Protein AF-A0A835Z2L7-F1 (afdb_monomer)

Solvent-accessible surface area (backbone atoms only — not comparable to full-atom values): 45001 Å² total; per-residue (Å²): 139,86,85,81,84,81,81,78,82,86,80,82,83,84,87,84,80,79,90,84,74,75,94,86,70,81,86,85,81,88,74,90,80,91,80,82,84,78,52,59,44,68,48,69,47,101,83,72,50,81,44,80,43,72,46,57,83,61,64,46,77,76,44,82,46,62,67,96,76,68,42,66,53,11,26,24,11,49,24,40,21,38,24,77,55,35,38,37,32,7,14,21,38,22,62,52,102,80,81,31,55,29,17,20,24,32,38,33,28,34,49,39,87,90,76,76,44,78,39,88,69,49,77,46,68,65,96,80,68,42,62,53,15,24,23,13,62,12,38,19,40,28,78,59,35,36,36,36,4,11,28,41,21,47,62,96,79,26,56,28,18,13,25,30,35,37,30,39,51,38,86,91,78,68,47,75,40,81,75,48,78,48,63,65,94,80,65,43,63,48,14,30,20,15,26,30,18,37,35,80,60,34,37,41,36,9,16,18,40,20,68,51,98,89,29,55,25,28,18,26,36,34,36,32,38,46,40,83,90,80,68,50,75,40,81,76,45,82,45,65,69,92,81,72,53,64,49,10,24,25,16,60,14,39,20,38,26,87,57,37,34,35,32,6,12,25,53,23,86,43,14,5,21,32,35,34,34,36,46,42,84,90,79,70,48,74,41,83,73,46,78,48,68,35,90,82,47,62,53,19,34,16,10,54,13,33,21,35,40,93,50,41,36,38,35,7,11,17,38,20,63,48,96,87,27,50,17,9,9,19,33,38,35,25,38,56,55,96,89,40,80,39,84,74,43,78,46,62,46,92,80,66,44,64,51,15,21,17,13,49,10,33,21,42,48,90,56,36,38,40,37,8,15,19,43,22,49,61,98,76,27,54,23,17,10,28,34,34,38,28,39,48,37,87,86,79,68,47,73,40,82,75,47,77,45,58,56,92,87,57,44,63,51,13,21,17,11,46,11,35,24,40,29,94,52,41,36,39,32,6,14,21,41,20,68,48,98,88,28,59,28,16,14,21,30,36,35,30,39,48,63,74,90,71,85,74,81,92,82,71,86,69,72,81,81,82,76,89,84,61,102,59,96,72,84,85,72,87,70,84,88,67,82,56,102,87,56,85,65,86,76,78,80,74,83,83,78,90,74,74,77,89,63,85,84,84,58,83,72,43,81,45,61,62,98,78,69,45,64,53,14,23,26,14,52,10,34,19,32,30,76,54,34,37,38,34,4,14,23,44,25,59,57,93,85,38,58,30,20,13,26,30,40,32,30,34,49,38,90,87,78,71,42,77,40,87,70,46,77,47,65,65,97,80,65,44,69,54,13,24,21,10,51,11,33,22,41,34,85,53,37,36,39,35,6,13,23,38,22,46,67,94,76,27,57,27,15,12,24,26,36,37,30,39,46,40,88,92,78,67,48,75,39,84,58,34,80,46,62,64,97,80,63,44,63,52,15,24,20,10,50,13,32,23,43,24,89,58,37,36,39,34,6,13,23,46,21,66,50,96,85,27,54,24,23,25,28,31,38,36,29,39,48,39,87,88,79,58,40,64,40,82,75,46,77,51,72,69,93,82,64,49,56,50,6,24,22,12,50,13,33,22,38,26,80,57,36,36,40,34,5,12,25,55,21,84,58,6,7,22,32,36,35,30,39,49,38,88,88,79,68,46,76,40,81,75,48,79,47,61,43,89,88,41,63,68,11,27,14,10,51,15,32,21,39,31,83,55,37,36,40,36,10,13,22,43,19,63,47,96,87,25,52,25,19,22,30,28,39,35,30,38,58,53,96,93,39,80,40,82,75,48,72,55,69,70,93,79,72,44,61,55,14,21,27,20,51,12,40,25,43,44,86,59,36,37,40,34,9,15,27,38,26,49,62,94,77,27,56,26,17,12,24,34,35,37,31,38,44,38,87,86,80,67,49,75,39,83,75,47,79,46,59,60,94,85,58,44,61,51,13,20,19,10,52,14,37,20,48,25,95,86,41,35,38,33,7,16,28,43,20,65,49,98,85,26,54,24,18,13,20,31,34,32,58

Nearest PDB structures (foldseek):
  5e6u-assembly1_A  TM=6.876E-01  e=1.631E-13  Homo sapiens
  5e6s-assembly2_C  TM=6.956E-01  e=3.015E-13  Homo sapiens
  5e6r-assembly1_A  TM=6.715E-01  e=1.140E-13  Homo sapiens
  4neh-assembly1_A  TM=7.034E-01  e=1.030E-11  Homo sapiens
  8ojg-assembly1_G  TM=5.212E-01  e=8.031E-01  Escherichia coli

Secondary structure (DSSP, 8-state):
-------PPPP-PPPPPPTTPPTTPPPP-----S----S-EEEE-TT--EEEE------EEEEEE--SS--TT--BTSSEEEETTEEEEEETT---TTT-TT-BEEEEEEEETTTTEEEEEEEE--TT--TT--BTSEEEEETTEEEEEETT--GGG-TT--EEEEEEE-TTT--EEEEEEE--TT--TT--EEEEEEETTEEEEEETT--BTTBTT-BEEEEEEE-TTT--EEEEEEE--TT--TT--BTSSEEEETTEEEEEETTSTTTBEEEEEEE-TTT--EEEEEEEE-TT-SS--BTSSEEE-SSEEEEEETT--BTTBTT-BEEEEEEEETTEEEEEEEEE-SS--TT--BTSEEEEETTEEEEEETT--GGG-TT--EEEEEEE-TTT--EEEEEEEE-TT--TT--EEEEEEEETTEEEEEETT--BTTBTT-BEEEEEEPPP-----S----PPPP----SS----------EETTEE-------------S-------EEE--SS--TT--BTSEEEEETTEEEEEETT--GGG-TT--EEEEEEE-TTT--EEEEEEE--TT--TT--EEEEEEEETTEEEEEETT--GGG-TT--EEEEEEE-TTT--EEEEEEE--TT--TT--EEEEEEEETTEEEEEETT--BTTBTT-BEEEEEEE-TTT--EEEEEEE--TT--TT--BTSSEEEETTEEEEEETTSTTTBEEEEEEE-TTT--EEEEEEEE-SS-SSS-EEEEEEEETTEEEEEETT--BTTBTT-B-EEEEEEETTEEEEEEEE--SS--TT--EEEEEEEETTEEEEEETT--GGG-TT-BEEEEEEE-TTT--EEEEEEE--TT--TT--EEEEEEEETTEEEEEETT--BTTBTT-BEEEE-

pLDDT: mean 83.99, std 21.77, range [20.72, 98.81]

Sequence (895 aa):
MANACIIRPWTLAQTVYPSGLPAGTSPWLFVRAKNVLTGAYTVLSSSGTQITLSAASLYYEAAALTAFDPGASDYFGQIVAISGGYAVIGAWAKDPPVGLADSGAAYVLELDSGTGEWVHSAVLYPTDAYPGDSFGYGVSVSGTYAVIGAPQSDPTGKTDAGAAYVFERNSGTGAWEQKTKLIASDSMPSDSFGTVGVSGTYAIVGAYSKKQLGIANFGAVYLFERNVGSGVWEQKASLYPSDYLAGSYYGSSVSISGTYAIVGAYQKAGGGGAYVLERNTGTGAWEEKAILTCPDATTATFGISVAIDNSYAIVGGPAKSVSSLSSAGGAYIYERVSGTWTLTATINNPDPAASDSFGNAVAVNGIYAVIGCNSKDPAGKSAAGSTYLYKRNSTTGVWENKIEWTASDGAASDQFGASVGVSGTHVLSGAYRKAVNGVSPAGGAYVYELPSTTTISPLATILAPSTVSTTDNATVTIATLGTDADYTYVVSYSTTISSLSAASIYYEAAALTAFDPVASDHFGQSVAVSGSYAIVGAYWRYPLSIATAGVAYVLELNGSTMEWEHKAVLYPTDAYTNDLFGVAVFISGTYAVVGASASDPGGKTDAGAAYAFERNSGTGAWEQKTKLVASDAMPSDSFGYSVGVSGTYAIAGAHVRTRLGASSSGGAYVFERNSGSGVWEQKSVLFPSDLPTASKFGWSVSVSGTYAIVGAYLKTGGGGAYIFERNSSTGAWEQKAILTCPDSTIAQFGYSVSIDGTYAVVSAQNKSVNSLATAGGVYMYERVASTWTQKAILENPDPAATDQFGYSVAVSGVYAVIGCVNKDPASKGNAGATYLYKRNSTTGVWESKMEWTASDGLASDQMGWSVGLSGTHVVSSAYNKTVTGLSTAGGAYVY

Mean predicted aligned error: 18.0 Å

InterPro domains:
  IPR011043 Galactose oxidase/kelch, beta-propeller [SSF50965] (103-377)
  IPR011043 Galactose oxidase/kelch, beta-propeller [SSF50965] (560-849)
  IPR013517 FG-GAP repeat [PF14312] (61-108)
  IPR013517 FG-GAP repeat [PF14312] (118-167)
  IPR013517 FG-GAP repeat [PF14312] (176-224)
  IPR013517 FG-GAP repeat [PF14312] (233-276)
  IPR013517 FG-GAP repeat [PF14312] (286-334)
  IPR013517 FG-GAP repeat [PF14312] (341-390)
  IPR013517 FG-GAP repeat [PF14312] (399-448)
  IPR013517 FG-GAP repeat [PF14312] (508-554)
  IPR013517 FG-GAP repeat [PF14312] (564-613)
  IPR013517 FG-GAP repeat [PF14312] (622-671)
  IPR013517 FG-GAP repeat [PF14312] (680-724)
  IPR013517 FG-GAP repeat [PF14312] (733-781)
  IPR013517 FG-GAP repeat [PF14312] (788-837)
  IPR013517 FG-GAP repeat [PF14312] (846-895)
  IPR028994 Integrin alpha, N-terminal [G3DSA:2.130.10.130] (28-201)
  IPR028994 Integrin alpha, N-terminal [G3DSA:2.130.10.130] (300-496)
  IPR028994 Integrin alpha, N-terminal [G3DSA:2.130.10.130] (588-704)
  IPR028994 Integrin alpha, N-terminal [G3DSA:2.130.10.130] (705-872)

Foldseek 3Di:
DDDDDDDDDDDDDDQDDDPDDDPPDDGDDDDDDQDDDFAWAFDQDPVRDTDTRHGQQDWDFNDWFFDPDFFFQQLWQLAWEDADQKIKTWRQQDDPPPRQGSLTKIWIWGQDPVPRDTHTQDIDDDPPGHRQQRWRNAWYDEVQKIKIWRQQDQPPNAGSLIKIWIWGQDPVPRDIDTDDIDGDPPGHHQLSWGHWEDYVQKIKIKSQQDDDPNAGSQIWIWMWGQDPVPRDIDTPDIDGDPVRDHQQSWRLHKYDEDQKIKTWRLPGQFRTKMWIWGQDPVPRDIDTQDIGHDPQGHFQSWRNEWEDYPFKIKIWRQQDQDPNAGSLTWMWIWTQDPNDTHTDDIGGNPDGHHNQRWRLEWYDDVQKIKIWRQQDQPPNQGSLTKMWIWGQDPVPRDTDTSDIDGDPPTHRQQRWRSYWYDYDQKIKIWRSQDDDPNRGPRIIMIIIGGRDPPPDDDDDNDDDDDDDDDPDPDDQDQDDWDDDDPDTDGDGDDDDPPDDDPDPDDDFLDWDFPPDFFFQQLWQLAWADEDQKIKTWRQQDQPPNAGRLTWIWMWGQDPVPRDTHTQDIDGDPPGHHQQRWRNEWYDYDFKIKIWRQQDQVVNQGSLTWIWIWGQDPVPRDIDTADIGGDPPGHHQQSWRNEKEDEDQKIKIWRQQDDDPNQGRLIKMWIWGQDPVRRYTHTDDIDHDPVSFGNQRWRLYKYDEDQKIKTWRLNGFQRTWMWMWGQDPVPRDTHTQDIGHDPPDGNQSWRNEKEDYDFKIKIWRQQDADPNQGRLIWMWIWGQDPSHTDTDDIDDDPDTHRNQRWQLYWYDDDQKIKIWRQQDQPPNAGRLTWMWMWGQDPVPRDIDTDDIDGPSPTHRQLRWRNYWYDYDSKIKIWSSQDDDPNRGRSIIMIID

Organism: NCBI:txid303371

Structure (mmCIF, N/CA/C/O backbone):
data_AF-A0A835Z2L7-F1
#
_entry.id   AF-A0A835Z2L7-F1
#
loop_
_atom_site.group_PDB
_atom_site.id
_atom_site.type_symbol
_atom_site.label_atom_id
_atom_site.label_alt_id
_atom_site.label_comp_id
_atom_site.label_asym_id
_atom_site.label_entity_id
_atom_site.label_seq_id
_atom_site.pdbx_PDB_ins_code
_atom_site.Cartn_x
_atom_site.Cartn_y
_atom_site.Cartn_z
_atom_site.occupancy
_atom_site.B_iso_or_equiv
_atom_site.auth_seq_id
_atom_site.auth_comp_id
_atom_site.auth_asym_id
_atom_site.auth_atom_id
_atom_site.pdbx_PDB_model_num
ATOM 1 N N . MET A 1 1 ? 7.327 -44.140 -9.740 1.00 31.52 1 MET A N 1
ATOM 2 C CA . MET A 1 1 ? 8.016 -43.442 -10.844 1.00 31.52 1 MET A CA 1
ATOM 3 C C . MET A 1 1 ? 8.058 -41.978 -10.468 1.00 31.52 1 MET A C 1
ATOM 5 O O . MET A 1 1 ? 7.009 -41.376 -10.296 1.00 31.52 1 MET A O 1
ATOM 9 N N . ALA A 1 2 ? 9.258 -41.500 -10.161 1.00 24.56 2 ALA A N 1
ATOM 10 C CA . ALA A 1 2 ? 9.531 -40.187 -9.602 1.00 24.56 2 ALA A CA 1
ATOM 11 C C . ALA A 1 2 ? 9.856 -39.204 -10.731 1.00 24.56 2 ALA A C 1
ATOM 13 O O . ALA A 1 2 ? 10.648 -39.553 -11.599 1.00 24.56 2 ALA A O 1
ATOM 14 N N . ASN A 1 3 ? 9.309 -37.990 -10.669 1.00 23.64 3 ASN A N 1
ATOM 15 C CA . ASN A 1 3 ? 9.866 -36.828 -11.356 1.00 23.64 3 ASN A CA 1
ATOM 16 C C . ASN A 1 3 ? 10.211 -35.796 -10.282 1.00 23.64 3 ASN A C 1
ATOM 18 O O . ASN A 1 3 ? 9.334 -35.188 -9.673 1.00 23.64 3 ASN A O 1
ATOM 22 N N . ALA A 1 4 ? 11.508 -35.694 -10.004 1.00 23.62 4 ALA A N 1
ATOM 23 C CA . ALA A 1 4 ? 12.102 -34.743 -9.083 1.00 23.62 4 ALA A CA 1
ATOM 24 C C . ALA A 1 4 ? 12.156 -33.353 -9.733 1.00 23.62 4 ALA A C 1
ATOM 26 O O . ALA A 1 4 ? 12.684 -33.205 -10.834 1.00 23.62 4 ALA A O 1
ATOM 27 N N . CYS A 1 5 ? 11.646 -32.336 -9.039 1.00 20.78 5 CYS A N 1
ATOM 28 C CA . CYS A 1 5 ? 11.949 -30.942 -9.339 1.00 20.78 5 CYS A CA 1
ATOM 29 C C . CYS A 1 5 ? 13.325 -30.629 -8.735 1.00 20.78 5 CYS A C 1
ATOM 31 O O . CYS A 1 5 ? 13.498 -30.644 -7.516 1.00 20.78 5 CYS A O 1
ATOM 33 N N . ILE A 1 6 ? 14.324 -30.435 -9.594 1.00 20.95 6 ILE A N 1
ATOM 34 C CA . ILE A 1 6 ? 15.683 -30.055 -9.206 1.00 20.95 6 ILE A CA 1
ATOM 35 C C . ILE A 1 6 ? 15.671 -28.558 -8.889 1.00 20.95 6 ILE A C 1
ATOM 37 O O . ILE A 1 6 ? 15.670 -27.728 -9.795 1.00 20.95 6 ILE A O 1
ATOM 41 N N . ILE A 1 7 ? 15.696 -28.213 -7.602 1.00 21.39 7 ILE A N 1
ATOM 42 C CA . ILE A 1 7 ? 16.092 -26.879 -7.141 1.00 21.39 7 ILE A CA 1
ATOM 43 C C . ILE A 1 7 ? 17.613 -26.792 -7.319 1.00 21.39 7 ILE A C 1
ATOM 45 O O . ILE A 1 7 ? 18.356 -27.539 -6.680 1.00 21.39 7 ILE A O 1
ATOM 49 N N . ARG A 1 8 ? 18.095 -25.922 -8.215 1.00 20.72 8 ARG A N 1
ATOM 50 C CA . ARG A 1 8 ? 19.527 -25.598 -8.306 1.00 20.72 8 ARG A CA 1
ATOM 51 C C . ARG A 1 8 ? 19.879 -24.524 -7.260 1.00 20.72 8 ARG A C 1
ATOM 53 O O . ARG A 1 8 ? 19.137 -23.550 -7.151 1.00 20.72 8 ARG A O 1
ATOM 60 N N . PRO A 1 9 ? 20.980 -24.673 -6.502 1.00 22.52 9 PRO A N 1
ATOM 61 C CA . PRO A 1 9 ? 21.456 -23.658 -5.566 1.00 22.52 9 PRO A CA 1
ATOM 62 C C . PRO A 1 9 ? 22.097 -22.472 -6.305 1.00 22.52 9 PRO A C 1
ATOM 64 O O . PRO A 1 9 ? 22.734 -22.647 -7.345 1.00 22.52 9 PRO A O 1
ATOM 67 N N . TRP A 1 10 ? 21.926 -21.273 -5.746 1.00 24.86 10 TRP A N 1
ATOM 68 C CA . TRP A 1 10 ? 22.482 -20.013 -6.239 1.00 24.86 10 TRP A CA 1
ATOM 69 C C . TRP A 1 10 ? 24.013 -19.977 -6.119 1.00 24.86 10 TRP A C 1
ATOM 71 O O . TRP A 1 10 ? 24.590 -20.437 -5.133 1.00 24.86 10 TRP A O 1
ATOM 81 N N . THR A 1 11 ? 24.666 -19.423 -7.139 1.00 25.83 11 THR A N 1
ATOM 82 C CA . THR A 1 11 ? 26.113 -19.200 -7.224 1.00 25.83 11 THR A CA 1
ATOM 83 C C . THR A 1 11 ? 26.600 -18.085 -6.293 1.00 25.83 11 THR A C 1
ATOM 85 O O . THR A 1 11 ? 25.952 -17.059 -6.117 1.00 25.83 11 THR A O 1
ATOM 88 N N . LEU A 1 12 ? 27.783 -18.340 -5.734 1.00 23.64 12 LEU A N 1
ATOM 89 C CA . LEU A 1 12 ? 28.618 -17.553 -4.825 1.00 23.64 12 LEU A CA 1
ATOM 90 C C . LEU A 1 12 ? 28.701 -16.045 -5.168 1.00 23.64 12 LEU A C 1
ATOM 92 O O . LEU A 1 12 ? 29.056 -15.687 -6.290 1.00 23.64 12 LEU A O 1
ATOM 96 N N . ALA A 1 13 ? 28.468 -15.168 -4.185 1.00 25.98 13 ALA A N 1
ATOM 97 C CA . ALA A 1 13 ? 28.817 -13.749 -4.280 1.00 25.98 13 ALA A CA 1
ATOM 98 C C . ALA A 1 13 ? 30.348 -13.578 -4.370 1.00 25.98 13 ALA A C 1
ATOM 100 O O . ALA A 1 13 ? 31.100 -14.193 -3.612 1.00 25.98 13 ALA A O 1
ATOM 101 N N . GLN A 1 14 ? 30.810 -12.751 -5.310 1.00 22.17 14 GLN A N 1
ATOM 102 C CA . GLN A 1 14 ? 32.225 -12.476 -5.565 1.00 22.17 14 GLN A CA 1
ATOM 103 C C . GLN A 1 14 ? 32.787 -11.516 -4.500 1.00 22.17 14 GLN A C 1
ATOM 105 O O . GLN A 1 14 ? 32.276 -10.415 -4.311 1.00 22.17 14 GLN A O 1
ATOM 110 N N . THR A 1 15 ? 33.850 -11.921 -3.801 1.00 25.25 15 THR A N 1
ATOM 111 C CA . THR A 1 15 ? 34.606 -11.063 -2.873 1.00 25.25 15 THR A CA 1
ATOM 112 C C . THR A 1 15 ? 35.525 -10.131 -3.671 1.00 25.25 15 THR A C 1
ATOM 114 O O . THR A 1 15 ? 36.408 -10.611 -4.379 1.00 25.25 15 THR A O 1
ATOM 117 N N . VAL A 1 16 ? 35.348 -8.809 -3.568 1.00 24.62 16 VAL A N 1
ATOM 118 C CA . VAL A 1 16 ? 36.272 -7.816 -4.150 1.00 24.62 16 VAL A CA 1
ATOM 119 C C . VAL A 1 16 ? 37.194 -7.291 -3.048 1.00 24.62 16 VAL A C 1
ATOM 121 O O . VAL A 1 16 ? 36.720 -6.796 -2.029 1.00 24.62 16 VAL A O 1
ATOM 124 N N . TYR A 1 17 ? 38.510 -7.397 -3.248 1.00 27.84 17 TYR A N 1
ATOM 125 C CA . TYR A 1 17 ? 39.528 -6.829 -2.359 1.00 27.84 17 TYR A CA 1
ATOM 126 C C . TYR A 1 17 ? 39.944 -5.437 -2.862 1.00 27.84 17 TYR A C 1
ATOM 128 O O . TYR A 1 17 ? 40.474 -5.343 -3.970 1.00 27.84 17 TYR A O 1
ATOM 136 N N . PRO A 1 18 ? 39.799 -4.359 -2.075 1.00 26.92 18 PRO A N 1
ATOM 137 C CA . PRO A 1 18 ? 40.567 -3.142 -2.303 1.00 26.92 18 PRO A CA 1
ATOM 138 C C . PRO A 1 18 ? 42.042 -3.420 -1.980 1.00 26.92 18 PRO A C 1
ATOM 140 O O . PRO A 1 18 ? 42.370 -3.944 -0.913 1.00 26.92 18 PRO A O 1
ATOM 143 N N . SER A 1 19 ? 42.953 -3.085 -2.891 1.00 27.12 19 SER A N 1
ATOM 144 C CA . SER A 1 19 ? 44.394 -3.188 -2.650 1.00 27.12 19 SER A CA 1
ATOM 145 C C . SER A 1 19 ? 44.833 -2.161 -1.598 1.00 27.12 19 SER A C 1
ATOM 147 O O . SER A 1 19 ? 44.757 -0.965 -1.868 1.00 27.12 19 SER A O 1
ATOM 149 N N . GLY A 1 20 ? 45.320 -2.609 -0.431 1.00 35.38 20 GLY A N 1
ATOM 150 C CA . GLY A 1 20 ? 46.032 -1.728 0.511 1.00 35.38 20 GLY A CA 1
ATOM 151 C C . GLY A 1 20 ? 45.871 -1.954 2.022 1.00 35.38 20 GLY A C 1
ATOM 152 O O . GLY A 1 20 ? 46.453 -1.178 2.773 1.00 35.38 20 GLY A O 1
ATOM 153 N N . LEU A 1 21 ? 45.135 -2.963 2.511 1.00 32.16 21 LEU A N 1
ATOM 154 C CA . LEU A 1 21 ? 44.918 -3.142 3.962 1.00 32.16 21 LEU A CA 1
ATOM 155 C C . LEU A 1 21 ? 45.844 -4.196 4.617 1.00 32.16 21 LEU A C 1
ATOM 157 O O . LEU A 1 21 ? 46.183 -5.191 3.971 1.00 32.16 21 LEU A O 1
ATOM 161 N N . PRO A 1 22 ? 46.246 -4.021 5.898 1.00 31.30 22 PRO A N 1
ATOM 162 C CA . PRO A 1 22 ? 47.101 -4.972 6.615 1.00 31.30 22 PRO A CA 1
ATOM 163 C C . PRO A 1 22 ? 46.450 -6.352 6.790 1.00 31.30 22 PRO A C 1
ATOM 165 O O . PRO A 1 22 ? 45.246 -6.465 7.040 1.00 31.30 22 PRO A O 1
ATOM 168 N N . ALA A 1 23 ? 47.269 -7.406 6.720 1.00 29.84 23 ALA A N 1
ATOM 169 C CA . ALA A 1 23 ? 46.843 -8.788 6.929 1.00 29.84 23 ALA A CA 1
ATOM 170 C C . ALA A 1 23 ? 46.283 -8.987 8.352 1.00 29.84 23 ALA A C 1
ATOM 172 O O . ALA A 1 23 ? 47.005 -8.813 9.332 1.00 29.84 23 ALA A O 1
ATOM 173 N N . GLY A 1 24 ? 45.001 -9.357 8.450 1.00 32.69 24 GLY A N 1
ATOM 174 C CA . GLY A 1 24 ? 44.308 -9.625 9.719 1.00 32.69 24 GLY A CA 1
ATOM 175 C C . GLY A 1 24 ? 42.944 -8.944 9.894 1.00 32.69 24 GLY A C 1
ATOM 176 O O . GLY A 1 24 ? 42.321 -9.121 10.936 1.00 32.69 24 GLY A O 1
ATOM 177 N N . THR A 1 25 ? 42.455 -8.188 8.909 1.00 30.95 25 THR A N 1
ATOM 178 C CA . THR A 1 25 ? 41.108 -7.594 8.943 1.00 30.95 25 THR A CA 1
ATOM 179 C C . THR A 1 25 ? 40.065 -8.546 8.345 1.00 30.95 25 THR A C 1
ATOM 181 O O . THR A 1 25 ? 40.258 -9.104 7.264 1.00 30.95 25 THR A O 1
ATOM 184 N N . SER A 1 26 ? 38.971 -8.776 9.079 1.00 27.58 26 SER A N 1
ATOM 185 C CA . SER A 1 26 ? 37.824 -9.584 8.640 1.00 27.58 26 SER A CA 1
ATOM 186 C C . SER A 1 26 ? 37.165 -8.991 7.383 1.00 27.58 26 SER A C 1
ATOM 188 O O . SER A 1 26 ? 37.153 -7.769 7.230 1.00 27.58 26 SER A O 1
ATOM 190 N N . PRO A 1 27 ? 36.601 -9.820 6.484 1.00 23.98 27 PRO A N 1
ATOM 191 C CA . PRO A 1 27 ? 36.000 -9.347 5.241 1.00 23.98 27 PRO A CA 1
ATOM 192 C C . PRO A 1 27 ? 34.748 -8.499 5.505 1.00 23.98 27 PRO A C 1
ATOM 194 O O . PRO A 1 27 ? 33.883 -8.875 6.294 1.00 23.98 27 PRO A O 1
ATOM 197 N N . TRP A 1 28 ? 34.639 -7.371 4.804 1.00 26.30 28 TRP A N 1
ATOM 198 C CA . TRP A 1 28 ? 33.431 -6.549 4.765 1.00 26.30 28 TRP A CA 1
ATOM 199 C C . TRP A 1 28 ? 32.404 -7.199 3.828 1.00 26.30 28 TRP A C 1
ATOM 201 O O . TRP A 1 28 ? 32.699 -7.442 2.658 1.00 26.30 28 TRP A O 1
ATOM 211 N N . LEU A 1 29 ? 31.203 -7.483 4.335 1.00 24.38 29 LEU A N 1
ATOM 212 C CA . LEU A 1 29 ? 30.054 -7.907 3.534 1.00 24.38 29 LEU A CA 1
ATOM 213 C C . LEU A 1 29 ? 29.185 -6.674 3.254 1.00 24.38 29 LEU A C 1
ATOM 215 O O . LEU A 1 29 ? 28.564 -6.137 4.168 1.00 24.38 29 LEU A O 1
ATOM 219 N N . PHE A 1 30 ? 29.129 -6.220 2.003 1.00 23.61 30 PHE A N 1
ATOM 220 C CA . PHE A 1 30 ? 28.151 -5.215 1.584 1.00 23.61 30 PHE A CA 1
ATOM 221 C C . PHE A 1 30 ? 26.800 -5.907 1.364 1.00 23.61 30 PHE A C 1
ATOM 223 O O . PHE A 1 30 ? 26.652 -6.688 0.426 1.00 23.61 30 PHE A O 1
ATOM 230 N N . VAL A 1 31 ? 25.815 -5.635 2.225 1.00 23.50 31 VAL A N 1
ATOM 231 C CA . VAL A 1 31 ? 24.417 -6.048 2.020 1.00 23.50 31 VAL A CA 1
ATOM 232 C C . VAL A 1 31 ? 23.614 -4.818 1.613 1.00 23.50 31 VAL A C 1
ATOM 234 O O . VAL A 1 31 ? 23.634 -3.799 2.300 1.00 23.50 31 VAL A O 1
ATOM 237 N N . ARG A 1 32 ? 22.912 -4.903 0.480 1.00 23.95 32 ARG A N 1
ATOM 238 C CA . ARG A 1 32 ? 22.001 -3.855 0.011 1.00 23.95 32 ARG A CA 1
ATOM 239 C C . ARG A 1 32 ? 20.718 -3.906 0.859 1.00 23.95 32 ARG A C 1
ATOM 241 O O . ARG A 1 32 ? 20.030 -4.923 0.858 1.00 23.95 32 ARG A O 1
ATOM 248 N N . ALA A 1 33 ? 20.430 -2.853 1.625 1.00 26.20 33 ALA A N 1
ATOM 249 C CA . ALA A 1 33 ? 19.242 -2.758 2.481 1.00 26.20 33 ALA A CA 1
ATOM 250 C C . ALA A 1 33 ? 17.996 -2.336 1.673 1.00 26.20 33 ALA A C 1
ATOM 252 O O . ALA A 1 33 ? 18.094 -1.432 0.848 1.00 26.20 33 ALA A O 1
ATOM 253 N N . LYS A 1 34 ? 16.835 -2.967 1.922 1.00 28.59 34 LYS A N 1
ATOM 254 C CA . LYS A 1 34 ? 15.549 -2.700 1.229 1.00 28.59 34 LYS A CA 1
ATOM 255 C C . LYS A 1 34 ? 14.528 -1.907 2.075 1.00 28.59 34 LYS A C 1
ATOM 257 O O . LYS A 1 34 ? 13.485 -1.544 1.560 1.00 28.59 34 LYS A O 1
ATOM 262 N N . ASN A 1 35 ? 14.832 -1.594 3.340 1.00 27.80 35 ASN A N 1
ATOM 263 C CA . ASN A 1 35 ? 13.970 -0.778 4.209 1.00 27.80 35 ASN A CA 1
ATOM 264 C C . ASN A 1 35 ? 14.746 0.443 4.682 1.00 27.80 35 ASN A C 1
ATOM 266 O O . ASN A 1 35 ? 15.777 0.282 5.340 1.00 27.80 35 ASN A O 1
ATOM 270 N N . VAL A 1 36 ? 14.263 1.648 4.366 1.00 30.02 36 VAL A N 1
ATOM 271 C CA . VAL A 1 36 ? 14.937 2.873 4.791 1.00 30.02 36 VAL A CA 1
ATOM 272 C C . VAL A 1 36 ? 14.040 3.767 5.641 1.00 30.02 36 VAL A C 1
ATOM 274 O O . VAL A 1 36 ? 12.903 4.065 5.300 1.00 30.02 36 VAL A O 1
ATOM 277 N N . LEU A 1 37 ? 14.596 4.145 6.792 1.00 30.56 37 LEU A N 1
ATOM 278 C CA . LEU A 1 37 ? 14.024 4.972 7.849 1.00 30.56 37 LEU A CA 1
ATOM 279 C C . LEU A 1 37 ? 13.860 6.428 7.381 1.00 30.56 37 LEU A C 1
ATOM 281 O O . LEU A 1 37 ? 14.848 7.147 7.247 1.00 30.56 37 LEU A O 1
ATOM 285 N N . THR A 1 38 ? 12.628 6.890 7.167 1.00 29.94 38 THR A N 1
ATOM 286 C CA . THR A 1 38 ? 12.329 8.296 6.848 1.00 29.94 38 THR A CA 1
ATOM 287 C C . THR A 1 38 ? 11.975 9.076 8.120 1.00 29.94 38 THR A C 1
ATOM 289 O O . THR A 1 38 ? 10.844 9.019 8.594 1.00 29.94 38 THR A O 1
ATOM 292 N N . GLY A 1 39 ? 12.937 9.817 8.681 1.00 31.17 39 GLY A N 1
ATOM 293 C CA . GLY A 1 39 ? 12.737 10.683 9.851 1.00 31.17 39 GLY A CA 1
ATOM 294 C C . GLY A 1 39 ? 14.017 11.417 10.267 1.00 31.17 39 GLY A C 1
ATOM 295 O O . GLY A 1 39 ? 15.116 10.987 9.925 1.00 31.17 39 GLY A O 1
ATOM 296 N N . ALA A 1 40 ? 13.898 12.560 10.954 1.00 30.12 40 ALA A N 1
ATOM 297 C CA . ALA A 1 40 ? 15.044 13.209 11.591 1.00 30.12 40 ALA A CA 1
ATOM 298 C C . ALA A 1 40 ? 15.228 12.578 12.976 1.00 30.12 40 ALA A C 1
ATOM 300 O O . ALA A 1 40 ? 14.325 12.645 13.807 1.00 30.12 40 ALA A O 1
ATOM 301 N N . TYR A 1 41 ? 16.375 11.947 13.219 1.00 34.56 41 TYR A N 1
ATOM 302 C CA . TYR A 1 41 ? 16.657 11.220 14.454 1.00 34.56 41 TYR A CA 1
ATOM 303 C C . TYR A 1 41 ? 17.659 12.010 15.287 1.00 34.56 41 TYR A C 1
ATOM 305 O O . TYR A 1 41 ? 18.719 12.395 14.803 1.00 34.56 41 TYR A O 1
ATOM 313 N N . THR A 1 42 ? 17.357 12.236 16.560 1.00 29.42 42 THR A N 1
ATOM 314 C CA . THR A 1 42 ? 18.368 12.716 17.505 1.00 29.42 42 THR A CA 1
ATOM 315 C C . THR A 1 42 ? 18.944 11.497 18.203 1.00 29.42 42 THR A C 1
ATOM 317 O O . THR A 1 42 ? 18.219 10.804 18.911 1.00 29.42 42 THR A O 1
ATOM 320 N N . VAL A 1 43 ? 20.228 11.210 17.996 1.00 31.84 43 VAL A N 1
ATOM 321 C CA . VAL A 1 43 ? 20.909 10.109 18.685 1.00 31.84 43 VAL A CA 1
ATOM 322 C C . VAL A 1 43 ? 21.790 10.711 19.771 1.00 31.84 43 VAL A C 1
ATOM 324 O O . VAL A 1 43 ? 22.639 11.563 19.504 1.00 31.84 43 VAL A O 1
ATOM 327 N N . LEU A 1 44 ? 21.567 10.286 21.013 1.00 28.80 44 LEU A N 1
ATOM 328 C CA . LEU A 1 44 ? 22.455 10.579 22.133 1.00 28.80 44 LEU A CA 1
ATOM 329 C C . LEU A 1 44 ? 23.556 9.521 22.147 1.00 28.80 44 LEU A C 1
ATOM 331 O O . LEU A 1 44 ? 23.275 8.333 22.307 1.00 28.80 44 LEU A O 1
ATOM 335 N N . SER A 1 45 ? 24.809 9.939 21.968 1.00 32.16 45 SER A N 1
ATOM 336 C CA . SER A 1 45 ? 25.938 9.043 22.218 1.00 32.16 45 SER A CA 1
ATOM 337 C C . SER A 1 45 ? 26.036 8.725 23.716 1.00 32.16 45 SER A C 1
ATOM 339 O O . SER A 1 45 ? 25.574 9.488 24.568 1.00 32.16 45 SER A O 1
ATOM 341 N N . SER A 1 46 ? 26.728 7.640 24.067 1.00 31.25 46 SER A N 1
ATOM 342 C CA . SER A 1 46 ? 27.046 7.282 25.460 1.00 31.25 46 SER A CA 1
ATOM 343 C C . SER A 1 46 ? 27.883 8.338 26.207 1.00 31.25 46 SER A C 1
ATOM 345 O O . SER A 1 46 ? 28.064 8.225 27.416 1.00 31.25 46 SER A O 1
ATOM 347 N N . SER A 1 47 ? 28.385 9.363 25.507 1.00 30.30 47 SER A N 1
ATOM 348 C CA . SER A 1 47 ? 29.088 10.523 26.068 1.00 30.30 47 SER A CA 1
ATOM 349 C C . SER A 1 47 ? 28.195 11.756 26.268 1.00 30.30 47 SER A C 1
ATOM 351 O O . SER A 1 47 ? 28.703 12.808 26.649 1.00 30.30 47 SER A O 1
ATOM 353 N N . GLY A 1 48 ? 26.885 11.666 26.002 1.00 29.64 48 GLY A N 1
ATOM 354 C CA . GLY A 1 48 ? 25.943 12.782 26.151 1.00 29.64 48 GLY A CA 1
ATOM 355 C C . GLY A 1 48 ? 26.035 13.841 25.048 1.00 29.64 48 GLY A C 1
ATOM 356 O O . GLY A 1 48 ? 25.482 14.929 25.192 1.00 29.64 48 GLY A O 1
ATOM 357 N N . THR A 1 49 ? 26.727 13.549 23.944 1.00 30.36 49 THR A N 1
ATOM 358 C CA . THR A 1 49 ? 26.799 14.452 22.791 1.00 30.36 49 THR A CA 1
ATOM 359 C C . THR A 1 49 ? 25.570 14.238 21.913 1.00 30.36 49 THR A C 1
ATOM 361 O O . THR A 1 49 ? 25.292 13.122 21.474 1.00 30.36 49 THR A O 1
ATOM 364 N N . GLN A 1 50 ? 24.816 15.312 21.684 1.00 31.66 50 GLN A N 1
ATOM 365 C CA . GLN A 1 50 ? 23.621 15.305 20.849 1.00 31.66 50 GLN A CA 1
ATOM 366 C C . GLN A 1 50 ? 24.037 15.321 19.372 1.00 31.66 50 GLN A C 1
ATOM 368 O O . GLN A 1 50 ? 24.677 16.273 18.925 1.00 31.66 50 GLN A O 1
ATOM 373 N N . ILE A 1 51 ? 23.697 14.272 18.620 1.00 32.19 51 ILE A N 1
ATOM 374 C CA . ILE A 1 51 ? 23.913 14.214 17.170 1.00 32.19 51 ILE A CA 1
ATOM 375 C C . ILE A 1 51 ? 22.546 14.246 16.486 1.00 32.19 51 ILE A C 1
ATOM 377 O O . ILE A 1 51 ? 21.725 13.345 16.665 1.00 32.19 51 ILE A O 1
ATOM 381 N N . THR A 1 52 ? 22.303 15.296 15.706 1.00 32.44 52 THR A N 1
ATOM 382 C CA . THR A 1 52 ? 21.092 15.456 14.895 1.00 32.44 52 THR A CA 1
ATOM 383 C C . THR A 1 52 ? 21.311 14.802 13.533 1.00 32.44 52 THR A C 1
ATOM 385 O O . THR A 1 52 ? 22.081 15.306 12.718 1.00 32.44 52 THR A O 1
ATOM 388 N N . LEU A 1 53 ? 20.630 13.690 13.268 1.00 34.12 53 LEU A N 1
ATOM 389 C CA . LEU A 1 53 ? 20.518 13.094 11.940 1.00 34.12 53 LEU A CA 1
ATOM 390 C C . LEU A 1 53 ? 19.306 13.725 11.251 1.00 34.12 53 LEU A C 1
ATOM 392 O O . LEU A 1 53 ? 18.180 13.600 11.728 1.00 34.12 53 LEU A O 1
ATOM 396 N N . SER A 1 54 ? 19.520 14.437 10.148 1.00 32.44 54 SER A N 1
ATOM 397 C CA . SER A 1 54 ? 18.411 14.945 9.333 1.00 32.44 54 SER A CA 1
ATOM 398 C C . SER A 1 54 ? 17.807 13.814 8.496 1.00 32.44 54 SER A C 1
ATOM 400 O O . SER A 1 54 ? 18.530 12.928 8.041 1.00 32.44 54 SER A O 1
ATOM 402 N N . ALA A 1 55 ? 16.481 13.835 8.319 1.00 35.81 55 ALA A N 1
ATOM 403 C CA . ALA A 1 55 ? 15.776 12.899 7.451 1.00 35.81 55 ALA A CA 1
ATOM 404 C C . ALA A 1 55 ? 16.339 13.006 6.033 1.00 35.81 55 ALA A C 1
ATOM 406 O O . ALA A 1 55 ? 16.107 14.001 5.342 1.00 35.81 55 ALA A O 1
ATOM 407 N N . ALA A 1 56 ? 17.051 11.981 5.575 1.00 36.69 56 ALA A N 1
ATOM 408 C CA . ALA A 1 56 ? 17.243 11.822 4.149 1.00 36.69 56 ALA A CA 1
ATOM 409 C C . ALA A 1 56 ? 15.858 11.551 3.543 1.00 36.69 56 ALA A C 1
ATOM 411 O O . ALA A 1 56 ? 15.147 10.637 3.959 1.00 36.69 56 ALA A O 1
ATOM 412 N N . SER A 1 57 ? 15.448 12.380 2.583 1.00 43.00 57 SER A N 1
ATOM 413 C CA . SER A 1 57 ? 14.368 12.026 1.664 1.00 43.00 57 SER A CA 1
ATOM 414 C C . SER A 1 57 ? 14.812 10.751 0.952 1.00 43.00 57 SER A C 1
ATOM 416 O O . SER A 1 57 ? 15.753 10.802 0.164 1.00 43.00 57 SER A O 1
ATOM 418 N N . LEU A 1 58 ? 14.234 9.603 1.297 1.00 53.53 58 LEU A N 1
ATOM 419 C CA . LEU A 1 58 ? 14.762 8.328 0.825 1.00 53.53 58 LEU A CA 1
ATOM 420 C C . LEU A 1 58 ? 14.147 7.949 -0.507 1.00 53.53 58 LEU A C 1
ATOM 422 O O . LEU A 1 58 ? 13.079 7.362 -0.599 1.00 53.53 58 LEU A O 1
ATOM 426 N N . TYR A 1 59 ? 14.878 8.343 -1.535 1.00 66.62 59 TYR A N 1
ATOM 427 C CA . TYR A 1 59 ? 14.794 7.824 -2.883 1.00 66.62 59 TYR A CA 1
ATOM 428 C C . TYR A 1 59 ? 15.580 6.506 -2.926 1.00 66.62 59 TYR A C 1
ATOM 430 O O . TYR A 1 59 ? 16.778 6.515 -2.634 1.00 66.62 59 TYR A O 1
ATOM 438 N N . TYR A 1 60 ? 14.955 5.379 -3.266 1.00 71.69 60 TYR A N 1
ATOM 439 C CA . TYR A 1 60 ? 15.636 4.075 -3.252 1.00 71.69 60 TYR A CA 1
ATOM 440 C C . TYR A 1 60 ? 15.268 3.200 -4.452 1.00 71.69 60 TYR A C 1
ATOM 442 O O . TYR A 1 60 ? 14.223 3.388 -5.066 1.00 71.69 60 TYR A O 1
ATOM 450 N N . GLU A 1 61 ? 16.144 2.254 -4.800 1.00 82.69 61 GLU A N 1
ATOM 451 C CA . GLU A 1 61 ? 15.884 1.242 -5.831 1.00 82.69 61 GLU A CA 1
ATOM 452 C C . GLU A 1 61 ? 14.977 0.144 -5.258 1.00 82.69 61 GLU A C 1
ATOM 454 O O . GLU A 1 61 ? 15.387 -0.597 -4.363 1.00 82.69 61 GLU A O 1
ATOM 459 N N . ALA A 1 62 ? 13.750 0.034 -5.764 1.00 76.06 62 ALA A N 1
ATOM 460 C CA . ALA A 1 62 ? 12.785 -0.976 -5.336 1.00 76.06 62 ALA A CA 1
ATOM 461 C C . ALA A 1 62 ? 12.954 -2.311 -6.068 1.00 76.06 62 ALA A C 1
ATOM 463 O O . ALA A 1 62 ? 12.727 -3.372 -5.475 1.00 76.06 62 ALA A O 1
ATOM 464 N N . ALA A 1 63 ? 13.366 -2.277 -7.339 1.00 81.25 63 ALA A N 1
ATOM 465 C CA . ALA A 1 63 ? 13.547 -3.483 -8.138 1.00 81.25 63 ALA A CA 1
ATOM 466 C C . ALA A 1 63 ? 14.596 -3.313 -9.244 1.00 81.25 63 ALA A C 1
ATOM 468 O O . ALA A 1 63 ? 14.664 -2.270 -9.892 1.00 81.25 63 ALA A O 1
ATOM 469 N N . ALA A 1 64 ? 15.341 -4.387 -9.511 1.00 86.88 64 ALA A N 1
ATOM 470 C CA . ALA A 1 64 ? 16.123 -4.579 -10.728 1.00 86.88 64 ALA A CA 1
ATOM 471 C C . ALA A 1 64 ? 15.430 -5.653 -11.579 1.00 86.88 64 ALA A C 1
ATOM 473 O O . ALA A 1 64 ? 15.303 -6.810 -11.176 1.00 86.88 64 ALA A O 1
ATOM 474 N N . LEU A 1 65 ? 14.933 -5.248 -12.739 1.00 91.44 65 LEU A N 1
ATOM 475 C CA . LEU A 1 65 ? 14.104 -6.026 -13.648 1.00 91.44 65 LEU A CA 1
ATOM 476 C C . LEU A 1 65 ? 14.955 -6.573 -14.793 1.00 91.44 65 LEU A C 1
ATOM 478 O O . LEU A 1 65 ? 15.676 -5.834 -15.465 1.00 91.44 65 LEU A O 1
ATOM 482 N N . THR A 1 66 ? 14.831 -7.871 -15.044 1.00 91.94 66 THR A N 1
ATOM 483 C CA . THR A 1 66 ? 15.451 -8.559 -16.184 1.00 91.94 66 THR A CA 1
ATOM 484 C C . THR A 1 66 ? 14.421 -9.469 -16.847 1.00 91.94 66 THR A C 1
ATOM 486 O O . THR A 1 66 ? 13.462 -9.902 -16.196 1.00 91.94 66 THR A O 1
ATOM 489 N N . ALA A 1 67 ? 14.596 -9.748 -18.140 1.00 87.75 67 ALA A N 1
ATOM 490 C CA . ALA A 1 67 ? 13.819 -10.782 -18.818 1.00 87.75 67 ALA A CA 1
ATOM 491 C C . ALA A 1 67 ? 14.042 -12.139 -18.125 1.00 87.75 67 ALA A C 1
ATOM 493 O O . ALA A 1 67 ? 15.167 -12.463 -17.741 1.00 87.75 67 ALA A O 1
ATOM 494 N N . PHE A 1 68 ? 12.985 -12.942 -17.965 1.00 87.44 68 PHE A N 1
ATOM 495 C CA . PHE A 1 68 ? 13.122 -14.296 -17.406 1.00 87.44 68 PHE A CA 1
ATOM 496 C C . PHE A 1 68 ? 13.788 -15.272 -18.394 1.00 87.44 68 PHE A C 1
ATOM 498 O O . PHE A 1 68 ? 14.265 -16.332 -17.989 1.00 87.44 68 PHE A O 1
ATOM 505 N N . ASP A 1 69 ? 13.837 -14.909 -19.677 1.00 86.88 69 ASP A N 1
ATOM 506 C CA . ASP A 1 69 ? 14.432 -15.648 -20.789 1.00 86.88 69 ASP A CA 1
ATOM 507 C C . ASP A 1 69 ? 15.479 -14.799 -21.550 1.00 86.88 69 ASP A C 1
ATOM 509 O O . ASP A 1 69 ? 15.301 -14.525 -22.737 1.00 86.88 69 ASP A O 1
ATOM 513 N N . PRO A 1 70 ? 16.576 -14.359 -20.898 1.00 89.25 70 PRO A N 1
ATOM 514 C CA . PRO A 1 70 ? 17.524 -13.427 -21.502 1.00 89.25 70 PRO A CA 1
ATOM 515 C C . PRO A 1 70 ? 18.266 -14.055 -22.692 1.00 89.25 70 PRO A C 1
ATOM 517 O O . PRO A 1 70 ? 18.961 -15.064 -22.543 1.00 89.25 70 PRO A O 1
ATOM 520 N N . GLY A 1 71 ? 18.155 -13.427 -23.858 1.00 89.25 71 GLY A N 1
ATOM 521 C CA . GLY A 1 71 ? 18.917 -13.698 -25.073 1.00 89.25 71 GLY A CA 1
ATOM 522 C C . GLY A 1 71 ? 20.001 -12.647 -25.322 1.00 89.25 71 GLY A C 1
ATOM 523 O O . GLY A 1 71 ? 19.990 -11.541 -24.774 1.00 89.25 71 GLY A O 1
ATOM 524 N N . ALA A 1 72 ? 21.016 -13.031 -26.096 1.00 90.94 72 ALA A N 1
ATOM 525 C CA . ALA A 1 72 ? 22.103 -12.126 -26.444 1.00 90.94 72 ALA A CA 1
ATOM 526 C C . ALA A 1 72 ? 21.607 -11.131 -27.489 1.00 90.94 72 ALA A C 1
ATOM 528 O O . ALA A 1 72 ? 21.084 -11.543 -28.515 1.00 90.94 72 ALA A O 1
ATOM 529 N N . SER A 1 73 ? 21.840 -9.844 -27.247 1.00 91.94 73 SER A N 1
ATOM 530 C CA . SER A 1 73 ? 21.372 -8.750 -28.101 1.00 91.94 73 SER A CA 1
ATOM 531 C C . SER A 1 73 ? 19.858 -8.550 -28.122 1.00 91.94 73 SER A C 1
ATOM 533 O O . SER A 1 73 ? 19.384 -7.844 -28.995 1.00 91.94 73 SER A O 1
ATOM 535 N N . ASP A 1 74 ? 19.107 -9.044 -27.132 1.00 92.81 74 ASP A N 1
ATOM 536 C CA . ASP A 1 74 ? 17.660 -8.779 -27.031 1.00 92.81 74 ASP A CA 1
ATOM 537 C C . ASP A 1 74 ? 17.341 -7.306 -26.698 1.00 92.81 74 ASP A C 1
ATOM 539 O O . ASP A 1 74 ? 16.247 -6.808 -26.981 1.00 92.81 74 ASP A O 1
ATOM 543 N N . TYR A 1 75 ? 18.299 -6.603 -26.079 1.00 95.50 75 TYR A N 1
ATOM 544 C CA . TYR A 1 75 ? 18.217 -5.189 -25.694 1.00 95.50 75 TYR A CA 1
ATOM 545 C C . TYR A 1 75 ? 17.008 -4.826 -24.809 1.00 95.50 75 TYR A C 1
ATOM 547 O O . TYR A 1 75 ? 16.417 -3.751 -24.954 1.00 95.50 75 TYR A O 1
ATOM 555 N N . PHE A 1 76 ? 16.658 -5.691 -23.854 1.00 96.94 76 PHE A N 1
ATOM 556 C CA . PHE A 1 76 ? 15.613 -5.418 -22.865 1.00 96.94 76 PHE A CA 1
ATOM 557 C C . PHE A 1 76 ? 15.882 -4.104 -22.111 1.00 96.94 76 PHE A C 1
ATOM 559 O O . PHE A 1 76 ? 16.961 -3.901 -21.561 1.00 96.94 76 PHE A O 1
ATOM 566 N N . GLY A 1 77 ? 14.904 -3.200 -22.045 1.00 96.50 77 GLY A N 1
ATOM 567 C CA . GLY A 1 77 ? 15.074 -1.909 -21.362 1.00 96.50 77 GLY A CA 1
ATOM 568 C C . GLY A 1 77 ? 15.630 -0.800 -22.252 1.00 96.50 77 GLY A C 1
ATOM 569 O O . GLY A 1 77 ? 15.947 0.277 -21.750 1.00 96.50 77 GLY A O 1
ATOM 570 N N . GLN A 1 78 ? 15.732 -1.011 -23.570 1.00 96.31 78 GLN A N 1
ATOM 571 C CA . GLN A 1 78 ? 16.049 0.074 -24.511 1.00 96.31 78 GLN A CA 1
ATOM 572 C C . GLN A 1 78 ? 14.996 1.180 -24.433 1.00 96.31 78 GLN A C 1
ATOM 574 O O . GLN A 1 78 ? 15.342 2.358 -24.368 1.00 96.31 78 GLN A O 1
ATOM 579 N N . ILE A 1 79 ? 13.727 0.787 -24.353 1.00 98.00 79 ILE A N 1
ATOM 580 C CA . ILE A 1 79 ? 12.596 1.675 -24.124 1.00 98.00 79 ILE A CA 1
ATOM 581 C C . ILE A 1 79 ? 11.747 1.129 -22.972 1.00 98.00 79 ILE A C 1
ATOM 583 O O . ILE A 1 79 ? 11.545 -0.084 -22.847 1.00 98.00 79 ILE A O 1
ATOM 587 N N . VAL A 1 80 ? 11.262 2.024 -22.114 1.00 98.56 80 VAL A N 1
ATOM 588 C CA . VAL A 1 80 ? 10.438 1.688 -20.951 1.00 98.56 80 VAL A CA 1
ATOM 589 C C . VAL A 1 80 ? 9.248 2.634 -20.854 1.00 98.56 80 VAL A C 1
ATOM 591 O O . VAL A 1 80 ? 9.352 3.811 -21.194 1.00 98.56 80 VAL A O 1
ATOM 594 N N . ALA A 1 81 ? 8.123 2.135 -20.353 1.00 98.19 81 ALA A N 1
ATOM 595 C CA . ALA A 1 81 ? 6.958 2.940 -20.012 1.00 98.19 81 ALA A CA 1
ATOM 596 C C . ALA A 1 81 ? 6.334 2.438 -18.706 1.00 98.19 81 ALA A C 1
ATOM 598 O O . ALA A 1 81 ? 6.322 1.238 -18.446 1.00 98.19 81 ALA A O 1
ATOM 599 N N . ILE A 1 82 ? 5.807 3.351 -17.889 1.00 96.69 82 ILE A N 1
ATOM 600 C CA . ILE A 1 82 ? 5.187 3.030 -16.599 1.00 96.69 82 ILE A CA 1
ATOM 601 C C . ILE A 1 82 ? 3.884 3.816 -16.423 1.00 96.69 82 ILE A C 1
ATOM 603 O O . ILE A 1 82 ? 3.826 5.005 -16.731 1.00 96.69 82 ILE A O 1
ATOM 607 N N . SER A 1 83 ? 2.829 3.157 -15.945 1.00 93.06 83 SER A N 1
ATOM 608 C CA . SER A 1 83 ? 1.540 3.782 -15.631 1.00 93.06 83 SER A CA 1
ATOM 609 C C . SER A 1 83 ? 0.852 3.024 -14.503 1.00 93.06 83 SER A C 1
ATOM 611 O O . SER A 1 83 ? 0.508 1.851 -14.645 1.00 93.06 83 SER A O 1
ATOM 613 N N . GLY A 1 84 ? 0.646 3.700 -13.372 1.00 86.75 84 GLY A N 1
ATOM 614 C CA . GLY A 1 84 ? 0.132 3.069 -12.158 1.00 86.75 84 GLY A CA 1
ATOM 615 C C . GLY A 1 84 ? 0.983 1.859 -11.765 1.00 86.75 84 GLY A C 1
ATOM 616 O O . GLY A 1 84 ? 2.199 1.976 -11.648 1.00 86.75 84 GLY A O 1
ATOM 617 N N . GLY A 1 85 ? 0.337 0.704 -11.604 1.00 89.69 85 GLY A N 1
ATOM 618 C CA . GLY A 1 85 ? 0.993 -0.567 -11.295 1.00 89.69 85 GLY A CA 1
ATOM 619 C C . GLY A 1 85 ? 1.504 -1.348 -12.509 1.00 89.69 85 GLY A C 1
ATOM 620 O O . GLY A 1 85 ? 1.749 -2.537 -12.367 1.00 89.69 85 GLY A O 1
ATOM 621 N N . TYR A 1 86 ? 1.630 -0.749 -13.698 1.00 94.25 86 TYR A N 1
ATOM 622 C CA . TYR A 1 86 ? 2.122 -1.439 -14.898 1.00 94.25 86 TYR A CA 1
ATOM 623 C C . TYR A 1 86 ? 3.427 -0.837 -15.405 1.00 94.25 86 TYR A C 1
ATOM 625 O O . TYR A 1 86 ? 3.518 0.376 -15.592 1.00 94.25 86 TYR A O 1
ATOM 633 N N . ALA A 1 87 ? 4.396 -1.699 -15.703 1.00 96.44 87 ALA A N 1
ATOM 634 C CA . ALA A 1 87 ? 5.637 -1.366 -16.386 1.00 96.44 87 ALA A CA 1
ATOM 635 C C . ALA A 1 87 ? 5.724 -2.193 -17.671 1.00 96.44 87 ALA A C 1
ATOM 637 O O . ALA A 1 87 ? 5.567 -3.411 -17.642 1.00 96.44 87 ALA A O 1
ATOM 638 N N . VAL A 1 88 ? 5.967 -1.534 -18.801 1.00 98.38 88 VAL A N 1
ATOM 639 C CA . VAL A 1 88 ? 6.143 -2.175 -20.106 1.00 98.38 88 VAL A CA 1
ATOM 640 C C . VAL A 1 88 ? 7.549 -1.889 -20.602 1.00 98.38 88 VAL A C 1
ATOM 642 O O . VAL A 1 88 ? 7.968 -0.732 -20.656 1.00 98.38 88 VAL A O 1
ATOM 645 N N . ILE A 1 89 ? 8.281 -2.944 -20.944 1.00 98.62 89 ILE A N 1
ATOM 646 C CA . ILE A 1 89 ? 9.700 -2.881 -21.286 1.00 98.62 89 ILE A CA 1
ATOM 647 C C . ILE A 1 89 ? 9.917 -3.501 -22.663 1.00 98.62 89 ILE A C 1
ATOM 649 O O . ILE A 1 89 ? 9.571 -4.659 -22.892 1.00 98.62 89 ILE A O 1
ATOM 653 N N . GLY A 1 90 ? 10.481 -2.721 -23.582 1.00 98.06 90 GLY A N 1
ATOM 654 C CA . GLY A 1 90 ? 10.784 -3.166 -24.939 1.00 98.06 90 GLY A CA 1
ATOM 655 C C . GLY A 1 90 ? 12.070 -3.988 -25.017 1.00 98.06 90 GLY A C 1
ATOM 656 O O . GLY A 1 90 ? 13.051 -3.676 -24.338 1.00 98.06 90 GLY A O 1
ATOM 657 N N . ALA A 1 91 ? 12.052 -5.016 -25.866 1.00 96.81 91 ALA A N 1
ATOM 658 C CA . ALA A 1 91 ? 13.189 -5.845 -26.259 1.00 96.81 91 ALA A CA 1
ATOM 659 C C . ALA A 1 91 ? 13.106 -6.073 -27.780 1.00 96.81 91 ALA A C 1
ATOM 661 O O . ALA A 1 91 ? 12.638 -7.107 -28.257 1.00 96.81 91 ALA A O 1
ATOM 662 N N . TRP A 1 92 ? 13.456 -5.039 -28.547 1.00 95.31 92 TRP A N 1
ATOM 663 C CA . TRP A 1 92 ? 13.156 -4.950 -29.982 1.00 95.31 92 TRP A CA 1
ATOM 664 C C . TRP A 1 92 ? 13.841 -6.016 -30.842 1.00 95.31 92 TRP A C 1
ATOM 666 O O . TRP A 1 92 ? 13.322 -6.355 -31.896 1.00 95.31 92 TRP A O 1
ATOM 676 N N . ALA A 1 93 ? 14.961 -6.562 -30.377 1.00 93.19 93 ALA A N 1
ATOM 677 C CA . ALA A 1 93 ? 15.720 -7.607 -31.060 1.00 93.19 93 ALA A CA 1
ATOM 678 C C . ALA A 1 93 ? 15.515 -8.990 -30.417 1.00 93.19 93 ALA A C 1
ATOM 680 O O . ALA A 1 93 ? 16.261 -9.923 -30.677 1.00 93.19 93 ALA A O 1
ATOM 681 N N . LYS A 1 94 ? 14.501 -9.146 -29.555 1.00 92.44 94 LYS A N 1
ATOM 682 C CA . LYS A 1 94 ? 14.191 -10.445 -28.957 1.00 92.44 94 LYS A CA 1
ATOM 683 C C . LYS A 1 94 ? 13.842 -11.467 -30.034 1.00 92.44 94 LYS A C 1
ATOM 685 O O . LYS A 1 94 ? 12.891 -11.262 -30.791 1.00 92.44 94 LYS A O 1
ATOM 690 N N . ASP A 1 95 ? 14.506 -12.616 -29.978 1.00 87.75 95 ASP A N 1
ATOM 691 C CA . ASP A 1 95 ? 14.131 -13.816 -30.724 1.00 87.75 95 ASP A CA 1
ATOM 692 C C . ASP A 1 95 ? 12.972 -14.546 -30.009 1.00 87.75 95 ASP A C 1
ATOM 694 O O . ASP A 1 95 ? 13.156 -15.070 -28.896 1.00 87.75 95 ASP A O 1
ATOM 698 N N . PRO A 1 96 ? 11.755 -14.621 -30.583 1.00 76.25 96 PRO A N 1
ATOM 699 C CA . PRO A 1 96 ? 10.679 -15.425 -30.022 1.00 76.25 96 PRO A CA 1
ATOM 700 C C . PRO A 1 96 ? 10.964 -16.926 -30.181 1.00 76.25 96 PRO A C 1
ATOM 702 O O . PRO A 1 96 ? 11.764 -17.331 -31.028 1.00 76.25 96 PRO A O 1
ATOM 705 N N . PRO A 1 97 ? 10.229 -17.795 -29.462 1.00 66.31 97 PRO A N 1
ATOM 706 C CA . PRO A 1 97 ? 10.448 -19.248 -29.463 1.00 66.31 97 PRO A CA 1
ATOM 707 C C . PRO A 1 97 ? 10.367 -19.971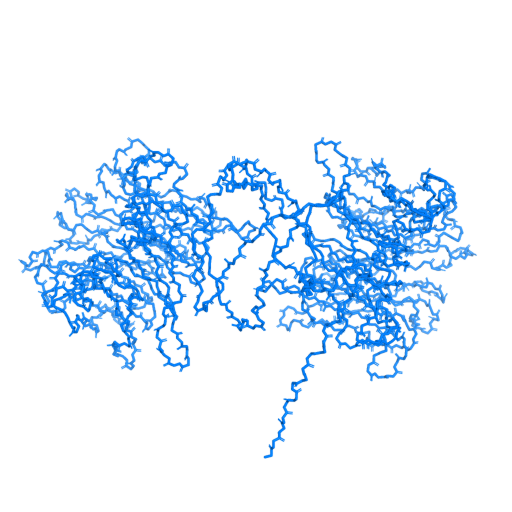 -30.826 1.00 66.31 97 PRO A C 1
ATOM 709 O O . PRO A 1 97 ? 10.667 -21.161 -30.892 1.00 66.31 97 PRO A O 1
ATOM 712 N N . VAL A 1 98 ? 9.947 -19.302 -31.907 1.00 64.31 98 VAL A N 1
ATOM 713 C CA . VAL A 1 98 ? 9.649 -19.897 -33.226 1.00 64.31 98 VAL A CA 1
ATOM 714 C C . VAL A 1 98 ? 10.617 -19.490 -34.353 1.00 64.31 98 VAL A C 1
ATOM 716 O O . VAL A 1 98 ? 10.235 -19.484 -35.518 1.00 64.31 98 VAL A O 1
ATOM 719 N N . GLY A 1 99 ? 11.885 -19.197 -34.044 1.00 64.88 99 GLY A N 1
ATOM 720 C CA . GLY A 1 99 ? 12.931 -18.997 -35.066 1.00 64.88 99 GLY A CA 1
ATOM 721 C C . GLY A 1 99 ? 12.778 -17.717 -35.898 1.00 64.88 99 GLY A C 1
ATOM 722 O O . GLY A 1 99 ? 13.258 -17.654 -37.029 1.00 64.88 99 GLY A O 1
ATOM 723 N N . LEU A 1 100 ? 12.093 -16.715 -35.345 1.00 81.00 100 LEU A N 1
ATOM 724 C CA . LEU A 1 100 ? 11.894 -15.405 -35.958 1.00 81.00 100 LEU A CA 1
ATOM 725 C C . LEU A 1 100 ? 12.968 -14.445 -35.442 1.00 81.00 100 LEU A C 1
ATOM 727 O O . LEU A 1 100 ? 12.740 -13.731 -34.471 1.00 81.00 100 LEU A O 1
ATOM 731 N N . ALA A 1 101 ? 14.150 -14.493 -36.059 1.00 84.19 101 ALA A N 1
ATOM 732 C CA . ALA A 1 101 ? 15.292 -13.697 -35.615 1.00 84.19 101 ALA A CA 1
ATOM 733 C C . ALA A 1 101 ? 14.951 -12.197 -35.569 1.00 84.19 101 ALA A C 1
ATOM 735 O O . ALA A 1 101 ? 14.387 -11.672 -36.533 1.00 84.19 101 ALA A O 1
ATOM 736 N N . ASP A 1 102 ? 15.274 -11.530 -34.463 1.00 85.06 102 ASP A N 1
ATOM 737 C CA . ASP A 1 102 ? 15.103 -10.087 -34.257 1.00 85.06 102 ASP A CA 1
ATOM 738 C C . ASP A 1 102 ? 13.673 -9.563 -34.534 1.00 85.06 102 ASP A C 1
ATOM 740 O O . ASP A 1 102 ? 13.480 -8.406 -34.915 1.00 85.06 102 ASP A O 1
ATOM 744 N N . SER A 1 103 ? 12.631 -10.395 -34.394 1.00 89.62 103 SER A N 1
ATOM 745 C CA . SER A 1 103 ? 11.251 -9.920 -34.602 1.00 89.62 103 SER A CA 1
ATOM 746 C C . SER A 1 103 ? 10.741 -9.053 -33.445 1.00 89.62 103 SER A C 1
ATOM 748 O O . SER A 1 103 ? 9.814 -8.265 -33.635 1.00 89.62 103 SER A O 1
ATOM 750 N N . GLY A 1 104 ? 11.341 -9.199 -32.258 1.00 94.81 104 GLY A N 1
ATOM 751 C CA . GLY A 1 104 ? 11.120 -8.348 -31.094 1.00 94.81 104 GLY A CA 1
ATOM 752 C C . GLY A 1 104 ? 10.004 -8.790 -30.140 1.00 94.81 104 GLY A C 1
ATOM 753 O O . GLY A 1 104 ? 9.144 -9.610 -30.472 1.00 94.81 104 GLY A O 1
ATOM 754 N N . ALA A 1 105 ? 10.035 -8.247 -28.919 1.00 96.06 105 ALA A N 1
ATOM 755 C CA . ALA A 1 105 ? 9.070 -8.492 -27.847 1.00 96.06 105 ALA A CA 1
ATOM 756 C C . ALA A 1 105 ? 8.865 -7.257 -26.949 1.00 96.06 105 ALA A C 1
ATOM 758 O O . ALA A 1 105 ? 9.695 -6.346 -26.892 1.00 96.06 105 ALA A O 1
ATOM 759 N N . ALA A 1 106 ? 7.777 -7.263 -26.177 1.00 97.94 106 ALA A N 1
ATOM 760 C CA . ALA A 1 106 ? 7.587 -6.345 -25.055 1.00 97.94 106 ALA A CA 1
ATOM 761 C C . ALA A 1 106 ? 7.147 -7.107 -23.803 1.00 97.94 106 ALA A C 1
ATOM 763 O O . ALA A 1 106 ? 6.230 -7.921 -23.847 1.00 97.94 106 ALA A O 1
ATOM 764 N N . TYR A 1 107 ? 7.786 -6.829 -22.676 1.00 97.62 107 TYR A N 1
ATOM 765 C CA . TYR A 1 107 ? 7.512 -7.474 -21.398 1.00 97.62 107 TYR A CA 1
ATOM 766 C C . TYR A 1 107 ? 6.629 -6.572 -20.551 1.00 97.62 107 TYR A C 1
ATOM 768 O O . TYR A 1 107 ? 6.904 -5.380 -20.426 1.00 97.62 107 TYR A O 1
ATOM 776 N N . VAL A 1 108 ? 5.589 -7.142 -19.953 1.00 97.38 108 VAL A N 1
ATOM 777 C CA . VAL A 1 108 ? 4.713 -6.446 -19.013 1.00 97.38 108 VAL A CA 1
ATOM 778 C C . VAL A 1 108 ? 4.983 -6.965 -17.616 1.00 97.38 108 VAL A C 1
ATOM 780 O O . VAL A 1 108 ? 4.879 -8.167 -17.364 1.00 97.38 108 VAL A O 1
ATOM 783 N N . LEU A 1 109 ? 5.276 -6.048 -16.705 1.00 94.81 109 LEU A N 1
ATOM 784 C CA . LEU A 1 109 ? 5.333 -6.302 -15.279 1.00 94.81 109 LEU A CA 1
ATOM 785 C C . LEU A 1 109 ? 4.183 -5.581 -14.582 1.00 94.81 109 LEU A C 1
ATOM 787 O O . LEU A 1 109 ? 3.805 -4.470 -14.960 1.00 94.81 109 LEU A O 1
ATOM 791 N N . GLU A 1 110 ? 3.629 -6.237 -13.573 1.00 92.81 110 GLU A N 1
ATOM 792 C CA . GLU A 1 110 ? 2.543 -5.731 -12.740 1.00 92.81 110 GLU A CA 1
ATOM 793 C C . GLU A 1 110 ? 3.048 -5.606 -11.300 1.00 92.81 110 GLU A C 1
ATOM 795 O O . GLU A 1 110 ? 3.735 -6.496 -10.798 1.00 92.81 110 GLU A O 1
ATOM 800 N N . LEU A 1 111 ? 2.754 -4.482 -10.655 1.00 88.06 111 LEU A N 1
ATOM 801 C CA . LEU A 1 111 ? 3.013 -4.270 -9.240 1.00 88.06 111 LEU A CA 1
ATOM 802 C C . LEU A 1 111 ? 1.967 -5.049 -8.445 1.00 88.06 111 LEU A C 1
ATOM 804 O O . LEU A 1 111 ? 0.777 -4.725 -8.477 1.00 88.06 111 LEU A O 1
ATOM 808 N N . ASP A 1 112 ? 2.408 -6.069 -7.721 1.00 78.94 112 ASP A N 1
ATOM 809 C CA . ASP A 1 112 ? 1.554 -6.790 -6.793 1.00 78.94 112 ASP A CA 1
ATOM 810 C C . ASP A 1 112 ? 1.296 -5.909 -5.566 1.00 78.94 112 ASP A C 1
ATOM 812 O O . ASP A 1 112 ? 2.163 -5.710 -4.717 1.00 78.94 112 ASP A O 1
ATOM 816 N N . SER A 1 113 ? 0.076 -5.383 -5.456 1.00 68.38 113 SER A N 1
ATOM 817 C CA . SER A 1 113 ? -0.335 -4.507 -4.355 1.00 68.38 113 SER A CA 1
ATOM 818 C C . SER A 1 113 ? -0.278 -5.168 -2.972 1.00 68.38 113 SER A C 1
ATOM 820 O O . SER A 1 113 ? -0.304 -4.463 -1.969 1.00 68.38 113 SER A O 1
ATOM 822 N N . GLY A 1 114 ? -0.247 -6.504 -2.897 1.00 54.72 114 GLY A N 1
ATOM 823 C CA . GLY A 1 114 ? -0.128 -7.235 -1.636 1.00 54.72 114 GLY A CA 1
ATOM 824 C C . GLY A 1 114 ? 1.314 -7.370 -1.146 1.00 54.72 114 GLY A C 1
ATOM 825 O O . GLY A 1 114 ? 1.535 -7.453 0.061 1.00 54.72 114 GLY A O 1
ATOM 826 N N . THR A 1 115 ? 2.287 -7.392 -2.061 1.00 54.97 115 THR A N 1
ATOM 827 C CA . THR A 1 115 ? 3.713 -7.604 -1.746 1.00 54.97 115 THR A CA 1
ATOM 828 C C . THR A 1 115 ? 4.591 -6.378 -2.005 1.00 54.97 115 THR A C 1
ATOM 830 O O . THR A 1 115 ? 5.697 -6.300 -1.475 1.00 54.97 115 THR A O 1
ATOM 833 N N . GLY A 1 116 ? 4.113 -5.410 -2.792 1.00 68.75 116 GLY A N 1
ATOM 834 C CA . GLY A 1 116 ? 4.901 -4.276 -3.278 1.00 68.75 116 GLY A CA 1
ATOM 835 C C . GLY A 1 116 ? 5.962 -4.672 -4.311 1.00 68.75 116 GLY A C 1
ATOM 836 O O . GLY A 1 116 ? 6.871 -3.889 -4.580 1.00 68.75 116 GLY A O 1
ATOM 837 N N . GLU A 1 117 ? 5.892 -5.884 -4.870 1.00 78.25 117 GLU A N 1
ATOM 838 C CA . GLU A 1 117 ? 6.882 -6.389 -5.821 1.00 78.25 117 GLU A CA 1
ATOM 839 C C . GLU A 1 117 ? 6.404 -6.280 -7.271 1.00 78.25 117 GLU A C 1
ATOM 841 O O . GLU A 1 117 ? 5.239 -6.507 -7.592 1.00 78.25 117 GLU A O 1
ATOM 846 N N . TRP A 1 118 ? 7.336 -5.962 -8.170 1.00 85.81 118 TRP A N 1
ATOM 847 C CA . TRP A 1 118 ? 7.105 -5.989 -9.611 1.00 85.81 118 TRP A CA 1
ATOM 848 C C . TRP A 1 118 ? 7.266 -7.416 -10.129 1.00 85.81 118 TRP A C 1
ATOM 850 O O . TRP A 1 118 ? 8.371 -7.961 -10.133 1.00 85.81 118 TRP A O 1
ATOM 860 N N . VAL A 1 119 ? 6.170 -8.015 -10.588 1.00 88.38 119 VAL A N 1
ATOM 861 C CA . VAL A 1 119 ? 6.136 -9.398 -11.075 1.00 88.38 119 VAL A CA 1
ATOM 862 C C . VAL A 1 119 ? 5.902 -9.448 -12.581 1.00 88.38 119 VAL A C 1
ATOM 864 O O . VAL A 1 119 ? 5.162 -8.638 -13.137 1.00 88.38 119 VAL A O 1
ATOM 867 N N . HIS A 1 120 ? 6.526 -10.412 -13.264 1.00 89.06 120 HIS A N 1
ATOM 868 C CA . HIS A 1 120 ? 6.278 -10.655 -14.689 1.00 89.06 120 HIS A CA 1
ATOM 869 C C . HIS A 1 120 ? 4.818 -11.068 -14.904 1.00 89.06 120 HIS A C 1
ATOM 871 O O . HIS A 1 120 ? 4.369 -12.083 -14.376 1.00 89.06 120 HIS A O 1
ATOM 877 N N . SER A 1 121 ? 4.093 -10.273 -15.689 1.00 91.12 121 SER A N 1
ATOM 878 C CA . SER A 1 121 ? 2.672 -10.460 -15.999 1.00 91.12 121 SER A CA 1
ATOM 879 C C . SER A 1 121 ? 2.486 -11.100 -17.379 1.00 91.12 121 SER A C 1
ATOM 881 O O . SER A 1 121 ? 1.725 -12.056 -17.521 1.00 91.12 121 SER A O 1
ATOM 883 N N . ALA A 1 122 ? 3.206 -10.621 -18.402 1.00 94.19 122 ALA A N 1
ATOM 884 C CA . ALA A 1 122 ? 3.113 -11.155 -19.762 1.00 94.19 122 ALA A CA 1
ATOM 885 C C . ALA A 1 122 ? 4.353 -10.852 -20.617 1.00 94.19 122 ALA A C 1
ATOM 887 O O . ALA A 1 122 ? 5.082 -9.896 -20.358 1.00 94.19 122 ALA A O 1
ATOM 888 N N . VAL A 1 123 ? 4.527 -11.625 -21.694 1.00 95.12 123 VAL A N 1
ATOM 889 C CA . VAL A 1 123 ? 5.371 -11.262 -22.844 1.00 95.12 123 VAL A CA 1
ATOM 890 C C . VAL A 1 123 ? 4.463 -11.095 -24.053 1.00 95.12 123 VAL A C 1
ATOM 892 O O . VAL A 1 123 ? 3.665 -11.980 -24.365 1.00 95.12 123 VAL A O 1
ATOM 895 N N . LEU A 1 124 ? 4.556 -9.943 -24.703 1.00 96.38 124 LEU A N 1
ATOM 896 C CA . LEU A 1 124 ? 3.744 -9.564 -25.846 1.00 96.38 124 LEU A CA 1
ATOM 897 C C . LEU A 1 124 ? 4.530 -9.814 -27.129 1.00 96.38 124 LEU A C 1
ATOM 899 O O . LEU A 1 124 ? 5.667 -9.360 -27.264 1.00 96.38 124 LEU A O 1
ATOM 903 N N . TYR A 1 125 ? 3.876 -10.488 -28.070 1.00 94.56 125 TYR A N 1
ATOM 904 C CA . TYR A 1 125 ? 4.339 -10.689 -29.438 1.00 94.56 125 TYR A CA 1
ATOM 905 C C . TYR A 1 125 ? 3.223 -10.276 -30.402 1.00 94.56 125 TYR A C 1
ATOM 907 O O . TYR A 1 125 ? 2.047 -10.504 -30.088 1.00 94.56 125 TYR A O 1
ATOM 915 N N . PRO A 1 126 ? 3.549 -9.695 -31.567 1.00 93.19 126 PRO A N 1
ATOM 916 C CA . PRO A 1 126 ? 2.550 -9.413 -32.582 1.00 93.19 126 PRO A CA 1
ATOM 917 C C . PRO A 1 126 ? 2.059 -10.722 -33.217 1.00 93.19 126 PRO A C 1
ATOM 919 O O . PRO A 1 126 ? 2.831 -11.653 -33.447 1.00 93.19 126 PRO A O 1
ATOM 922 N N . THR A 1 127 ? 0.764 -10.806 -33.524 1.00 92.06 127 THR A N 1
ATOM 923 C CA . THR A 1 127 ? 0.146 -11.999 -34.140 1.00 92.06 127 THR A CA 1
ATOM 924 C C . THR A 1 127 ? 0.720 -12.350 -35.513 1.00 92.06 127 THR A C 1
ATOM 926 O O . THR A 1 127 ? 0.582 -13.481 -35.967 1.00 92.06 127 THR A O 1
ATOM 929 N N . ASP A 1 128 ? 1.320 -11.373 -36.184 1.00 91.62 128 ASP A N 1
ATOM 930 C CA . ASP A 1 128 ? 1.952 -11.460 -37.497 1.00 91.62 128 ASP A CA 1
ATOM 931 C C . ASP A 1 128 ? 3.460 -11.169 -37.421 1.00 91.62 128 ASP A C 1
ATOM 933 O O . ASP A 1 128 ? 4.018 -10.577 -38.339 1.00 91.62 128 ASP A O 1
ATOM 937 N N . ALA A 1 129 ? 4.110 -11.583 -36.325 1.00 90.00 129 ALA A N 1
ATOM 938 C CA . ALA A 1 129 ? 5.553 -11.450 -36.133 1.00 90.00 129 ALA A CA 1
ATOM 939 C C . ALA A 1 129 ? 6.357 -11.965 -37.337 1.00 90.00 129 ALA A C 1
ATOM 941 O O . ALA A 1 129 ? 6.130 -13.076 -37.828 1.00 90.00 129 ALA A O 1
ATOM 942 N N . TYR A 1 130 ? 7.337 -11.171 -37.762 1.00 90.81 130 TYR A N 1
ATOM 943 C CA . TYR A 1 130 ? 8.230 -11.484 -38.870 1.00 90.81 130 TYR A CA 1
ATOM 944 C C . TYR A 1 130 ? 9.676 -11.079 -38.525 1.00 90.81 130 TYR A C 1
ATOM 946 O O . TYR A 1 130 ? 9.862 -10.153 -37.730 1.00 90.81 130 TYR A O 1
ATOM 954 N N . PRO A 1 131 ? 10.708 -11.785 -39.037 1.00 91.38 131 PRO A N 1
ATOM 955 C CA . PRO A 1 131 ? 12.095 -11.471 -38.707 1.00 91.38 131 PRO A CA 1
ATOM 956 C C . PRO A 1 131 ? 12.468 -10.032 -39.072 1.00 91.38 131 PRO A C 1
ATOM 958 O O . PRO A 1 131 ? 12.224 -9.605 -40.199 1.00 91.38 131 PRO A O 1
ATOM 961 N N . GLY A 1 132 ? 13.089 -9.313 -38.137 1.00 89.06 132 GLY A N 1
ATOM 962 C CA . GLY A 1 132 ? 13.530 -7.930 -38.329 1.00 89.06 132 GLY A CA 1
ATOM 963 C C . GLY A 1 132 ? 12.453 -6.852 -38.158 1.00 89.06 132 GLY A C 1
ATOM 964 O O . GLY A 1 132 ? 12.771 -5.683 -38.326 1.00 89.06 132 GLY A O 1
ATOM 965 N N . ASP A 1 133 ? 11.212 -7.186 -37.780 1.00 93.06 133 ASP A N 1
ATOM 966 C CA . ASP A 1 133 ? 10.131 -6.197 -37.587 1.00 93.06 133 ASP A CA 1
ATOM 967 C C . ASP A 1 133 ? 10.403 -5.185 -36.449 1.00 93.06 133 ASP A C 1
ATOM 969 O O . ASP A 1 133 ? 9.761 -4.127 -36.378 1.00 93.06 133 ASP A O 1
ATOM 973 N N . SER A 1 134 ? 11.354 -5.486 -35.556 1.00 94.88 134 SER A N 1
ATOM 974 C CA . SER A 1 134 ? 11.734 -4.652 -34.409 1.00 94.88 134 SER A CA 1
ATOM 975 C C . SER A 1 134 ? 10.572 -4.325 -33.456 1.00 94.88 134 SER A C 1
ATOM 977 O O . SER A 1 134 ? 10.446 -3.200 -32.957 1.00 94.88 134 SER A O 1
ATOM 979 N N . PHE A 1 135 ? 9.679 -5.285 -33.194 1.00 97.56 135 PHE A N 1
ATOM 980 C CA . PHE A 1 135 ? 8.574 -5.095 -32.252 1.00 97.56 135 PHE A CA 1
ATOM 981 C C . PHE A 1 135 ? 9.094 -4.832 -30.834 1.00 97.56 135 PHE A C 1
ATOM 983 O O . PHE A 1 135 ? 9.872 -5.604 -30.293 1.00 97.56 135 PHE A O 1
ATOM 990 N N . GLY A 1 136 ? 8.636 -3.758 -30.193 1.00 97.19 136 GLY A N 1
ATOM 991 C CA . GLY A 1 136 ? 9.158 -3.338 -28.889 1.00 97.19 136 GLY A CA 1
ATOM 992 C C . GLY A 1 136 ? 10.173 -2.204 -28.979 1.00 97.19 136 GLY A C 1
ATOM 993 O O . GLY A 1 136 ? 10.671 -1.777 -27.945 1.00 97.19 136 GLY A O 1
ATOM 994 N N . TYR A 1 137 ? 10.435 -1.665 -30.176 1.00 97.00 137 TYR A N 1
ATOM 995 C CA . TYR A 1 137 ? 11.238 -0.448 -30.356 1.00 97.00 137 TYR A CA 1
ATOM 996 C C . TYR A 1 137 ? 10.581 0.794 -29.732 1.00 97.00 137 TYR A C 1
ATOM 998 O O . TYR A 1 137 ? 11.252 1.689 -29.225 1.00 97.00 137 TYR A O 1
ATOM 1006 N N . GLY A 1 138 ? 9.247 0.854 -29.759 1.00 97.44 138 GLY A N 1
ATOM 1007 C CA . GLY A 1 138 ? 8.455 1.850 -29.043 1.00 97.44 138 GLY A CA 1
ATOM 1008 C C . GLY A 1 138 ? 7.504 1.156 -28.079 1.00 97.44 138 GLY A C 1
ATOM 1009 O O . GLY A 1 138 ? 6.849 0.191 -28.464 1.00 97.44 138 GLY A O 1
ATOM 1010 N N . VAL A 1 139 ? 7.393 1.646 -26.844 1.00 98.44 139 VAL A N 1
ATOM 1011 C CA . VAL A 1 139 ? 6.404 1.151 -25.877 1.00 98.44 139 VAL A CA 1
ATOM 1012 C C . VAL A 1 139 ? 5.736 2.315 -25.160 1.00 98.44 139 VAL A C 1
ATOM 1014 O O . VAL A 1 139 ? 6.378 3.305 -24.818 1.00 98.44 139 VAL A O 1
ATOM 1017 N N . SER A 1 140 ? 4.435 2.200 -24.918 1.00 98.44 140 SER A N 1
ATOM 1018 C CA . SER A 1 140 ? 3.689 3.141 -24.089 1.00 98.44 140 SER A CA 1
ATOM 1019 C C . SER A 1 140 ? 2.551 2.415 -23.377 1.00 98.44 140 SER A C 1
ATOM 1021 O O . SER A 1 140 ? 1.974 1.482 -23.938 1.00 98.44 140 SER A O 1
ATOM 1023 N N . VAL A 1 141 ? 2.225 2.824 -22.148 1.00 97.56 141 VAL A N 1
ATOM 1024 C CA . VAL A 1 141 ? 1.177 2.201 -21.325 1.00 97.56 141 VAL A CA 1
ATOM 1025 C C . VAL A 1 141 ? 0.297 3.263 -20.667 1.00 97.56 141 VAL A C 1
ATOM 1027 O O . VAL A 1 141 ? 0.791 4.285 -20.195 1.00 97.56 141 VAL A O 1
ATOM 1030 N N . SER A 1 142 ? -1.015 3.030 -20.639 1.00 93.31 142 SER A N 1
ATOM 1031 C CA . SER A 1 142 ? -1.988 3.879 -19.946 1.00 93.31 142 SER A CA 1
ATOM 1032 C C . SER A 1 142 ? -3.124 3.017 -19.406 1.00 93.31 142 SER A C 1
ATOM 1034 O O . SER A 1 142 ? -3.943 2.495 -20.167 1.00 93.31 142 SER A O 1
ATOM 1036 N N . GLY A 1 143 ? -3.163 2.841 -18.082 1.00 87.00 143 GLY A N 1
ATOM 1037 C CA . GLY A 1 143 ? -4.114 1.931 -17.443 1.00 87.00 143 GLY A CA 1
ATOM 1038 C C . GLY A 1 143 ? -3.995 0.512 -18.007 1.00 87.00 143 GLY A C 1
ATOM 1039 O O . GLY A 1 143 ? -2.931 -0.092 -17.951 1.00 87.00 143 GLY A O 1
ATOM 1040 N N . THR A 1 144 ? -5.082 -0.011 -18.576 1.00 89.56 144 THR A N 1
ATOM 1041 C CA . THR A 1 144 ? -5.157 -1.377 -19.126 1.00 89.56 144 THR A CA 1
ATOM 1042 C C . THR A 1 144 ? -4.727 -1.493 -20.591 1.00 89.56 144 THR A C 1
ATOM 1044 O O . THR A 1 144 ? -4.906 -2.559 -21.178 1.00 89.56 144 THR A O 1
ATOM 1047 N N . TYR A 1 145 ? -4.208 -0.424 -21.205 1.00 93.06 145 TYR A N 1
ATOM 1048 C CA . TYR A 1 145 ? -3.756 -0.424 -22.597 1.00 93.06 145 TYR A CA 1
ATOM 1049 C C . TYR A 1 145 ? -2.239 -0.324 -22.690 1.00 93.06 145 TYR A C 1
ATOM 1051 O O . TYR A 1 145 ? -1.632 0.532 -22.047 1.00 93.06 145 TYR A O 1
ATOM 1059 N N . ALA A 1 146 ? -1.652 -1.137 -23.564 1.00 97.44 146 ALA A N 1
ATOM 1060 C CA . ALA A 1 146 ? -0.261 -1.034 -23.980 1.00 97.44 146 ALA A CA 1
ATOM 1061 C C . ALA A 1 146 ? -0.204 -0.893 -25.504 1.00 97.44 146 ALA A C 1
ATOM 1063 O O . ALA A 1 146 ? -0.866 -1.639 -26.225 1.00 97.44 146 ALA A O 1
ATOM 1064 N N . VAL A 1 147 ? 0.572 0.067 -26.001 1.00 98.56 147 VAL A N 1
ATOM 1065 C CA . VAL A 1 147 ? 0.812 0.256 -27.435 1.00 98.56 147 VAL A CA 1
ATOM 1066 C C . VAL A 1 147 ? 2.283 0.000 -27.705 1.00 98.56 147 VAL A C 1
ATOM 1068 O O . VAL A 1 147 ? 3.136 0.626 -27.075 1.00 98.56 147 VAL A O 1
ATOM 1071 N N . ILE A 1 148 ? 2.568 -0.925 -28.620 1.00 98.75 148 ILE A N 1
ATOM 1072 C CA . ILE A 1 148 ? 3.921 -1.377 -28.943 1.00 98.75 148 ILE A CA 1
ATOM 1073 C C . ILE A 1 148 ? 4.219 -1.109 -30.416 1.00 98.75 148 ILE A C 1
ATOM 1075 O O . ILE A 1 148 ? 3.436 -1.481 -31.284 1.00 98.75 148 ILE A O 1
ATOM 1079 N N . GLY A 1 149 ? 5.334 -0.454 -30.706 1.00 98.44 149 GLY A N 1
ATOM 1080 C CA . GLY A 1 149 ? 5.768 -0.121 -32.056 1.00 98.44 149 GLY A CA 1
ATOM 1081 C C . GLY A 1 149 ? 6.729 -1.139 -32.662 1.00 98.44 149 GLY A C 1
ATOM 1082 O O . GLY A 1 149 ? 7.543 -1.729 -31.953 1.00 98.44 149 GLY A O 1
ATOM 1083 N N . ALA A 1 150 ? 6.637 -1.295 -33.981 1.00 97.94 150 ALA A N 1
ATOM 1084 C CA . ALA A 1 150 ? 7.471 -2.136 -34.837 1.00 97.94 150 ALA A CA 1
ATOM 1085 C C . ALA A 1 150 ? 7.806 -1.347 -36.121 1.00 97.94 150 ALA A C 1
ATOM 1087 O O . ALA A 1 150 ? 7.142 -1.523 -37.149 1.00 97.94 150 ALA A O 1
ATOM 1088 N N . PRO A 1 151 ? 8.761 -0.399 -36.069 1.00 97.38 151 PRO A N 1
ATOM 1089 C CA . PRO A 1 151 ? 9.018 0.530 -37.171 1.00 97.38 151 PRO A CA 1
ATOM 1090 C C . PRO A 1 151 ? 9.568 -0.136 -38.436 1.00 97.38 151 PRO A C 1
ATOM 1092 O O . PRO A 1 151 ? 9.509 0.480 -39.495 1.00 97.38 151 PRO A O 1
ATOM 1095 N N . GLN A 1 152 ? 10.071 -1.368 -38.339 1.00 96.38 152 GLN A N 1
ATOM 1096 C CA . GLN A 1 152 ? 10.576 -2.152 -39.471 1.00 96.38 152 GLN A CA 1
ATOM 1097 C C . GLN A 1 152 ? 9.569 -3.197 -39.963 1.00 96.38 152 GLN A C 1
ATOM 1099 O O . GLN A 1 152 ? 9.867 -3.966 -40.863 1.00 96.38 152 GLN A O 1
ATOM 1104 N N . SER A 1 153 ? 8.355 -3.222 -39.401 1.00 95.88 153 SER A N 1
ATOM 1105 C CA . SER A 1 153 ? 7.300 -4.089 -39.923 1.00 95.88 153 SER A CA 1
ATOM 1106 C C . SER A 1 153 ? 6.964 -3.725 -41.369 1.00 95.88 153 SER A C 1
ATOM 1108 O O . SER A 1 153 ? 6.951 -2.542 -41.730 1.00 95.88 153 SER A O 1
ATOM 1110 N N . ASP A 1 154 ? 6.596 -4.741 -42.151 1.00 94.75 154 ASP A N 1
ATOM 1111 C CA . ASP A 1 154 ? 6.252 -4.637 -43.573 1.00 94.75 154 ASP A CA 1
ATOM 1112 C C . ASP A 1 154 ? 4.730 -4.723 -43.818 1.00 94.75 154 ASP A C 1
ATOM 1114 O O . ASP A 1 154 ? 4.243 -5.610 -44.541 1.00 94.75 154 ASP A O 1
ATOM 1118 N N . PRO A 1 155 ? 3.897 -3.843 -43.220 1.00 91.31 155 PRO A N 1
ATOM 1119 C CA . PRO A 1 155 ? 2.459 -3.943 -43.370 1.00 91.31 155 PRO A CA 1
ATOM 1120 C C . PRO A 1 155 ? 2.075 -3.818 -44.839 1.00 91.31 155 PRO A C 1
ATOM 1122 O O . PRO A 1 155 ? 2.546 -2.945 -45.572 1.00 91.31 155 PRO A O 1
ATOM 1125 N N . THR A 1 156 ? 1.157 -4.677 -45.279 1.00 90.69 156 THR A N 1
ATOM 1126 C CA . THR A 1 156 ? 0.664 -4.692 -46.666 1.00 90.69 156 THR A CA 1
ATOM 1127 C C . THR A 1 156 ? 1.769 -4.886 -47.719 1.00 90.69 156 THR A C 1
ATOM 1129 O O . THR A 1 156 ? 1.586 -4.502 -48.872 1.00 90.69 156 THR A O 1
ATOM 1132 N N . GLY A 1 157 ? 2.909 -5.481 -47.338 1.00 90.81 157 GLY A N 1
ATOM 1133 C CA . GLY A 1 157 ? 4.049 -5.735 -48.226 1.00 90.81 157 GLY A CA 1
ATOM 1134 C C . GLY A 1 157 ? 4.896 -4.498 -48.542 1.00 90.81 157 GLY A C 1
ATOM 1135 O O . GLY A 1 157 ? 5.634 -4.504 -49.526 1.00 90.81 157 GLY A O 1
ATOM 1136 N N . LYS A 1 158 ? 4.769 -3.419 -47.759 1.00 93.88 158 LYS A N 1
ATOM 1137 C CA . LYS A 1 158 ? 5.574 -2.201 -47.912 1.00 93.88 158 LYS A CA 1
ATOM 1138 C C . LYS A 1 158 ? 6.766 -2.259 -46.963 1.00 93.88 158 LYS A C 1
ATOM 1140 O O . LYS A 1 158 ? 6.575 -2.094 -45.764 1.00 93.88 158 LYS A O 1
ATOM 1145 N N . THR A 1 159 ? 7.958 -2.452 -47.525 1.00 94.56 159 THR A N 1
ATOM 1146 C CA . THR A 1 159 ? 9.209 -2.600 -46.769 1.00 94.56 159 THR A CA 1
ATOM 1147 C C . THR A 1 159 ? 9.444 -1.442 -45.801 1.00 94.56 159 THR A C 1
ATOM 1149 O O . THR A 1 159 ? 9.411 -0.286 -46.232 1.00 94.56 159 THR A O 1
ATOM 1152 N N . ASP A 1 160 ? 9.668 -1.740 -44.523 1.00 94.44 160 ASP A N 1
ATOM 1153 C CA . ASP A 1 160 ? 9.944 -0.798 -43.432 1.00 94.44 160 ASP A CA 1
ATOM 1154 C C . ASP A 1 160 ? 8.920 0.349 -43.318 1.00 94.44 160 ASP A C 1
ATOM 1156 O O . ASP A 1 160 ? 9.239 1.470 -42.901 1.00 94.44 160 ASP A O 1
ATOM 1160 N N . ALA A 1 161 ? 7.673 0.122 -43.747 1.00 96.69 161 ALA A N 1
ATOM 1161 C CA . ALA A 1 161 ? 6.619 1.123 -43.585 1.00 96.69 161 ALA A CA 1
ATOM 1162 C C . ALA A 1 161 ? 6.245 1.304 -42.104 1.00 96.69 161 ALA A C 1
ATOM 1164 O O . ALA A 1 161 ? 5.870 2.405 -41.696 1.00 96.69 161 ALA A O 1
ATOM 1165 N N . GLY A 1 162 ? 6.407 0.244 -41.307 1.00 97.69 162 GLY A N 1
ATOM 1166 C CA . GLY A 1 162 ? 6.229 0.222 -39.864 1.00 97.69 162 GLY A CA 1
ATOM 1167 C C . GLY A 1 162 ? 4.778 0.048 -39.407 1.00 97.69 162 GLY A C 1
ATOM 1168 O O . GLY A 1 162 ? 3.821 0.399 -40.102 1.00 97.69 162 GLY A O 1
ATOM 1169 N N . ALA A 1 163 ? 4.605 -0.508 -38.210 1.00 98.31 163 ALA A N 1
ATOM 1170 C CA . ALA A 1 163 ? 3.310 -0.712 -37.570 1.00 98.31 163 ALA A CA 1
ATOM 1171 C C . ALA A 1 163 ? 3.360 -0.436 -36.059 1.00 98.31 163 ALA A C 1
ATOM 1173 O O . ALA A 1 163 ? 4.422 -0.395 -35.440 1.00 98.31 163 ALA A O 1
ATOM 1174 N N . ALA A 1 164 ? 2.187 -0.288 -35.445 1.00 98.56 164 ALA A N 1
ATOM 1175 C CA . ALA A 1 164 ? 2.028 -0.323 -33.994 1.00 98.56 164 ALA A CA 1
ATOM 1176 C C . ALA A 1 164 ? 0.887 -1.266 -33.607 1.00 98.56 164 ALA A C 1
ATOM 1178 O O . ALA A 1 164 ? -0.054 -1.459 -34.368 1.00 98.56 164 ALA A O 1
ATOM 1179 N N . TYR A 1 165 ? 0.945 -1.847 -32.421 1.00 98.50 165 TYR A N 1
ATOM 1180 C CA . TYR A 1 165 ? 0.019 -2.876 -31.968 1.00 98.50 165 TYR A CA 1
ATOM 1181 C C . TYR A 1 165 ? -0.568 -2.469 -30.630 1.00 98.50 165 TYR A C 1
ATOM 1183 O O . TYR A 1 165 ? 0.169 -2.107 -29.714 1.00 98.50 165 TYR A O 1
ATOM 1191 N N . VAL A 1 166 ? -1.892 -2.530 -30.515 1.00 98.12 166 VAL A N 1
ATOM 1192 C CA . VAL A 1 166 ? -2.589 -2.212 -29.267 1.00 98.12 166 VAL A CA 1
ATOM 1193 C C . VAL A 1 166 ? -2.951 -3.503 -28.558 1.00 98.12 166 VAL A C 1
ATOM 1195 O O . VAL A 1 166 ? -3.678 -4.333 -29.108 1.00 98.12 166 VAL A O 1
ATOM 1198 N N . PHE A 1 167 ? -2.490 -3.631 -27.322 1.00 97.38 167 PHE A N 1
ATOM 1199 C CA . PHE A 1 167 ? -2.853 -4.686 -26.393 1.00 97.38 167 PHE A CA 1
ATOM 1200 C C . PHE A 1 167 ? -3.759 -4.121 -25.302 1.00 97.38 167 PHE A C 1
ATOM 1202 O O . PHE A 1 167 ? -3.558 -3.003 -24.824 1.00 97.38 167 PHE A O 1
ATOM 1209 N N . GLU A 1 168 ? -4.758 -4.899 -24.903 1.00 94.56 168 GLU A N 1
ATOM 1210 C CA . GLU A 1 168 ? -5.673 -4.560 -23.813 1.00 94.56 168 GLU A CA 1
ATOM 1211 C C . GLU A 1 168 ? -5.695 -5.711 -22.807 1.00 94.56 168 GLU A C 1
ATOM 1213 O O . GLU A 1 168 ? -5.846 -6.878 -23.186 1.00 94.56 168 GLU A O 1
ATOM 1218 N N . ARG A 1 169 ? -5.535 -5.382 -21.522 1.00 93.19 169 ARG A N 1
ATOM 1219 C CA . ARG A 1 169 ? -5.620 -6.352 -20.430 1.00 93.19 169 ARG A CA 1
ATOM 1220 C C . ARG A 1 169 ? -7.078 -6.724 -20.175 1.00 93.19 169 ARG A C 1
ATOM 1222 O O . ARG A 1 169 ? -7.901 -5.876 -19.836 1.00 93.19 169 ARG A O 1
ATOM 1229 N N . ASN A 1 170 ? -7.394 -8.006 -20.294 1.00 88.31 170 ASN A N 1
ATOM 1230 C CA . ASN A 1 170 ? -8.700 -8.559 -19.976 1.00 88.31 170 ASN A CA 1
ATOM 1231 C C . ASN A 1 170 ? -8.896 -8.582 -18.452 1.00 88.31 170 ASN A C 1
ATOM 1233 O O . ASN A 1 170 ? -8.152 -9.241 -17.729 1.00 88.31 170 ASN A O 1
ATOM 1237 N N . SER A 1 171 ? -9.899 -7.865 -17.945 1.00 80.69 171 SER A N 1
ATOM 1238 C CA . SER A 1 171 ? -10.147 -7.754 -16.501 1.00 80.69 171 SER A CA 1
ATOM 1239 C C . SER A 1 171 ? -10.650 -9.048 -15.854 1.00 80.69 171 SER A C 1
ATOM 1241 O O . SER A 1 171 ? -10.467 -9.227 -14.654 1.00 80.69 171 SER A O 1
ATOM 1243 N N . GLY A 1 172 ? -11.261 -9.954 -16.625 1.00 80.94 172 GLY A N 1
ATOM 1244 C CA . GLY A 1 172 ? -11.771 -11.229 -16.120 1.00 80.94 172 GLY A CA 1
ATOM 1245 C C . GLY A 1 172 ? -10.709 -12.325 -16.041 1.00 80.94 172 GLY A C 1
ATOM 1246 O O . GLY A 1 172 ? -10.766 -13.160 -15.142 1.00 80.94 172 GLY A O 1
ATOM 1247 N N . THR A 1 173 ? -9.744 -12.331 -16.966 1.00 87.00 173 THR A N 1
ATOM 1248 C CA . THR A 1 173 ? -8.701 -13.373 -17.047 1.00 87.00 173 THR A CA 1
ATOM 1249 C C . THR A 1 173 ? -7.313 -12.893 -16.632 1.00 87.00 173 THR A C 1
ATO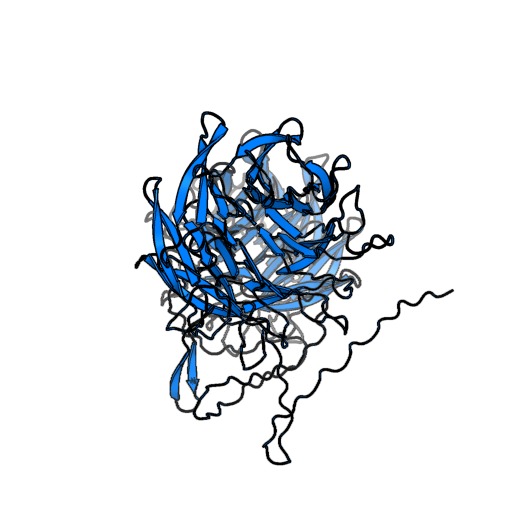M 1251 O O . THR A 1 173 ? -6.443 -13.718 -16.374 1.00 87.00 173 THR A O 1
ATOM 1254 N N . GLY A 1 174 ? -7.080 -11.579 -16.592 1.00 85.50 174 GLY A N 1
ATOM 1255 C CA . GLY A 1 174 ? -5.761 -10.979 -16.385 1.00 85.50 174 GLY A CA 1
ATOM 1256 C C . GLY A 1 174 ? -4.845 -11.015 -17.614 1.00 85.50 174 GLY A C 1
ATOM 1257 O O . GLY A 1 174 ? -3.753 -10.458 -17.563 1.00 85.50 174 GLY A O 1
ATOM 1258 N N . ALA A 1 175 ? -5.272 -11.633 -18.721 1.00 91.81 175 ALA A N 1
ATOM 1259 C CA . ALA A 1 175 ? -4.447 -11.801 -19.914 1.00 91.81 175 ALA A CA 1
ATOM 1260 C C . ALA A 1 175 ? -4.358 -10.515 -20.750 1.00 91.81 175 ALA A C 1
ATOM 1262 O O . ALA A 1 175 ? -5.344 -9.797 -20.908 1.00 91.81 175 ALA A O 1
ATOM 1263 N N . TRP A 1 176 ? -3.192 -10.258 -21.339 1.00 95.62 176 TRP A N 1
ATOM 1264 C CA . TRP A 1 176 ? -3.008 -9.207 -22.340 1.00 95.62 176 TRP A CA 1
ATOM 1265 C C . TRP A 1 176 ? -3.308 -9.747 -23.737 1.00 95.62 176 TRP A C 1
ATOM 1267 O O . TRP A 1 176 ? -2.711 -10.728 -24.172 1.00 95.62 176 TRP A O 1
ATOM 1277 N N . GLU A 1 177 ? -4.226 -9.098 -24.450 1.00 95.69 177 GLU A N 1
ATOM 1278 C CA . GLU A 1 177 ? -4.679 -9.538 -25.771 1.00 95.69 177 GLU A CA 1
ATOM 1279 C C . GLU A 1 177 ? -4.419 -8.455 -26.820 1.00 95.69 177 GLU A C 1
ATOM 1281 O O . GLU A 1 177 ? -4.796 -7.298 -26.617 1.00 95.69 177 GLU A O 1
ATOM 1286 N N . GLN A 1 178 ? -3.840 -8.824 -27.968 1.00 96.75 178 GLN A N 1
ATOM 1287 C CA . GLN A 1 178 ? -3.726 -7.911 -29.107 1.00 96.75 178 GLN A CA 1
ATOM 1288 C C . GLN A 1 178 ? -5.124 -7.611 -29.661 1.00 96.75 178 GLN A C 1
ATOM 1290 O O . GLN A 1 178 ? -5.823 -8.506 -30.135 1.00 96.75 178 GLN A O 1
ATOM 1295 N N . LYS A 1 179 ? -5.530 -6.342 -29.630 1.00 94.25 179 LYS A N 1
ATOM 1296 C CA . LYS A 1 179 ? -6.829 -5.889 -30.143 1.00 94.25 179 LYS A CA 1
ATOM 1297 C C . LYS A 1 179 ? -6.760 -5.417 -31.584 1.00 94.25 179 LYS A C 1
ATOM 1299 O O . LYS A 1 179 ? -7.704 -5.634 -32.336 1.00 94.25 179 LYS A O 1
ATOM 1304 N N . THR A 1 180 ? -5.674 -4.753 -31.972 1.00 95.81 180 THR A N 1
ATOM 1305 C CA . THR A 1 180 ? -5.540 -4.231 -33.335 1.00 95.81 180 THR A CA 1
ATOM 1306 C C . THR A 1 180 ? -4.089 -3.962 -33.726 1.00 95.81 180 THR A C 1
ATOM 1308 O O . THR A 1 180 ? -3.237 -3.741 -32.862 1.00 95.81 180 THR A O 1
ATOM 1311 N N . LYS A 1 181 ? -3.845 -3.945 -35.041 1.00 97.25 181 LYS A N 1
ATOM 1312 C CA . LYS A 1 181 ? -2.629 -3.451 -35.693 1.00 97.25 181 LYS A CA 1
ATOM 1313 C C . LYS A 1 181 ? -2.947 -2.098 -36.335 1.00 97.25 181 LYS A C 1
ATOM 1315 O O . LYS A 1 181 ? -3.834 -1.997 -37.180 1.00 97.25 181 LYS A O 1
ATOM 1320 N N . LEU A 1 182 ? -2.237 -1.062 -35.915 1.00 98.19 182 LEU A N 1
ATOM 1321 C CA . LEU A 1 182 ? -2.302 0.298 -36.435 1.00 98.19 182 LEU A CA 1
ATOM 1322 C C . LEU A 1 182 ? -1.271 0.461 -37.553 1.00 98.19 182 LEU A C 1
ATOM 1324 O O . LEU A 1 182 ? -0.095 0.138 -37.380 1.00 98.19 182 LEU A O 1
ATOM 1328 N N . ILE A 1 183 ? -1.724 0.979 -38.691 1.00 97.50 183 ILE A N 1
ATOM 1329 C CA . ILE A 1 183 ? -0.909 1.281 -39.870 1.00 97.50 183 ILE A CA 1
ATOM 1330 C C . ILE A 1 183 ? -1.345 2.660 -40.365 1.00 97.50 183 ILE A C 1
ATOM 1332 O O . ILE A 1 183 ? -2.540 2.966 -40.357 1.00 97.50 183 ILE A O 1
ATOM 1336 N N . ALA A 1 184 ? -0.399 3.483 -40.814 1.00 96.62 184 ALA A N 1
ATOM 1337 C CA . ALA A 1 184 ? -0.715 4.759 -41.445 1.00 96.62 184 ALA A CA 1
ATOM 1338 C C . ALA A 1 184 ? -1.593 4.568 -42.698 1.00 96.62 184 ALA A C 1
ATOM 1340 O O . ALA A 1 184 ? -1.267 3.775 -43.592 1.00 96.62 184 ALA A O 1
ATOM 1341 N N . SER A 1 185 ? -2.683 5.337 -42.794 1.00 95.25 185 SER A N 1
ATOM 1342 C CA . SER A 1 185 ? -3.617 5.302 -43.931 1.00 95.25 185 SER A CA 1
ATOM 1343 C C . SER A 1 185 ? -2.953 5.582 -45.283 1.00 95.25 185 SER A C 1
ATOM 1345 O O . SER A 1 185 ? -3.417 5.116 -46.318 1.00 95.25 185 SER A O 1
ATOM 1347 N N . ASP A 1 186 ? -1.868 6.350 -45.273 1.00 94.44 186 ASP A N 1
ATOM 1348 C CA . ASP A 1 186 ? -1.053 6.741 -46.424 1.00 94.44 186 ASP A CA 1
ATOM 1349 C C . ASP A 1 186 ? 0.373 6.166 -46.327 1.00 94.44 186 ASP A C 1
ATOM 1351 O O . ASP A 1 186 ? 1.335 6.781 -46.793 1.00 94.44 186 ASP A O 1
ATOM 1355 N N . SER A 1 187 ? 0.505 4.995 -45.691 1.00 93.94 187 SER A N 1
ATOM 1356 C CA . SER A 1 187 ? 1.775 4.285 -45.508 1.00 93.94 187 SER A CA 1
ATOM 1357 C C . SER A 1 187 ? 2.543 4.124 -46.819 1.00 93.94 187 SER A C 1
ATOM 1359 O O . SER A 1 187 ? 1.986 3.706 -47.840 1.00 93.94 187 SER A O 1
ATOM 1361 N N . MET A 1 188 ? 3.842 4.392 -46.772 1.00 94.94 188 MET A N 1
ATOM 1362 C CA . MET A 1 188 ? 4.789 4.182 -47.865 1.00 94.94 188 MET A CA 1
ATOM 1363 C C . MET A 1 188 ? 6.002 3.380 -47.369 1.00 94.94 188 MET A C 1
ATOM 1365 O O . MET A 1 188 ? 6.242 3.335 -46.161 1.00 94.94 188 MET A O 1
ATOM 1369 N N . PRO A 1 189 ? 6.759 2.723 -48.271 1.00 95.69 189 PRO A N 1
ATOM 1370 C CA . PRO A 1 189 ? 8.004 2.066 -47.888 1.00 95.69 189 PRO A CA 1
ATOM 1371 C C . PRO A 1 189 ? 8.955 3.033 -47.174 1.00 95.69 189 PRO A C 1
ATOM 1373 O O . PRO A 1 189 ? 9.094 4.183 -47.600 1.00 95.69 189 PRO A O 1
ATOM 1376 N N . SER A 1 190 ? 9.611 2.547 -46.122 1.00 94.50 190 SER A N 1
ATOM 1377 C CA . SER A 1 190 ? 10.556 3.298 -45.287 1.00 94.50 190 SER A CA 1
ATOM 1378 C C . SER A 1 190 ? 9.959 4.484 -44.517 1.00 94.50 190 SER A C 1
ATOM 1380 O O . SER A 1 190 ? 10.700 5.379 -44.122 1.00 94.50 190 SER A O 1
ATOM 1382 N N . ASP A 1 191 ? 8.644 4.516 -44.274 1.00 95.81 191 ASP A N 1
ATOM 1383 C CA . ASP A 1 191 ? 8.022 5.535 -43.414 1.00 95.81 191 ASP A CA 1
ATOM 1384 C C . ASP A 1 191 ? 8.429 5.384 -41.930 1.00 95.81 191 ASP A C 1
ATOM 1386 O O . ASP A 1 191 ? 8.418 6.368 -41.182 1.00 95.81 191 ASP A O 1
ATOM 1390 N N . SER A 1 192 ? 8.832 4.177 -41.511 1.00 96.44 192 SER A N 1
ATOM 1391 C CA . SER A 1 192 ? 9.253 3.842 -40.143 1.00 96.44 192 SER A CA 1
ATOM 1392 C C . SER A 1 192 ? 8.211 4.184 -39.066 1.00 96.44 192 SER A C 1
ATOM 1394 O O . SER A 1 192 ? 8.538 4.730 -38.010 1.00 96.44 192 SER A O 1
ATOM 1396 N N . PHE A 1 193 ? 6.936 3.894 -39.331 1.00 98.38 193 PHE A N 1
ATOM 1397 C CA . PHE A 1 193 ? 5.835 4.093 -38.386 1.00 98.38 193 PHE A CA 1
ATOM 1398 C C . PHE A 1 193 ? 5.992 3.182 -37.156 1.00 98.38 193 PHE A C 1
ATOM 1400 O O . PHE A 1 193 ? 5.932 1.964 -37.280 1.00 98.38 193 PHE A O 1
ATOM 1407 N N . GLY A 1 194 ? 6.178 3.736 -35.954 1.00 97.50 194 GLY A N 1
ATOM 1408 C CA . GLY A 1 194 ? 6.384 2.888 -34.770 1.00 97.50 194 GLY A CA 1
ATOM 1409 C C . GLY A 1 194 ? 6.864 3.563 -33.485 1.00 97.50 194 GLY A C 1
ATOM 1410 O O . GLY A 1 194 ? 7.104 2.871 -32.502 1.00 97.50 194 GLY A O 1
ATOM 1411 N N . THR A 1 195 ? 7.002 4.885 -33.427 1.00 98.25 195 THR A N 1
ATOM 1412 C CA . THR A 1 195 ? 7.220 5.589 -32.148 1.00 98.25 195 THR A CA 1
ATOM 1413 C C . THR A 1 195 ? 5.858 5.871 -31.522 1.00 98.25 195 THR A C 1
ATOM 1415 O O . THR A 1 195 ? 4.993 6.416 -32.192 1.00 98.25 195 THR A O 1
ATOM 1418 N N . VAL A 1 196 ? 5.606 5.460 -30.279 1.00 98.62 196 VAL A N 1
ATOM 1419 C CA . VAL A 1 196 ? 4.228 5.347 -29.758 1.00 98.62 196 VAL A CA 1
ATOM 1420 C C . VAL A 1 196 ? 4.020 6.107 -28.453 1.00 98.62 196 VAL A C 1
ATOM 1422 O O . VAL A 1 196 ? 4.897 6.144 -27.596 1.00 98.62 196 VAL A O 1
ATOM 1425 N N . GLY A 1 197 ? 2.825 6.671 -28.284 1.00 98.00 197 GLY A N 1
ATOM 1426 C CA . GLY A 1 197 ? 2.325 7.221 -27.026 1.00 98.00 197 GLY A CA 1
ATOM 1427 C C . GLY A 1 197 ? 0.845 6.884 -26.844 1.00 98.00 197 GLY A C 1
ATOM 1428 O O . GLY A 1 197 ? 0.098 6.903 -27.821 1.00 98.00 197 GLY A O 1
ATOM 1429 N N . VAL A 1 198 ? 0.402 6.591 -25.618 1.00 97.25 198 VAL A N 1
ATOM 1430 C CA . VAL A 1 198 ? -1.012 6.307 -25.309 1.00 97.25 198 VAL A CA 1
ATOM 1431 C C . VAL A 1 198 ? -1.488 7.070 -24.071 1.00 97.25 198 VAL A C 1
ATOM 1433 O O . VAL A 1 198 ? -0.780 7.170 -23.074 1.00 97.25 198 VAL A O 1
ATOM 1436 N N . SER A 1 199 ? -2.706 7.612 -24.131 1.00 93.88 199 SER A N 1
ATOM 1437 C CA . SER A 1 199 ? -3.381 8.258 -23.001 1.00 93.88 199 SER A CA 1
ATOM 1438 C C . SER A 1 199 ? -4.877 7.960 -23.068 1.00 93.88 199 SER A C 1
ATOM 1440 O O . SER A 1 199 ? -5.590 8.462 -23.942 1.00 93.88 199 SER A O 1
ATOM 1442 N N . GLY A 1 200 ? -5.359 7.099 -22.168 1.00 88.75 200 GLY A N 1
ATOM 1443 C CA . GLY A 1 200 ? -6.745 6.633 -22.185 1.00 88.75 200 GLY A CA 1
ATOM 1444 C C . GLY A 1 200 ? -7.114 5.984 -23.524 1.00 88.75 200 GLY A C 1
ATOM 1445 O O . GLY A 1 200 ? -6.526 4.984 -23.921 1.00 88.75 200 GLY A O 1
ATOM 1446 N N . THR A 1 201 ? -8.093 6.555 -24.230 1.00 90.44 201 THR A N 1
ATOM 1447 C CA . THR A 1 201 ? -8.595 6.050 -25.522 1.00 90.44 201 THR A CA 1
ATOM 1448 C C . THR A 1 201 ? -7.881 6.634 -26.744 1.00 90.44 201 THR A C 1
ATOM 1450 O O . THR A 1 201 ? -8.361 6.442 -27.860 1.00 90.44 201 THR A O 1
ATOM 1453 N N . TYR A 1 202 ? -6.780 7.367 -26.560 1.00 93.56 202 TYR A N 1
ATOM 1454 C CA . TYR A 1 202 ? -6.023 7.987 -27.649 1.00 93.56 202 TYR A CA 1
ATOM 1455 C C . TYR A 1 202 ? -4.625 7.399 -27.748 1.00 93.56 202 TYR A C 1
ATOM 1457 O O . TYR A 1 202 ? -3.960 7.189 -26.735 1.00 93.56 202 TYR A O 1
ATOM 1465 N N . ALA A 1 203 ? -4.171 7.201 -28.980 1.00 96.94 203 ALA A N 1
ATOM 1466 C CA . ALA A 1 203 ? -2.804 6.825 -29.288 1.00 96.94 203 ALA A CA 1
ATOM 1467 C C . ALA A 1 203 ? -2.228 7.780 -30.335 1.00 96.94 203 ALA A C 1
ATOM 1469 O O . ALA A 1 203 ? -2.920 8.186 -31.270 1.00 96.94 203 ALA A O 1
ATOM 1470 N N . ILE A 1 204 ? -0.956 8.124 -30.179 1.00 98.50 204 ILE A N 1
ATOM 1471 C CA . ILE A 1 204 ? -0.159 8.839 -31.171 1.00 98.50 204 ILE A CA 1
ATOM 1472 C C . ILE A 1 204 ? 0.934 7.902 -31.670 1.00 98.50 204 ILE A C 1
ATOM 1474 O O . ILE A 1 204 ? 1.575 7.224 -30.865 1.00 98.50 204 ILE A O 1
ATOM 1478 N N . VAL A 1 205 ? 1.135 7.853 -32.987 1.00 98.81 205 VAL A N 1
ATOM 1479 C CA . VAL A 1 205 ? 2.212 7.066 -33.590 1.00 98.81 205 VAL A CA 1
ATOM 1480 C C . VAL A 1 205 ? 2.996 7.903 -34.591 1.00 98.81 205 VAL A C 1
ATOM 1482 O O . VAL A 1 205 ? 2.399 8.496 -35.489 1.00 98.81 205 VAL A O 1
ATOM 1485 N N . GLY A 1 206 ? 4.316 7.973 -34.444 1.00 98.44 206 GLY A N 1
ATOM 1486 C CA . GLY A 1 206 ? 5.200 8.679 -35.363 1.00 98.44 206 GLY A CA 1
ATOM 1487 C C . GLY A 1 206 ? 5.775 7.776 -36.452 1.00 98.44 206 GLY A C 1
ATOM 1488 O O . GLY A 1 206 ? 6.114 6.618 -36.209 1.00 98.44 206 GLY A O 1
ATOM 1489 N N . ALA A 1 207 ? 5.889 8.344 -37.652 1.00 98.06 207 ALA A N 1
ATOM 1490 C CA . ALA A 1 207 ? 6.556 7.801 -38.831 1.00 98.06 207 ALA A CA 1
ATOM 1491 C C . ALA A 1 207 ? 7.682 8.759 -39.228 1.00 98.06 207 ALA A C 1
ATOM 1493 O O . ALA A 1 207 ? 7.518 9.638 -40.078 1.00 98.06 207 ALA A O 1
ATOM 1494 N N . TYR A 1 208 ? 8.803 8.657 -38.521 1.00 96.31 208 TYR A N 1
ATOM 1495 C CA . TYR A 1 208 ? 9.847 9.683 -38.519 1.00 96.31 208 TYR A CA 1
ATOM 1496 C C . TYR A 1 208 ? 10.648 9.765 -39.824 1.00 96.31 208 TYR A C 1
ATOM 1498 O O . TYR A 1 208 ? 11.247 10.800 -40.110 1.00 96.31 208 TYR A O 1
ATOM 1506 N N . SER A 1 209 ? 10.628 8.711 -40.638 1.00 95.31 209 SER A N 1
ATOM 1507 C CA . SER A 1 209 ? 11.316 8.656 -41.934 1.00 95.31 209 SER A CA 1
ATOM 1508 C C . SER A 1 209 ? 10.405 9.032 -43.106 1.00 95.31 209 SER A C 1
ATOM 1510 O O . SER A 1 209 ? 10.868 9.093 -44.248 1.00 95.31 209 SER A O 1
ATOM 1512 N N . LYS A 1 210 ? 9.120 9.334 -42.846 1.00 94.62 210 LYS A N 1
ATOM 1513 C CA . LYS A 1 210 ? 8.134 9.593 -43.901 1.00 94.62 210 LYS A CA 1
ATOM 1514 C C . LYS A 1 210 ? 8.619 10.644 -44.891 1.00 94.62 210 LYS A C 1
ATOM 1516 O O . LYS A 1 210 ? 9.050 11.738 -44.513 1.00 94.62 210 LYS A O 1
ATOM 1521 N N . LYS A 1 211 ? 8.485 10.323 -46.178 1.00 92.88 211 LYS A N 1
ATOM 1522 C CA . LYS A 1 211 ? 8.685 11.262 -47.282 1.00 92.88 211 LYS A CA 1
ATOM 1523 C C . LYS A 1 211 ? 7.362 11.932 -47.628 1.00 92.88 211 LYS A C 1
ATOM 1525 O O . LYS A 1 211 ? 6.389 11.255 -47.939 1.00 92.88 211 LYS A O 1
ATOM 1530 N N . GLN A 1 212 ? 7.351 13.260 -47.667 1.00 89.62 212 GLN A N 1
ATOM 1531 C CA . GLN A 1 212 ? 6.149 14.030 -47.980 1.00 89.62 212 GLN A CA 1
ATOM 1532 C C . GLN A 1 212 ? 6.499 15.207 -48.888 1.00 89.62 212 GLN A C 1
ATOM 1534 O O . GLN A 1 212 ? 7.547 15.825 -48.734 1.00 89.62 212 GLN A O 1
ATOM 1539 N N . LEU A 1 213 ? 5.657 15.489 -49.889 1.00 84.81 213 LEU A N 1
ATOM 1540 C CA . LEU A 1 213 ? 5.869 16.581 -50.860 1.00 84.81 213 LEU A CA 1
ATOM 1541 C C . LEU A 1 213 ? 7.245 16.548 -51.565 1.00 84.81 213 LEU A C 1
ATOM 1543 O O . LEU A 1 213 ? 7.815 17.579 -51.906 1.00 84.81 213 LEU A O 1
ATOM 1547 N N . GLY A 1 214 ? 7.802 15.351 -51.783 1.00 85.25 214 GLY A N 1
ATOM 1548 C CA . GLY A 1 214 ? 9.130 15.177 -52.384 1.00 85.25 214 GLY A CA 1
ATOM 1549 C C . GLY A 1 214 ? 10.304 15.364 -51.414 1.00 85.25 214 GLY A C 1
ATOM 1550 O O . GLY A 1 214 ? 11.439 15.083 -51.795 1.00 85.25 214 GLY A O 1
ATOM 1551 N N . ILE A 1 215 ? 10.038 15.747 -50.166 1.00 86.31 215 ILE A N 1
ATOM 1552 C CA . ILE A 1 215 ? 11.028 15.993 -49.121 1.00 86.31 215 ILE A CA 1
ATOM 1553 C C . ILE A 1 215 ? 11.285 14.696 -48.345 1.00 86.31 215 ILE A C 1
ATOM 1555 O O . ILE A 1 215 ? 10.363 14.119 -47.771 1.00 86.31 215 ILE A O 1
ATOM 1559 N N . ALA A 1 216 ? 12.530 14.215 -48.354 1.00 89.06 216 ALA A N 1
ATOM 1560 C CA . ALA A 1 216 ? 12.937 13.027 -47.601 1.00 89.06 216 ALA A CA 1
ATOM 1561 C C . ALA A 1 216 ? 13.044 13.321 -46.095 1.00 89.06 216 ALA A C 1
ATOM 1563 O O . ALA A 1 216 ? 13.406 14.439 -45.713 1.00 89.06 216 ALA A O 1
ATOM 1564 N N . ASN A 1 217 ? 12.768 12.309 -45.260 1.00 90.44 217 ASN A N 1
ATOM 1565 C CA . ASN A 1 217 ? 12.848 12.389 -43.794 1.00 90.44 217 ASN A CA 1
ATOM 1566 C C . ASN A 1 217 ? 12.084 13.605 -43.239 1.00 90.44 217 ASN A C 1
ATOM 1568 O O . ASN A 1 217 ? 12.563 14.335 -42.366 1.00 90.44 217 ASN A O 1
ATOM 1572 N N . PHE A 1 218 ? 10.921 13.859 -43.840 1.00 92.00 218 PHE A N 1
ATOM 1573 C CA . PHE A 1 218 ? 10.012 14.938 -43.479 1.00 92.00 218 PHE A CA 1
ATOM 1574 C C . PHE A 1 218 ? 9.321 14.620 -42.152 1.00 92.00 218 PHE A C 1
ATOM 1576 O O . PHE A 1 218 ? 9.235 15.479 -41.280 1.00 92.00 218 PHE A O 1
ATOM 1583 N N . GLY A 1 219 ? 8.918 13.358 -41.988 1.00 95.44 219 GLY A N 1
ATOM 1584 C CA . GLY A 1 219 ? 8.289 12.849 -40.779 1.00 95.44 219 GLY A CA 1
ATOM 1585 C C . GLY A 1 219 ? 6.789 13.153 -40.690 1.00 95.44 219 GLY A C 1
ATOM 1586 O O . GLY A 1 219 ? 6.282 14.098 -41.296 1.00 95.44 219 GLY A O 1
ATOM 1587 N N . ALA A 1 220 ? 6.051 12.331 -39.949 1.00 97.06 220 ALA A N 1
ATOM 1588 C CA . ALA A 1 220 ? 4.629 12.537 -39.665 1.00 97.06 220 ALA A CA 1
ATOM 1589 C C . ALA A 1 220 ? 4.229 11.892 -38.336 1.00 97.06 220 ALA A C 1
ATOM 1591 O O . ALA A 1 220 ? 4.906 10.985 -37.851 1.00 97.06 220 ALA A O 1
ATOM 1592 N N . VAL A 1 221 ? 3.090 12.313 -37.784 1.00 98.06 221 VAL A N 1
ATOM 1593 C CA . VAL A 1 221 ? 2.416 11.599 -36.692 1.00 98.06 221 VAL A CA 1
ATOM 1594 C C . VAL A 1 221 ? 0.957 11.346 -37.027 1.00 98.06 221 VAL A C 1
ATOM 1596 O O . VAL A 1 221 ? 0.308 12.128 -37.721 1.00 98.06 221 VAL A O 1
ATOM 1599 N N . TYR A 1 222 ? 0.429 10.253 -36.503 1.00 98.12 222 TYR A N 1
ATOM 1600 C CA . TYR A 1 222 ? -0.937 9.814 -36.734 1.00 98.12 222 TYR A CA 1
ATOM 1601 C C . TYR A 1 222 ? -1.627 9.640 -35.396 1.00 98.12 222 TYR A C 1
ATOM 1603 O O . TYR A 1 222 ? -1.080 9.020 -34.482 1.00 98.12 222 TYR A O 1
ATOM 1611 N N . LEU A 1 223 ? -2.827 10.202 -35.285 1.00 97.38 223 LEU A N 1
ATOM 1612 C CA . LEU A 1 223 ? -3.631 10.124 -34.073 1.00 97.38 223 LEU A CA 1
ATOM 1613 C C . LEU A 1 223 ? -4.726 9.096 -34.281 1.00 97.38 223 LEU A C 1
ATOM 1615 O O . LEU A 1 223 ? -5.486 9.183 -35.246 1.00 97.38 223 LEU A O 1
ATOM 1619 N N . PHE A 1 224 ? -4.824 8.161 -33.348 1.00 96.56 224 PHE A N 1
ATOM 1620 C CA . PHE A 1 224 ? -5.850 7.137 -33.307 1.00 96.56 224 PHE A CA 1
ATOM 1621 C C . PHE A 1 224 ? -6.731 7.337 -32.081 1.00 96.56 224 PHE A C 1
ATOM 1623 O O . PHE A 1 224 ? -6.249 7.675 -31.000 1.00 96.56 224 PHE A O 1
ATOM 1630 N N . GLU A 1 225 ? -8.026 7.099 -32.249 1.00 94.50 225 GLU A N 1
ATOM 1631 C CA . GLU A 1 225 ? -9.007 7.125 -31.169 1.00 94.50 225 GLU A CA 1
ATOM 1632 C C . GLU A 1 225 ? -9.772 5.806 -31.154 1.00 94.50 225 GLU A C 1
ATOM 1634 O O . GLU A 1 225 ? -10.262 5.343 -32.189 1.00 94.50 225 GLU A O 1
ATOM 1639 N N . ARG A 1 226 ? -9.882 5.202 -29.971 1.00 92.75 226 ARG A N 1
ATOM 1640 C CA . ARG A 1 226 ? -10.716 4.025 -29.752 1.00 92.75 226 ARG A CA 1
ATOM 1641 C C . ARG A 1 226 ? -12.174 4.445 -29.662 1.00 92.75 226 ARG A C 1
ATOM 1643 O O . ARG A 1 226 ? -12.573 5.150 -28.735 1.00 92.75 226 ARG A O 1
ATOM 1650 N N . ASN A 1 227 ? -13.000 3.935 -30.563 1.00 88.31 227 ASN A N 1
ATOM 1651 C CA . ASN A 1 227 ? -14.441 4.002 -30.411 1.00 88.31 227 ASN A CA 1
ATOM 1652 C C . ASN A 1 227 ? -14.854 3.125 -29.218 1.00 88.31 227 ASN A C 1
ATOM 1654 O O . ASN A 1 227 ? -14.675 1.909 -29.232 1.00 88.31 227 ASN A O 1
ATOM 1658 N N . VAL A 1 228 ? -15.395 3.737 -28.165 1.00 80.62 228 VAL A N 1
ATOM 1659 C CA . VAL A 1 228 ? -15.735 3.030 -26.919 1.00 80.62 228 VAL A CA 1
ATOM 1660 C C . VAL A 1 228 ? -16.831 1.978 -27.130 1.00 80.62 228 VAL A C 1
ATOM 1662 O O . VAL A 1 228 ? -16.801 0.943 -26.470 1.00 80.62 228 VAL A O 1
ATOM 1665 N N . GLY A 1 229 ? -17.763 2.210 -28.061 1.00 82.00 229 GLY A N 1
ATOM 1666 C CA . GLY A 1 229 ? -18.886 1.307 -28.320 1.00 82.00 229 GLY A CA 1
ATOM 1667 C C . GLY A 1 229 ? -18.499 0.058 -29.112 1.00 82.00 229 GLY A C 1
ATOM 1668 O O . GLY A 1 229 ? -18.991 -1.026 -28.813 1.00 82.00 229 GLY A O 1
ATOM 1669 N N . SER A 1 230 ? -17.616 0.194 -30.106 1.00 86.00 230 SER A N 1
ATOM 1670 C CA . SER A 1 230 ? -17.183 -0.924 -30.961 1.00 86.00 230 SER A CA 1
ATOM 1671 C C . SER A 1 230 ? -15.829 -1.522 -30.572 1.00 86.00 230 SER A C 1
ATOM 1673 O O . SER A 1 230 ? -15.499 -2.617 -31.015 1.00 86.00 230 SER A O 1
ATOM 1675 N N . GLY A 1 231 ? -15.027 -0.813 -29.773 1.00 84.31 231 GLY A N 1
ATOM 1676 C CA . GLY A 1 231 ? -13.650 -1.185 -29.432 1.00 84.31 231 GLY A CA 1
ATOM 1677 C C . GLY A 1 231 ? -12.636 -0.972 -30.562 1.00 84.31 231 GLY A C 1
ATOM 1678 O O . GLY A 1 231 ? -11.453 -1.252 -30.378 1.00 84.31 231 GLY A O 1
ATOM 1679 N N . VAL A 1 232 ? -13.078 -0.468 -31.718 1.00 91.12 232 VAL A N 1
ATOM 1680 C CA . VAL A 1 232 ? -12.240 -0.257 -32.904 1.00 91.12 232 VAL A CA 1
ATOM 1681 C C . VAL A 1 232 ? -11.408 1.011 -32.742 1.00 91.12 232 VAL A C 1
ATOM 1683 O O . VAL A 1 232 ? -11.927 2.054 -32.349 1.00 91.12 232 VAL A O 1
ATOM 1686 N N . TRP A 1 233 ? -10.122 0.931 -33.074 1.00 94.38 233 TRP A N 1
ATOM 1687 C CA . TRP A 1 233 ? -9.247 2.096 -33.175 1.00 94.38 233 TRP A CA 1
ATOM 1688 C C . TRP A 1 233 ? -9.292 2.666 -34.586 1.00 94.38 233 TRP A C 1
ATOM 1690 O O . TRP A 1 233 ? -9.052 1.954 -35.559 1.00 94.38 233 TRP A O 1
ATOM 1700 N N . GLU A 1 234 ? -9.572 3.959 -34.687 1.00 95.12 234 GLU A N 1
ATOM 1701 C CA . GLU A 1 234 ? -9.698 4.667 -35.956 1.00 95.12 234 GLU A CA 1
ATOM 1702 C C . GLU A 1 234 ? -8.666 5.785 -36.032 1.00 95.12 234 GLU A C 1
ATOM 1704 O O . GLU A 1 234 ? -8.509 6.551 -35.080 1.00 95.12 234 GLU A O 1
ATOM 1709 N N . GLN A 1 235 ? -7.999 5.922 -37.177 1.00 96.62 235 GLN A N 1
ATOM 1710 C CA . GLN A 1 235 ? -7.140 7.072 -37.433 1.00 96.62 235 GLN A CA 1
ATOM 1711 C C . GLN A 1 235 ? -8.008 8.329 -37.586 1.00 96.62 235 GLN A C 1
ATOM 1713 O O . GLN A 1 235 ? -8.849 8.411 -38.480 1.00 96.62 235 GLN A O 1
ATOM 1718 N N . LYS A 1 236 ? -7.806 9.310 -36.708 1.00 94.12 236 LYS A N 1
ATOM 1719 C CA . LYS A 1 236 ? -8.526 10.591 -36.694 1.00 94.12 236 LYS A CA 1
ATOM 1720 C C . LYS A 1 236 ? -7.766 11.711 -37.382 1.00 94.12 236 LYS A C 1
ATOM 1722 O O . LYS A 1 236 ? -8.397 12.630 -37.896 1.00 94.12 236 LYS A O 1
ATOM 1727 N N . ALA A 1 237 ? -6.438 11.647 -37.399 1.00 94.31 237 ALA A N 1
ATOM 1728 C CA . ALA A 1 237 ? -5.620 12.662 -38.048 1.00 94.31 237 ALA A CA 1
ATOM 1729 C C . ALA A 1 237 ? -4.302 12.093 -38.578 1.00 94.31 237 ALA A C 1
ATOM 1731 O O . ALA A 1 237 ? -3.731 11.176 -37.985 1.00 94.31 237 ALA A O 1
ATOM 1732 N N . SER A 1 238 ? -3.826 12.702 -39.663 1.00 95.31 238 SER A N 1
ATOM 1733 C CA . SER A 1 238 ? -2.445 12.639 -40.147 1.00 95.31 238 SER A CA 1
ATOM 1734 C C . SER A 1 238 ? -1.876 14.045 -40.031 1.00 95.31 238 SER A C 1
ATOM 1736 O O . SER A 1 238 ? -2.398 14.967 -40.658 1.00 95.31 238 SER A O 1
ATOM 1738 N N . LEU A 1 239 ? -0.857 14.222 -39.198 1.00 95.25 239 LEU A N 1
ATOM 1739 C CA . LEU A 1 239 ? -0.293 15.526 -38.880 1.00 95.25 239 LEU A CA 1
ATOM 1740 C C . LEU A 1 239 ? 1.156 15.611 -39.350 1.00 95.25 239 LEU A C 1
ATOM 1742 O O . LEU A 1 239 ? 1.937 14.662 -39.244 1.00 95.25 239 LEU A O 1
ATOM 1746 N N . TYR A 1 240 ? 1.482 16.789 -39.861 1.00 93.81 240 TYR A N 1
ATOM 1747 C CA . TYR A 1 240 ? 2.721 17.131 -40.539 1.00 93.81 240 TYR A CA 1
ATOM 1748 C C . TYR A 1 240 ? 3.271 18.424 -39.922 1.00 93.81 240 TYR A C 1
ATOM 1750 O O . TYR A 1 240 ? 2.461 19.286 -39.571 1.00 93.81 240 TYR A O 1
ATOM 1758 N N . PRO A 1 241 ? 4.600 18.593 -39.799 1.00 91.88 241 PRO A N 1
ATOM 1759 C CA . PRO A 1 241 ? 5.179 19.826 -39.269 1.00 91.88 241 PRO A CA 1
ATOM 1760 C C . PRO A 1 241 ? 4.809 21.026 -40.151 1.00 91.88 241 PRO A C 1
ATOM 1762 O O . PRO A 1 241 ? 4.954 20.973 -41.376 1.00 91.88 241 PRO A O 1
ATOM 1765 N N . SER A 1 242 ? 4.348 22.120 -39.535 1.00 91.62 242 SER A N 1
ATOM 1766 C CA . SER A 1 242 ? 3.845 23.299 -40.261 1.00 91.62 242 SER A CA 1
ATOM 1767 C C . SER A 1 242 ? 4.925 24.119 -40.981 1.00 91.62 242 SER A C 1
ATOM 1769 O O . SER A 1 242 ? 4.609 24.940 -41.843 1.00 91.62 242 SER A O 1
ATOM 1771 N N . ASP A 1 243 ? 6.200 23.892 -40.660 1.00 89.06 243 ASP A N 1
ATOM 1772 C CA . ASP A 1 243 ? 7.346 24.614 -41.219 1.00 89.06 243 ASP A CA 1
ATOM 1773 C C . ASP A 1 243 ? 8.032 23.893 -42.392 1.00 89.06 243 ASP A C 1
ATOM 1775 O O . ASP A 1 243 ? 8.945 24.442 -43.012 1.00 89.06 243 ASP A O 1
ATOM 1779 N N . TYR A 1 244 ? 7.556 22.692 -42.733 1.00 87.12 244 TYR A N 1
ATOM 1780 C CA . TYR A 1 244 ? 7.944 21.910 -43.905 1.00 87.12 244 TYR A CA 1
ATOM 1781 C C . TYR A 1 244 ? 9.458 21.664 -44.068 1.00 87.12 244 TYR A C 1
ATOM 1783 O O . TYR A 1 244 ? 9.970 21.595 -45.190 1.00 87.12 244 TYR A O 1
ATOM 1791 N N . LEU A 1 245 ? 10.200 21.520 -42.966 1.00 85.25 245 LEU A N 1
ATOM 1792 C CA . LEU A 1 245 ? 11.654 21.354 -43.025 1.00 85.25 245 LEU A CA 1
ATOM 1793 C C . LEU A 1 245 ? 12.097 19.924 -43.371 1.00 85.25 245 LEU A C 1
ATOM 1795 O O . LEU A 1 245 ? 11.710 18.944 -42.729 1.00 85.25 245 LEU A O 1
ATOM 1799 N N . ALA A 1 246 ? 12.993 19.829 -44.358 1.00 86.12 246 ALA A N 1
ATOM 1800 C CA . ALA A 1 246 ? 13.633 18.587 -44.780 1.00 86.12 246 ALA A CA 1
ATOM 1801 C C . ALA A 1 246 ? 14.576 18.018 -43.717 1.00 86.12 246 ALA A C 1
ATOM 1803 O O . ALA A 1 246 ? 15.292 18.772 -43.058 1.00 86.12 246 ALA A O 1
ATOM 1804 N N . GLY A 1 247 ? 14.617 16.687 -43.600 1.00 87.12 247 GLY A N 1
ATOM 1805 C CA . GLY A 1 247 ? 15.552 16.010 -42.701 1.00 87.12 247 GLY A CA 1
ATOM 1806 C C . GLY A 1 247 ? 15.303 16.272 -41.220 1.00 87.12 247 GLY A C 1
ATOM 1807 O O . GLY A 1 247 ? 16.218 16.084 -40.433 1.00 87.12 247 GLY A O 1
ATOM 1808 N N . SER A 1 248 ? 14.109 16.731 -40.835 1.00 91.50 248 SER A N 1
ATOM 1809 C CA . SER A 1 248 ? 13.796 17.078 -39.446 1.00 91.50 248 SER A CA 1
ATOM 1810 C C . SER A 1 248 ? 13.484 15.855 -38.577 1.00 91.50 248 SER A C 1
ATOM 1812 O O . SER A 1 248 ? 13.653 15.926 -37.358 1.00 91.50 248 SER A O 1
ATOM 1814 N N . TYR A 1 249 ? 13.088 14.736 -39.203 1.00 95.69 249 TYR A N 1
ATOM 1815 C CA . TYR A 1 249 ? 12.630 13.507 -38.545 1.00 95.69 249 TYR A CA 1
ATOM 1816 C C . TYR A 1 249 ? 11.484 13.750 -37.554 1.00 95.69 249 TYR A C 1
ATOM 1818 O O . TYR A 1 249 ? 11.474 13.218 -36.444 1.00 95.69 249 TYR A O 1
ATOM 1826 N N . TYR A 1 250 ? 10.515 14.582 -37.944 1.00 97.56 250 TYR A N 1
ATOM 1827 C CA . TYR A 1 250 ? 9.309 14.821 -37.156 1.00 97.56 250 TYR A CA 1
ATOM 1828 C C . TYR A 1 250 ? 8.591 13.502 -36.822 1.00 97.56 250 TYR A C 1
ATOM 1830 O O . TYR A 1 250 ? 8.269 12.713 -37.708 1.00 97.56 250 TYR A O 1
ATOM 1838 N N . GLY A 1 251 ? 8.335 13.254 -35.538 1.00 97.62 251 GLY A N 1
ATOM 1839 C CA . GLY A 1 251 ? 7.782 11.980 -35.067 1.00 97.62 251 GLY A CA 1
ATOM 1840 C C . GLY A 1 251 ? 8.833 11.000 -34.550 1.00 97.62 251 GLY A C 1
ATOM 1841 O O . GLY A 1 251 ? 8.480 9.872 -34.221 1.00 97.62 251 GLY A O 1
ATOM 1842 N N . SER A 1 252 ? 10.108 11.390 -34.440 1.00 97.00 252 SER A N 1
ATOM 1843 C CA . SER A 1 252 ? 11.173 10.534 -33.883 1.00 97.00 252 SER A CA 1
ATOM 1844 C C . SER A 1 252 ? 10.964 10.184 -32.409 1.00 97.00 252 SER A C 1
ATOM 1846 O O . SER A 1 252 ? 11.459 9.171 -31.928 1.00 97.00 252 SER A O 1
ATOM 1848 N N . SER A 1 253 ? 10.234 11.030 -31.689 1.00 98.56 253 SER A N 1
ATOM 1849 C CA . SER A 1 253 ? 9.791 10.809 -30.318 1.00 98.56 253 SER A CA 1
ATOM 1850 C C . SER A 1 253 ? 8.412 11.439 -30.148 1.00 98.56 253 SER A C 1
ATOM 1852 O O . SER A 1 253 ? 8.110 12.469 -30.758 1.00 98.56 253 SER A O 1
ATOM 1854 N N . VAL A 1 254 ? 7.543 10.797 -29.372 1.00 98.62 254 VAL A N 1
ATOM 1855 C CA . VAL A 1 254 ? 6.164 11.249 -29.159 1.00 98.62 254 VAL A CA 1
ATOM 1856 C C . VAL A 1 254 ? 5.750 11.017 -27.712 1.00 98.62 254 VAL A C 1
ATOM 1858 O O . VAL A 1 254 ? 6.172 10.052 -27.082 1.00 98.62 254 VAL A O 1
ATOM 1861 N N . SER A 1 255 ? 4.899 11.891 -27.184 1.00 98.38 255 SER A N 1
ATOM 1862 C CA . SER A 1 255 ? 4.247 11.711 -25.885 1.00 98.38 255 SER A CA 1
ATOM 1863 C C . SER A 1 255 ? 2.863 12.357 -25.921 1.00 98.38 255 SER A C 1
ATOM 1865 O O . SER A 1 255 ? 2.669 13.356 -26.611 1.00 98.38 255 SER A O 1
ATOM 1867 N N . ILE A 1 256 ? 1.885 11.776 -25.224 1.00 97.06 256 ILE A N 1
ATOM 1868 C CA . ILE A 1 256 ? 0.494 12.245 -25.187 1.00 97.06 256 ILE A CA 1
ATOM 1869 C C . ILE A 1 256 ? -0.040 12.169 -23.758 1.00 97.06 256 ILE A C 1
ATOM 1871 O O . ILE A 1 256 ? 0.167 11.179 -23.059 1.00 97.06 256 ILE A O 1
ATOM 1875 N N . SER A 1 257 ? -0.743 13.213 -23.327 1.00 93.06 257 SER A N 1
ATOM 1876 C CA . SER A 1 257 ? -1.385 13.289 -22.020 1.00 93.06 257 SER A CA 1
ATOM 1877 C C . SER A 1 257 ? -2.651 14.134 -22.112 1.00 93.06 257 SER A C 1
ATOM 1879 O O . SER A 1 257 ? -2.607 15.322 -22.440 1.00 93.06 257 SER A O 1
ATOM 1881 N N . GLY A 1 258 ? -3.803 13.506 -21.866 1.00 87.88 258 GLY A N 1
ATOM 1882 C CA . GLY A 1 258 ? -5.095 14.179 -21.959 1.00 87.88 258 GLY A CA 1
ATOM 1883 C C . GLY A 1 258 ? -5.342 14.753 -23.358 1.00 87.88 258 GLY A C 1
ATOM 1884 O O . GLY A 1 258 ? -5.431 14.014 -24.335 1.00 87.88 258 GLY A O 1
ATOM 1885 N N . THR A 1 259 ? -5.481 16.076 -23.452 1.00 91.38 259 THR A N 1
ATOM 1886 C CA . THR A 1 259 ? -5.743 16.794 -24.714 1.00 91.38 259 THR A CA 1
ATOM 1887 C C . THR A 1 259 ? -4.484 17.324 -25.394 1.00 91.38 259 THR A C 1
ATOM 1889 O O . THR A 1 259 ? -4.604 18.028 -26.394 1.00 91.38 259 THR A O 1
ATOM 1892 N N . TYR A 1 260 ? -3.296 17.034 -24.861 1.00 94.44 260 TYR A N 1
ATOM 1893 C CA . TYR A 1 260 ? -2.033 17.511 -25.414 1.00 94.44 260 TYR A CA 1
ATOM 1894 C C . TYR A 1 260 ? -1.147 16.357 -25.857 1.00 94.44 260 TYR A C 1
ATOM 1896 O O . TYR A 1 260 ? -1.102 15.304 -25.223 1.00 94.44 260 TYR A O 1
ATOM 1904 N N . ALA A 1 261 ? -0.402 16.584 -26.930 1.00 97.38 261 ALA A N 1
ATOM 1905 C CA . ALA A 1 261 ? 0.687 15.719 -27.349 1.00 97.38 261 ALA A CA 1
ATOM 1906 C C . ALA A 1 261 ? 1.917 16.560 -27.686 1.00 97.38 261 ALA A C 1
ATOM 1908 O O . ALA A 1 261 ? 1.801 17.738 -28.017 1.00 97.38 261 ALA A O 1
ATOM 1909 N N . ILE A 1 262 ? 3.097 15.960 -27.608 1.00 98.62 262 ILE A N 1
ATOM 1910 C CA . ILE A 1 262 ? 4.350 16.565 -28.044 1.00 98.62 262 ILE A CA 1
ATOM 1911 C C . ILE A 1 262 ? 5.069 15.624 -29.004 1.00 98.62 262 ILE A C 1
ATOM 1913 O O . ILE A 1 262 ? 5.050 14.405 -28.826 1.00 98.62 262 ILE A O 1
ATOM 1917 N N . VAL A 1 263 ? 5.689 16.206 -30.026 1.00 98.75 263 VAL A N 1
ATOM 1918 C CA . VAL A 1 263 ? 6.366 15.493 -31.108 1.00 98.75 263 VAL A CA 1
ATOM 1919 C C . VAL A 1 263 ? 7.772 16.044 -31.284 1.00 98.75 263 VAL A C 1
ATOM 1921 O O . VAL A 1 263 ? 7.943 17.241 -31.494 1.00 98.75 263 VAL A O 1
ATOM 1924 N N . GLY A 1 264 ? 8.780 15.182 -31.214 1.00 98.25 264 GLY A N 1
ATOM 1925 C CA . GLY A 1 264 ? 10.175 15.537 -31.441 1.00 98.25 264 GLY A CA 1
ATOM 1926 C C . GLY A 1 264 ? 10.570 15.560 -32.919 1.00 98.25 264 GLY A C 1
ATOM 1927 O O . GLY A 1 264 ? 10.040 14.801 -33.732 1.00 98.25 264 GLY A O 1
ATOM 1928 N N . ALA A 1 265 ? 11.517 16.438 -33.249 1.00 96.94 265 ALA A N 1
ATOM 1929 C CA . ALA A 1 265 ? 12.168 16.568 -34.551 1.00 96.94 265 ALA A CA 1
ATOM 1930 C C . ALA A 1 265 ? 13.651 16.928 -34.344 1.00 96.94 265 ALA A C 1
ATOM 1932 O O . ALA A 1 265 ? 14.086 18.074 -34.505 1.00 96.94 265 ALA A O 1
ATOM 1933 N N . TYR A 1 266 ? 14.431 15.943 -33.907 1.00 95.06 266 TYR A N 1
ATOM 1934 C CA . TYR A 1 266 ? 15.769 16.153 -33.347 1.00 95.06 266 TYR A CA 1
ATOM 1935 C C . TYR A 1 266 ? 16.825 16.688 -34.322 1.00 95.06 266 TYR A C 1
ATOM 1937 O O . TYR A 1 266 ? 17.825 17.252 -33.877 1.00 95.06 266 TYR A O 1
ATOM 1945 N N . GLN A 1 267 ? 16.611 16.546 -35.634 1.00 93.19 267 GLN A N 1
ATOM 1946 C CA . GLN A 1 267 ? 17.509 17.092 -36.663 1.00 93.19 267 GLN A CA 1
ATOM 1947 C C . GLN A 1 267 ? 16.940 18.322 -37.376 1.00 93.19 267 GLN A C 1
ATOM 1949 O O . GLN A 1 267 ? 17.479 18.766 -38.390 1.00 93.19 267 GLN A O 1
ATOM 1954 N N . LYS A 1 268 ? 15.861 18.914 -36.853 1.00 91.81 268 LYS A N 1
ATOM 1955 C CA . LYS A 1 268 ? 15.376 20.205 -37.343 1.00 91.81 268 LYS A CA 1
ATOM 1956 C C . LYS A 1 268 ? 16.517 21.234 -37.334 1.00 91.81 268 LYS A C 1
ATOM 1958 O O . LYS A 1 268 ? 17.249 21.358 -36.349 1.00 91.81 268 LYS A O 1
ATOM 1963 N N . ALA A 1 269 ? 16.652 21.997 -38.421 1.00 88.94 269 ALA A N 1
ATOM 1964 C CA . ALA A 1 269 ? 17.648 23.063 -38.517 1.00 88.94 269 ALA A CA 1
ATOM 1965 C C . ALA A 1 269 ? 17.551 24.031 -37.319 1.00 88.94 269 ALA A C 1
ATOM 1967 O O . ALA A 1 269 ? 16.450 24.381 -36.890 1.00 88.94 269 ALA A O 1
ATOM 1968 N N . GLY A 1 270 ? 18.705 24.457 -36.792 1.00 87.81 270 GLY A N 1
ATOM 1969 C CA . GLY A 1 270 ? 18.787 25.255 -35.560 1.00 87.81 270 GLY A CA 1
ATOM 1970 C C . GLY A 1 270 ? 19.005 24.438 -34.279 1.00 87.81 270 GLY A C 1
ATOM 1971 O O . GLY A 1 270 ? 18.746 24.940 -33.191 1.00 87.81 270 GLY A O 1
ATOM 1972 N N . GLY A 1 271 ? 19.477 23.190 -34.390 1.00 88.75 271 GLY A N 1
ATOM 1973 C CA . GLY A 1 271 ? 19.838 22.348 -33.241 1.00 88.75 271 GLY A CA 1
ATOM 1974 C C . GLY A 1 271 ? 18.735 21.406 -32.745 1.00 88.75 271 GLY A C 1
ATOM 1975 O O . GLY A 1 271 ? 18.920 20.800 -31.689 1.00 88.75 271 GLY A O 1
ATOM 1976 N N . GLY A 1 272 ? 17.638 21.262 -33.498 1.00 94.25 272 GLY A N 1
ATOM 1977 C CA . GLY A 1 272 ? 16.479 20.418 -33.192 1.00 94.25 272 GLY A CA 1
ATOM 1978 C C . GLY A 1 272 ? 15.207 21.210 -32.842 1.00 94.25 272 GLY A C 1
ATOM 1979 O O . GLY A 1 272 ? 15.241 22.431 -32.655 1.00 94.25 272 GLY A O 1
ATOM 1980 N N . GLY A 1 273 ? 14.061 20.527 -32.780 1.00 95.00 273 GLY A N 1
ATOM 1981 C CA . GLY A 1 273 ? 12.772 21.117 -32.407 1.00 95.00 273 GLY A CA 1
ATOM 1982 C C . GLY A 1 273 ? 11.784 20.114 -31.813 1.00 95.00 273 GLY A C 1
ATOM 1983 O O . GLY A 1 273 ? 11.951 18.902 -31.939 1.00 95.00 273 GLY A O 1
ATOM 1984 N N . ALA A 1 274 ? 10.739 20.636 -31.176 1.00 97.75 274 ALA A N 1
ATOM 1985 C CA . ALA A 1 274 ? 9.589 19.865 -30.723 1.00 97.75 274 ALA A CA 1
ATOM 1986 C C . ALA A 1 274 ? 8.288 20.627 -31.003 1.00 97.75 274 ALA A C 1
ATOM 1988 O O . ALA A 1 274 ? 8.276 21.853 -31.017 1.00 97.75 274 ALA A O 1
ATOM 1989 N N . TYR A 1 275 ? 7.193 19.913 -31.219 1.00 98.06 275 TYR A N 1
ATOM 1990 C CA . TYR A 1 275 ? 5.909 20.479 -31.620 1.00 98.06 275 TYR A CA 1
ATOM 1991 C C . TYR A 1 275 ? 4.849 20.052 -30.627 1.00 98.06 275 TYR A C 1
ATOM 1993 O O . TYR A 1 275 ? 4.694 18.858 -30.376 1.00 98.06 275 TYR A O 1
ATOM 2001 N N . VAL A 1 276 ? 4.122 21.014 -30.067 1.00 97.81 276 VAL A N 1
ATOM 2002 C CA . VAL A 1 276 ? 3.008 20.726 -29.167 1.00 97.81 276 VAL A CA 1
ATOM 2003 C C . VAL A 1 276 ? 1.718 20.742 -29.961 1.00 97.81 276 VAL A C 1
ATOM 2005 O O . VAL A 1 276 ? 1.426 21.710 -30.660 1.00 97.81 276 VAL A O 1
ATOM 2008 N N . LEU A 1 277 ? 0.945 19.675 -29.826 1.00 96.31 277 LEU A N 1
ATOM 2009 C CA . LEU A 1 277 ? -0.355 19.489 -30.441 1.00 96.31 277 LEU A CA 1
ATOM 2010 C C . LEU A 1 277 ? -1.442 19.596 -29.370 1.00 96.31 277 LEU A C 1
ATOM 2012 O O . LEU A 1 277 ? -1.265 19.114 -28.250 1.00 96.31 277 LEU A O 1
ATOM 2016 N N . GLU A 1 278 ? -2.572 20.198 -29.718 1.00 94.62 278 GLU A N 1
ATOM 2017 C CA . GLU A 1 278 ? -3.738 20.334 -28.848 1.00 94.62 278 GLU A CA 1
ATOM 2018 C C . GLU A 1 278 ? -4.981 19.786 -29.546 1.00 94.62 278 GLU A C 1
ATOM 2020 O O . GLU A 1 278 ? -5.258 20.104 -30.704 1.00 94.62 278 GLU A O 1
ATOM 2025 N N . ARG A 1 279 ? -5.752 18.969 -28.826 1.00 92.94 279 ARG A N 1
ATOM 2026 C CA . ARG A 1 279 ? -7.061 18.512 -29.278 1.00 92.94 279 ARG A CA 1
ATOM 2027 C C . ARG A 1 279 ? -8.129 19.529 -28.910 1.00 92.94 279 ARG A C 1
ATOM 2029 O O . ARG A 1 279 ? -8.391 19.771 -27.731 1.00 92.94 279 ARG A O 1
ATOM 2036 N N . ASN A 1 280 ? -8.835 20.034 -29.911 1.00 89.62 280 ASN A N 1
ATOM 2037 C CA . ASN A 1 280 ? -10.069 20.770 -29.703 1.00 89.62 280 ASN A CA 1
ATOM 2038 C C . ASN A 1 280 ? -11.160 19.800 -29.226 1.00 89.62 280 ASN A C 1
ATOM 2040 O O . ASN A 1 280 ? -11.595 18.916 -29.961 1.00 89.62 280 ASN A O 1
ATOM 2044 N N . THR A 1 281 ? -11.618 19.948 -27.985 1.00 85.56 281 THR A N 1
ATOM 2045 C CA . THR A 1 281 ? -12.608 19.041 -27.382 1.00 85.56 281 THR A CA 1
ATOM 2046 C C . THR A 1 281 ? -14.010 19.174 -27.978 1.00 85.56 281 THR A C 1
ATOM 2048 O O . THR A 1 281 ? -14.797 18.240 -27.857 1.00 85.56 281 THR A O 1
ATOM 2051 N N . GLY A 1 282 ? -14.324 20.297 -28.632 1.00 85.38 282 GLY A N 1
ATOM 2052 C CA . GLY A 1 282 ? -15.616 20.529 -29.280 1.00 85.38 282 GLY A CA 1
ATOM 2053 C C . GLY A 1 282 ? -15.714 19.922 -30.679 1.00 85.38 282 GLY A C 1
ATOM 2054 O O . GLY A 1 282 ? -16.774 19.430 -31.055 1.00 85.38 282 GLY A O 1
ATOM 2055 N N . THR A 1 283 ? -14.620 19.936 -31.447 1.00 88.06 283 THR A N 1
ATOM 2056 C CA . THR A 1 283 ? -14.589 19.402 -32.825 1.00 88.06 283 THR A CA 1
ATOM 2057 C C . THR A 1 283 ? -13.900 18.043 -32.936 1.00 88.06 283 THR A C 1
ATOM 2059 O O . THR A 1 283 ? -14.071 17.350 -33.935 1.00 88.06 283 THR A O 1
ATOM 2062 N N . GLY A 1 284 ? -13.104 17.659 -31.936 1.00 85.38 284 GLY A N 1
ATOM 2063 C CA . GLY A 1 284 ? -12.252 16.471 -31.955 1.00 85.38 284 GLY A CA 1
ATOM 2064 C C . GLY A 1 284 ? -10.977 16.619 -32.794 1.00 85.38 284 GLY A C 1
ATOM 2065 O O . GLY A 1 284 ? -10.175 15.685 -32.817 1.00 85.38 284 GLY A O 1
ATOM 2066 N N . ALA A 1 285 ? -10.776 17.763 -33.460 1.00 90.44 285 ALA A N 1
ATOM 2067 C CA . ALA A 1 285 ? -9.617 18.021 -34.310 1.00 90.44 285 ALA A CA 1
ATOM 2068 C C . ALA A 1 285 ? -8.343 18.238 -33.481 1.00 90.44 285 ALA A C 1
ATOM 2070 O O . ALA A 1 285 ? -8.388 18.837 -32.407 1.00 90.44 285 ALA A O 1
ATOM 2071 N N . TRP A 1 286 ? -7.211 17.767 -34.000 1.00 92.88 286 TRP A N 1
ATOM 2072 C CA . TRP A 1 286 ? -5.886 18.022 -33.441 1.00 92.88 286 TRP A CA 1
ATOM 2073 C C . TRP A 1 286 ? -5.184 19.106 -34.251 1.00 92.88 286 TRP A C 1
ATOM 2075 O O . TRP A 1 286 ? -5.149 19.030 -35.478 1.00 92.88 286 TRP A O 1
ATOM 2085 N N . GLU A 1 287 ? -4.611 20.087 -33.563 1.00 92.38 287 GLU A N 1
ATOM 2086 C CA . GLU A 1 287 ? -3.951 21.240 -34.176 1.00 92.38 287 GLU A CA 1
ATOM 2087 C C . GLU A 1 287 ? -2.563 21.455 -33.570 1.00 92.38 287 GLU A C 1
ATOM 2089 O O . GLU A 1 287 ? -2.336 21.190 -32.388 1.00 92.38 287 GLU A O 1
ATOM 2094 N N . GLU A 1 288 ? -1.627 21.956 -34.376 1.00 95.12 288 GLU A N 1
ATOM 2095 C CA . GLU A 1 288 ? -0.326 22.396 -33.878 1.00 95.12 288 GLU A CA 1
ATOM 2096 C C . GLU A 1 288 ? -0.495 23.697 -33.087 1.00 95.12 288 GLU A C 1
ATOM 2098 O O . GLU A 1 288 ? -0.935 24.718 -33.614 1.00 95.12 288 GLU A O 1
ATOM 2103 N N . LYS A 1 289 ? -0.150 23.649 -31.800 1.00 93.56 289 LYS A N 1
ATOM 2104 C CA . LYS A 1 289 ? -0.301 24.762 -30.866 1.00 93.56 289 LYS A CA 1
ATOM 2105 C C . LYS A 1 289 ? 0.968 25.588 -30.711 1.00 93.56 289 LYS A C 1
ATOM 2107 O O . LYS A 1 289 ? 0.888 26.792 -30.476 1.00 93.56 289 LYS A O 1
ATOM 2112 N N . ALA A 1 290 ? 2.127 24.940 -30.777 1.00 95.06 290 ALA A N 1
ATOM 2113 C CA . ALA A 1 290 ? 3.414 25.595 -30.603 1.00 95.06 290 ALA A CA 1
ATOM 2114 C C . ALA A 1 290 ? 4.543 24.817 -31.284 1.00 95.06 290 ALA A C 1
ATOM 2116 O O . ALA A 1 290 ? 4.553 23.586 -31.261 1.00 95.06 290 ALA A O 1
ATOM 2117 N N . ILE A 1 291 ? 5.537 25.555 -31.784 1.00 95.56 291 ILE A N 1
ATOM 2118 C CA . ILE A 1 291 ? 6.846 25.027 -32.177 1.00 95.56 291 ILE A CA 1
ATOM 2119 C C . ILE A 1 291 ? 7.859 25.473 -31.122 1.00 95.56 291 ILE A C 1
ATOM 2121 O O . ILE A 1 291 ? 8.099 26.665 -30.934 1.00 95.56 291 ILE A O 1
ATOM 2125 N N . LEU A 1 292 ? 8.454 24.511 -30.430 1.00 95.62 292 LEU A N 1
ATOM 2126 C CA . LEU A 1 292 ? 9.511 24.707 -29.448 1.00 95.62 292 LEU A CA 1
ATOM 2127 C C . LEU A 1 292 ? 10.858 24.557 -30.162 1.00 95.62 292 LEU A C 1
ATOM 2129 O O . LEU A 1 292 ? 11.225 23.468 -30.605 1.00 95.62 292 LEU A O 1
ATOM 2133 N N . THR A 1 293 ? 11.585 25.660 -30.314 1.00 92.56 293 THR A N 1
ATOM 2134 C CA . THR A 1 293 ? 12.903 25.679 -30.961 1.00 92.56 293 THR A CA 1
ATOM 2135 C C . THR A 1 293 ? 14.022 25.596 -29.935 1.00 92.56 293 THR A C 1
ATOM 2137 O O . THR A 1 293 ? 13.930 26.221 -28.877 1.00 92.56 293 THR A O 1
ATOM 2140 N N . CYS A 1 294 ? 15.102 24.892 -30.281 1.00 91.56 294 CYS A N 1
ATOM 2141 C CA . CYS A 1 294 ? 16.298 24.787 -29.452 1.00 91.56 294 CYS A CA 1
ATOM 2142 C C . CYS A 1 294 ? 16.849 26.173 -29.046 1.00 91.56 294 CYS A C 1
ATOM 2144 O O . CYS A 1 294 ? 17.288 26.929 -29.917 1.00 91.56 294 CYS A O 1
ATOM 2146 N N . PRO A 1 295 ? 16.912 26.500 -27.740 1.00 90.44 295 PRO A N 1
ATOM 2147 C CA . PRO A 1 295 ? 17.460 27.778 -27.273 1.00 90.44 295 PRO A CA 1
ATOM 2148 C C . PRO A 1 295 ? 18.962 27.956 -27.553 1.00 90.44 295 PRO A C 1
ATOM 2150 O O . PRO A 1 295 ? 19.433 29.080 -27.684 1.00 90.44 295 PRO A O 1
ATOM 2153 N N . ASP A 1 296 ? 19.708 26.851 -27.670 1.00 83.81 296 ASP A N 1
ATOM 2154 C CA . ASP A 1 296 ? 21.174 26.837 -27.822 1.00 83.81 296 ASP A CA 1
ATOM 2155 C C . ASP A 1 296 ? 21.642 26.765 -29.304 1.00 83.81 296 ASP A C 1
ATOM 2157 O O . ASP A 1 296 ? 22.827 26.633 -29.600 1.00 83.81 296 ASP A O 1
ATOM 2161 N N . ALA A 1 297 ? 20.690 26.868 -30.240 1.00 66.06 297 ALA A N 1
ATOM 2162 C CA . ALA A 1 297 ? 20.814 27.163 -31.674 1.00 66.06 297 ALA A CA 1
ATOM 2163 C C . ALA A 1 297 ? 21.624 26.261 -32.639 1.00 66.06 297 ALA A C 1
ATOM 2165 O O . ALA A 1 297 ? 21.404 26.421 -33.841 1.00 66.06 297 ALA A O 1
ATOM 2166 N N . THR A 1 298 ? 22.511 25.327 -32.246 1.00 70.50 298 THR A N 1
ATOM 2167 C CA . THR A 1 298 ? 23.254 24.556 -33.289 1.00 70.50 298 THR A CA 1
ATOM 2168 C C . THR A 1 298 ? 23.595 23.088 -33.045 1.00 70.50 298 THR A C 1
ATOM 2170 O O . THR A 1 298 ? 23.726 22.374 -34.038 1.00 70.50 298 THR A O 1
ATOM 2173 N N . THR A 1 299 ? 23.719 22.579 -31.815 1.00 71.12 299 THR A N 1
ATOM 2174 C CA . THR A 1 299 ? 24.216 21.195 -31.627 1.00 71.12 299 THR A CA 1
ATOM 2175 C C . THR A 1 299 ? 23.484 20.381 -30.570 1.00 71.12 299 THR A C 1
ATOM 2177 O O . THR A 1 299 ? 24.000 19.354 -30.171 1.00 71.12 299 THR A O 1
ATOM 2180 N N . ALA A 1 300 ? 22.301 20.784 -30.099 1.00 83.81 300 ALA A N 1
ATOM 2181 C CA . ALA A 1 300 ? 21.685 20.115 -28.951 1.00 83.81 300 ALA A CA 1
ATOM 2182 C C . ALA A 1 300 ? 21.019 18.761 -29.260 1.00 83.81 300 ALA A C 1
ATOM 2184 O O . ALA A 1 300 ? 20.781 17.999 -28.329 1.00 83.81 300 ALA A O 1
ATOM 2185 N N . THR A 1 301 ? 20.703 18.435 -30.524 1.00 93.12 301 THR A N 1
ATOM 2186 C CA . THR A 1 301 ? 19.767 17.336 -30.884 1.00 93.12 301 THR A CA 1
ATOM 2187 C C . THR A 1 301 ? 18.432 17.455 -30.134 1.00 93.12 301 THR A C 1
ATOM 2189 O O . THR A 1 301 ? 17.854 16.477 -29.666 1.00 93.12 301 THR A O 1
ATOM 2192 N N . PHE A 1 302 ? 17.972 18.697 -29.970 1.00 96.69 302 PHE A N 1
ATOM 2193 C CA . PHE A 1 302 ? 16.774 19.061 -29.223 1.00 96.69 302 PHE A CA 1
ATOM 2194 C C . PHE A 1 302 ? 15.542 18.365 -29.809 1.00 96.69 302 PHE A C 1
ATOM 2196 O O . PHE A 1 302 ? 15.251 18.519 -30.992 1.00 96.69 302 PHE A O 1
ATOM 2203 N N . GLY A 1 303 ? 14.801 17.619 -28.995 1.00 97.06 303 GLY A N 1
ATOM 2204 C CA . GLY A 1 303 ? 13.642 16.849 -29.458 1.00 97.06 303 GLY A CA 1
ATOM 2205 C C . GLY A 1 303 ? 13.943 15.381 -29.741 1.00 97.06 303 GLY A C 1
ATOM 2206 O O . GLY A 1 303 ? 13.062 14.670 -30.215 1.00 97.06 303 GLY A O 1
ATOM 2207 N N . ILE A 1 304 ? 15.149 14.887 -29.438 1.00 97.12 304 ILE A N 1
ATOM 2208 C CA . ILE A 1 304 ? 15.429 13.442 -29.499 1.00 97.12 304 ILE A CA 1
ATOM 2209 C C . ILE A 1 304 ? 14.553 12.656 -28.520 1.00 97.12 304 ILE A C 1
ATOM 2211 O O . ILE A 1 304 ? 14.074 11.578 -28.853 1.00 97.12 304 ILE A O 1
ATOM 2215 N N . SER A 1 305 ? 14.255 13.243 -27.361 1.00 98.62 305 SER A N 1
ATOM 2216 C CA . SER A 1 305 ? 13.293 12.739 -26.390 1.00 98.62 305 SER A CA 1
ATOM 2217 C C . SER A 1 305 ? 12.342 13.857 -25.976 1.00 98.62 305 SER A C 1
ATOM 2219 O O . SER A 1 305 ? 12.736 15.022 -25.855 1.00 98.62 305 SER A O 1
ATOM 2221 N N . VAL A 1 306 ? 11.069 13.508 -25.804 1.00 98.81 306 VAL A N 1
ATOM 2222 C CA . VAL A 1 306 ? 10.007 14.437 -25.414 1.00 98.81 306 VAL A CA 1
ATOM 2223 C C . VAL A 1 306 ? 9.070 13.764 -24.419 1.00 98.81 306 VAL A C 1
ATOM 2225 O O . VAL A 1 306 ? 8.772 12.578 -24.546 1.00 98.81 306 VAL A O 1
ATOM 2228 N N . ALA A 1 307 ? 8.577 14.528 -23.452 1.00 98.56 307 ALA A N 1
ATOM 2229 C CA . ALA A 1 307 ? 7.541 14.093 -22.524 1.00 98.56 307 ALA A CA 1
ATOM 2230 C C . ALA A 1 307 ? 6.584 15.249 -22.241 1.00 98.56 307 ALA A C 1
ATOM 2232 O O . ALA A 1 307 ? 7.022 16.395 -22.143 1.00 98.56 307 ALA A O 1
ATOM 2233 N N . ILE A 1 308 ? 5.291 14.962 -22.111 1.00 97.75 308 ILE A N 1
ATOM 2234 C CA . ILE A 1 308 ? 4.279 15.972 -21.797 1.00 97.75 308 ILE A CA 1
ATOM 2235 C C . ILE A 1 308 ? 3.296 15.455 -20.755 1.00 97.75 308 ILE A C 1
ATOM 2237 O O . ILE A 1 308 ? 2.852 14.309 -20.805 1.00 97.75 308 ILE A O 1
ATOM 2241 N N . ASP A 1 309 ? 2.918 16.332 -19.837 1.00 91.00 309 ASP A N 1
ATOM 2242 C CA . ASP A 1 309 ? 1.701 16.218 -19.051 1.00 91.00 309 ASP A CA 1
ATOM 2243 C C . ASP A 1 309 ? 0.818 17.462 -19.258 1.00 91.00 309 ASP A C 1
ATOM 2245 O O . ASP A 1 309 ? 1.113 18.338 -20.072 1.00 91.00 309 ASP A O 1
ATOM 2249 N N . ASN A 1 310 ? -0.304 17.553 -18.545 1.00 82.06 310 ASN A N 1
ATOM 2250 C CA . ASN A 1 310 ? -1.252 18.658 -18.717 1.00 82.06 310 ASN A CA 1
ATOM 2251 C C . ASN A 1 310 ? -0.674 20.060 -18.418 1.00 82.06 310 ASN A C 1
ATOM 2253 O O . ASN A 1 310 ? -1.289 21.061 -18.808 1.00 82.06 310 ASN A O 1
ATOM 2257 N N . SER A 1 311 ? 0.447 20.157 -17.704 1.00 90.06 311 SER A N 1
ATOM 2258 C CA . SER A 1 311 ? 1.023 21.413 -17.210 1.00 90.06 311 SER A CA 1
ATOM 2259 C C . SER A 1 311 ? 2.451 21.655 -17.695 1.00 90.06 311 SER A C 1
ATOM 2261 O O . SER A 1 311 ? 2.836 22.811 -17.865 1.00 90.06 311 SER A O 1
ATOM 2263 N N . TYR A 1 312 ? 3.223 20.598 -17.939 1.00 95.94 312 TYR A N 1
ATOM 2264 C CA . TYR A 1 312 ? 4.640 20.658 -18.268 1.00 95.94 312 TYR A CA 1
ATOM 2265 C C . TYR A 1 312 ? 4.974 19.820 -19.497 1.00 95.94 312 TYR A C 1
ATOM 2267 O O . TYR A 1 312 ? 4.431 18.741 -19.717 1.00 95.94 312 TYR A O 1
ATOM 2275 N N . ALA A 1 313 ? 5.926 20.313 -20.280 1.00 97.75 313 ALA A N 1
ATOM 2276 C CA . ALA A 1 313 ? 6.552 19.576 -21.361 1.00 97.75 313 ALA A CA 1
ATOM 2277 C C . ALA A 1 313 ? 8.067 19.623 -21.177 1.00 97.75 313 ALA A C 1
ATOM 2279 O O . ALA A 1 313 ? 8.625 20.678 -20.874 1.00 97.75 313 ALA A O 1
ATOM 2280 N N . ILE A 1 314 ? 8.733 18.489 -21.361 1.00 98.50 314 ILE A N 1
ATOM 2281 C CA . ILE A 1 314 ? 10.187 18.381 -21.288 1.00 98.50 314 ILE A CA 1
ATOM 2282 C C . ILE A 1 314 ? 10.708 17.950 -22.647 1.00 98.50 314 ILE A C 1
ATOM 2284 O O . ILE A 1 314 ? 10.184 17.015 -23.253 1.00 98.50 314 ILE A O 1
ATOM 2288 N N . VAL A 1 315 ? 11.756 18.627 -23.106 1.00 98.69 315 VAL A N 1
ATOM 2289 C CA . VAL A 1 315 ? 12.473 18.280 -24.329 1.00 98.69 315 VAL A CA 1
ATOM 2290 C C . VAL A 1 315 ? 13.930 17.991 -23.995 1.00 98.69 315 VAL A C 1
ATOM 2292 O O . VAL A 1 315 ? 14.580 18.790 -23.324 1.00 98.69 315 VAL A O 1
ATOM 2295 N N . GLY A 1 316 ? 14.442 16.846 -24.435 1.00 98.19 316 GLY A N 1
ATOM 2296 C CA . GLY A 1 316 ? 15.838 16.455 -24.267 1.00 98.19 316 GLY A CA 1
ATOM 2297 C C . GLY A 1 316 ? 16.742 17.002 -25.372 1.00 98.19 316 GLY A C 1
ATOM 2298 O O . GLY A 1 316 ? 16.328 17.106 -26.529 1.00 98.19 316 GLY A O 1
ATOM 2299 N N . GLY A 1 317 ? 17.980 17.345 -25.016 1.00 96.94 317 GLY A N 1
ATOM 2300 C CA . GLY A 1 317 ? 19.032 17.811 -25.917 1.00 96.94 317 GLY A CA 1
ATOM 2301 C C . GLY A 1 317 ? 20.416 17.281 -25.509 1.00 96.94 317 GLY A C 1
ATOM 2302 O O . GLY A 1 317 ? 21.244 18.054 -25.019 1.00 96.94 317 GLY A O 1
ATOM 2303 N N . PRO A 1 318 ? 20.701 15.980 -25.696 1.00 96.88 318 PRO A N 1
ATOM 2304 C CA . PRO A 1 318 ? 21.919 15.327 -25.207 1.00 96.88 318 PRO A CA 1
ATOM 2305 C C . PRO A 1 318 ? 23.210 15.798 -25.874 1.00 96.88 318 PRO A C 1
ATOM 2307 O O . PRO A 1 318 ? 24.271 15.730 -25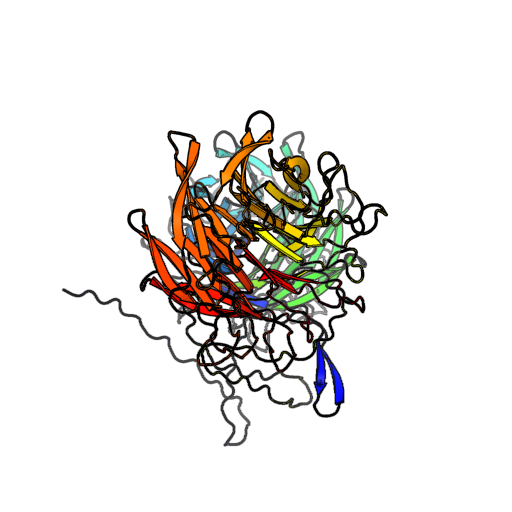.262 1.00 96.88 318 PRO A O 1
ATOM 2310 N N . ALA A 1 319 ? 23.148 16.333 -27.093 1.00 95.19 319 ALA A N 1
ATOM 2311 C CA . ALA A 1 319 ? 24.326 16.854 -27.783 1.00 95.19 319 ALA A CA 1
ATOM 2312 C C . ALA A 1 319 ? 24.667 18.313 -27.389 1.00 95.19 319 ALA A C 1
ATOM 2314 O O . ALA A 1 319 ? 25.636 18.900 -27.883 1.00 95.19 319 ALA A O 1
ATOM 2315 N N . LYS A 1 320 ? 23.908 18.911 -26.456 1.00 94.25 320 LYS A N 1
ATOM 2316 C CA . LYS A 1 320 ? 24.177 20.257 -25.943 1.00 94.25 320 LYS A CA 1
ATOM 2317 C C . LYS A 1 320 ? 25.582 20.334 -25.340 1.00 94.25 320 LYS A C 1
ATOM 2319 O O . LYS A 1 320 ? 25.959 19.517 -24.499 1.00 94.25 320 LYS A O 1
ATOM 2324 N N . SER A 1 321 ? 26.327 21.370 -25.717 1.00 92.81 321 SER A N 1
ATOM 2325 C CA . SER A 1 321 ? 27.600 21.696 -25.076 1.00 92.81 321 SER A CA 1
ATOM 2326 C C . SER A 1 321 ? 27.370 22.439 -23.759 1.00 92.81 321 SER A C 1
ATOM 2328 O O . SER A 1 321 ? 26.681 23.460 -23.735 1.00 92.81 321 SER A O 1
ATOM 2330 N N . VAL A 1 322 ? 27.980 21.968 -22.671 1.00 91.62 322 VAL A N 1
ATOM 2331 C CA . VAL A 1 322 ? 27.925 22.615 -21.349 1.00 91.62 322 VAL A CA 1
ATOM 2332 C C . VAL A 1 322 ? 29.345 22.982 -20.947 1.00 91.62 322 VAL A C 1
ATOM 2334 O O . VAL A 1 322 ? 30.228 22.134 -20.963 1.00 91.62 322 VAL A O 1
ATOM 2337 N N . SER A 1 323 ? 29.594 24.254 -20.626 1.00 89.25 323 SER A N 1
ATOM 2338 C CA . SER A 1 323 ? 30.925 24.732 -20.210 1.00 89.25 323 SER A CA 1
ATOM 2339 C C . SER A 1 323 ? 32.059 24.315 -21.165 1.00 89.25 323 SER A C 1
ATOM 2341 O O . SER A 1 323 ? 33.123 23.899 -20.721 1.00 89.25 323 SER A O 1
ATOM 2343 N N . SER A 1 324 ? 31.830 24.416 -22.484 1.00 89.69 324 SER A N 1
ATOM 2344 C CA . SER A 1 324 ? 32.718 23.974 -23.586 1.00 89.69 324 SER A CA 1
ATOM 2345 C C . SER A 1 324 ? 32.934 22.460 -23.751 1.00 89.69 324 SER A C 1
ATOM 2347 O O . SER A 1 324 ? 33.607 22.044 -24.692 1.00 89.69 324 SER A O 1
ATOM 2349 N N . LEU A 1 325 ? 32.306 21.630 -22.916 1.00 92.50 325 LEU A N 1
ATOM 2350 C CA . LEU A 1 325 ? 32.306 20.176 -23.058 1.00 92.50 325 LEU A CA 1
ATOM 2351 C C . LEU A 1 325 ? 31.205 19.765 -24.038 1.00 92.50 325 LEU A C 1
ATOM 2353 O O . LEU A 1 325 ? 30.021 19.993 -23.785 1.00 92.50 325 LEU A O 1
ATOM 2357 N N . SER A 1 326 ? 31.599 19.194 -25.176 1.00 92.81 326 SER A N 1
ATOM 2358 C CA . SER A 1 326 ? 30.675 18.739 -26.218 1.00 92.81 326 SER A CA 1
ATOM 2359 C C . SER A 1 326 ? 29.801 17.588 -25.731 1.00 92.81 326 SER A C 1
ATOM 2361 O O . SER A 1 326 ? 30.306 16.666 -25.090 1.00 92.81 326 SER A O 1
ATOM 2363 N N . SER A 1 327 ? 28.514 17.610 -26.083 1.00 93.31 327 SER A N 1
ATOM 2364 C CA . SER A 1 327 ? 27.561 16.533 -25.777 1.00 93.31 327 SER A CA 1
ATOM 2365 C C . SER A 1 327 ? 27.477 16.155 -24.293 1.00 93.31 327 SER A C 1
ATOM 2367 O O . SER A 1 327 ? 27.208 15.007 -23.946 1.00 93.31 327 SER A O 1
ATOM 2369 N N . ALA A 1 328 ? 27.726 17.122 -23.408 1.00 94.88 328 ALA A N 1
ATOM 2370 C CA . ALA A 1 328 ? 27.468 16.967 -21.980 1.00 94.88 328 ALA A CA 1
ATOM 2371 C C . ALA A 1 328 ? 25.959 16.878 -21.693 1.00 94.88 328 ALA A C 1
ATOM 2373 O O . ALA A 1 328 ? 25.547 16.166 -20.779 1.00 94.88 328 ALA A O 1
ATOM 2374 N N . GLY A 1 329 ? 25.149 17.552 -22.519 1.00 95.75 329 GLY A N 1
ATOM 2375 C CA . GLY A 1 329 ? 23.702 17.400 -22.586 1.00 95.75 329 GLY A CA 1
ATOM 2376 C C . GLY A 1 329 ? 22.894 18.380 -21.731 1.00 95.75 329 GLY A C 1
ATOM 2377 O O . GLY A 1 329 ? 23.406 19.052 -20.832 1.00 95.75 329 GLY A O 1
ATOM 2378 N N . GLY A 1 330 ? 21.604 18.485 -22.046 1.00 95.50 330 GLY A N 1
ATOM 2379 C CA . GLY A 1 330 ? 20.636 19.309 -21.331 1.00 95.50 330 GLY A CA 1
ATOM 2380 C C . GLY A 1 330 ? 19.190 18.863 -21.553 1.00 95.50 330 GLY A C 1
ATOM 2381 O O . GLY A 1 330 ? 18.884 18.134 -22.494 1.00 95.50 330 GLY A O 1
ATOM 2382 N N . ALA A 1 331 ? 18.292 19.331 -20.691 1.00 97.88 331 ALA A N 1
ATOM 2383 C CA . ALA A 1 331 ? 16.846 19.182 -20.827 1.00 97.88 331 ALA A CA 1
ATOM 2384 C C . ALA A 1 331 ? 16.149 20.534 -20.622 1.00 97.88 331 ALA A C 1
ATOM 2386 O O . ALA A 1 331 ? 16.598 21.368 -19.835 1.00 97.88 331 ALA A O 1
ATOM 2387 N N . TYR A 1 332 ? 15.042 20.754 -21.321 1.00 97.88 332 TYR A N 1
ATOM 2388 C CA . TYR A 1 332 ? 14.343 22.036 -21.365 1.00 97.88 332 TYR A CA 1
ATOM 2389 C C . TYR A 1 332 ? 12.899 21.837 -20.925 1.00 97.88 332 TYR A C 1
ATOM 2391 O O . TYR A 1 332 ? 12.180 21.046 -21.533 1.00 97.88 332 TYR A O 1
ATOM 2399 N N . ILE A 1 333 ? 12.486 22.539 -19.871 1.00 98.06 333 ILE A N 1
ATOM 2400 C CA . ILE A 1 333 ? 11.162 22.400 -19.264 1.00 98.06 333 ILE A CA 1
ATOM 2401 C C . ILE A 1 333 ? 10.306 23.611 -19.619 1.00 98.06 333 ILE A C 1
ATOM 2403 O O . ILE A 1 333 ? 10.614 24.752 -19.258 1.00 98.06 333 ILE A O 1
ATOM 2407 N N . TYR A 1 334 ? 9.200 23.343 -20.297 1.00 97.50 334 TYR A N 1
ATOM 2408 C CA . TYR A 1 334 ? 8.184 24.311 -20.669 1.00 97.50 334 TYR A CA 1
ATOM 2409 C C . TYR A 1 334 ? 6.968 24.164 -19.754 1.00 97.50 334 TYR A C 1
ATOM 2411 O O . TYR A 1 334 ? 6.505 23.052 -19.519 1.00 97.50 334 TYR A O 1
ATOM 2419 N N . GLU A 1 335 ? 6.437 25.279 -19.261 1.00 95.31 335 GLU A N 1
ATOM 2420 C CA . GLU A 1 335 ? 5.200 25.336 -18.478 1.00 95.31 335 GLU A CA 1
ATOM 2421 C C . GLU A 1 335 ? 4.077 25.920 -19.339 1.00 95.31 335 GLU A C 1
ATOM 2423 O O . GLU A 1 335 ? 4.272 26.908 -20.060 1.00 95.31 335 GLU A O 1
ATOM 2428 N N . ARG A 1 336 ? 2.890 25.311 -19.273 1.00 93.06 336 ARG A N 1
ATOM 2429 C CA . ARG A 1 336 ? 1.691 25.820 -19.938 1.00 93.06 336 ARG A CA 1
ATOM 2430 C C . ARG A 1 336 ? 1.055 26.913 -19.086 1.00 93.06 336 ARG A C 1
ATOM 2432 O O . ARG A 1 336 ? 0.340 26.635 -18.128 1.00 93.06 336 ARG A O 1
ATOM 2439 N N . VAL A 1 337 ? 1.246 28.163 -19.491 1.00 89.81 337 VAL A N 1
ATOM 2440 C CA . VAL A 1 337 ? 0.676 29.343 -18.829 1.00 89.81 337 VAL A CA 1
ATOM 2441 C C . VAL A 1 337 ? -0.354 29.979 -19.757 1.00 89.81 337 VAL A C 1
ATOM 2443 O O . VAL A 1 337 ? -0.030 30.398 -20.867 1.00 89.81 337 VAL A O 1
ATOM 2446 N N . SER A 1 338 ? -1.618 30.022 -19.326 1.00 85.88 338 SER A N 1
ATOM 2447 C CA . SER A 1 338 ? -2.732 30.610 -20.096 1.00 85.88 338 SER A CA 1
ATOM 2448 C C . SER A 1 338 ? -2.833 30.091 -21.542 1.00 85.88 338 SER A C 1
ATOM 2450 O O . SER A 1 338 ? -3.092 30.848 -22.474 1.00 85.88 338 SER A O 1
ATOM 2452 N N . GLY A 1 339 ? -2.590 28.790 -21.742 1.00 83.31 339 GLY A N 1
ATOM 2453 C CA . GLY A 1 339 ? -2.640 28.136 -23.057 1.00 83.31 339 GLY A CA 1
ATOM 2454 C C . GLY A 1 339 ? -1.392 28.315 -23.932 1.00 83.31 339 GLY A C 1
ATOM 2455 O O . GLY A 1 339 ? -1.378 27.813 -25.053 1.00 83.31 339 GLY A O 1
ATOM 2456 N N . THR A 1 340 ? -0.349 28.986 -23.431 1.00 91.19 340 THR A N 1
ATOM 2457 C CA . THR A 1 340 ? 0.943 29.159 -24.115 1.00 91.19 340 THR A CA 1
ATOM 2458 C C . THR A 1 340 ? 2.032 28.357 -23.411 1.00 91.19 340 THR A C 1
ATOM 2460 O O . THR A 1 340 ? 2.141 28.393 -22.187 1.00 91.19 340 THR A O 1
ATOM 2463 N N . TRP A 1 341 ? 2.862 27.652 -24.177 1.00 94.44 341 TRP A N 1
ATOM 2464 C CA . TRP A 1 341 ? 3.997 26.889 -23.657 1.00 94.44 341 TRP A CA 1
ATOM 2465 C C . TRP A 1 341 ? 5.234 27.778 -23.558 1.00 94.44 341 TRP A C 1
ATOM 2467 O O . TRP A 1 341 ? 5.767 28.224 -24.571 1.00 94.44 341 TRP A O 1
ATOM 2477 N N . THR A 1 342 ? 5.682 28.047 -22.333 1.00 95.12 342 THR A N 1
ATOM 2478 C CA . THR A 1 342 ? 6.785 28.977 -22.053 1.00 95.12 342 THR A CA 1
ATOM 2479 C C . THR A 1 342 ? 7.963 28.222 -21.461 1.00 95.12 342 THR A C 1
ATOM 2481 O O . THR A 1 342 ? 7.777 27.455 -20.522 1.00 95.12 342 THR A O 1
ATOM 2484 N N . LEU A 1 343 ? 9.177 28.435 -21.980 1.00 96.00 343 LEU A N 1
ATOM 2485 C CA . LEU A 1 343 ? 10.390 27.852 -21.402 1.00 96.00 343 LEU A CA 1
ATOM 2486 C C . LEU A 1 343 ? 10.610 28.424 -19.994 1.00 96.00 343 LEU A C 1
ATOM 2488 O O . LEU A 1 343 ? 10.835 29.621 -19.841 1.00 96.00 343 LEU A O 1
ATOM 2492 N N . THR A 1 344 ? 10.558 27.563 -18.981 1.00 94.19 344 THR A N 1
ATOM 2493 C CA . THR A 1 344 ? 10.706 27.945 -17.564 1.00 94.19 344 THR A CA 1
ATOM 2494 C C . THR A 1 344 ? 12.016 27.487 -16.947 1.00 94.19 344 THR A C 1
ATOM 2496 O O . THR A 1 344 ? 12.489 28.112 -16.001 1.00 94.19 344 THR A O 1
ATOM 2499 N N . ALA A 1 345 ? 12.632 26.429 -17.479 1.00 95.38 345 ALA A N 1
ATOM 2500 C CA . ALA A 1 345 ? 13.930 25.973 -17.006 1.00 95.38 345 ALA A CA 1
ATOM 2501 C C . ALA A 1 345 ? 14.755 25.322 -18.116 1.00 95.38 345 ALA A C 1
ATOM 2503 O O . ALA A 1 345 ? 14.236 24.578 -18.947 1.00 95.38 345 ALA A O 1
ATOM 2504 N N . THR A 1 346 ? 16.063 25.559 -18.058 1.00 95.88 346 THR A N 1
ATOM 2505 C CA . THR A 1 346 ? 17.076 24.819 -18.811 1.00 95.88 346 THR A CA 1
ATOM 2506 C C . THR A 1 346 ? 17.945 24.088 -17.800 1.00 95.88 346 THR A C 1
ATOM 2508 O O . THR A 1 346 ? 18.664 24.716 -17.024 1.00 95.88 346 THR A O 1
ATOM 2511 N N . ILE A 1 347 ? 17.860 22.764 -17.795 1.00 96.62 347 ILE A N 1
ATOM 2512 C CA . ILE A 1 347 ? 18.585 21.883 -16.888 1.00 96.62 347 ILE A CA 1
ATOM 2513 C C . ILE A 1 347 ? 19.819 21.363 -17.619 1.00 96.62 347 ILE A C 1
ATOM 2515 O O . ILE A 1 347 ? 19.699 20.623 -18.591 1.00 96.62 347 ILE A O 1
ATOM 2519 N N . ASN A 1 348 ? 21.003 21.767 -17.170 1.00 94.94 348 ASN A N 1
ATOM 2520 C CA . ASN A 1 348 ? 22.263 21.210 -17.660 1.00 94.94 348 ASN A CA 1
ATOM 2521 C C . ASN A 1 348 ? 22.667 20.010 -16.796 1.00 94.94 348 ASN A C 1
ATOM 2523 O O . ASN A 1 348 ? 22.270 19.937 -15.630 1.00 94.94 348 ASN A O 1
ATOM 2527 N N . ASN A 1 349 ? 23.494 19.123 -17.353 1.00 92.38 349 ASN A N 1
ATOM 2528 C CA . ASN A 1 349 ? 24.170 18.078 -16.585 1.00 92.38 349 ASN A CA 1
ATOM 2529 C C . ASN A 1 349 ? 24.858 18.693 -15.336 1.00 92.38 349 ASN A C 1
ATOM 2531 O O . ASN A 1 349 ? 25.650 19.628 -15.513 1.00 92.38 349 ASN A O 1
ATOM 2535 N N . PRO A 1 350 ? 24.526 18.250 -14.103 1.00 90.62 350 PRO A N 1
ATOM 2536 C CA . PRO A 1 350 ? 25.069 18.816 -12.861 1.00 90.62 350 PRO A CA 1
ATOM 2537 C C . PRO A 1 350 ? 26.589 18.708 -12.739 1.00 90.62 350 PRO A C 1
ATOM 2539 O O . PRO A 1 350 ? 27.234 19.592 -12.176 1.00 90.62 350 PRO A O 1
ATOM 2542 N N . ASP A 1 351 ? 27.147 17.634 -13.279 1.00 90.94 351 ASP A N 1
ATOM 2543 C CA . ASP A 1 351 ? 28.557 17.282 -13.237 1.00 90.94 351 ASP A CA 1
ATOM 2544 C C . ASP A 1 351 ? 29.008 16.891 -14.656 1.00 90.94 351 ASP A C 1
ATOM 2546 O O . ASP A 1 351 ? 29.214 15.716 -14.965 1.00 90.94 351 ASP A O 1
ATOM 2550 N N . PRO A 1 352 ? 29.100 17.885 -15.563 1.00 92.81 352 PRO A N 1
ATOM 2551 C CA . PRO A 1 352 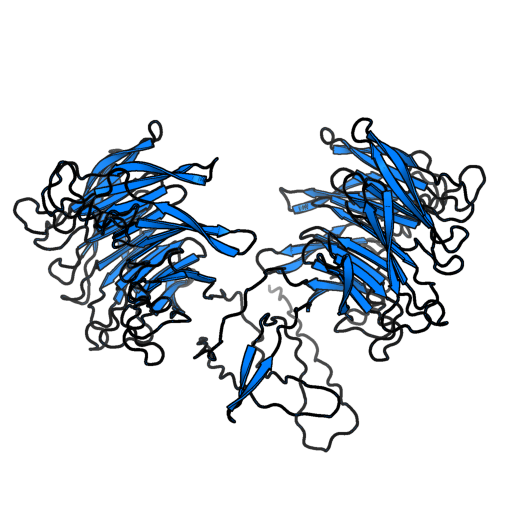? 29.233 17.637 -16.988 1.00 92.81 352 PRO A CA 1
ATOM 2552 C C . PRO A 1 352 ? 30.595 17.036 -17.335 1.00 92.81 352 PRO A C 1
ATOM 2554 O O . PRO A 1 352 ? 31.633 17.625 -17.029 1.00 92.81 352 PRO A O 1
ATOM 2557 N N . ALA A 1 353 ? 30.582 15.933 -18.081 1.00 94.50 353 ALA A N 1
ATOM 2558 C CA . ALA A 1 353 ? 31.711 15.464 -18.874 1.00 94.50 353 ALA A CA 1
ATOM 2559 C C . ALA A 1 353 ? 31.352 15.414 -20.368 1.00 94.50 353 ALA A C 1
ATOM 2561 O O . ALA A 1 353 ? 30.184 15.456 -20.767 1.00 94.50 353 ALA A O 1
ATOM 2562 N N . ALA A 1 354 ? 32.374 15.388 -21.225 1.00 94.44 354 ALA A N 1
ATOM 2563 C CA . ALA A 1 354 ? 32.157 15.302 -22.663 1.00 94.44 354 ALA A CA 1
ATOM 2564 C C . ALA A 1 354 ? 31.490 13.964 -23.018 1.00 94.44 354 ALA A C 1
ATOM 2566 O O . ALA A 1 354 ? 31.974 12.910 -22.625 1.00 94.44 354 ALA A O 1
ATOM 2567 N N . SER A 1 355 ? 30.440 14.011 -23.838 1.00 93.56 355 SER A N 1
ATOM 2568 C CA . SER A 1 355 ? 29.659 12.845 -24.293 1.00 93.56 355 SER A CA 1
ATOM 2569 C C . SER A 1 355 ? 28.755 12.162 -23.258 1.00 93.56 355 SER A C 1
ATOM 2571 O O . SER A 1 355 ? 28.139 11.156 -23.605 1.00 93.56 355 SER A O 1
ATOM 2573 N N . ASP A 1 356 ? 28.569 12.725 -22.060 1.00 94.81 356 ASP A N 1
ATOM 2574 C CA . ASP A 1 356 ? 27.654 12.194 -21.029 1.00 94.81 356 ASP A CA 1
ATOM 2575 C C . ASP A 1 356 ? 26.208 11.992 -21.525 1.00 94.81 356 ASP A C 1
ATOM 2577 O O . ASP A 1 356 ? 25.498 11.099 -21.052 1.00 94.81 356 ASP A O 1
ATOM 2581 N N . SER A 1 357 ? 25.784 12.776 -22.525 1.00 95.75 357 SER A N 1
ATOM 2582 C CA . SER A 1 357 ? 24.475 12.657 -23.180 1.00 95.75 357 SER A CA 1
ATOM 2583 C C . SER A 1 357 ? 23.283 12.892 -22.234 1.00 95.75 357 SER A C 1
ATOM 2585 O O . SER A 1 357 ? 22.238 12.253 -22.358 1.00 95.75 357 SER A O 1
ATOM 2587 N N . PHE A 1 358 ? 23.404 13.823 -21.283 1.00 97.88 358 PHE A N 1
ATOM 2588 C CA . PHE A 1 358 ? 22.306 14.191 -20.381 1.00 97.88 358 PHE A CA 1
ATOM 2589 C C . PHE A 1 358 ? 21.089 14.721 -21.156 1.00 97.88 358 PHE A C 1
ATOM 2591 O O . PHE A 1 358 ? 21.214 15.607 -21.998 1.00 97.88 358 PHE A O 1
ATOM 2598 N N . GLY A 1 359 ? 19.890 14.210 -20.875 1.00 97.81 359 GLY A N 1
ATOM 2599 C CA . GLY A 1 359 ? 18.701 14.521 -21.678 1.00 97.81 359 GLY A CA 1
ATOM 2600 C C . GLY A 1 359 ? 18.489 13.565 -22.851 1.00 97.81 359 GLY A C 1
ATOM 2601 O O . GLY A 1 359 ? 17.634 13.829 -23.694 1.00 97.81 359 GLY A O 1
ATOM 2602 N N . ASN A 1 360 ? 19.218 12.444 -22.912 1.00 97.94 360 ASN A N 1
ATOM 2603 C CA . ASN A 1 360 ? 18.958 11.385 -23.891 1.00 97.94 360 ASN A CA 1
ATOM 2604 C C . ASN A 1 360 ? 17.529 10.834 -23.762 1.00 97.94 360 ASN A C 1
ATOM 2606 O O . ASN A 1 360 ? 16.870 10.587 -24.766 1.00 97.94 360 ASN A O 1
ATOM 2610 N N . ALA A 1 361 ? 17.025 10.731 -22.533 1.00 98.62 361 ALA A N 1
ATOM 2611 C CA . ALA A 1 361 ? 15.643 10.382 -22.234 1.00 98.62 361 ALA A CA 1
ATOM 2612 C C . ALA A 1 361 ? 15.058 11.353 -21.205 1.00 98.62 361 ALA A C 1
ATOM 2614 O O . ALA A 1 361 ? 15.769 11.808 -20.307 1.00 98.62 361 ALA A O 1
ATOM 2615 N N . VAL A 1 362 ? 13.766 11.661 -21.330 1.00 98.75 362 VAL A N 1
ATOM 2616 C CA . VAL A 1 362 ? 13.048 12.558 -20.417 1.00 98.75 362 VAL A CA 1
ATOM 2617 C C . VAL A 1 362 ? 11.662 12.005 -20.102 1.00 98.75 362 VAL A C 1
ATOM 2619 O O . VAL A 1 362 ? 11.018 11.423 -20.972 1.00 98.75 362 VAL A O 1
ATOM 2622 N N . ALA A 1 363 ? 11.192 12.210 -18.873 1.00 98.50 363 ALA A N 1
ATOM 2623 C CA . ALA A 1 363 ? 9.824 11.907 -18.457 1.00 98.50 363 ALA A CA 1
ATOM 2624 C C . ALA A 1 363 ? 9.315 12.953 -17.454 1.00 98.50 363 ALA A C 1
ATOM 2626 O O . ALA A 1 363 ? 10.105 13.541 -16.711 1.00 98.50 363 ALA A O 1
ATOM 2627 N N . VAL A 1 364 ? 8.000 13.189 -17.429 1.00 96.69 364 VAL A N 1
ATOM 2628 C CA . VAL A 1 364 ? 7.365 14.186 -16.553 1.00 96.69 364 VAL A CA 1
ATOM 2629 C C . VAL A 1 364 ? 6.054 13.665 -15.972 1.00 96.69 364 VAL A C 1
ATOM 2631 O O . VAL A 1 364 ? 5.263 13.036 -16.673 1.00 96.69 364 VAL A O 1
ATOM 2634 N N . ASN A 1 365 ? 5.834 13.916 -14.681 1.00 91.75 365 ASN A N 1
ATOM 2635 C CA . ASN A 1 365 ? 4.560 13.667 -14.010 1.00 91.75 365 ASN A CA 1
ATOM 2636 C C . ASN A 1 365 ? 4.348 14.692 -12.890 1.00 91.75 365 ASN A C 1
ATOM 2638 O O . ASN A 1 365 ? 4.965 14.626 -11.823 1.00 91.75 365 ASN A O 1
ATOM 2642 N N . GLY A 1 366 ? 3.478 15.665 -13.142 1.00 87.94 366 GLY A N 1
ATOM 2643 C CA . GLY A 1 366 ? 3.186 16.755 -12.225 1.00 87.94 366 GLY A CA 1
ATOM 2644 C C . GLY A 1 366 ? 4.444 17.551 -11.888 1.00 87.94 366 GLY A C 1
ATOM 2645 O O . GLY A 1 366 ? 5.022 18.228 -12.730 1.00 87.94 366 GLY A O 1
ATOM 2646 N N . ILE A 1 367 ? 4.866 17.490 -10.626 1.00 89.19 367 ILE A N 1
ATOM 2647 C CA . ILE A 1 367 ? 6.026 18.240 -10.120 1.00 89.19 367 ILE A CA 1
ATOM 2648 C C . ILE A 1 367 ? 7.357 17.496 -10.265 1.00 89.19 367 ILE A C 1
ATOM 2650 O O . ILE A 1 367 ? 8.371 17.998 -9.778 1.00 89.19 367 ILE A O 1
ATOM 2654 N N . TYR A 1 368 ? 7.367 16.310 -10.875 1.00 93.31 368 TYR A N 1
ATOM 2655 C CA . TYR A 1 368 ? 8.565 15.495 -11.052 1.00 93.31 368 TYR A CA 1
ATOM 2656 C C . TYR A 1 368 ? 9.008 15.445 -12.510 1.00 93.31 368 TYR A C 1
ATOM 2658 O O . TYR A 1 368 ? 8.201 15.239 -13.415 1.00 93.31 368 TYR A O 1
ATOM 2666 N N . ALA A 1 369 ? 10.315 15.588 -12.706 1.00 96.50 369 ALA A N 1
ATOM 2667 C CA . ALA A 1 369 ? 10.997 15.459 -13.981 1.00 96.50 369 ALA A CA 1
ATOM 2668 C C . ALA A 1 369 ? 12.133 14.445 -13.832 1.00 96.50 369 ALA A C 1
ATOM 2670 O O . ALA A 1 369 ? 12.938 14.548 -12.908 1.00 96.50 369 ALA A O 1
ATOM 2671 N N . VAL A 1 370 ? 12.201 13.473 -14.737 1.00 98.50 370 VAL A N 1
ATOM 2672 C CA . VAL A 1 370 ? 13.251 12.449 -14.759 1.00 98.50 370 VAL A CA 1
ATOM 2673 C C . VAL A 1 370 ? 14.065 12.612 -16.030 1.00 98.50 370 VAL A C 1
ATOM 2675 O O . VAL A 1 370 ? 13.493 12.758 -17.110 1.00 98.50 370 VAL A O 1
ATOM 2678 N N . ILE A 1 371 ? 15.391 12.610 -15.902 1.00 98.75 371 ILE A N 1
ATOM 2679 C CA . ILE A 1 371 ? 16.317 12.845 -17.010 1.00 98.75 371 ILE A CA 1
ATOM 2680 C C . ILE A 1 371 ? 17.386 11.751 -17.037 1.00 98.75 371 ILE A C 1
ATOM 2682 O O . ILE A 1 371 ? 18.109 11.551 -16.064 1.00 98.75 371 ILE A O 1
ATOM 2686 N N . GLY A 1 372 ? 17.487 11.049 -18.162 1.00 98.38 372 GLY A N 1
ATOM 2687 C CA . GLY A 1 372 ? 18.492 10.018 -18.407 1.00 98.38 372 GLY A CA 1
ATOM 2688 C C . GLY A 1 372 ? 19.815 10.581 -18.936 1.00 98.38 372 GLY A C 1
ATOM 2689 O O . GLY A 1 372 ? 19.831 11.549 -19.703 1.00 98.38 372 GLY A O 1
ATOM 2690 N N . CYS A 1 373 ? 20.919 9.950 -18.538 1.00 97.56 373 CYS A N 1
ATOM 2691 C CA . CYS A 1 373 ? 22.295 10.284 -18.904 1.00 97.56 373 CYS A CA 1
ATOM 2692 C C . CYS A 1 373 ? 23.074 8.984 -19.166 1.00 97.56 373 CYS A C 1
ATOM 2694 O O . CYS A 1 373 ? 23.906 8.548 -18.371 1.00 97.56 373 CYS A O 1
ATOM 2696 N N . ASN A 1 374 ? 22.738 8.305 -20.259 1.00 96.56 374 ASN A N 1
ATOM 2697 C CA . ASN A 1 374 ? 23.121 6.912 -20.503 1.00 96.56 374 ASN A CA 1
ATOM 2698 C C . ASN A 1 374 ? 24.601 6.686 -20.827 1.00 96.56 374 ASN A C 1
ATOM 2700 O O . ASN A 1 374 ? 25.084 5.565 -20.701 1.00 96.56 374 ASN A O 1
ATOM 2704 N N . SER A 1 375 ? 25.314 7.728 -21.242 1.00 96.06 375 SER A N 1
ATOM 2705 C CA . SER A 1 375 ? 26.735 7.648 -21.596 1.00 96.06 375 SER A CA 1
ATOM 2706 C C . SER A 1 375 ? 27.649 8.154 -20.483 1.00 96.06 375 SER A C 1
ATOM 2708 O O . SER A 1 375 ? 28.853 8.238 -20.694 1.00 96.06 375 SER A O 1
ATOM 2710 N N . LYS A 1 376 ? 27.092 8.484 -19.312 1.00 95.06 376 LYS A N 1
ATOM 2711 C CA . LYS A 1 376 ? 27.867 8.942 -18.162 1.00 95.06 376 LYS A CA 1
ATOM 2712 C C . LYS A 1 376 ? 28.807 7.852 -17.648 1.00 95.06 376 LYS A C 1
ATOM 2714 O O . LYS A 1 376 ? 28.463 6.664 -17.687 1.00 95.06 376 LYS A O 1
ATOM 2719 N N . ASP A 1 377 ? 29.928 8.289 -17.075 1.00 94.50 377 ASP A N 1
ATOM 2720 C CA . ASP A 1 377 ? 30.963 7.444 -16.470 1.00 94.50 377 ASP A CA 1
ATOM 2721 C C . ASP A 1 377 ? 30.938 7.463 -14.919 1.00 94.50 377 ASP A C 1
ATOM 2723 O O . ASP A 1 377 ? 31.923 7.864 -14.281 1.00 94.50 377 ASP A O 1
ATOM 2727 N N . PRO A 1 378 ? 29.836 7.060 -14.250 1.00 87.00 378 PRO A N 1
ATOM 2728 C CA . PRO A 1 378 ? 29.744 7.132 -12.798 1.00 87.00 378 PRO A CA 1
ATOM 2729 C C . PRO A 1 378 ? 30.780 6.222 -12.131 1.00 87.00 378 PRO A C 1
ATOM 2731 O O . PRO A 1 378 ? 31.000 5.076 -12.537 1.00 87.00 378 PRO A O 1
ATOM 2734 N N . ALA A 1 379 ? 31.427 6.742 -11.085 1.00 84.31 379 ALA A N 1
ATOM 2735 C CA . ALA A 1 379 ? 32.496 6.055 -10.354 1.00 84.31 379 ALA A CA 1
ATOM 2736 C C . ALA A 1 379 ? 33.610 5.478 -11.265 1.00 84.31 379 ALA A C 1
ATOM 2738 O O . ALA A 1 379 ? 34.209 4.451 -10.945 1.00 84.31 379 ALA A O 1
ATOM 2739 N N . GLY A 1 380 ? 33.873 6.119 -12.414 1.00 86.12 380 GLY A N 1
ATOM 2740 C CA . GLY A 1 380 ? 34.904 5.712 -13.375 1.00 86.12 380 GLY A CA 1
ATOM 2741 C C . GLY A 1 380 ? 34.537 4.516 -14.263 1.00 86.12 380 GLY A C 1
ATOM 2742 O O . GLY A 1 380 ? 35.403 4.003 -14.972 1.00 86.12 380 GLY A O 1
ATOM 2743 N N . LYS A 1 381 ? 33.282 4.046 -14.239 1.00 90.44 381 LYS A N 1
ATOM 2744 C CA . LYS A 1 381 ? 32.803 2.964 -15.112 1.00 90.44 381 LYS A CA 1
ATOM 2745 C C . LYS A 1 381 ? 32.310 3.549 -16.431 1.00 90.44 381 LYS A C 1
ATOM 2747 O O . LYS A 1 381 ? 31.249 4.165 -16.459 1.00 90.44 381 LYS A O 1
ATOM 2752 N N . SER A 1 382 ? 33.052 3.321 -17.513 1.00 94.50 382 SER A N 1
ATOM 2753 C CA . SER A 1 382 ? 32.738 3.906 -18.819 1.00 94.50 382 SER A CA 1
ATOM 2754 C C . SER A 1 382 ? 31.330 3.545 -19.305 1.00 94.50 382 SER A C 1
ATOM 2756 O O . SER A 1 382 ? 30.985 2.364 -19.366 1.00 94.50 382 SER A O 1
ATOM 2758 N N . ALA A 1 383 ? 30.521 4.544 -19.658 1.00 93.81 383 ALA A N 1
ATOM 2759 C CA . ALA A 1 383 ? 29.149 4.425 -20.147 1.00 93.81 383 ALA A CA 1
ATOM 2760 C C . ALA A 1 383 ? 28.252 3.496 -19.303 1.00 93.81 383 ALA A C 1
ATOM 2762 O O . ALA A 1 383 ? 27.402 2.779 -19.840 1.00 93.81 383 ALA A O 1
ATOM 2763 N N . ALA A 1 384 ? 28.463 3.454 -17.983 1.00 95.12 384 ALA A N 1
ATOM 2764 C CA . ALA A 1 384 ? 27.563 2.739 -17.079 1.00 95.12 384 ALA A CA 1
ATOM 2765 C C . ALA A 1 384 ? 26.213 3.464 -16.953 1.00 95.12 384 ALA A C 1
ATOM 2767 O O . ALA A 1 384 ? 25.187 2.798 -16.831 1.00 95.12 384 ALA A O 1
ATOM 2768 N N . GLY A 1 385 ? 26.216 4.796 -17.083 1.00 97.06 385 GLY A N 1
ATOM 2769 C CA . GLY A 1 385 ? 25.028 5.642 -17.164 1.00 97.06 385 GLY A CA 1
ATOM 2770 C C . GLY A 1 385 ? 24.397 6.019 -15.816 1.00 97.06 385 GLY A C 1
ATOM 2771 O O . GLY A 1 385 ? 24.574 5.331 -14.808 1.00 97.06 385 GLY A O 1
ATOM 2772 N N . SER A 1 386 ? 23.638 7.119 -15.821 1.00 96.88 386 SER A N 1
ATOM 2773 C CA . SER A 1 386 ? 22.929 7.680 -14.659 1.00 96.88 386 SER A CA 1
ATOM 2774 C C . SER A 1 386 ? 21.513 8.150 -15.010 1.00 96.88 386 SER A C 1
ATOM 2776 O O . SER A 1 386 ? 21.191 8.442 -16.163 1.00 96.88 386 SER A O 1
ATOM 2778 N N . THR A 1 387 ? 20.651 8.260 -13.997 1.00 98.06 387 THR A N 1
ATOM 2779 C CA . THR A 1 387 ? 19.302 8.845 -14.092 1.00 98.06 387 THR A CA 1
ATOM 2780 C C . THR A 1 387 ? 19.113 9.877 -12.995 1.00 98.06 387 THR A C 1
ATOM 2782 O O . THR A 1 387 ? 19.377 9.597 -11.832 1.00 98.06 387 THR A O 1
ATOM 2785 N N . TYR A 1 388 ? 18.612 11.054 -13.343 1.00 96.81 388 TYR A N 1
ATOM 2786 C CA . TYR A 1 388 ? 18.436 12.159 -12.412 1.00 96.81 388 TYR A CA 1
ATOM 2787 C C . TYR A 1 388 ? 16.962 12.458 -12.187 1.00 96.81 388 TYR A C 1
ATOM 2789 O O . TYR A 1 388 ? 16.183 12.534 -13.139 1.00 96.81 388 TYR A O 1
ATOM 2797 N N . LEU A 1 389 ? 16.599 12.699 -10.930 1.00 95.62 389 LEU A N 1
ATOM 2798 C CA . LEU A 1 389 ? 15.282 13.187 -10.547 1.00 95.62 389 LEU A CA 1
ATOM 2799 C C . LEU A 1 389 ? 15.353 14.662 -10.158 1.00 95.62 389 LEU A C 1
ATOM 2801 O O . LEU A 1 389 ? 16.111 15.060 -9.270 1.00 95.62 389 LEU A O 1
ATOM 2805 N N . TYR A 1 390 ? 14.472 15.448 -10.760 1.00 94.38 390 TYR A N 1
ATOM 2806 C CA . TYR A 1 390 ? 14.208 16.829 -10.404 1.00 94.38 390 TYR A CA 1
ATOM 2807 C C . TYR A 1 390 ? 12.796 16.960 -9.844 1.00 94.38 390 TYR A C 1
ATOM 2809 O O . TYR A 1 390 ? 11.848 16.345 -10.336 1.00 94.38 390 TYR A O 1
ATOM 2817 N N . LYS A 1 391 ? 12.648 17.809 -8.826 1.00 91.44 391 LYS A N 1
ATOM 2818 C CA . LYS A 1 391 ? 11.351 18.174 -8.252 1.00 91.44 391 LYS A CA 1
ATOM 2819 C C . LYS A 1 391 ? 11.173 19.682 -8.326 1.00 91.44 391 LYS A C 1
ATOM 2821 O O . LYS A 1 391 ? 12.039 20.425 -7.861 1.00 91.44 391 LYS A O 1
ATOM 2826 N N . ARG A 1 392 ? 10.047 20.139 -8.872 1.00 89.94 392 ARG A N 1
ATOM 2827 C CA . ARG A 1 392 ? 9.696 21.560 -8.866 1.00 89.94 392 ARG A CA 1
ATOM 2828 C C . ARG A 1 392 ? 9.335 21.990 -7.450 1.00 89.94 392 ARG A C 1
ATOM 2830 O O . ARG A 1 392 ? 8.421 21.445 -6.832 1.00 89.94 392 ARG A O 1
ATOM 2837 N N . ASN A 1 393 ? 10.035 22.991 -6.943 1.00 84.31 393 ASN A N 1
ATOM 2838 C CA . ASN A 1 393 ? 9.685 23.664 -5.708 1.00 84.31 393 ASN A CA 1
ATOM 2839 C C . ASN A 1 393 ? 8.429 24.513 -5.957 1.00 84.31 393 ASN A C 1
ATOM 2841 O O . ASN A 1 393 ? 8.438 25.433 -6.774 1.00 84.31 393 ASN A O 1
ATOM 2845 N N . SER A 1 394 ? 7.327 24.191 -5.280 1.00 79.31 394 SER A N 1
ATOM 2846 C CA . SER A 1 394 ? 6.041 24.875 -5.467 1.00 79.31 394 SER A CA 1
ATOM 2847 C C . SER A 1 394 ? 6.074 26.347 -5.056 1.00 79.31 394 SER A C 1
ATOM 2849 O O . SER A 1 394 ? 5.267 27.127 -5.551 1.00 79.31 394 SER A O 1
ATOM 2851 N N . THR A 1 395 ? 6.997 26.724 -4.170 1.00 80.81 395 THR A N 1
ATOM 2852 C CA . THR A 1 395 ? 7.122 28.085 -3.641 1.00 80.81 395 THR A CA 1
ATOM 2853 C C . THR A 1 395 ? 7.995 28.956 -4.536 1.00 80.81 395 THR A C 1
ATOM 2855 O O . THR A 1 395 ? 7.639 30.095 -4.817 1.00 80.81 395 THR A O 1
ATOM 2858 N N . THR A 1 396 ? 9.141 28.438 -4.985 1.00 84.69 396 THR A N 1
ATOM 2859 C CA . THR A 1 396 ? 10.101 29.216 -5.789 1.00 84.69 396 THR A CA 1
ATOM 2860 C C . THR A 1 396 ? 9.910 29.039 -7.294 1.00 84.69 396 THR A C 1
ATOM 2862 O O . THR A 1 396 ? 10.432 29.833 -8.069 1.00 84.69 396 THR A O 1
ATOM 2865 N N . GLY A 1 397 ? 9.198 27.993 -7.723 1.00 83.38 397 GLY A N 1
ATOM 2866 C CA . GLY A 1 397 ? 9.080 27.598 -9.128 1.00 83.38 397 GLY A CA 1
ATOM 2867 C C . GLY A 1 397 ? 10.340 26.943 -9.706 1.00 83.38 397 GLY A C 1
ATOM 2868 O O . GLY A 1 397 ? 10.343 26.567 -10.875 1.00 83.38 397 GLY A O 1
ATOM 2869 N N . VAL A 1 398 ? 11.400 26.782 -8.907 1.00 90.19 398 VAL A N 1
ATOM 2870 C CA . VAL A 1 398 ? 12.690 26.236 -9.351 1.00 90.19 398 VAL A CA 1
ATOM 2871 C C . VAL A 1 398 ? 12.648 24.710 -9.380 1.00 90.19 398 VAL A C 1
ATOM 2873 O O . VAL A 1 398 ? 12.142 24.072 -8.458 1.00 90.19 398 VAL A O 1
ATOM 2876 N N . TRP A 1 399 ? 13.214 24.115 -10.427 1.00 91.81 399 TRP A N 1
ATOM 2877 C CA . TRP A 1 399 ? 13.441 22.674 -10.515 1.00 91.81 399 TRP A CA 1
ATOM 2878 C C . TRP A 1 399 ? 14.744 22.307 -9.810 1.00 91.81 399 TRP A C 1
ATOM 2880 O O . TRP A 1 399 ? 15.831 22.659 -10.263 1.00 91.81 399 TRP A O 1
ATOM 2890 N N . GLU A 1 400 ? 14.631 21.603 -8.690 1.00 90.81 400 GLU A N 1
ATOM 2891 C CA . GLU A 1 400 ? 15.768 21.221 -7.855 1.00 90.81 400 GLU A CA 1
ATOM 2892 C C . GLU A 1 400 ? 16.158 19.769 -8.138 1.00 90.81 400 GLU A C 1
ATOM 2894 O O . GLU A 1 400 ? 15.297 18.886 -8.090 1.00 90.81 400 GLU A O 1
ATOM 2899 N N . ASN A 1 401 ? 17.445 19.516 -8.393 1.00 89.38 401 ASN A N 1
ATOM 2900 C CA . ASN A 1 401 ? 17.983 18.158 -8.446 1.00 89.38 401 ASN A CA 1
ATOM 2901 C C . ASN A 1 401 ? 17.846 17.523 -7.054 1.00 89.38 401 ASN A C 1
ATOM 2903 O O . ASN A 1 401 ? 18.275 18.111 -6.059 1.00 89.38 401 ASN A O 1
ATOM 2907 N N . LYS A 1 402 ? 17.190 16.365 -6.976 1.00 85.38 402 LYS A N 1
ATOM 2908 C CA . LYS A 1 402 ? 16.957 15.657 -5.713 1.00 85.38 402 LYS A CA 1
ATOM 2909 C C . LYS A 1 402 ? 17.875 14.469 -5.535 1.00 85.38 402 LYS A C 1
ATOM 2911 O O . LYS A 1 402 ? 18.323 14.235 -4.416 1.00 85.38 402 LYS A O 1
ATOM 2916 N N . ILE A 1 403 ? 18.115 13.729 -6.609 1.00 86.88 403 ILE A N 1
ATOM 2917 C CA . ILE A 1 403 ? 18.993 12.571 -6.582 1.00 86.88 403 ILE A CA 1
ATOM 2918 C C . ILE A 1 403 ? 19.510 12.244 -7.983 1.00 86.88 403 ILE A C 1
ATOM 2920 O O . ILE A 1 403 ? 18.812 12.435 -8.983 1.00 86.88 403 ILE A O 1
ATOM 2924 N N . GLU A 1 404 ? 20.732 11.722 -8.019 1.00 92.12 404 GLU A N 1
ATOM 2925 C CA . GLU A 1 404 ? 21.280 10.934 -9.115 1.00 92.12 404 GLU A CA 1
ATOM 2926 C C . GLU A 1 404 ? 21.245 9.458 -8.714 1.00 92.12 404 GLU A C 1
ATOM 2928 O O . GLU A 1 404 ? 21.799 9.064 -7.686 1.00 92.12 404 GLU A O 1
ATOM 2933 N N . TRP A 1 405 ? 20.601 8.636 -9.531 1.00 92.50 405 TRP A N 1
ATOM 2934 C CA . TRP A 1 405 ? 20.678 7.191 -9.430 1.00 92.50 405 TRP A CA 1
ATOM 2935 C C . TRP A 1 405 ? 21.689 6.642 -10.423 1.00 92.50 405 TRP A C 1
ATOM 2937 O O . TRP A 1 405 ? 21.773 7.088 -11.568 1.00 92.50 405 TRP A O 1
ATOM 2947 N N . THR A 1 406 ? 22.391 5.608 -9.981 1.00 91.38 406 THR A N 1
ATOM 2948 C CA . THR A 1 406 ? 23.149 4.691 -10.828 1.00 91.38 406 THR A CA 1
ATOM 2949 C C . THR A 1 406 ? 22.568 3.298 -10.641 1.00 91.38 406 THR A C 1
ATOM 2951 O O . THR A 1 406 ? 22.037 2.985 -9.569 1.00 91.38 406 THR A O 1
ATOM 2954 N N . ALA A 1 407 ? 22.660 2.458 -11.674 1.00 83.25 407 ALA A N 1
ATOM 2955 C CA . ALA A 1 407 ? 22.329 1.050 -11.528 1.00 83.25 407 ALA A CA 1
ATOM 2956 C C . ALA A 1 407 ? 23.202 0.461 -10.418 1.00 83.25 407 ALA A C 1
ATOM 2958 O O . ALA A 1 407 ? 24.434 0.517 -10.445 1.00 83.25 407 ALA A O 1
ATOM 2959 N N . SER A 1 408 ? 22.553 -0.092 -9.414 1.00 81.88 408 SER A N 1
ATOM 2960 C CA . SER A 1 408 ? 23.192 -0.560 -8.192 1.00 81.88 408 SER A CA 1
ATOM 2961 C C . SER A 1 408 ? 24.145 -1.747 -8.405 1.00 81.88 408 SER A C 1
ATOM 2963 O O . SER A 1 408 ? 25.035 -2.004 -7.591 1.00 81.88 408 SER A O 1
ATOM 2965 N N . ASP A 1 409 ? 23.943 -2.511 -9.474 1.00 83.56 409 ASP A N 1
ATOM 2966 C CA . ASP A 1 409 ? 24.829 -3.550 -10.006 1.00 83.56 409 ASP A CA 1
ATOM 2967 C C . ASP A 1 409 ? 25.396 -3.148 -11.383 1.00 83.56 409 ASP A C 1
ATOM 2969 O O . ASP A 1 409 ? 25.744 -4.005 -12.195 1.00 83.56 409 ASP A O 1
ATOM 2973 N N . GLY A 1 410 ? 25.469 -1.839 -11.645 1.00 86.31 410 GLY A N 1
ATOM 2974 C CA . GLY A 1 410 ? 25.893 -1.272 -12.917 1.00 86.31 410 GLY A CA 1
ATOM 2975 C C . GLY A 1 410 ? 27.345 -1.601 -13.247 1.00 86.31 410 GLY A C 1
ATOM 2976 O O . GLY A 1 410 ? 28.255 -1.410 -12.426 1.00 86.31 410 GLY A O 1
ATOM 2977 N N . ALA A 1 411 ? 27.563 -2.069 -14.466 1.00 92.56 411 ALA A N 1
ATOM 2978 C CA . ALA A 1 411 ? 28.860 -2.322 -15.069 1.00 92.56 411 ALA A CA 1
ATOM 2979 C C . ALA A 1 411 ? 29.148 -1.322 -16.199 1.00 92.56 411 ALA A C 1
ATOM 2981 O O . ALA A 1 411 ? 28.284 -0.561 -16.636 1.00 92.56 411 ALA A O 1
ATOM 2982 N N . ALA A 1 412 ? 30.401 -1.301 -16.659 1.00 94.31 412 ALA A N 1
ATOM 2983 C CA . ALA A 1 412 ? 30.772 -0.499 -17.816 1.00 94.31 412 ALA A CA 1
ATOM 2984 C C . ALA A 1 412 ? 29.923 -0.901 -19.031 1.00 94.31 412 ALA A C 1
ATOM 2986 O O . ALA A 1 412 ? 29.732 -2.085 -19.299 1.00 94.31 412 ALA A O 1
ATOM 2987 N N . SER A 1 413 ? 29.476 0.095 -19.790 1.00 94.19 413 SER A N 1
ATOM 2988 C CA . SER A 1 413 ? 28.630 -0.035 -20.978 1.00 94.19 413 SER A CA 1
ATOM 2989 C C . SER A 1 413 ? 27.199 -0.516 -20.745 1.00 94.19 413 SER A C 1
ATOM 2991 O O . SER A 1 413 ? 26.519 -0.717 -21.744 1.00 94.19 413 SER A O 1
ATOM 2993 N N . ASP A 1 414 ? 26.709 -0.650 -19.505 1.00 95.19 414 ASP A N 1
ATOM 2994 C CA . ASP A 1 414 ? 25.307 -1.023 -19.230 1.00 95.19 414 ASP A CA 1
ATOM 2995 C C . ASP A 1 414 ? 24.300 0.021 -19.755 1.00 95.19 414 ASP A C 1
ATOM 2997 O O . ASP A 1 414 ? 23.161 -0.323 -20.088 1.00 95.19 414 ASP A O 1
ATOM 3001 N N . GLN A 1 415 ? 24.739 1.279 -19.881 1.00 96.56 415 GLN A N 1
ATOM 3002 C CA . GLN A 1 415 ? 23.968 2.416 -20.388 1.00 96.56 415 GLN A CA 1
ATOM 3003 C C . GLN A 1 415 ? 22.648 2.658 -19.644 1.00 96.56 415 GLN A C 1
ATOM 3005 O O . GLN A 1 415 ? 21.601 2.889 -20.252 1.00 96.56 415 GLN A O 1
ATOM 3010 N N . PHE A 1 416 ? 22.703 2.616 -18.314 1.00 97.81 416 PHE A N 1
ATOM 3011 C CA . PHE A 1 416 ? 21.593 2.961 -17.434 1.00 97.81 416 PHE A CA 1
ATOM 3012 C C . PHE A 1 416 ? 21.104 4.404 -17.662 1.00 97.81 416 PHE A C 1
ATOM 3014 O O . PHE A 1 416 ? 21.903 5.325 -17.803 1.00 97.81 416 PHE A O 1
ATOM 3021 N N . GLY A 1 417 ? 19.788 4.625 -17.699 1.00 97.88 417 GLY A N 1
ATOM 3022 C CA . GLY A 1 417 ? 19.199 5.911 -18.092 1.00 97.88 417 GLY A CA 1
ATOM 3023 C C . GLY A 1 417 ? 19.018 6.081 -19.604 1.00 97.88 417 GLY A C 1
ATOM 3024 O O . GLY A 1 417 ? 18.786 7.198 -20.066 1.00 97.88 417 GLY A O 1
ATOM 3025 N N . ALA A 1 418 ? 19.113 5.003 -20.392 1.00 97.88 418 ALA A N 1
ATOM 3026 C CA . ALA A 1 418 ? 18.847 5.034 -21.837 1.00 97.88 418 ALA A CA 1
ATOM 3027 C C . ALA A 1 418 ? 17.392 5.392 -22.167 1.00 97.88 418 ALA A C 1
ATOM 3029 O O . ALA A 1 418 ? 17.135 6.077 -23.154 1.00 97.88 418 ALA A O 1
ATOM 3030 N N . SER A 1 419 ? 16.463 4.977 -21.311 1.00 98.50 419 SER A N 1
ATOM 3031 C CA . SER A 1 419 ? 15.053 5.357 -21.332 1.00 98.50 419 SER A CA 1
ATOM 3032 C C . SER A 1 419 ? 14.563 5.551 -19.902 1.00 98.50 419 SER A C 1
ATOM 3034 O O . SER A 1 419 ? 15.094 4.932 -18.978 1.00 98.50 419 SER A O 1
ATOM 3036 N N . VAL A 1 420 ? 13.585 6.437 -19.704 1.00 98.69 420 VAL A N 1
ATOM 3037 C CA . VAL A 1 420 ? 13.037 6.747 -18.378 1.00 98.69 420 VAL A CA 1
ATOM 3038 C C . VAL A 1 420 ? 11.521 6.911 -18.433 1.00 98.69 420 VAL A C 1
ATOM 3040 O O . VAL A 1 420 ? 10.979 7.370 -19.436 1.00 98.69 420 VAL A O 1
ATOM 3043 N N . GLY A 1 421 ? 10.839 6.575 -17.341 1.00 97.75 421 GLY A N 1
ATOM 3044 C CA . GLY A 1 421 ? 9.406 6.794 -17.148 1.00 97.75 421 GLY A CA 1
ATOM 3045 C C . GLY A 1 421 ? 9.098 7.188 -15.706 1.00 97.75 421 GLY A C 1
ATOM 3046 O O . GLY A 1 421 ? 9.843 6.833 -14.796 1.00 97.75 421 GLY A O 1
ATOM 3047 N N . VAL A 1 422 ? 8.004 7.920 -15.486 1.00 95.75 422 VAL A N 1
ATOM 3048 C CA . VAL A 1 422 ? 7.543 8.295 -14.140 1.00 95.75 422 VAL A CA 1
ATOM 3049 C C . VAL A 1 422 ? 6.021 8.245 -14.053 1.00 95.75 422 VAL A C 1
ATOM 3051 O O . VAL A 1 422 ? 5.322 8.749 -14.931 1.00 95.75 422 VAL A O 1
ATOM 3054 N N . SER A 1 423 ? 5.504 7.635 -12.987 1.00 90.06 423 SER A N 1
ATOM 3055 C CA . SER A 1 423 ? 4.072 7.577 -12.692 1.00 90.06 423 SER A CA 1
ATOM 3056 C C . SER A 1 423 ? 3.843 7.509 -11.184 1.00 90.06 423 SER A C 1
ATOM 3058 O O . SER A 1 423 ? 4.175 6.511 -10.543 1.00 90.06 423 SER A O 1
ATOM 3060 N N . GLY A 1 424 ? 3.211 8.538 -10.613 1.00 84.31 424 GLY A N 1
ATOM 3061 C CA . GLY A 1 424 ? 2.959 8.589 -9.173 1.00 84.31 424 GLY A CA 1
ATOM 3062 C C . GLY A 1 424 ? 4.272 8.603 -8.389 1.00 84.31 424 GLY A C 1
ATOM 3063 O O . GLY A 1 424 ? 5.089 9.501 -8.580 1.00 84.31 424 GLY A O 1
ATOM 3064 N N . THR A 1 425 ? 4.477 7.614 -7.518 1.00 84.50 425 THR A N 1
ATOM 3065 C CA . THR A 1 425 ? 5.709 7.455 -6.726 1.00 84.50 425 THR A CA 1
ATOM 3066 C C . THR A 1 425 ? 6.788 6.618 -7.410 1.00 84.50 425 THR A C 1
ATOM 3068 O O . THR A 1 425 ? 7.868 6.491 -6.854 1.00 84.50 425 THR A O 1
ATOM 3071 N N . HIS A 1 426 ? 6.554 6.091 -8.613 1.00 90.44 426 HIS A N 1
ATOM 3072 C CA . HIS A 1 426 ? 7.480 5.160 -9.257 1.00 90.44 426 HIS A CA 1
ATOM 3073 C C . HIS A 1 426 ? 8.230 5.826 -10.412 1.00 90.44 426 HIS A C 1
ATOM 3075 O O . HIS A 1 426 ? 7.625 6.484 -11.266 1.00 90.44 426 HIS A O 1
ATOM 3081 N N . VAL A 1 427 ? 9.541 5.598 -10.475 1.00 95.75 427 VAL A N 1
ATOM 3082 C CA . VAL A 1 427 ? 10.408 5.935 -11.609 1.00 95.75 427 VAL A CA 1
ATOM 3083 C C . VAL A 1 427 ? 10.984 4.652 -12.188 1.00 95.75 427 VAL A C 1
ATOM 3085 O O . VAL A 1 427 ? 11.471 3.809 -11.449 1.00 95.75 427 VAL A O 1
ATOM 3088 N N . LEU A 1 428 ? 10.967 4.511 -13.508 1.00 98.06 428 LEU A N 1
ATOM 3089 C CA . LEU A 1 428 ? 11.545 3.373 -14.221 1.00 98.06 428 LEU A CA 1
ATOM 3090 C C . LEU A 1 428 ? 12.693 3.865 -15.103 1.00 98.06 428 LEU A C 1
ATOM 3092 O O . LEU A 1 428 ? 12.534 4.871 -15.790 1.00 98.06 428 LEU A O 1
ATOM 3096 N N . SER A 1 429 ? 13.829 3.169 -15.094 1.00 98.50 429 SER A N 1
ATOM 3097 C CA . SER A 1 429 ? 15.001 3.508 -15.909 1.00 98.50 429 SER A CA 1
ATOM 3098 C C . SER A 1 429 ? 15.608 2.279 -16.582 1.00 98.50 429 SER A C 1
ATOM 3100 O O . SER A 1 429 ? 15.794 1.245 -15.946 1.00 98.50 429 SER A O 1
ATOM 3102 N N . GLY A 1 430 ? 15.896 2.377 -17.877 1.00 98.19 430 GLY A N 1
ATOM 3103 C CA . GLY A 1 430 ? 16.422 1.289 -18.701 1.00 98.19 430 GLY A CA 1
ATOM 3104 C C . GLY A 1 430 ? 17.953 1.247 -18.789 1.00 98.19 430 GLY A C 1
ATOM 3105 O O . GLY A 1 430 ? 18.600 2.290 -18.871 1.00 98.19 430 GLY A O 1
ATOM 3106 N N . ALA A 1 431 ? 18.521 0.039 -18.822 1.00 97.69 431 ALA A N 1
ATOM 3107 C CA . ALA A 1 431 ? 19.944 -0.281 -18.994 1.00 97.69 431 ALA A CA 1
ATOM 3108 C C . ALA A 1 431 ? 20.109 -1.400 -20.039 1.00 97.69 431 ALA A C 1
ATOM 3110 O O . ALA A 1 431 ? 20.380 -2.564 -19.737 1.00 97.69 431 ALA A O 1
ATOM 3111 N N . TYR A 1 432 ? 19.870 -1.060 -21.299 1.00 96.44 432 TYR A N 1
ATOM 3112 C CA . TYR A 1 432 ? 19.636 -2.038 -22.365 1.00 96.44 432 TYR A CA 1
ATOM 3113 C C . TYR A 1 432 ? 20.857 -2.846 -22.811 1.00 96.44 432 TYR A C 1
ATOM 3115 O O . TYR A 1 432 ? 20.719 -3.830 -23.533 1.00 96.44 432 TYR A O 1
ATOM 3123 N N . ARG A 1 433 ? 22.057 -2.451 -22.381 1.00 96.12 433 ARG A N 1
ATOM 3124 C CA . ARG A 1 433 ? 23.299 -3.177 -22.669 1.00 96.12 433 ARG A CA 1
ATOM 3125 C C . ARG A 1 433 ? 23.770 -4.061 -21.522 1.00 96.12 433 ARG A C 1
ATOM 3127 O O . ARG A 1 433 ? 24.792 -4.731 -21.654 1.00 96.12 433 ARG A O 1
ATOM 3134 N N . LYS A 1 434 ? 23.010 -4.092 -20.427 1.00 94.44 434 LYS A N 1
ATOM 3135 C CA . LYS A 1 434 ? 23.323 -4.883 -19.246 1.00 94.44 434 LYS A CA 1
ATOM 3136 C C . LYS A 1 434 ? 23.523 -6.363 -19.572 1.00 94.44 434 LYS A C 1
ATOM 3138 O O . LYS A 1 434 ? 22.729 -6.979 -20.286 1.00 94.44 434 LYS A O 1
ATOM 3143 N N . ALA A 1 435 ? 24.560 -6.954 -18.987 1.00 93.81 435 ALA A N 1
ATOM 3144 C CA . ALA A 1 435 ? 24.736 -8.401 -18.987 1.00 93.81 435 ALA A CA 1
ATOM 3145 C C . ALA A 1 435 ? 23.849 -9.064 -17.918 1.00 93.81 435 ALA A C 1
ATOM 3147 O O . ALA A 1 435 ? 23.833 -8.635 -16.763 1.00 93.81 435 ALA A O 1
ATOM 3148 N N . VAL A 1 436 ? 23.158 -10.147 -18.277 1.00 90.12 436 VAL A N 1
ATOM 3149 C CA . VAL A 1 436 ? 22.308 -10.930 -17.367 1.00 90.12 436 VAL A CA 1
ATOM 3150 C C . VAL A 1 436 ? 22.725 -12.392 -17.447 1.00 90.12 436 VAL A C 1
ATOM 3152 O O . VAL A 1 436 ? 22.710 -12.989 -18.517 1.00 90.12 436 VAL A O 1
ATOM 3155 N N . ASN A 1 437 ? 23.126 -12.988 -16.320 1.00 85.94 437 ASN A N 1
ATOM 3156 C CA . ASN A 1 437 ? 23.512 -14.406 -16.232 1.00 85.94 437 ASN A CA 1
ATOM 3157 C C . ASN A 1 437 ? 24.567 -14.854 -17.272 1.00 85.94 437 ASN A C 1
ATOM 3159 O O . ASN A 1 437 ? 24.529 -15.978 -17.766 1.00 85.94 437 ASN A O 1
ATOM 3163 N N . GLY A 1 438 ? 25.517 -13.972 -17.607 1.00 85.69 438 GLY A N 1
ATOM 3164 C CA . GLY A 1 438 ? 26.569 -14.231 -18.601 1.00 85.69 438 GLY A CA 1
ATOM 3165 C C . GLY A 1 438 ? 26.156 -13.988 -20.058 1.00 85.69 438 GLY A C 1
ATOM 3166 O O . GLY A 1 438 ? 27.000 -14.084 -20.945 1.00 85.69 438 GLY A O 1
ATOM 3167 N N . VAL A 1 439 ? 24.894 -13.631 -20.305 1.00 89.69 439 VAL A N 1
ATOM 3168 C CA . VAL A 1 439 ? 24.375 -13.223 -21.612 1.00 89.69 439 VAL A CA 1
ATOM 3169 C C . VAL A 1 439 ? 24.516 -11.710 -21.742 1.00 89.69 439 VAL A C 1
ATOM 3171 O O . VAL A 1 439 ? 24.055 -10.965 -20.878 1.00 89.69 439 VAL A O 1
ATOM 3174 N N . SER A 1 440 ? 25.182 -11.242 -22.795 1.00 88.31 440 SER A N 1
ATOM 3175 C CA . SER A 1 440 ? 25.425 -9.816 -23.016 1.00 88.31 440 SER A CA 1
ATOM 3176 C C . SER A 1 440 ? 25.385 -9.473 -24.507 1.00 88.31 440 SER A C 1
ATOM 3178 O O . SER A 1 440 ? 25.985 -10.214 -25.290 1.00 88.31 440 SER A O 1
ATOM 3180 N N . PRO A 1 441 ? 24.735 -8.364 -24.909 1.00 92.38 441 PRO A N 1
ATOM 3181 C CA . PRO A 1 441 ? 23.869 -7.502 -24.094 1.00 92.38 441 PRO A CA 1
ATOM 3182 C C . PRO A 1 441 ? 22.446 -8.081 -23.999 1.00 92.38 441 PRO A C 1
ATOM 3184 O O . PRO A 1 441 ? 21.748 -8.136 -25.004 1.00 92.38 441 PRO A O 1
ATOM 3187 N N . ALA A 1 442 ? 22.003 -8.507 -22.813 1.00 92.25 442 ALA A N 1
ATOM 3188 C CA . ALA A 1 442 ? 20.626 -8.988 -22.612 1.00 92.25 442 ALA A CA 1
ATOM 3189 C C . ALA A 1 442 ? 19.665 -7.840 -22.257 1.00 92.25 442 ALA A C 1
ATOM 3191 O O . ALA A 1 442 ? 18.521 -7.810 -22.708 1.00 92.25 442 ALA A O 1
ATOM 3192 N N . GLY A 1 443 ? 20.162 -6.869 -21.488 1.00 95.19 443 GLY A N 1
ATOM 3193 C CA . GLY A 1 443 ? 19.430 -5.691 -21.047 1.00 95.19 443 GLY A CA 1
ATOM 3194 C C . GLY A 1 443 ? 18.765 -5.837 -19.672 1.00 95.19 443 GLY A C 1
ATOM 3195 O O . GLY A 1 443 ? 18.575 -6.936 -19.150 1.00 95.19 443 GLY A O 1
ATOM 3196 N N . GLY A 1 444 ? 18.446 -4.701 -19.055 1.00 95.50 444 GLY A N 1
ATOM 3197 C CA . GLY A 1 444 ? 17.787 -4.603 -17.753 1.00 95.50 444 GLY A CA 1
ATOM 3198 C C . GLY A 1 444 ? 17.025 -3.288 -17.594 1.00 95.50 444 GLY A C 1
ATOM 3199 O O . GLY A 1 444 ? 17.194 -2.358 -18.380 1.00 95.50 444 GLY A O 1
ATOM 3200 N N . ALA A 1 445 ? 16.188 -3.199 -16.567 1.00 97.38 445 ALA A N 1
ATOM 3201 C CA . ALA A 1 445 ? 15.530 -1.962 -16.155 1.00 97.38 445 ALA A CA 1
ATOM 3202 C C . ALA A 1 445 ? 15.443 -1.894 -14.627 1.00 97.38 445 ALA A C 1
ATOM 3204 O O . ALA A 1 445 ? 15.511 -2.919 -13.964 1.00 97.38 445 ALA A O 1
ATOM 3205 N N . TYR A 1 446 ? 15.288 -0.708 -14.055 1.00 96.06 446 TYR A N 1
ATOM 3206 C CA . TYR A 1 446 ? 15.304 -0.508 -12.608 1.00 96.06 446 TYR A CA 1
ATOM 3207 C C . TYR A 1 446 ? 14.166 0.403 -12.192 1.00 96.06 446 TYR A C 1
ATOM 3209 O O . TYR A 1 446 ? 13.954 1.451 -12.805 1.00 96.06 446 TYR A O 1
ATOM 3217 N N . VAL A 1 447 ? 13.454 -0.003 -11.146 1.00 93.25 447 VAL A N 1
ATOM 3218 C CA . VAL A 1 447 ? 12.394 0.791 -10.534 1.00 93.25 447 VAL A CA 1
ATOM 3219 C C . VAL A 1 447 ? 12.938 1.467 -9.288 1.00 93.25 447 VAL A C 1
ATOM 3221 O O . VAL A 1 447 ? 13.527 0.811 -8.428 1.00 93.25 447 VAL A O 1
ATOM 3224 N N . TYR A 1 448 ? 12.692 2.765 -9.181 1.00 89.06 448 TYR A N 1
ATOM 3225 C CA . TYR A 1 448 ? 12.986 3.579 -8.016 1.00 89.06 448 TYR A CA 1
ATOM 3226 C C . TYR A 1 448 ? 11.705 4.151 -7.426 1.00 89.06 448 TYR A C 1
ATOM 3228 O O . TYR A 1 448 ? 10.793 4.541 -8.157 1.00 89.06 448 TYR A O 1
ATOM 3236 N N . GLU A 1 449 ? 11.677 4.246 -6.103 1.00 84.81 449 GLU A N 1
ATOM 3237 C CA . GLU A 1 449 ? 10.576 4.837 -5.350 1.00 84.81 449 GLU A CA 1
ATOM 3238 C C . GLU A 1 449 ? 10.903 6.266 -4.941 1.00 84.81 449 GLU A C 1
ATOM 3240 O O . GLU A 1 449 ? 12.006 6.586 -4.479 1.00 84.81 449 GLU A O 1
ATOM 3245 N N . LEU A 1 450 ? 9.910 7.131 -5.110 1.00 80.81 450 LEU A N 1
ATOM 3246 C CA . LEU A 1 450 ? 9.915 8.505 -4.651 1.00 80.81 450 LEU A CA 1
ATOM 3247 C C . LEU A 1 450 ? 9.318 8.575 -3.242 1.00 80.81 450 LEU A C 1
ATOM 3249 O O . LEU A 1 450 ? 8.314 7.915 -2.973 1.00 80.81 450 LEU A O 1
ATOM 3253 N N . PRO A 1 451 ? 9.853 9.436 -2.359 1.00 66.25 451 PRO A N 1
ATOM 3254 C CA . PRO A 1 451 ? 9.237 9.711 -1.073 1.00 66.25 451 PRO A CA 1
ATOM 3255 C C . PRO A 1 451 ? 7.786 10.145 -1.274 1.00 66.25 451 PRO A C 1
ATOM 3257 O O . PRO A 1 451 ? 7.512 11.113 -1.998 1.00 66.25 451 PRO A O 1
ATOM 3260 N N . SER A 1 452 ? 6.855 9.471 -0.602 1.00 54.06 452 SER A N 1
ATOM 3261 C CA . SER A 1 452 ? 5.499 9.982 -0.464 1.00 54.06 452 SER A CA 1
ATOM 3262 C C . SER A 1 452 ? 5.582 11.338 0.237 1.00 54.06 452 SER A C 1
ATOM 3264 O O . SER A 1 452 ? 6.238 11.484 1.268 1.00 54.06 452 SER A O 1
ATOM 3266 N N . THR A 1 453 ? 4.962 12.374 -0.328 1.00 37.88 453 THR A N 1
ATOM 3267 C CA . THR A 1 453 ? 4.888 13.696 0.309 1.00 37.88 453 THR A CA 1
ATOM 3268 C C . THR A 1 453 ? 3.871 13.686 1.445 1.00 37.88 453 THR A C 1
ATOM 3270 O O . THR A 1 453 ? 2.892 14.425 1.415 1.00 37.88 453 THR A O 1
ATOM 3273 N N . THR A 1 454 ? 4.096 12.845 2.447 1.00 33.47 454 THR A N 1
ATOM 3274 C CA . THR A 1 454 ? 3.500 12.975 3.770 1.00 33.47 454 THR A CA 1
ATOM 3275 C C . THR A 1 454 ? 4.389 13.941 4.542 1.00 33.47 454 THR A C 1
ATOM 3277 O O . THR A 1 454 ? 5.468 13.600 5.022 1.00 33.47 454 THR A O 1
ATOM 3280 N N . THR A 1 455 ? 3.993 15.213 4.589 1.00 25.38 455 THR A N 1
ATOM 3281 C CA . THR A 1 455 ? 4.618 16.192 5.481 1.00 25.38 455 THR A CA 1
ATOM 3282 C C . THR A 1 455 ? 4.303 15.812 6.922 1.00 25.38 455 THR A C 1
ATOM 3284 O O . THR A 1 455 ? 3.234 16.128 7.433 1.00 25.38 455 THR A O 1
ATOM 3287 N N . ILE A 1 456 ? 5.252 15.140 7.563 1.00 29.28 456 ILE A N 1
ATOM 3288 C CA . ILE A 1 456 ? 5.276 14.892 9.004 1.00 29.28 456 ILE A CA 1
ATOM 3289 C C . ILE A 1 456 ? 5.751 16.180 9.691 1.00 29.28 456 ILE A C 1
ATOM 3291 O O . ILE A 1 456 ? 6.833 16.686 9.385 1.00 29.28 456 ILE A O 1
ATOM 3295 N N . SER A 1 457 ? 4.955 16.732 10.607 1.00 25.05 457 SER A N 1
ATOM 3296 C CA . SER A 1 457 ? 5.415 17.807 11.497 1.00 25.05 457 SER A CA 1
ATOM 3297 C C . SER A 1 457 ? 6.369 17.210 12.544 1.00 25.05 457 SER A C 1
ATOM 3299 O O . SER A 1 457 ? 6.025 16.192 13.149 1.00 25.05 457 SER A O 1
ATOM 3301 N N . PRO A 1 458 ? 7.568 17.774 12.777 1.00 25.98 458 PRO A N 1
ATOM 3302 C CA . PRO A 1 458 ? 8.536 17.166 13.673 1.00 25.98 458 PRO A CA 1
ATOM 3303 C C . PRO A 1 458 ? 8.230 17.546 15.123 1.00 25.98 458 PRO A C 1
ATOM 3305 O O . PRO A 1 458 ? 8.506 18.665 15.544 1.00 25.98 458 PRO A O 1
ATOM 3308 N N . LEU A 1 459 ? 7.733 16.589 15.907 1.00 25.91 459 LEU A N 1
ATOM 3309 C CA . LEU A 1 459 ? 8.074 16.490 17.329 1.00 25.91 459 LEU A CA 1
ATOM 3310 C C . LEU A 1 459 ? 7.860 15.055 17.842 1.00 25.91 459 LEU A C 1
ATOM 3312 O O . LEU A 1 459 ? 6.983 14.788 18.654 1.00 25.91 459 LEU A O 1
ATOM 3316 N N . ALA A 1 460 ? 8.682 14.120 17.366 1.00 27.58 460 ALA A N 1
ATOM 3317 C CA . ALA A 1 460 ? 8.852 12.821 18.008 1.00 27.58 460 ALA A CA 1
ATOM 3318 C C . ALA A 1 460 ? 10.313 12.689 18.448 1.00 27.58 460 ALA A C 1
ATOM 3320 O O . ALA A 1 460 ? 11.205 12.386 17.657 1.00 27.58 460 ALA A O 1
ATOM 3321 N N . THR A 1 461 ? 10.569 12.950 19.726 1.00 25.67 461 THR A N 1
ATOM 3322 C CA . THR A 1 461 ? 11.794 12.493 20.382 1.00 25.67 461 THR A CA 1
ATOM 3323 C C . THR A 1 461 ? 11.692 10.975 20.489 1.00 25.67 461 THR A C 1
ATOM 3325 O O . THR A 1 461 ? 10.963 10.465 21.335 1.00 25.67 461 THR A O 1
ATOM 3328 N N . ILE A 1 462 ? 12.388 10.245 19.618 1.00 29.48 462 ILE A N 1
ATOM 3329 C CA . ILE A 1 462 ? 12.504 8.789 19.730 1.00 29.48 462 ILE A CA 1
ATOM 3330 C C . ILE A 1 462 ? 13.414 8.492 20.923 1.00 29.48 462 ILE A C 1
ATOM 3332 O O . ILE A 1 462 ? 14.633 8.646 20.854 1.00 29.48 462 ILE A O 1
ATOM 3336 N N . LEU A 1 463 ? 12.813 8.072 22.034 1.00 26.31 463 LEU A N 1
ATOM 3337 C CA . LEU A 1 463 ? 13.500 7.241 23.015 1.00 26.31 463 LEU A CA 1
ATOM 3338 C C . LEU A 1 463 ? 13.753 5.889 22.335 1.00 26.31 463 LEU A C 1
ATOM 3340 O O . LEU A 1 463 ? 12.843 5.324 21.734 1.00 26.31 463 LEU A O 1
ATOM 3344 N N . ALA A 1 464 ? 15.000 5.417 22.360 1.00 23.66 464 ALA A N 1
ATOM 3345 C CA . ALA A 1 464 ? 15.399 4.160 21.731 1.00 23.66 464 ALA A CA 1
ATOM 3346 C C . ALA A 1 464 ? 14.428 3.008 22.084 1.00 23.66 464 ALA A C 1
ATOM 3348 O O . ALA A 1 464 ? 14.013 2.911 23.242 1.00 23.66 464 ALA A O 1
ATOM 3349 N N . PRO A 1 465 ? 14.074 2.129 21.129 1.00 30.88 465 PRO A N 1
ATOM 3350 C CA . PRO A 1 465 ? 13.119 1.062 21.383 1.00 30.88 465 PRO A CA 1
ATOM 3351 C C . PRO A 1 465 ? 13.702 0.021 22.343 1.00 30.88 465 PRO A C 1
ATOM 3353 O O . PRO A 1 465 ? 14.748 -0.582 22.096 1.00 30.88 465 PRO A O 1
ATOM 3356 N N . SER A 1 466 ? 12.975 -0.228 23.426 1.00 28.05 466 SER A N 1
ATOM 3357 C CA . SER A 1 466 ? 13.037 -1.484 24.168 1.00 28.05 466 SER A CA 1
ATOM 3358 C C . SER A 1 466 ? 12.471 -2.620 23.303 1.00 28.05 466 SER A C 1
ATOM 3360 O O . SER A 1 466 ? 11.313 -2.577 22.909 1.00 28.05 466 SER A O 1
ATOM 3362 N N . THR A 1 467 ? 13.324 -3.616 23.036 1.00 28.91 467 THR A N 1
ATOM 3363 C CA . THR A 1 467 ? 13.032 -5.028 22.708 1.00 28.91 467 THR A CA 1
ATOM 3364 C C . THR A 1 467 ? 12.004 -5.326 21.606 1.00 28.91 467 THR A C 1
ATOM 3366 O O . THR A 1 467 ? 10.815 -5.481 21.862 1.00 28.91 467 THR A O 1
ATOM 3369 N N . VAL A 1 468 ? 12.504 -5.576 20.392 1.00 31.47 468 VAL A N 1
ATOM 3370 C CA . VAL A 1 468 ? 11.832 -6.423 19.393 1.00 31.47 468 VAL A CA 1
ATOM 3371 C C . VAL A 1 468 ? 11.983 -7.876 19.852 1.00 31.47 468 VAL A C 1
ATOM 3373 O O . VAL A 1 468 ? 13.102 -8.386 19.886 1.00 31.47 468 VAL A O 1
ATOM 3376 N N . SER A 1 469 ? 10.890 -8.545 20.228 1.00 29.89 469 SER A N 1
ATOM 3377 C CA . SER A 1 469 ? 10.906 -9.999 20.426 1.00 29.89 469 SER A CA 1
ATOM 3378 C C . SER A 1 469 ? 10.536 -10.674 19.103 1.00 29.89 469 SER A C 1
ATOM 3380 O O . SER A 1 469 ? 9.483 -10.406 18.528 1.00 29.89 469 SER A O 1
ATOM 3382 N N . THR A 1 470 ? 11.430 -11.514 18.590 1.00 32.59 470 THR A N 1
ATOM 3383 C CA . THR A 1 470 ? 11.104 -12.506 17.560 1.00 32.59 470 THR A CA 1
ATOM 3384 C C . THR A 1 470 ? 11.330 -13.879 18.179 1.00 32.59 470 THR A C 1
ATOM 3386 O O . THR A 1 470 ? 12.161 -14.029 19.072 1.00 32.59 470 THR A O 1
ATOM 3389 N N . THR A 1 471 ? 10.591 -14.889 17.731 1.00 31.80 471 THR A N 1
ATOM 3390 C CA . THR A 1 471 ? 10.698 -16.277 18.216 1.00 31.80 471 THR A CA 1
ATOM 3391 C C . THR A 1 471 ? 12.022 -16.971 17.870 1.00 31.80 471 THR A C 1
ATOM 3393 O O . THR A 1 471 ? 12.198 -18.130 18.229 1.00 31.80 471 THR A O 1
ATOM 3396 N N . ASP A 1 472 ? 12.962 -16.278 17.224 1.00 28.67 472 ASP A N 1
ATOM 3397 C CA . ASP A 1 472 ? 14.340 -16.724 17.042 1.00 28.67 472 ASP A CA 1
ATOM 3398 C C . ASP A 1 472 ? 15.271 -15.753 17.771 1.00 28.67 472 ASP A C 1
ATOM 3400 O O . ASP A 1 472 ? 15.284 -14.561 17.483 1.00 28.67 472 ASP A O 1
ATOM 3404 N N . ASN A 1 473 ? 16.049 -16.267 18.729 1.00 29.92 473 ASN A N 1
ATOM 3405 C CA . ASN A 1 473 ? 17.053 -15.542 19.515 1.00 29.92 473 ASN A CA 1
ATOM 3406 C C . ASN A 1 473 ? 18.118 -14.847 18.631 1.00 29.92 473 ASN A C 1
ATOM 3408 O O . ASN A 1 473 ? 19.258 -15.303 18.544 1.00 29.92 473 ASN A O 1
ATOM 3412 N N . ALA A 1 474 ? 17.776 -13.729 17.995 1.00 27.34 474 ALA A N 1
ATOM 3413 C CA . ALA A 1 474 ? 18.700 -12.858 17.285 1.00 27.34 474 ALA A CA 1
ATOM 3414 C C . ALA A 1 474 ? 18.938 -11.594 18.119 1.00 27.34 474 ALA A C 1
ATOM 3416 O O . ALA A 1 474 ? 18.169 -10.634 18.089 1.00 27.34 474 ALA A O 1
ATOM 3417 N N . THR A 1 475 ? 20.023 -11.591 18.890 1.00 24.70 475 THR A N 1
ATOM 3418 C CA . THR A 1 475 ? 20.527 -10.401 19.580 1.00 24.70 475 THR A CA 1
ATOM 3419 C C . THR A 1 475 ? 21.017 -9.385 18.544 1.00 24.70 475 THR A C 1
ATOM 3421 O O . THR A 1 475 ? 22.042 -9.594 17.894 1.00 24.70 475 THR A O 1
ATOM 3424 N N . VAL A 1 476 ? 20.309 -8.264 18.388 1.00 29.83 476 VAL A N 1
ATOM 3425 C CA . VAL A 1 476 ? 20.764 -7.134 17.563 1.00 29.83 476 VAL A CA 1
ATOM 3426 C C . VAL A 1 476 ? 21.798 -6.333 18.357 1.00 29.83 476 VAL A C 1
ATOM 3428 O O . VAL A 1 476 ? 21.473 -5.714 19.367 1.00 29.83 476 VAL A O 1
ATOM 3431 N N . THR A 1 477 ? 23.054 -6.344 17.907 1.00 26.30 477 THR A N 1
ATOM 3432 C CA . THR A 1 477 ? 24.123 -5.488 18.449 1.00 26.30 477 THR A CA 1
ATOM 3433 C C . THR A 1 477 ? 24.343 -4.317 17.494 1.00 26.30 477 THR A C 1
ATOM 3435 O O . THR A 1 477 ? 24.708 -4.530 16.341 1.00 26.30 477 THR A O 1
ATOM 3438 N N . ILE A 1 478 ? 24.140 -3.081 17.957 1.00 30.03 478 ILE A N 1
ATOM 3439 C CA . ILE A 1 478 ? 24.490 -1.863 17.208 1.00 30.03 478 ILE A CA 1
ATOM 3440 C C . ILE A 1 478 ? 25.866 -1.399 17.705 1.00 30.03 478 ILE A C 1
ATOM 3442 O O . ILE A 1 478 ? 26.037 -1.208 18.908 1.00 30.03 478 ILE A O 1
ATOM 3446 N N . ALA A 1 479 ? 26.850 -1.235 16.811 1.00 32.72 479 ALA A N 1
ATOM 3447 C CA . ALA A 1 479 ? 28.204 -0.804 17.172 1.00 32.72 479 ALA A CA 1
ATOM 3448 C C . ALA A 1 479 ? 28.683 0.449 16.407 1.00 32.72 479 ALA A C 1
ATOM 3450 O O . ALA A 1 479 ? 28.273 0.728 15.287 1.00 32.72 479 ALA A O 1
ATOM 3451 N N . THR A 1 480 ? 29.561 1.163 17.112 1.00 28.08 480 THR A N 1
ATOM 3452 C CA . THR A 1 480 ? 30.234 2.471 16.967 1.00 28.08 480 THR A CA 1
ATOM 3453 C C . THR A 1 480 ? 30.717 2.977 15.595 1.00 28.08 480 THR A C 1
ATOM 3455 O O . THR A 1 480 ? 31.153 2.211 14.742 1.00 28.08 480 THR A O 1
ATOM 3458 N N . LEU A 1 481 ? 30.746 4.318 15.483 1.00 29.09 481 LEU A N 1
ATOM 3459 C CA . LEU A 1 481 ? 31.268 5.151 14.384 1.00 29.09 481 LEU A CA 1
ATOM 3460 C C . LEU A 1 481 ? 32.803 5.085 14.236 1.00 29.09 481 LEU A C 1
ATOM 3462 O O . LEU A 1 481 ? 33.525 5.189 15.226 1.00 29.09 481 LEU A O 1
ATOM 3466 N N . GLY A 1 482 ? 33.286 5.028 12.991 1.00 30.45 482 GLY A N 1
ATOM 3467 C CA . GLY A 1 482 ? 34.659 5.367 12.601 1.00 30.45 482 GLY A CA 1
ATOM 3468 C C . GLY A 1 482 ? 34.649 6.486 11.553 1.00 30.45 482 GLY A C 1
ATOM 3469 O O . GLY A 1 482 ? 33.754 6.529 10.712 1.00 30.45 482 GLY A O 1
ATOM 3470 N N . THR A 1 483 ? 35.613 7.403 11.622 1.00 26.61 483 THR A N 1
ATOM 3471 C CA . THR A 1 483 ? 35.748 8.561 10.720 1.00 26.61 483 THR A CA 1
ATOM 3472 C C . THR A 1 483 ? 36.975 8.410 9.827 1.00 26.61 483 THR A C 1
ATOM 3474 O O . THR A 1 483 ? 38.050 8.113 10.348 1.00 26.61 483 THR A O 1
ATOM 3477 N N . ASP A 1 484 ? 36.841 8.708 8.534 1.00 28.66 484 ASP A N 1
ATOM 3478 C CA . ASP A 1 484 ? 37.966 9.094 7.673 1.00 28.66 484 ASP A CA 1
ATOM 3479 C C . ASP A 1 484 ? 37.594 10.358 6.877 1.00 28.66 484 ASP A C 1
ATOM 3481 O O . ASP A 1 484 ? 36.414 10.695 6.763 1.00 28.66 484 ASP A O 1
ATOM 3485 N N . ALA A 1 485 ? 38.599 11.083 6.388 1.00 29.20 485 ALA A N 1
ATOM 3486 C CA . ALA A 1 485 ? 38.541 12.507 6.041 1.00 29.20 485 ALA A CA 1
ATOM 3487 C C . ALA A 1 485 ? 37.516 12.929 4.966 1.00 29.20 485 ALA A C 1
ATOM 3489 O O . ALA A 1 485 ? 37.232 14.120 4.874 1.00 29.20 485 ALA A O 1
ATOM 3490 N N . ASP A 1 486 ? 36.920 11.998 4.217 1.00 29.33 486 ASP A N 1
ATOM 3491 C CA . ASP A 1 486 ? 36.035 12.323 3.089 1.00 29.33 486 ASP A CA 1
ATOM 3492 C C . ASP A 1 486 ? 34.619 11.720 3.173 1.00 29.33 486 ASP A C 1
ATOM 3494 O O . ASP A 1 486 ? 33.779 12.039 2.335 1.00 29.33 486 ASP A O 1
ATOM 3498 N N . TYR A 1 487 ? 34.298 10.887 4.175 1.00 25.95 487 TYR A N 1
ATOM 3499 C CA . TYR A 1 487 ? 32.977 10.248 4.271 1.00 25.95 487 TYR A CA 1
ATOM 3500 C C . TYR A 1 487 ? 32.577 9.865 5.703 1.00 25.95 487 TYR A C 1
ATOM 3502 O O . TYR A 1 487 ? 33.388 9.409 6.507 1.00 25.95 487 TYR A O 1
ATOM 3510 N N . THR A 1 488 ? 31.276 9.962 5.995 1.00 28.23 488 THR A N 1
ATOM 3511 C CA . THR A 1 488 ? 30.650 9.331 7.169 1.00 28.23 488 THR A CA 1
ATOM 3512 C C . THR A 1 488 ? 29.944 8.060 6.697 1.00 28.23 488 THR A C 1
ATOM 3514 O O . THR A 1 488 ? 29.014 8.155 5.901 1.00 28.23 488 THR A O 1
ATOM 3517 N N . TYR A 1 489 ? 30.359 6.876 7.154 1.00 32.56 489 TYR A N 1
ATOM 3518 C CA . TYR A 1 489 ? 29.695 5.615 6.794 1.00 32.56 489 TYR A CA 1
ATOM 3519 C C . TYR A 1 489 ? 28.985 4.993 8.000 1.00 32.56 489 TYR A C 1
ATOM 3521 O O . TYR A 1 489 ? 29.527 4.949 9.104 1.00 32.56 489 TYR A O 1
ATOM 3529 N N . VAL A 1 490 ? 27.776 4.472 7.771 1.00 30.81 490 VAL A N 1
ATOM 3530 C CA . VAL A 1 490 ? 27.053 3.607 8.713 1.00 30.81 490 VAL A CA 1
ATOM 3531 C C . VAL A 1 490 ? 27.374 2.159 8.355 1.00 30.81 490 VAL A C 1
ATOM 3533 O O . VAL A 1 490 ? 26.965 1.675 7.301 1.00 30.81 490 VAL A O 1
ATOM 3536 N N . VAL A 1 491 ? 28.088 1.448 9.228 1.00 29.95 491 VAL A N 1
ATOM 3537 C CA . VAL A 1 491 ? 28.223 -0.011 9.130 1.00 29.95 491 VAL A CA 1
ATOM 3538 C C . VAL A 1 491 ? 27.066 -0.617 9.915 1.00 29.95 491 VAL A C 1
ATOM 3540 O O . VAL A 1 491 ? 27.070 -0.601 11.144 1.00 29.95 491 VAL A O 1
ATOM 3543 N N . SER A 1 492 ? 26.054 -1.122 9.211 1.00 30.22 492 SER A N 1
ATOM 3544 C CA . SER A 1 492 ? 25.015 -1.944 9.832 1.00 30.22 492 SER A CA 1
ATOM 3545 C C . SER A 1 492 ? 25.424 -3.413 9.751 1.00 30.22 492 SER A C 1
ATOM 3547 O O . SER A 1 492 ? 25.721 -3.934 8.677 1.00 30.22 492 SER A O 1
ATOM 3549 N N . TYR A 1 493 ? 25.450 -4.091 10.896 1.00 27.84 493 TYR A N 1
ATOM 3550 C CA . TYR A 1 493 ? 25.435 -5.547 10.917 1.00 27.84 493 TYR A CA 1
ATOM 3551 C C . TYR A 1 493 ? 23.973 -5.968 10.793 1.00 27.84 493 TYR A C 1
ATOM 3553 O O . TYR A 1 493 ? 23.172 -5.672 11.677 1.00 27.84 493 TYR A O 1
ATOM 3561 N N . SER A 1 494 ? 23.618 -6.659 9.713 1.00 32.38 494 SER A N 1
ATOM 3562 C CA . SER A 1 494 ? 22.438 -7.521 9.726 1.00 32.38 494 SER A CA 1
ATOM 3563 C C . SER A 1 494 ? 22.921 -8.958 9.619 1.00 32.38 494 SER A C 1
ATOM 3565 O O . SER A 1 494 ? 23.686 -9.313 8.721 1.00 32.38 494 SER A O 1
ATOM 3567 N N . THR A 1 495 ? 22.522 -9.793 10.569 1.00 25.73 495 THR A N 1
ATOM 3568 C CA . THR A 1 495 ? 22.500 -11.231 10.343 1.00 25.73 495 THR A CA 1
ATOM 3569 C C . THR A 1 495 ? 21.423 -11.503 9.298 1.00 25.73 495 THR A C 1
ATOM 3571 O O . THR A 1 495 ? 20.261 -11.144 9.471 1.00 25.73 495 THR A O 1
ATOM 3574 N N . THR A 1 496 ? 21.817 -12.115 8.185 1.00 28.48 496 THR A N 1
ATOM 3575 C CA . THR A 1 496 ? 20.907 -12.644 7.164 1.00 28.48 496 THR A CA 1
ATOM 3576 C C . THR A 1 496 ? 19.888 -13.589 7.798 1.00 28.48 496 THR A C 1
ATOM 3578 O O . THR A 1 496 ? 20.261 -14.667 8.257 1.00 28.48 496 THR A O 1
ATOM 3581 N N . ILE A 1 497 ? 18.606 -13.225 7.759 1.00 32.53 497 ILE A N 1
ATOM 3582 C CA . ILE A 1 497 ? 17.494 -14.175 7.882 1.00 32.53 497 ILE A CA 1
ATOM 3583 C C . ILE A 1 497 ? 17.118 -14.559 6.449 1.00 32.53 497 ILE A C 1
ATOM 3585 O O . ILE A 1 497 ? 16.342 -13.881 5.785 1.00 32.53 497 ILE A O 1
ATOM 3589 N N . SER A 1 498 ? 17.748 -15.608 5.924 1.00 29.84 498 SER A N 1
ATOM 3590 C CA . SER A 1 498 ? 17.652 -16.026 4.517 1.00 29.84 498 SER A CA 1
ATOM 3591 C C . SER A 1 498 ? 16.397 -16.839 4.165 1.00 29.84 498 SER A C 1
ATOM 3593 O O . SER A 1 498 ? 16.316 -17.387 3.069 1.00 29.84 498 SER A O 1
ATOM 3595 N N . SER A 1 499 ? 15.389 -16.900 5.038 1.00 29.23 499 SER A N 1
ATOM 3596 C CA . SER A 1 499 ? 14.079 -17.466 4.696 1.00 29.23 499 SER A CA 1
ATOM 3597 C C . SER A 1 499 ? 13.028 -17.133 5.758 1.00 29.23 499 SER A C 1
ATOM 3599 O O . SER A 1 499 ? 12.913 -17.841 6.756 1.00 29.23 499 SER A O 1
ATOM 3601 N N . LEU A 1 500 ? 12.216 -16.101 5.530 1.00 29.38 500 LEU A N 1
ATOM 3602 C CA . LEU A 1 500 ? 10.911 -15.973 6.185 1.00 29.38 500 LEU A CA 1
ATOM 3603 C C . LEU A 1 500 ? 9.855 -16.388 5.163 1.00 29.38 500 LEU A C 1
ATOM 3605 O O . LEU A 1 500 ? 9.454 -15.616 4.298 1.00 29.38 500 LEU A O 1
ATOM 3609 N N . SER A 1 501 ? 9.437 -17.651 5.226 1.00 31.58 501 SER A N 1
ATOM 3610 C CA . SER A 1 501 ? 8.246 -18.118 4.520 1.00 31.58 501 SER A CA 1
ATOM 3611 C C . SER A 1 501 ? 7.055 -17.273 4.966 1.00 31.58 501 SER A C 1
ATOM 3613 O O . SER A 1 501 ? 6.729 -17.343 6.148 1.00 31.58 501 SER A O 1
ATOM 3615 N N . ALA A 1 502 ? 6.443 -16.497 4.061 1.00 30.20 502 ALA A N 1
ATOM 3616 C CA . ALA A 1 502 ? 5.173 -15.777 4.251 1.00 30.20 502 ALA A CA 1
ATOM 3617 C C . ALA A 1 502 ? 4.877 -15.415 5.722 1.00 30.20 502 ALA A C 1
ATOM 3619 O O . ALA A 1 502 ? 3.884 -15.861 6.303 1.00 30.20 502 ALA A O 1
ATOM 3620 N N . ALA A 1 503 ? 5.798 -14.694 6.363 1.00 34.69 503 ALA A N 1
ATOM 3621 C CA . ALA A 1 503 ? 5.615 -14.307 7.747 1.00 34.69 503 ALA A CA 1
ATOM 3622 C C . ALA A 1 503 ? 4.664 -13.116 7.759 1.00 34.69 503 ALA A C 1
ATOM 3624 O O . ALA A 1 503 ? 4.933 -12.091 7.139 1.00 34.69 503 ALA A O 1
ATOM 3625 N N . SER A 1 504 ? 3.525 -13.277 8.425 1.00 42.50 504 SER A N 1
ATOM 3626 C CA . SER A 1 504 ? 2.631 -12.166 8.726 1.00 42.50 504 SER A CA 1
ATOM 3627 C C . SER A 1 504 ? 3.429 -11.121 9.510 1.00 42.50 504 SER A C 1
ATOM 3629 O O . SER A 1 504 ? 3.906 -11.417 10.604 1.00 42.50 504 SER A O 1
ATOM 3631 N N . ILE A 1 505 ? 3.631 -9.943 8.920 1.00 45.19 505 ILE A N 1
ATOM 3632 C CA . ILE A 1 505 ? 4.232 -8.803 9.611 1.00 45.19 505 ILE A CA 1
ATOM 3633 C C . ILE A 1 505 ? 3.125 -8.174 10.453 1.00 45.19 505 ILE A C 1
ATOM 3635 O O . ILE A 1 505 ? 2.041 -7.897 9.947 1.00 45.19 505 ILE A O 1
ATOM 3639 N N . TYR A 1 506 ? 3.406 -7.979 11.735 1.00 60.06 506 TYR A N 1
ATOM 3640 C CA . TYR A 1 506 ? 2.507 -7.365 12.703 1.00 60.06 506 TYR A CA 1
ATOM 3641 C C . TYR A 1 506 ? 3.198 -6.122 13.261 1.00 60.06 506 TYR A C 1
ATOM 3643 O O . TYR A 1 506 ? 4.339 -6.221 13.716 1.00 60.06 506 TYR A O 1
ATOM 3651 N N . TYR A 1 507 ? 2.545 -4.965 13.228 1.00 61.59 507 TYR A N 1
ATOM 3652 C CA . TYR A 1 507 ? 3.121 -3.701 13.688 1.00 61.59 507 TYR A CA 1
ATOM 3653 C C . TYR A 1 507 ? 2.030 -2.792 14.250 1.00 61.59 507 TYR A C 1
ATOM 3655 O O . TYR A 1 507 ? 0.862 -2.977 13.944 1.00 61.59 507 TYR A O 1
ATOM 3663 N N . GLU A 1 508 ? 2.396 -1.821 15.086 1.00 76.75 508 GLU A N 1
ATOM 3664 C CA . GLU A 1 508 ? 1.455 -0.786 15.525 1.00 76.75 508 GLU A CA 1
ATOM 3665 C C . GLU A 1 508 ? 1.225 0.196 14.372 1.00 76.75 508 GLU A C 1
ATOM 3667 O O . GLU A 1 508 ? 2.134 0.932 13.988 1.00 76.75 508 GLU A O 1
ATOM 3672 N N . ALA A 1 509 ? 0.030 0.176 13.790 1.00 66.69 509 ALA A N 1
ATOM 3673 C CA . ALA A 1 509 ? -0.364 1.048 12.692 1.00 66.69 509 ALA A CA 1
ATOM 3674 C C . ALA A 1 509 ? -0.743 2.457 13.172 1.00 66.69 509 ALA A C 1
ATOM 3676 O O . ALA A 1 509 ? -0.513 3.427 12.453 1.00 66.69 509 ALA A O 1
ATOM 3677 N N . ALA A 1 510 ? -1.326 2.586 14.369 1.00 75.19 510 ALA A N 1
ATOM 3678 C CA . ALA A 1 510 ? -1.684 3.886 14.934 1.00 75.19 510 ALA A CA 1
ATOM 3679 C C . ALA A 1 510 ? -1.844 3.853 16.459 1.00 75.19 510 ALA A C 1
ATOM 3681 O O . ALA A 1 510 ? -2.389 2.895 17.002 1.00 75.19 510 ALA A O 1
ATOM 3682 N N . ALA A 1 511 ? -1.483 4.957 17.117 1.00 85.25 511 ALA A N 1
ATOM 3683 C CA . ALA A 1 511 ? -1.916 5.300 18.469 1.00 85.25 511 ALA A CA 1
ATOM 3684 C C . ALA A 1 511 ? -2.963 6.423 18.377 1.00 85.25 511 ALA A C 1
ATOM 3686 O O . ALA A 1 511 ? -2.682 7.537 17.937 1.00 85.25 511 ALA A O 1
ATOM 3687 N N . LEU A 1 512 ? -4.195 6.102 18.745 1.00 88.62 512 LEU A N 1
ATOM 3688 C CA . LEU A 1 512 ? -5.383 6.936 18.663 1.00 88.62 512 LEU A CA 1
ATOM 3689 C C . LEU A 1 512 ? -5.666 7.596 20.012 1.00 88.62 512 LEU A C 1
ATOM 3691 O O . LEU A 1 512 ? -5.769 6.930 21.045 1.00 88.62 512 LEU A O 1
ATOM 3695 N N . THR A 1 513 ? -5.892 8.900 19.977 1.00 90.44 513 THR A N 1
ATOM 3696 C CA . THR A 1 513 ? -6.461 9.690 21.071 1.00 90.44 513 THR A CA 1
ATOM 3697 C C . THR A 1 513 ? -7.665 10.460 20.540 1.00 90.44 513 THR A C 1
ATOM 3699 O O . THR A 1 513 ? -7.794 10.640 19.328 1.00 90.44 513 THR A O 1
ATOM 3702 N N . ALA A 1 514 ? -8.555 10.921 21.421 1.00 86.44 514 ALA A N 1
ATOM 3703 C CA . ALA A 1 514 ? -9.603 11.852 21.009 1.00 86.44 514 ALA A CA 1
ATOM 3704 C C . ALA A 1 514 ? -8.974 13.102 20.368 1.00 86.44 514 ALA A C 1
ATOM 3706 O O . ALA A 1 514 ? -7.962 13.603 20.861 1.00 86.44 514 ALA A O 1
ATOM 3707 N N . PHE A 1 515 ? -9.576 13.635 19.299 1.00 85.88 515 PHE A N 1
ATOM 3708 C CA . PHE A 1 515 ? -9.114 14.892 18.684 1.00 85.88 515 PHE A CA 1
ATOM 3709 C C . PHE A 1 515 ? -9.276 16.109 19.616 1.00 85.88 515 PHE A C 1
ATOM 3711 O O . PHE A 1 515 ? -8.638 17.143 19.419 1.00 85.88 515 PHE A O 1
ATOM 3718 N N . ASP A 1 516 ? -10.134 15.987 20.627 1.00 85.00 516 ASP A N 1
ATOM 3719 C CA . ASP A 1 516 ? -10.469 16.985 21.635 1.00 85.00 516 ASP A CA 1
ATOM 3720 C C . ASP A 1 516 ? -10.393 16.383 23.057 1.00 85.00 516 ASP A C 1
ATOM 3722 O O . ASP A 1 516 ? -11.409 16.348 23.772 1.00 85.00 516 ASP A O 1
ATOM 3726 N N . PRO A 1 517 ? -9.200 15.897 23.470 1.00 87.31 517 PRO A N 1
ATOM 3727 C CA . PRO A 1 517 ? -9.035 15.091 24.671 1.00 87.31 517 PRO A CA 1
ATOM 3728 C C . PRO A 1 517 ? -9.296 15.917 25.927 1.00 87.31 517 PRO A C 1
ATOM 3730 O O . PRO A 1 517 ? -8.895 17.081 26.032 1.00 87.31 517 PRO A O 1
ATOM 3733 N N . VAL A 1 518 ? -9.951 15.299 26.906 1.00 86.62 518 VAL A N 1
ATOM 3734 C CA . VAL A 1 518 ? -10.228 15.903 28.210 1.00 86.62 518 VAL A CA 1
ATOM 3735 C C . VAL A 1 518 ? -9.767 14.953 29.306 1.00 86.62 518 VAL A C 1
ATOM 3737 O O . VAL A 1 518 ? -9.880 13.738 29.184 1.00 86.62 518 VAL A O 1
ATOM 3740 N N . ALA A 1 519 ? -9.241 15.500 30.403 1.00 88.25 519 ALA A N 1
ATOM 3741 C CA . ALA A 1 519 ? -8.911 14.679 31.562 1.00 88.25 519 ALA A CA 1
ATOM 3742 C C . ALA A 1 519 ? -10.144 13.876 32.014 1.00 88.25 519 ALA A C 1
ATOM 3744 O O . ALA A 1 519 ? -11.231 14.436 32.174 1.00 88.25 519 ALA A O 1
ATOM 3745 N N . SER A 1 520 ? -9.942 12.576 32.222 1.00 88.69 520 SER A N 1
ATOM 3746 C CA . SER A 1 520 ? -10.968 11.628 32.670 1.00 88.69 520 SER A CA 1
ATOM 3747 C C . SER A 1 520 ? -12.134 11.400 31.704 1.00 88.69 520 SER A C 1
ATOM 3749 O O . SER A 1 520 ? -13.168 10.909 32.139 1.00 88.69 520 SER A O 1
ATOM 3751 N N . ASP A 1 521 ? -12.008 11.710 30.407 1.00 87.06 521 ASP A N 1
ATOM 3752 C CA . ASP A 1 521 ? -13.028 11.322 29.417 1.00 87.06 521 ASP A CA 1
ATOM 3753 C C . ASP A 1 521 ? -13.022 9.814 29.089 1.00 87.06 521 ASP A C 1
ATOM 3755 O O . ASP A 1 521 ? -14.022 9.296 28.573 1.00 87.06 521 ASP A O 1
ATOM 3759 N N . HIS A 1 522 ? -11.944 9.113 29.464 1.00 90.81 522 HIS A N 1
ATOM 3760 C CA . HIS A 1 522 ? -11.740 7.678 29.290 1.00 90.81 522 HIS A CA 1
ATOM 3761 C C . HIS A 1 522 ? -11.929 7.219 27.838 1.00 90.81 522 HIS A C 1
ATOM 3763 O O . HIS A 1 522 ? -12.608 6.218 27.574 1.00 90.81 522 HIS A O 1
ATOM 3769 N N . PHE A 1 523 ? -11.336 7.938 26.878 1.00 94.94 523 PHE A N 1
ATOM 3770 C CA . PHE A 1 523 ? -11.249 7.453 25.502 1.00 94.94 523 PHE A CA 1
ATOM 3771 C C . PHE A 1 523 ? -10.607 6.058 25.470 1.00 94.94 523 PHE A C 1
ATOM 3773 O O . PHE A 1 523 ? -9.529 5.830 26.012 1.00 94.94 523 PHE A O 1
ATOM 3780 N N . GLY A 1 524 ? -11.277 5.091 24.849 1.00 95.50 524 GLY A N 1
ATOM 3781 C CA . GLY A 1 524 ? -10.828 3.698 24.879 1.00 95.50 524 GLY A CA 1
ATOM 3782 C C . GLY A 1 524 ? -11.484 2.861 25.976 1.00 95.50 524 GLY A C 1
ATOM 3783 O O . GLY A 1 524 ? -11.109 1.705 26.150 1.00 95.50 524 GLY A O 1
ATOM 3784 N N . GLN A 1 525 ? -12.507 3.367 26.673 1.00 96.06 525 GLN A N 1
ATOM 3785 C CA . GLN A 1 525 ? -13.328 2.537 27.565 1.00 96.06 525 GLN A CA 1
ATOM 3786 C C . GLN A 1 525 ? -13.852 1.280 26.858 1.00 96.06 525 GLN A C 1
ATOM 3788 O O . GLN A 1 525 ? -13.918 0.202 27.443 1.00 96.06 525 GLN A O 1
ATOM 3793 N N . SER A 1 526 ? -14.234 1.426 25.593 1.00 98.31 526 SER A N 1
ATOM 3794 C CA . SER A 1 526 ? -14.634 0.323 24.731 1.00 98.31 526 SER A CA 1
ATOM 3795 C C . SER A 1 526 ? -14.187 0.597 23.298 1.00 98.31 526 SER A C 1
ATOM 3797 O O . SER A 1 526 ? -14.171 1.752 22.868 1.00 98.31 526 SER A O 1
ATOM 3799 N N . VAL A 1 527 ? -13.801 -0.447 22.561 1.00 98.56 527 VAL A N 1
ATOM 3800 C CA . VAL A 1 527 ? -13.381 -0.340 21.156 1.00 98.56 527 VAL A CA 1
ATOM 3801 C C . VAL A 1 527 ? -13.986 -1.450 20.306 1.00 98.56 527 VAL A C 1
ATOM 3803 O O . VAL A 1 527 ? -14.206 -2.563 20.778 1.00 98.56 527 VAL A O 1
ATOM 3806 N N . ALA A 1 528 ? -14.224 -1.160 19.030 1.00 98.19 528 ALA A N 1
ATOM 3807 C CA . ALA A 1 528 ? -14.541 -2.166 18.021 1.00 98.19 528 ALA A CA 1
ATOM 3808 C C . ALA A 1 528 ? -14.046 -1.722 16.640 1.00 98.19 528 ALA A C 1
ATOM 3810 O O . ALA A 1 528 ? -13.869 -0.531 16.391 1.00 98.19 528 ALA A O 1
ATOM 3811 N N . VAL A 1 529 ? -13.847 -2.677 15.729 1.00 96.88 529 VAL A N 1
ATOM 3812 C CA . VAL A 1 529 ? -13.352 -2.428 14.368 1.00 96.88 529 VAL A CA 1
ATOM 3813 C C . VAL A 1 529 ? -14.106 -3.286 13.357 1.00 96.88 529 VAL A C 1
ATOM 3815 O O . VAL A 1 529 ? -14.460 -4.427 13.642 1.00 96.88 529 VAL A O 1
ATOM 3818 N N . SER A 1 530 ? -14.367 -2.730 12.177 1.00 93.31 530 SER A N 1
ATOM 3819 C CA . SER A 1 530 ? -15.014 -3.398 11.050 1.00 93.31 530 SER A CA 1
ATOM 3820 C C . SER A 1 530 ? -14.462 -2.846 9.738 1.00 93.31 530 SER A C 1
ATOM 3822 O O . SER A 1 530 ? -14.790 -1.730 9.333 1.00 93.31 530 SER A O 1
ATOM 3824 N N . GLY A 1 531 ? -13.670 -3.650 9.032 1.00 89.00 531 GLY A N 1
ATOM 3825 C CA . GLY A 1 531 ? -13.013 -3.232 7.792 1.00 89.00 531 GLY A CA 1
ATOM 3826 C C . GLY A 1 531 ? -12.112 -2.016 8.022 1.00 89.00 531 GLY A C 1
ATOM 3827 O O . GLY A 1 531 ? -11.183 -2.091 8.819 1.00 89.00 531 GLY A O 1
ATOM 3828 N N . SER A 1 532 ? -12.405 -0.911 7.335 1.00 90.62 532 SER A N 1
ATOM 3829 C CA . SER A 1 532 ? -11.689 0.369 7.437 1.00 90.62 532 SER A CA 1
ATOM 3830 C C . SER A 1 532 ? -12.250 1.311 8.509 1.00 90.62 532 SER A C 1
ATOM 3832 O O . SER A 1 532 ? -11.933 2.492 8.490 1.00 90.62 532 SER A O 1
ATOM 3834 N N . TYR A 1 533 ? -13.126 0.846 9.403 1.00 94.12 533 TYR A N 1
ATOM 3835 C CA . TYR A 1 533 ? -13.747 1.685 10.431 1.00 94.12 533 TYR A CA 1
ATOM 3836 C C . TYR A 1 533 ? -13.465 1.158 11.831 1.00 94.12 533 TYR A C 1
ATOM 3838 O O . TYR A 1 533 ? -13.609 -0.036 12.082 1.00 94.12 533 TYR A O 1
ATOM 3846 N N . ALA A 1 534 ? -13.149 2.062 12.751 1.00 96.69 534 ALA A N 1
ATOM 3847 C CA . ALA A 1 534 ? -13.013 1.797 14.173 1.00 96.69 534 ALA A CA 1
ATOM 3848 C C . ALA A 1 534 ? -13.975 2.706 14.939 1.00 96.69 534 ALA A C 1
ATOM 3850 O O . ALA A 1 534 ? -14.270 3.821 14.511 1.00 96.69 534 ALA A O 1
ATOM 3851 N N . ILE A 1 535 ? -14.483 2.226 16.066 1.00 98.31 535 ILE A N 1
ATOM 3852 C CA . ILE A 1 535 ? -15.286 3.016 16.993 1.00 98.31 535 ILE A CA 1
ATOM 3853 C C . ILE A 1 535 ? -14.676 2.921 18.387 1.00 98.31 535 ILE A C 1
ATOM 3855 O O . ILE A 1 535 ? -14.287 1.835 18.818 1.00 98.31 535 ILE A O 1
ATOM 3859 N N . VAL A 1 536 ? -14.589 4.057 19.075 1.00 98.50 536 VAL A N 1
ATOM 3860 C CA . VAL A 1 536 ? -13.982 4.177 20.401 1.00 98.50 536 VAL A CA 1
ATOM 3861 C C . VAL A 1 536 ? -14.918 4.939 21.335 1.00 98.50 536 VAL A C 1
ATOM 3863 O O . VAL A 1 536 ? -15.295 6.076 21.060 1.00 98.50 536 VAL A O 1
ATOM 3866 N N . GLY A 1 537 ? -15.314 4.311 22.437 1.00 97.62 537 GLY A N 1
ATOM 3867 C CA . GLY A 1 537 ? -16.164 4.910 23.462 1.00 97.62 537 GLY A CA 1
ATOM 3868 C C . GLY A 1 537 ? -15.387 5.784 24.452 1.00 97.62 537 GLY A C 1
ATOM 3869 O O . GLY A 1 537 ? -14.270 5.437 24.840 1.00 97.62 537 GLY A O 1
ATOM 3870 N N . ALA A 1 538 ? -15.999 6.895 24.870 1.00 95.12 538 ALA A N 1
ATOM 3871 C CA . ALA A 1 538 ? -15.497 7.834 25.877 1.00 95.12 538 ALA A CA 1
ATOM 3872 C C . ALA A 1 538 ? -16.665 8.311 26.761 1.00 95.12 538 ALA A C 1
ATOM 3874 O O . ALA A 1 538 ? -17.288 9.353 26.537 1.00 95.12 538 ALA A O 1
ATOM 3875 N N . TYR A 1 539 ? -17.014 7.487 27.745 1.00 91.38 539 TYR A N 1
ATOM 3876 C CA . TYR A 1 539 ? -18.264 7.592 28.503 1.00 91.38 539 TYR A CA 1
ATOM 3877 C C . TYR A 1 539 ? -18.339 8.759 29.496 1.00 91.38 539 TYR A C 1
ATOM 3879 O O . TYR A 1 539 ? -19.427 9.088 29.959 1.00 91.38 539 TYR A O 1
ATOM 3887 N N . TRP A 1 540 ? -17.215 9.421 29.780 1.00 87.31 540 TRP A N 1
ATOM 3888 C CA . TRP A 1 540 ? -17.159 10.623 30.625 1.00 87.31 540 TRP A CA 1
ATOM 3889 C C . TRP A 1 540 ? -16.948 11.916 29.840 1.00 87.31 540 TRP A C 1
ATOM 3891 O O . TRP A 1 540 ? -16.828 12.996 30.420 1.00 87.31 540 TRP A O 1
ATOM 3901 N N . ARG A 1 541 ? -16.941 11.837 28.507 1.00 86.06 541 ARG A N 1
ATOM 3902 C CA . ARG A 1 541 ? -16.800 13.012 27.651 1.00 86.06 541 ARG A CA 1
ATOM 3903 C C . ARG A 1 541 ? -18.037 13.915 27.705 1.00 86.06 541 ARG A C 1
ATOM 3905 O O . ARG A 1 541 ? -19.165 13.450 27.851 1.00 86.06 541 ARG A O 1
ATOM 3912 N N . TYR A 1 542 ? -17.812 15.217 27.511 1.00 80.12 542 TYR A N 1
ATOM 3913 C CA . TYR A 1 542 ? -18.829 16.275 27.557 1.00 80.12 542 TYR A CA 1
ATOM 3914 C C . TYR A 1 542 ? -19.318 16.709 26.161 1.00 80.12 542 TYR A C 1
ATOM 3916 O O . TYR A 1 542 ? -18.743 17.640 25.586 1.00 80.12 542 TYR A O 1
ATOM 3924 N N . PRO A 1 543 ? -20.349 16.091 25.560 1.00 66.94 543 PRO A N 1
ATOM 3925 C CA . PRO A 1 543 ? -20.949 16.649 24.356 1.00 66.94 543 PRO A CA 1
ATOM 3926 C C . PRO A 1 543 ? -21.718 17.932 24.705 1.00 66.94 543 PRO A C 1
ATOM 3928 O O . PRO A 1 543 ? -22.480 17.971 25.668 1.00 66.94 543 PRO A O 1
ATOM 3931 N N . LEU A 1 544 ? -21.547 18.990 23.904 1.00 61.31 544 LEU A N 1
ATOM 3932 C CA . LEU A 1 544 ? -22.464 20.142 23.880 1.00 61.31 544 LEU A CA 1
ATOM 3933 C C . LEU A 1 544 ? -22.691 20.829 25.245 1.00 61.31 544 LEU A C 1
ATOM 3935 O O . LEU A 1 544 ? -23.781 21.330 25.510 1.00 61.31 544 LEU A O 1
ATOM 3939 N N . SER A 1 545 ? -21.669 20.872 26.109 1.00 68.25 545 SER A N 1
ATOM 3940 C CA . SER A 1 545 ? -21.708 21.407 27.488 1.00 68.25 545 SER A CA 1
ATOM 3941 C C . SER A 1 545 ? -22.593 20.653 28.498 1.00 68.25 545 SER A C 1
ATOM 3943 O O . SER A 1 545 ? -22.788 21.134 29.613 1.00 68.25 545 SER A O 1
ATOM 3945 N N . ILE A 1 546 ? -23.073 19.450 28.161 1.00 70.31 546 ILE A N 1
ATOM 3946 C CA . ILE A 1 546 ? -23.766 18.555 29.098 1.00 70.31 546 ILE A CA 1
ATOM 3947 C C . ILE A 1 546 ? -22.710 17.713 29.820 1.00 70.31 546 ILE A C 1
ATOM 3949 O O . ILE A 1 546 ? -21.962 16.957 29.193 1.00 70.31 546 ILE A O 1
ATOM 3953 N N . ALA A 1 547 ? -22.612 17.879 31.141 1.00 68.75 547 ALA A N 1
ATOM 3954 C CA . ALA A 1 547 ? -21.667 17.128 31.960 1.00 68.75 547 ALA A CA 1
ATOM 3955 C C . ALA A 1 547 ? -21.914 15.609 31.807 1.00 68.75 547 ALA A C 1
ATOM 3957 O O . ALA A 1 547 ? -23.063 15.194 31.821 1.00 68.75 547 ALA A O 1
ATOM 3958 N N . THR A 1 548 ? -20.861 14.798 31.645 1.00 68.75 548 THR A N 1
ATOM 3959 C CA . THR A 1 548 ? -20.857 13.328 31.808 1.00 68.75 548 THR A CA 1
ATOM 3960 C C . THR A 1 548 ? -21.901 12.520 31.018 1.00 68.75 548 THR A C 1
ATOM 3962 O O . THR A 1 548 ? -22.241 11.405 31.411 1.00 68.75 548 THR A O 1
ATOM 3965 N N . ALA A 1 549 ? -22.409 13.038 29.896 1.00 82.88 549 ALA A N 1
ATOM 3966 C CA . ALA A 1 549 ? -23.326 12.282 29.037 1.00 82.88 549 ALA A CA 1
ATOM 3967 C C . ALA A 1 549 ? -22.610 11.176 28.234 1.00 82.88 549 ALA A C 1
ATOM 3969 O O . ALA A 1 549 ? -23.207 10.131 27.984 1.00 82.88 549 ALA A O 1
ATOM 3970 N N . GLY A 1 550 ? -21.334 11.388 27.879 1.00 92.19 550 GLY A N 1
ATOM 3971 C CA . GLY A 1 550 ? -20.498 10.452 27.125 1.00 92.19 550 GLY A CA 1
ATOM 3972 C C . GLY A 1 550 ? -20.649 10.552 25.599 1.00 92.19 550 GLY A C 1
ATOM 3973 O O . GLY A 1 550 ? -21.645 11.067 25.086 1.00 92.19 550 GLY A O 1
ATOM 3974 N N . VAL A 1 551 ? -19.634 10.092 24.857 1.00 94.81 551 VAL A N 1
ATOM 3975 C CA . VAL A 1 551 ? -19.619 10.057 23.378 1.00 94.81 551 VAL A CA 1
ATOM 3976 C C . VAL A 1 551 ? -18.967 8.775 22.846 1.00 94.81 551 VAL A C 1
ATOM 3978 O O . VAL A 1 551 ? -18.298 8.046 23.580 1.00 94.81 551 VAL A O 1
ATOM 3981 N N . ALA A 1 552 ? -19.111 8.521 21.543 1.00 97.31 552 ALA A N 1
ATOM 3982 C CA . ALA A 1 552 ? -18.304 7.538 20.821 1.00 97.31 552 ALA A CA 1
ATOM 3983 C C . ALA A 1 552 ? -17.705 8.150 19.550 1.00 97.31 552 ALA A C 1
ATOM 3985 O O . ALA A 1 552 ? -18.416 8.744 18.743 1.00 97.31 552 ALA A O 1
ATOM 3986 N N . TYR A 1 553 ? -16.404 7.989 19.353 1.00 96.69 553 TYR A N 1
ATOM 3987 C CA . TYR A 1 553 ? -15.685 8.482 18.184 1.00 96.69 553 TYR A CA 1
ATOM 3988 C C . TYR A 1 553 ? -15.632 7.395 17.122 1.00 96.69 553 TYR A C 1
ATOM 3990 O O . TYR A 1 553 ? -15.260 6.262 17.416 1.00 96.69 553 TYR A O 1
ATOM 3998 N N . VAL A 1 554 ? -15.984 7.737 15.887 1.00 97.44 554 VAL A N 1
ATOM 3999 C CA . VAL A 1 554 ? -15.799 6.868 14.726 1.00 97.44 554 VAL A CA 1
ATOM 4000 C C . VAL A 1 554 ? -14.588 7.355 13.954 1.00 97.44 554 VAL A C 1
ATOM 4002 O O . VAL A 1 554 ? -14.529 8.527 13.578 1.00 97.44 554 VAL A O 1
ATOM 4005 N N . LEU A 1 555 ? -13.659 6.444 13.692 1.00 95.62 555 LEU A N 1
ATOM 4006 C CA . LEU A 1 555 ? -12.482 6.673 12.875 1.00 95.62 555 LEU A CA 1
ATOM 4007 C C . LEU A 1 555 ? -12.564 5.854 11.587 1.00 95.62 555 LEU A C 1
ATOM 4009 O O . LEU A 1 555 ? -13.108 4.748 11.579 1.00 95.62 555 LEU A O 1
ATOM 4013 N N . GLU A 1 556 ? -12.028 6.404 10.505 1.00 93.94 556 GLU A N 1
ATOM 4014 C CA . GLU A 1 556 ? -11.951 5.772 9.190 1.00 93.94 556 GLU A CA 1
ATOM 4015 C C . GLU A 1 556 ? -10.489 5.703 8.742 1.00 93.94 556 GLU A C 1
ATOM 4017 O O . GLU A 1 556 ? -9.786 6.710 8.756 1.00 93.94 556 GLU A O 1
ATOM 4022 N N . LEU A 1 557 ? -10.040 4.518 8.335 1.00 87.00 557 LEU A N 1
ATOM 4023 C CA . LEU A 1 557 ? -8.765 4.325 7.661 1.00 87.00 557 LEU A CA 1
ATOM 4024 C C . LEU A 1 557 ? -8.856 4.925 6.256 1.00 87.00 557 LEU A C 1
ATOM 4026 O O . LEU A 1 557 ? -9.602 4.433 5.401 1.00 87.00 557 LEU A O 1
ATOM 4030 N N . ASN A 1 558 ? -8.088 5.979 6.011 1.00 77.00 558 ASN A N 1
ATOM 4031 C CA . ASN A 1 558 ? -7.979 6.595 4.701 1.00 77.00 558 ASN A CA 1
ATOM 4032 C C . ASN A 1 558 ? -7.158 5.682 3.779 1.00 77.00 558 ASN A C 1
ATOM 4034 O O . ASN A 1 558 ? -5.969 5.474 3.987 1.00 77.00 558 ASN A O 1
ATOM 4038 N N . GLY A 1 559 ? -7.790 5.139 2.735 1.00 60.72 559 GLY A N 1
ATOM 4039 C CA . GLY A 1 559 ? -7.157 4.167 1.832 1.00 60.72 559 GLY A CA 1
ATOM 4040 C C . GLY A 1 559 ? -5.988 4.703 0.995 1.00 60.72 559 GLY A C 1
ATOM 4041 O O . GLY A 1 559 ? -5.296 3.911 0.365 1.00 60.72 559 GLY A O 1
ATOM 4042 N N . SER A 1 560 ? -5.762 6.020 0.976 1.00 52.44 560 SER A N 1
ATOM 4043 C CA . SER A 1 560 ? -4.640 6.652 0.270 1.00 52.44 560 SER A CA 1
ATOM 4044 C C . SER A 1 560 ? -3.467 6.965 1.199 1.00 52.44 560 SER A C 1
ATOM 4046 O O . SER A 1 560 ? -2.318 6.875 0.775 1.00 52.44 560 SER A O 1
ATOM 4048 N N . THR A 1 561 ? -3.744 7.368 2.445 1.00 51.81 561 THR A N 1
ATOM 4049 C CA . THR A 1 561 ? -2.710 7.737 3.432 1.00 51.81 561 THR A CA 1
ATOM 4050 C C . THR A 1 561 ? -2.383 6.606 4.401 1.00 51.81 561 THR A C 1
ATOM 4052 O O . THR A 1 561 ? -1.338 6.644 5.039 1.00 51.81 561 THR A O 1
ATOM 4055 N N . MET A 1 562 ? -3.256 5.598 4.499 1.00 67.88 562 MET A N 1
ATOM 4056 C CA . MET A 1 562 ? -3.228 4.539 5.511 1.00 67.88 562 MET A CA 1
ATOM 4057 C C . MET A 1 562 ? -3.258 5.073 6.954 1.00 67.88 562 MET A C 1
ATOM 4059 O O . MET A 1 562 ? -2.847 4.382 7.883 1.00 67.88 562 MET A O 1
ATOM 4063 N N . GLU A 1 563 ? -3.783 6.284 7.154 1.00 72.06 563 GLU A N 1
ATOM 4064 C CA . GLU A 1 563 ? -3.970 6.896 8.471 1.00 72.06 563 GLU A CA 1
ATOM 4065 C C . GLU A 1 563 ? -5.417 6.740 8.953 1.00 72.06 563 GLU A C 1
ATOM 4067 O O . GLU A 1 563 ? -6.364 6.755 8.163 1.00 72.06 563 GLU A O 1
ATOM 4072 N N . TRP A 1 564 ? -5.593 6.606 10.268 1.00 83.31 564 TRP A N 1
ATOM 4073 C CA . TRP A 1 564 ? -6.906 6.596 10.911 1.00 83.31 564 TRP A CA 1
ATOM 4074 C C . TRP A 1 564 ? -7.362 8.025 11.205 1.00 83.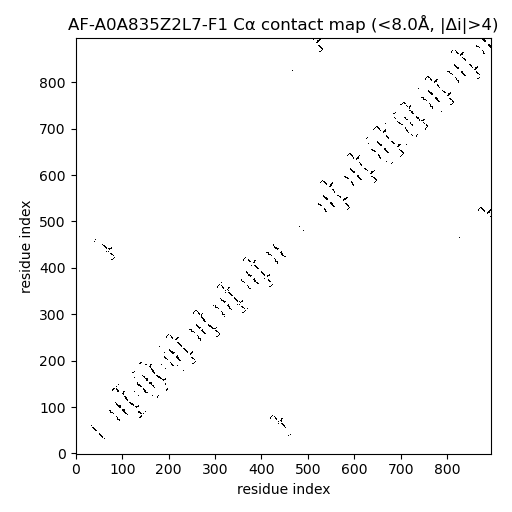31 564 TRP A C 1
ATOM 4076 O O . TRP A 1 564 ? -6.825 8.700 12.081 1.00 83.31 564 TRP A O 1
ATOM 4086 N N . GLU A 1 565 ? -8.386 8.480 10.493 1.00 89.38 565 GLU A N 1
ATOM 4087 C CA . GLU A 1 565 ? -8.917 9.836 10.600 1.00 89.38 565 GLU A CA 1
ATOM 4088 C C . GLU A 1 565 ? -10.209 9.863 11.417 1.00 89.38 565 GLU A C 1
ATOM 4090 O O . GLU A 1 565 ? -11.069 8.992 11.283 1.00 89.38 565 GLU A O 1
ATOM 4095 N N . HIS A 1 566 ? -10.395 10.898 12.241 1.00 89.75 566 HIS A N 1
ATOM 4096 C CA . HIS A 1 566 ? -11.655 11.106 12.954 1.00 89.75 566 HIS A CA 1
ATOM 4097 C C . HIS A 1 566 ? -12.768 11.451 11.966 1.00 89.75 566 HIS A C 1
ATOM 4099 O O . HIS A 1 566 ? -12.755 12.510 11.339 1.00 89.75 566 HIS A O 1
ATOM 4105 N N . LYS A 1 567 ? -13.758 10.564 11.853 1.00 93.12 567 LYS A N 1
ATOM 4106 C CA . LYS A 1 567 ? -14.849 10.694 10.887 1.00 93.12 567 LYS A CA 1
ATOM 4107 C C . LYS A 1 567 ? -16.123 11.264 11.488 1.00 93.12 567 LYS A C 1
ATOM 4109 O O . LYS A 1 567 ? -16.817 12.036 10.830 1.00 93.12 567 LYS A O 1
ATOM 4114 N N . ALA A 1 568 ? -16.463 10.860 12.709 1.00 94.12 568 ALA A N 1
ATOM 4115 C CA . ALA A 1 568 ? -17.666 11.325 13.388 1.00 94.12 568 ALA A CA 1
ATOM 4116 C C . ALA A 1 568 ? -17.535 11.233 14.910 1.00 94.12 568 ALA A C 1
ATOM 4118 O O . ALA A 1 568 ? -16.788 10.410 15.434 1.00 94.12 568 ALA A O 1
ATOM 4119 N N . VAL A 1 569 ? -18.335 12.039 15.607 1.00 94.19 569 VAL A N 1
ATOM 4120 C CA . VAL A 1 569 ? -18.610 11.887 17.039 1.00 94.19 569 VAL A CA 1
ATOM 4121 C C . VAL A 1 569 ? -20.087 11.562 17.184 1.00 94.19 569 VAL A C 1
ATOM 4123 O O . VAL A 1 569 ? -20.942 12.342 16.765 1.00 94.19 569 VAL A O 1
ATOM 4126 N N . LEU A 1 570 ? -20.383 10.401 17.751 1.00 95.38 570 LEU A N 1
ATOM 4127 C CA . LEU A 1 570 ? -21.732 9.950 18.046 1.00 95.38 570 LEU A CA 1
ATOM 4128 C C . LEU A 1 570 ? -22.093 10.368 19.468 1.00 95.38 570 LEU A C 1
ATOM 4130 O O . LEU A 1 570 ? -21.320 10.161 20.405 1.00 95.38 570 LEU A O 1
ATOM 4134 N N . TYR A 1 571 ? -23.286 10.923 19.619 1.00 91.81 571 TYR A N 1
ATOM 4135 C CA . TYR A 1 571 ? -23.916 11.227 20.896 1.00 91.81 571 TYR A CA 1
ATOM 4136 C C . TYR A 1 571 ? -25.434 11.067 20.733 1.00 91.81 571 TYR A C 1
ATOM 4138 O O . TYR A 1 571 ? -25.948 11.207 19.616 1.00 91.81 571 TYR A O 1
ATOM 4146 N N . PRO A 1 572 ? -26.160 10.732 21.808 1.00 90.75 572 PRO A N 1
ATOM 4147 C CA . PRO A 1 572 ? -27.590 10.489 21.727 1.00 90.75 572 PRO A CA 1
ATOM 4148 C C . PRO A 1 572 ? -28.360 11.807 21.571 1.00 90.75 572 PRO A C 1
ATOM 4150 O O . PRO A 1 572 ? -28.005 12.829 22.157 1.00 90.75 572 PRO A O 1
ATOM 4153 N N . THR A 1 573 ? -29.441 11.796 20.788 1.00 89.56 573 THR A N 1
ATOM 4154 C CA . THR A 1 573 ? -30.303 12.978 20.575 1.00 89.56 573 THR A CA 1
ATOM 4155 C C . THR A 1 573 ? -30.967 13.489 21.854 1.00 89.56 573 THR A C 1
ATOM 4157 O O . THR A 1 573 ? -31.368 14.646 21.924 1.00 89.56 573 THR A O 1
ATOM 4160 N N . ASP A 1 574 ? -31.113 12.619 22.847 1.00 90.44 574 ASP A N 1
ATOM 4161 C CA . ASP A 1 574 ? -31.670 12.874 24.173 1.00 90.44 574 ASP A CA 1
ATOM 4162 C C . ASP A 1 574 ? -30.592 12.793 25.266 1.00 90.44 574 ASP A C 1
ATOM 4164 O O . ASP A 1 574 ? -30.877 12.365 26.380 1.00 90.44 574 ASP A O 1
ATOM 4168 N N . ALA A 1 575 ? -29.353 13.188 24.940 1.00 87.75 575 ALA A N 1
ATOM 4169 C CA . ALA A 1 575 ? -28.230 13.201 25.873 1.00 87.75 575 ALA A CA 1
ATOM 4170 C C . ALA A 1 575 ? -28.574 13.884 27.200 1.00 87.75 575 ALA A C 1
ATOM 4172 O O . ALA A 1 575 ? -29.049 15.023 27.233 1.00 87.75 575 ALA A O 1
ATOM 4173 N N . TYR A 1 576 ? -28.272 13.186 28.293 1.00 88.69 576 TYR A N 1
ATOM 4174 C CA . TYR A 1 576 ? -28.485 13.659 29.649 1.00 88.69 576 TYR A CA 1
ATOM 4175 C C . TYR A 1 576 ? -27.272 13.352 30.530 1.00 88.69 576 TYR A C 1
ATOM 4177 O O . TYR A 1 576 ? -26.440 12.497 30.217 1.00 88.69 576 TYR A O 1
ATOM 4185 N N . THR A 1 577 ? -27.138 14.115 31.611 1.00 87.56 577 THR A N 1
ATOM 4186 C CA . THR A 1 577 ? -26.011 14.011 32.536 1.00 87.56 577 THR A CA 1
ATOM 4187 C C . THR A 1 577 ? -25.944 12.623 33.164 1.00 87.56 577 THR A C 1
ATOM 4189 O O . THR A 1 577 ? -26.941 12.157 33.704 1.00 87.56 577 THR A O 1
ATOM 4192 N N . ASN A 1 578 ? -24.751 12.021 33.182 1.00 87.06 578 ASN A N 1
ATOM 4193 C CA . ASN A 1 578 ? -24.465 10.683 33.715 1.00 87.06 578 ASN A CA 1
ATOM 4194 C C . ASN A 1 578 ? -25.082 9.496 32.959 1.00 87.06 578 ASN A C 1
ATOM 4196 O O . ASN A 1 578 ? -25.033 8.396 33.490 1.00 87.06 578 ASN A O 1
ATOM 4200 N N . ASP A 1 579 ? -25.575 9.649 31.727 1.00 91.69 579 ASP A N 1
ATOM 4201 C CA . ASP A 1 579 ? -26.112 8.514 30.950 1.00 91.69 579 ASP A CA 1
ATOM 4202 C C . ASP A 1 579 ? -25.043 7.456 30.572 1.00 91.69 579 ASP A C 1
ATOM 4204 O O . ASP A 1 579 ? -25.378 6.314 30.234 1.00 91.69 579 ASP A O 1
ATOM 4208 N N . LEU A 1 580 ? -23.753 7.815 30.655 1.00 93.69 580 LEU A N 1
ATOM 4209 C CA . LEU A 1 580 ? -22.584 6.979 30.332 1.00 93.69 580 LEU A CA 1
ATOM 4210 C C . LEU A 1 580 ? -22.591 6.443 28.888 1.00 93.69 580 LEU A C 1
ATOM 4212 O O . LEU A 1 580 ? -22.222 5.292 28.633 1.00 93.69 580 LEU A O 1
ATOM 4216 N N . PHE A 1 581 ? -23.018 7.256 27.921 1.00 96.69 581 PHE A N 1
ATOM 4217 C CA . PHE A 1 581 ? -22.993 6.883 26.508 1.00 96.69 581 PHE A CA 1
ATOM 4218 C C . PHE A 1 581 ? -21.557 6.614 26.031 1.00 96.69 581 PHE A C 1
ATOM 4220 O O . PHE A 1 581 ? -20.668 7.432 26.224 1.00 96.69 581 PHE A O 1
ATOM 4227 N N . GLY A 1 582 ? -21.315 5.479 25.378 1.00 96.81 582 GLY A N 1
ATOM 4228 C CA . GLY A 1 582 ? -19.964 5.047 24.997 1.00 96.81 582 GLY A CA 1
ATOM 4229 C C . GLY A 1 582 ? -19.317 4.090 26.001 1.00 96.81 582 GLY A C 1
ATOM 4230 O O . GLY A 1 582 ? -18.166 3.700 25.810 1.00 96.81 582 GLY A O 1
ATOM 4231 N N . VAL A 1 583 ? -20.041 3.659 27.044 1.00 97.00 583 VAL A N 1
ATOM 4232 C CA . VAL A 1 583 ? -19.562 2.610 27.969 1.00 97.00 583 VAL A CA 1
ATOM 4233 C C . VAL A 1 583 ? -19.283 1.289 27.244 1.00 97.00 583 VAL A C 1
ATOM 4235 O O . VAL A 1 583 ? -18.348 0.575 27.597 1.00 97.00 583 VAL A O 1
ATOM 4238 N N . ALA A 1 584 ? -20.048 1.005 26.188 1.00 98.50 584 ALA A N 1
ATOM 4239 C CA . ALA A 1 584 ? -19.830 -0.107 25.277 1.00 98.50 584 ALA A CA 1
ATOM 4240 C C . ALA A 1 584 ? -20.109 0.333 23.838 1.00 98.50 584 ALA A C 1
ATOM 4242 O O . ALA A 1 584 ? -21.093 1.028 23.577 1.00 98.50 584 ALA A O 1
ATOM 4243 N N . VAL A 1 585 ? -19.269 -0.096 22.899 1.00 98.69 585 VAL A N 1
ATOM 4244 C CA . VAL A 1 585 ? -19.414 0.193 21.470 1.00 98.69 585 VAL A CA 1
ATOM 4245 C C . VAL A 1 585 ? -19.238 -1.081 20.654 1.00 98.69 585 VAL A C 1
ATOM 4247 O O . VAL A 1 585 ? -18.464 -1.963 21.017 1.00 98.69 585 VAL A O 1
ATOM 4250 N N . PHE A 1 586 ? -19.940 -1.168 19.529 1.00 98.56 586 PHE A N 1
ATOM 4251 C CA . PHE A 1 586 ? -19.685 -2.178 18.508 1.00 98.56 586 PHE A CA 1
ATOM 4252 C C . PHE A 1 586 ? -19.977 -1.604 17.122 1.00 98.56 586 PHE A C 1
ATOM 4254 O O . PHE A 1 586 ? -20.916 -0.821 16.965 1.00 98.56 586 PHE A O 1
ATOM 4261 N N . ILE A 1 587 ? -19.202 -2.004 16.114 1.00 97.44 587 ILE A N 1
ATOM 4262 C CA . ILE A 1 587 ? -19.382 -1.593 14.716 1.00 97.44 587 ILE A CA 1
ATOM 4263 C C . ILE A 1 587 ? -19.313 -2.817 13.802 1.00 97.44 587 ILE A C 1
ATOM 4265 O O . ILE A 1 587 ? -18.462 -3.684 13.979 1.00 97.44 587 ILE A O 1
ATOM 4269 N N . SER A 1 588 ? -20.225 -2.907 12.836 1.00 94.19 588 SER A N 1
ATOM 4270 C CA . SER A 1 588 ? -20.238 -3.968 11.826 1.00 94.19 588 SER A CA 1
ATOM 4271 C C . SER A 1 588 ? -20.826 -3.438 10.522 1.00 94.19 588 SER A C 1
ATOM 4273 O O . SER A 1 588 ? -21.990 -3.033 10.458 1.00 94.19 588 SER A O 1
ATOM 4275 N N . GLY A 1 589 ? -20.008 -3.415 9.470 1.00 89.81 589 GLY A N 1
ATOM 4276 C CA . GLY A 1 589 ? -20.382 -2.867 8.169 1.00 89.81 589 GLY A CA 1
ATOM 4277 C C . GLY A 1 589 ? -20.777 -1.389 8.255 1.00 89.81 589 GLY A C 1
ATOM 4278 O O . GLY A 1 589 ? -19.937 -0.518 8.468 1.00 89.81 589 GLY A O 1
ATOM 4279 N N . THR A 1 590 ? -22.059 -1.093 8.042 1.00 93.06 590 THR A N 1
ATOM 4280 C CA . THR A 1 590 ? -22.628 0.267 8.099 1.00 93.06 590 THR A CA 1
ATOM 4281 C C . THR A 1 590 ? -23.368 0.564 9.401 1.00 93.06 590 THR A C 1
ATOM 4283 O O . THR A 1 590 ? -23.955 1.636 9.518 1.00 93.06 590 THR A O 1
ATOM 4286 N N . TYR A 1 591 ? -23.368 -0.356 10.368 1.00 95.38 591 TYR A N 1
ATOM 4287 C CA . TYR A 1 591 ? -24.094 -0.205 11.627 1.00 95.38 591 TYR A CA 1
ATOM 4288 C C . TYR A 1 591 ? -23.139 -0.028 12.798 1.00 95.38 591 TYR A C 1
ATOM 4290 O O . TYR A 1 591 ? -22.113 -0.703 12.877 1.00 95.38 591 TYR A O 1
ATOM 4298 N N . ALA A 1 592 ? -23.522 0.831 13.736 1.00 97.62 592 ALA A N 1
ATOM 4299 C CA . ALA A 1 592 ? -22.867 0.961 15.027 1.00 97.62 592 ALA A CA 1
ATOM 4300 C C . ALA A 1 592 ? -23.917 0.919 16.138 1.00 97.62 592 ALA A C 1
ATOM 4302 O O . ALA A 1 592 ? -25.006 1.474 15.991 1.00 97.62 592 ALA A O 1
ATOM 4303 N N . VAL A 1 593 ? -23.598 0.259 17.246 1.00 98.62 593 VAL A N 1
ATOM 4304 C CA . VAL A 1 593 ? -24.433 0.246 18.451 1.00 98.62 593 VAL A CA 1
ATOM 4305 C C . VAL A 1 593 ? -23.600 0.764 19.609 1.00 98.62 593 VAL A C 1
ATOM 4307 O O . VAL A 1 593 ? -22.486 0.292 19.829 1.00 98.62 593 VAL A O 1
ATOM 4310 N N . VAL A 1 594 ? -24.142 1.742 20.334 1.00 98.75 594 VAL A N 1
ATOM 4311 C CA . VAL A 1 594 ? -23.468 2.386 21.465 1.00 98.75 594 VAL A CA 1
ATOM 4312 C C . VAL A 1 594 ? -24.342 2.302 22.710 1.00 98.75 594 VAL A C 1
ATOM 4314 O O . VAL A 1 594 ? -25.508 2.690 22.683 1.00 98.75 594 VAL A O 1
ATOM 4317 N N . GLY A 1 595 ? -23.794 1.764 23.791 1.00 98.38 595 GLY A N 1
ATOM 4318 C CA . GLY A 1 595 ? -24.455 1.624 25.082 1.00 98.38 595 GLY A CA 1
ATOM 4319 C C . GLY A 1 595 ? -24.409 2.899 25.922 1.00 98.38 595 GLY A C 1
ATOM 4320 O O . GLY A 1 595 ? -23.423 3.630 25.875 1.00 98.38 595 GLY A O 1
ATOM 4321 N N . ALA A 1 596 ? -25.460 3.131 26.705 1.00 97.50 596 ALA A N 1
ATOM 4322 C CA . ALA A 1 596 ? -25.589 4.180 27.715 1.00 97.50 596 ALA A CA 1
ATOM 4323 C C . ALA A 1 596 ? -26.267 3.573 28.952 1.00 97.50 596 ALA A C 1
ATOM 4325 O O . ALA A 1 596 ? -27.486 3.650 29.136 1.00 97.50 596 ALA A O 1
ATOM 4326 N N . SER A 1 597 ? -25.480 2.856 29.755 1.00 96.56 597 SER A N 1
ATOM 4327 C CA . SER A 1 597 ? -26.007 1.953 30.784 1.00 96.56 597 SER A CA 1
ATOM 4328 C C . SER A 1 597 ? -26.708 2.649 31.947 1.00 96.56 597 SER A C 1
ATOM 4330 O O . SER A 1 597 ? -27.385 1.977 32.714 1.00 96.56 597 SER A O 1
ATOM 4332 N N . ALA A 1 598 ? -26.542 3.961 32.086 1.00 95.25 598 ALA A N 1
ATOM 4333 C CA . ALA A 1 598 ? -27.175 4.766 33.126 1.00 95.25 598 ALA A CA 1
ATOM 4334 C C . ALA A 1 598 ? -28.249 5.713 32.560 1.00 95.25 598 ALA A C 1
ATOM 4336 O O . ALA A 1 598 ? -28.735 6.587 33.258 1.00 95.25 598 ALA A O 1
ATOM 4337 N N . SER A 1 599 ? -28.646 5.538 31.292 1.00 95.00 599 SER A N 1
ATOM 4338 C CA . SER A 1 599 ? -29.771 6.295 30.737 1.00 95.00 599 SER A CA 1
ATOM 4339 C C . SER A 1 599 ? -31.078 5.967 31.466 1.00 95.00 599 SER A C 1
ATOM 4341 O O . SER A 1 599 ? -31.288 4.826 31.889 1.00 95.00 599 SER A O 1
ATOM 4343 N N . ASP A 1 600 ? -31.988 6.945 31.513 1.00 94.44 600 ASP A N 1
ATOM 4344 C CA . ASP A 1 600 ? -33.257 6.885 32.251 1.00 94.44 600 ASP A CA 1
ATOM 4345 C C . ASP A 1 600 ? -34.497 6.736 31.335 1.00 94.44 600 ASP A C 1
ATOM 4347 O O . ASP A 1 600 ? -35.392 7.597 31.316 1.00 94.44 600 ASP A O 1
ATOM 4351 N N . PRO A 1 601 ? -34.622 5.667 30.519 1.00 92.81 601 PRO A N 1
ATOM 4352 C CA . PRO A 1 601 ? -35.706 5.547 29.555 1.00 92.81 601 PRO A CA 1
ATOM 4353 C C . PRO A 1 601 ? -37.081 5.497 30.234 1.00 92.81 601 PRO A C 1
ATOM 4355 O O . PRO A 1 601 ? -37.383 4.641 31.073 1.00 92.81 601 PRO A O 1
ATOM 4358 N N . GLY A 1 602 ? -37.956 6.421 29.832 1.00 90.44 602 GLY A N 1
ATOM 4359 C CA . GLY A 1 602 ? -39.289 6.557 30.418 1.00 90.44 602 GLY A CA 1
ATOM 4360 C C . GLY A 1 602 ? -39.262 6.910 31.910 1.00 90.44 602 GLY A C 1
ATOM 4361 O O . GLY A 1 602 ? -40.174 6.503 32.627 1.00 90.44 602 GLY A O 1
ATOM 4362 N N . GLY A 1 603 ? -38.213 7.603 32.375 1.00 91.62 603 GLY A N 1
ATOM 4363 C CA . GLY A 1 603 ? -38.055 8.057 33.760 1.00 91.62 603 GLY A CA 1
ATOM 4364 C C . GLY A 1 603 ? -37.634 6.967 34.749 1.00 91.62 603 GLY A C 1
ATOM 4365 O O . GLY A 1 603 ? -37.784 7.153 35.954 1.00 91.62 603 GLY A O 1
ATOM 4366 N N . LYS A 1 604 ? -37.157 5.812 34.267 1.00 93.94 604 LYS A N 1
ATOM 4367 C CA . LYS A 1 604 ? -36.666 4.727 35.125 1.00 93.94 604 LYS A CA 1
ATOM 4368 C C . LYS A 1 604 ? -35.171 4.898 35.367 1.00 93.94 604 LYS A C 1
ATOM 4370 O O . LYS A 1 604 ? -34.391 4.597 34.470 1.00 93.94 604 LYS A O 1
ATOM 4375 N N . THR A 1 605 ? -34.818 5.339 36.571 1.00 93.94 605 THR A N 1
ATOM 4376 C CA . THR A 1 605 ? -33.435 5.626 36.972 1.00 93.94 605 THR A CA 1
ATOM 4377 C C . THR A 1 605 ? -32.492 4.457 36.688 1.00 93.94 605 THR A C 1
ATOM 4379 O O . THR A 1 605 ? -32.757 3.341 37.142 1.00 93.94 605 THR A O 1
ATOM 4382 N N . ASP A 1 606 ? -31.418 4.710 35.942 1.00 92.88 606 ASP A N 1
ATOM 4383 C CA . ASP A 1 606 ? -30.359 3.766 35.568 1.00 92.88 606 ASP A CA 1
ATOM 4384 C C . ASP A 1 606 ? -30.871 2.462 34.927 1.00 92.88 606 ASP A C 1
ATOM 4386 O O . ASP A 1 606 ? -30.242 1.400 35.020 1.00 92.88 606 ASP A O 1
ATOM 4390 N N . ALA A 1 607 ? -32.051 2.492 34.298 1.00 95.56 607 ALA A N 1
ATOM 4391 C CA . ALA A 1 607 ? -32.567 1.321 33.592 1.00 95.56 607 ALA A CA 1
ATOM 4392 C C . ALA A 1 607 ? -31.715 0.988 32.354 1.00 95.56 607 ALA A C 1
ATOM 4394 O O . ALA A 1 607 ? -31.626 -0.178 31.965 1.00 95.56 607 ALA A O 1
ATOM 4395 N N . GLY A 1 608 ? -31.045 1.997 31.791 1.00 97.00 608 GLY A N 1
ATOM 4396 C CA . GLY A 1 608 ? -30.083 1.891 30.705 1.00 97.00 608 GLY A CA 1
ATOM 4397 C C . GLY A 1 608 ? -30.714 1.875 29.312 1.00 97.00 608 GLY A C 1
ATOM 4398 O O . GLY A 1 608 ? -31.865 1.481 29.112 1.00 97.00 608 GLY A O 1
ATOM 4399 N N . ALA A 1 609 ? -29.942 2.315 28.322 1.00 98.00 609 ALA A N 1
ATOM 4400 C CA . ALA A 1 609 ? -30.311 2.320 26.911 1.00 98.00 609 ALA A CA 1
ATOM 4401 C C . ALA A 1 609 ? -29.122 1.912 26.026 1.00 98.00 609 ALA A C 1
ATOM 4403 O O . ALA A 1 609 ? -27.969 1.893 26.450 1.00 98.00 609 ALA A O 1
ATOM 4404 N N . ALA A 1 610 ? -29.402 1.613 24.763 1.00 98.50 610 ALA A N 1
ATOM 4405 C CA . ALA A 1 610 ? -28.398 1.547 23.708 1.00 98.50 610 ALA A CA 1
ATOM 4406 C C . ALA A 1 610 ? -28.933 2.270 22.472 1.00 98.50 610 ALA A C 1
ATOM 4408 O O . ALA A 1 610 ? -30.138 2.433 22.317 1.00 98.50 610 ALA A O 1
ATOM 4409 N N . TYR A 1 611 ? -28.061 2.711 21.583 1.00 98.31 611 TYR A N 1
ATOM 4410 C CA . TYR A 1 611 ? -28.434 3.531 20.439 1.00 98.31 611 TYR A CA 1
ATOM 4411 C C . TYR A 1 611 ? -27.858 2.916 19.176 1.00 98.31 611 TYR A C 1
ATOM 4413 O O . TYR A 1 611 ? -26.653 2.687 19.085 1.00 98.31 611 TYR A O 1
ATOM 4421 N N . ALA A 1 612 ? -28.733 2.635 18.215 1.00 97.88 612 ALA A N 1
ATOM 4422 C CA . ALA A 1 612 ? -28.355 2.109 16.917 1.00 97.88 612 ALA A CA 1
ATOM 4423 C C . ALA A 1 612 ? -28.174 3.259 15.922 1.00 97.88 612 ALA A C 1
ATOM 4425 O O . ALA A 1 612 ? -29.102 4.038 15.677 1.00 97.88 612 ALA A O 1
ATOM 4426 N N . PHE A 1 613 ? -26.984 3.328 15.339 1.00 96.69 613 PHE A N 1
ATOM 4427 C CA . PHE A 1 613 ? -26.595 4.269 14.302 1.00 96.69 613 PHE A CA 1
ATOM 4428 C C . PHE A 1 613 ? -26.393 3.546 12.974 1.00 96.69 613 PHE A C 1
ATOM 4430 O O . PHE A 1 613 ? -25.972 2.387 12.928 1.00 96.69 613 PHE A O 1
ATOM 4437 N N . GLU A 1 614 ? -26.662 4.254 11.884 1.00 94.94 614 GLU A N 1
ATOM 4438 C CA . GLU A 1 614 ? -26.450 3.767 10.526 1.00 94.94 614 GLU A CA 1
ATOM 4439 C C . GLU A 1 614 ? -25.697 4.809 9.703 1.00 94.94 614 GLU A C 1
ATOM 4441 O O . GLU A 1 614 ? -26.055 5.989 9.694 1.00 94.94 614 GLU A O 1
ATOM 4446 N N . ARG A 1 615 ? -24.647 4.359 9.014 1.00 94.50 615 ARG A N 1
ATOM 4447 C CA . ARG A 1 615 ? -23.870 5.173 8.083 1.00 94.50 615 ARG A CA 1
ATOM 4448 C C . ARG A 1 615 ? -24.588 5.256 6.741 1.00 94.50 615 ARG A C 1
ATOM 4450 O O . ARG A 1 615 ? -24.795 4.242 6.077 1.00 94.50 615 ARG A O 1
ATOM 4457 N N . ASN A 1 616 ? -24.911 6.470 6.313 1.00 88.31 616 ASN A N 1
ATOM 4458 C CA . ASN A 1 616 ? -25.421 6.744 4.979 1.00 88.31 616 ASN A CA 1
ATOM 4459 C C . ASN A 1 616 ? -24.312 6.501 3.942 1.00 88.31 616 ASN A C 1
ATOM 4461 O O . ASN A 1 616 ? -23.258 7.131 3.996 1.00 88.31 616 ASN A O 1
ATOM 4465 N N . SER A 1 617 ? -24.533 5.596 2.988 1.00 79.88 617 SER A N 1
ATOM 4466 C CA . SER A 1 617 ? -23.520 5.223 1.991 1.00 79.88 617 SER A CA 1
ATOM 4467 C C . SER A 1 617 ? -23.225 6.310 0.953 1.00 79.88 617 SER A C 1
ATOM 4469 O O . SER A 1 617 ? -22.147 6.297 0.368 1.00 79.88 617 SER A O 1
ATOM 4471 N N . GLY A 1 618 ? -24.153 7.244 0.717 1.00 81.00 618 GLY A N 1
ATOM 4472 C CA . GLY A 1 618 ? -23.974 8.334 -0.245 1.00 81.00 618 GLY A CA 1
ATOM 4473 C C . GLY A 1 618 ? -23.248 9.543 0.342 1.00 81.00 618 GLY A C 1
ATOM 4474 O O . GLY A 1 618 ? -22.485 10.197 -0.362 1.00 81.00 618 GLY A O 1
ATOM 4475 N N . THR A 1 619 ? -23.472 9.841 1.626 1.00 86.69 619 THR A N 1
ATOM 4476 C CA . THR A 1 619 ? -22.880 11.015 2.297 1.00 86.69 619 THR A CA 1
ATOM 4477 C C . THR A 1 619 ? -21.761 10.668 3.278 1.00 86.69 619 THR A C 1
ATOM 4479 O O . THR A 1 619 ? -20.999 11.548 3.667 1.00 86.69 619 THR A O 1
ATOM 4482 N N . GLY A 1 620 ? -21.666 9.412 3.718 1.00 86.06 620 GLY A N 1
ATOM 4483 C CA . GLY A 1 620 ? -20.758 8.975 4.781 1.00 86.06 620 GLY A CA 1
ATOM 4484 C C . GLY A 1 620 ? -21.184 9.393 6.194 1.00 86.06 620 GLY A C 1
ATOM 4485 O O . GLY A 1 620 ? -20.474 9.082 7.148 1.00 86.06 620 GLY A O 1
ATOM 4486 N N . ALA A 1 621 ? -22.321 10.081 6.350 1.00 91.00 621 ALA A N 1
ATOM 4487 C CA . ALA A 1 621 ? -22.798 10.569 7.642 1.00 91.00 621 ALA A CA 1
ATOM 4488 C C . ALA A 1 621 ? -23.379 9.437 8.502 1.00 91.00 621 ALA A C 1
ATOM 4490 O O . ALA A 1 621 ? -24.079 8.561 7.994 1.00 91.00 621 ALA A O 1
ATOM 4491 N N . TRP A 1 622 ? -23.123 9.480 9.809 1.00 94.94 622 TRP A N 1
ATOM 4492 C CA . TRP A 1 622 ? -23.724 8.569 10.784 1.00 94.94 622 TRP A CA 1
ATOM 4493 C C . TRP A 1 622 ? -24.994 9.176 11.376 1.00 94.94 622 TRP A C 1
ATOM 4495 O O . TRP A 1 622 ? -24.975 10.296 11.881 1.00 94.94 622 TRP A O 1
ATOM 4505 N N . GLU A 1 623 ? -26.091 8.424 11.341 1.00 94.19 623 GLU A N 1
ATOM 4506 C CA . GLU A 1 623 ? -27.401 8.874 11.812 1.00 94.19 623 GLU A CA 1
ATOM 4507 C C . GLU A 1 623 ? -27.938 7.941 12.899 1.00 94.19 623 GLU A C 1
ATOM 4509 O O . GLU A 1 623 ? -27.966 6.723 12.713 1.00 94.19 623 GLU A O 1
ATOM 4514 N N . GLN A 1 624 ? -28.422 8.499 14.013 1.00 95.75 624 GLN A N 1
ATOM 4515 C CA . GLN A 1 624 ? -29.146 7.729 15.025 1.00 95.75 624 GLN A CA 1
ATOM 4516 C C . GLN A 1 624 ? -30.494 7.270 14.452 1.00 95.75 624 GLN A C 1
ATOM 4518 O O . GLN A 1 624 ? -31.343 8.093 14.111 1.00 95.75 624 GLN A O 1
ATOM 4523 N N . LYS A 1 625 ? -30.717 5.955 14.373 1.00 94.69 625 LYS A N 1
ATOM 4524 C CA . LYS A 1 625 ? -31.968 5.367 13.865 1.00 94.69 625 LYS A CA 1
ATOM 4525 C C . LYS A 1 625 ? -32.924 4.963 14.971 1.00 94.69 625 LYS A C 1
ATOM 4527 O O . LYS A 1 625 ? -34.138 5.078 14.810 1.00 94.69 625 LYS A O 1
ATOM 4532 N N . THR A 1 626 ? -32.417 4.436 16.081 1.00 96.62 626 THR A N 1
ATOM 4533 C CA . THR A 1 626 ? -33.283 3.909 17.144 1.00 96.62 626 THR A CA 1
ATOM 4534 C C . THR A 1 626 ? -32.595 3.973 18.505 1.00 96.62 626 THR A C 1
ATOM 4536 O O . THR A 1 626 ? -31.450 3.545 18.634 1.00 96.62 626 THR A O 1
ATOM 4539 N N . LYS A 1 627 ? -33.315 4.457 19.527 1.00 97.38 627 LYS A N 1
ATOM 4540 C CA . LYS A 1 627 ? -32.984 4.226 20.941 1.00 97.38 627 LYS A CA 1
ATOM 4541 C C . LYS A 1 627 ? -33.561 2.870 21.349 1.00 97.38 627 LYS A C 1
ATOM 4543 O O . LYS A 1 627 ? -34.775 2.685 21.368 1.00 97.38 627 LYS A O 1
ATOM 4548 N N . LEU A 1 628 ? -32.686 1.915 21.622 1.00 98.25 628 LEU A N 1
ATOM 4549 C CA . LEU A 1 628 ? -33.003 0.573 22.086 1.00 98.25 628 LEU A CA 1
ATOM 4550 C C . LEU A 1 628 ? -33.238 0.616 23.596 1.00 98.25 628 LEU A C 1
ATOM 4552 O O . LEU A 1 628 ? -32.380 1.064 24.358 1.00 98.25 628 LEU A O 1
ATOM 4556 N N . VAL A 1 629 ? -34.402 0.136 24.017 1.00 97.50 629 VAL A N 1
ATOM 4557 C CA . VAL A 1 629 ? -34.805 0.045 25.421 1.00 97.50 629 VAL A CA 1
ATOM 4558 C C . VAL A 1 629 ? -35.372 -1.347 25.645 1.00 97.50 629 VAL A C 1
ATOM 4560 O O . VAL A 1 629 ? -36.137 -1.845 24.816 1.00 97.50 629 VAL A O 1
ATOM 4563 N N . ALA A 1 630 ? -35.015 -1.971 26.765 1.00 96.06 630 ALA A N 1
ATOM 4564 C CA . ALA A 1 630 ? -35.642 -3.213 27.188 1.00 96.06 630 ALA A CA 1
ATOM 4565 C C . ALA A 1 630 ? -37.165 -3.034 27.320 1.00 96.06 630 ALA A C 1
ATOM 4567 O O . ALA A 1 630 ? -37.643 -2.149 28.032 1.00 96.06 630 ALA A O 1
ATOM 4568 N N . SER A 1 631 ? -37.946 -3.905 26.678 1.00 94.06 631 SER A N 1
ATOM 4569 C CA . SER A 1 631 ? -39.419 -3.860 26.722 1.00 94.06 631 SER A CA 1
ATOM 4570 C C . SER A 1 631 ? -39.992 -3.964 28.138 1.00 94.06 631 SER A C 1
ATOM 4572 O O . SER A 1 631 ? -41.131 -3.584 28.390 1.00 94.06 631 SER A O 1
ATOM 4574 N N . ASP A 1 632 ? -39.209 -4.526 29.051 1.00 93.12 632 ASP A N 1
ATOM 4575 C CA . ASP A 1 632 ? -39.522 -4.765 30.453 1.00 93.12 632 ASP A CA 1
ATOM 4576 C C . ASP A 1 632 ? -38.533 -4.063 31.395 1.00 93.12 632 ASP A C 1
ATOM 4578 O O . ASP A 1 632 ? -38.338 -4.521 32.518 1.00 93.12 632 ASP A O 1
ATOM 4582 N N . ALA A 1 633 ? -37.925 -2.964 30.929 1.00 93.19 633 ALA A N 1
ATOM 4583 C CA . ALA A 1 633 ? -36.956 -2.176 31.682 1.00 93.19 633 ALA A CA 1
ATOM 4584 C C . ALA A 1 633 ? -37.461 -1.833 33.091 1.00 93.19 633 ALA A C 1
ATOM 4586 O O . ALA A 1 633 ? -38.557 -1.281 33.249 1.00 93.19 633 ALA A O 1
ATOM 4587 N N . MET A 1 634 ? -36.627 -2.097 34.092 1.00 93.50 634 MET A N 1
ATOM 4588 C CA . MET A 1 634 ? -36.801 -1.689 35.484 1.00 93.50 634 MET A CA 1
ATOM 4589 C C . MET A 1 634 ? -35.660 -0.760 35.921 1.00 93.50 634 MET A C 1
ATOM 4591 O O . MET A 1 634 ? -34.597 -0.766 35.298 1.00 93.50 634 MET A O 1
ATOM 4595 N N . PRO A 1 635 ? -35.859 0.056 36.976 1.00 93.75 635 PRO A N 1
ATOM 4596 C CA . PRO A 1 635 ? -34.779 0.860 37.536 1.00 93.75 635 PRO A CA 1
ATOM 4597 C C . PRO A 1 635 ? -33.553 0.006 37.877 1.00 93.75 635 PRO A C 1
ATOM 4599 O O . PRO A 1 635 ? -33.696 -1.092 38.419 1.00 93.75 635 PRO A O 1
ATOM 4602 N N . SER A 1 636 ? -32.366 0.528 37.572 1.00 91.50 636 SER A N 1
ATOM 4603 C CA . SER A 1 636 ? -31.073 -0.118 37.820 1.00 91.50 636 SER A CA 1
ATOM 4604 C C . SER A 1 636 ? -30.838 -1.443 37.077 1.00 91.50 636 SER A C 1
ATOM 4606 O O . SER A 1 636 ? -30.010 -2.234 37.517 1.00 91.50 636 SER A O 1
ATOM 4608 N N . ASP A 1 637 ? -31.533 -1.715 35.965 1.00 93.88 637 ASP A N 1
ATOM 4609 C CA . ASP A 1 637 ? -31.255 -2.882 35.107 1.00 93.88 637 ASP A CA 1
ATOM 4610 C C . ASP A 1 637 ? -29.956 -2.729 34.286 1.00 93.88 637 ASP A C 1
ATOM 4612 O O . ASP A 1 637 ? -29.388 -3.733 33.831 1.00 93.88 637 ASP A O 1
ATOM 4616 N N . SER A 1 638 ? -29.462 -1.495 34.130 1.00 95.44 638 SER A N 1
ATOM 4617 C CA . SER A 1 638 ? -28.252 -1.133 33.382 1.00 95.44 638 SER A CA 1
ATOM 4618 C C . SER A 1 638 ? -28.164 -1.758 31.987 1.00 95.44 638 SER A C 1
ATOM 4620 O O . SER A 1 638 ? -27.124 -2.287 31.580 1.00 95.44 638 SER A O 1
ATOM 4622 N N . PHE A 1 639 ? -29.273 -1.729 31.248 1.00 98.12 639 PHE A N 1
ATOM 4623 C CA . PHE A 1 639 ? -29.324 -2.155 29.855 1.00 98.12 639 PHE A CA 1
ATOM 4624 C C . PHE A 1 639 ? -28.327 -1.363 28.995 1.00 98.12 639 PHE A C 1
ATOM 4626 O O . PHE A 1 639 ? -28.193 -0.152 29.133 1.00 98.12 639 PHE A O 1
ATOM 4633 N N . GLY A 1 640 ? -27.642 -2.042 28.073 1.00 98.00 640 GLY A N 1
ATOM 4634 C CA . GLY A 1 640 ? -26.630 -1.425 27.212 1.00 98.00 640 GLY A CA 1
ATOM 4635 C C . GLY A 1 640 ? -25.235 -1.372 27.839 1.00 98.00 640 GLY A C 1
ATOM 4636 O O . GLY A 1 640 ? -24.338 -0.780 27.254 1.00 98.00 640 GLY A O 1
ATOM 4637 N N . TYR A 1 641 ? -25.019 -2.021 28.989 1.00 98.06 641 TYR A N 1
ATOM 4638 C CA . TYR A 1 641 ? -23.682 -2.161 29.582 1.00 98.06 641 TYR A CA 1
ATOM 4639 C C . TYR A 1 641 ? -22.703 -2.928 28.682 1.00 98.06 641 TYR A C 1
ATOM 4641 O O . TYR A 1 641 ? -21.506 -2.672 28.688 1.00 98.06 641 TYR A O 1
ATOM 4649 N N . SER A 1 642 ? -23.221 -3.861 27.885 1.00 98.69 642 SER A N 1
ATOM 4650 C CA . SER A 1 642 ? -22.495 -4.529 26.809 1.00 98.69 642 SER A CA 1
ATOM 4651 C C . SER A 1 642 ? -23.374 -4.567 25.565 1.00 98.69 642 SER A C 1
ATOM 4653 O O . SER A 1 642 ? -24.601 -4.678 25.672 1.00 98.69 642 SER A O 1
ATOM 4655 N N . VAL A 1 643 ? -22.765 -4.438 24.385 1.00 98.81 643 VAL A N 1
ATOM 4656 C CA . VAL A 1 643 ? -23.478 -4.382 23.103 1.00 98.81 643 VAL A CA 1
ATOM 4657 C C . VAL A 1 643 ? -22.740 -5.165 22.019 1.00 98.81 643 VAL A C 1
ATOM 4659 O O . VAL A 1 643 ? -21.526 -5.329 22.079 1.00 98.81 643 VAL A O 1
ATOM 4662 N N . GLY A 1 644 ? -23.475 -5.627 21.009 1.00 98.12 644 GLY A N 1
ATOM 4663 C CA . GLY A 1 644 ? -22.924 -6.240 19.800 1.00 98.12 644 GLY A CA 1
ATOM 4664 C C . GLY A 1 644 ? -23.841 -6.021 18.599 1.00 98.12 644 GLY A C 1
ATOM 4665 O O . GLY A 1 644 ? -25.051 -5.866 18.769 1.00 98.12 644 GLY A O 1
ATOM 4666 N N . VAL A 1 645 ? -23.284 -6.022 17.386 1.00 97.50 645 VAL A N 1
ATOM 4667 C CA . VAL A 1 645 ? -24.059 -5.946 16.137 1.00 97.50 645 VAL A CA 1
ATOM 4668 C C . VAL A 1 645 ? -23.427 -6.809 15.047 1.00 97.50 645 VAL A C 1
ATOM 4670 O O . VAL A 1 645 ? -22.212 -6.820 14.880 1.00 97.50 645 VAL A O 1
ATOM 4673 N N . SER A 1 646 ? -24.255 -7.537 14.300 1.00 94.12 646 SER A N 1
ATOM 4674 C CA . SER A 1 646 ? -23.843 -8.332 13.141 1.00 94.12 646 SER A CA 1
ATOM 4675 C C . SER A 1 646 ? -24.986 -8.394 12.134 1.00 94.12 646 SER A C 1
ATOM 4677 O O . SER A 1 646 ? -26.078 -8.885 12.435 1.00 94.12 646 SER A O 1
ATOM 4679 N N . GLY A 1 647 ? -24.750 -7.863 10.932 1.00 88.56 647 GLY A N 1
ATOM 4680 C CA . GLY A 1 647 ? -25.785 -7.759 9.905 1.00 88.56 647 GLY A CA 1
ATOM 4681 C C . GLY A 1 647 ? -27.013 -7.001 10.417 1.00 88.56 647 GLY A C 1
ATOM 4682 O O . GLY A 1 647 ? -26.916 -5.845 10.814 1.00 88.56 647 GLY A O 1
ATOM 4683 N N . THR A 1 648 ? -28.177 -7.651 10.407 1.00 91.25 648 THR A N 1
ATOM 4684 C CA . THR A 1 648 ? -29.454 -7.069 10.855 1.00 91.25 648 THR A CA 1
ATOM 4685 C C . THR A 1 648 ? -29.781 -7.342 12.323 1.00 91.25 648 THR A C 1
ATOM 4687 O O . THR A 1 648 ? -30.897 -7.037 12.740 1.00 91.25 648 THR A O 1
ATOM 4690 N N . TYR A 1 649 ? -28.863 -7.922 13.104 1.00 95.25 649 TYR A N 1
ATOM 4691 C CA . TYR A 1 649 ? -29.071 -8.223 14.522 1.00 95.25 649 TYR A CA 1
ATOM 4692 C C . TYR A 1 649 ? -28.191 -7.364 15.419 1.00 95.25 649 TYR A C 1
ATOM 4694 O O . TYR A 1 649 ? -27.002 -7.195 15.161 1.00 95.25 649 TYR A O 1
ATOM 4702 N N . ALA A 1 650 ? -28.778 -6.877 16.506 1.00 97.81 650 ALA A N 1
ATOM 4703 C CA . ALA A 1 650 ? -28.078 -6.224 17.598 1.00 97.81 650 ALA A CA 1
ATOM 4704 C C . ALA A 1 650 ? -28.422 -6.930 18.910 1.00 97.81 650 ALA A C 1
ATOM 4706 O O . ALA A 1 650 ? -29.528 -7.445 19.073 1.00 97.81 650 ALA A O 1
ATOM 4707 N N . ILE A 1 651 ? -27.483 -6.955 19.847 1.00 98.69 651 ILE A N 1
ATOM 4708 C CA . ILE A 1 651 ? -27.680 -7.510 21.185 1.00 98.69 651 ILE A CA 1
ATOM 4709 C C . ILE A 1 651 ? -27.222 -6.504 22.237 1.00 98.69 651 ILE A C 1
ATOM 4711 O O . ILE A 1 651 ? -26.221 -5.821 22.037 1.00 98.69 651 ILE A O 1
ATOM 4715 N N . ALA A 1 652 ? -27.952 -6.415 23.348 1.00 98.75 652 ALA A N 1
ATOM 4716 C CA . ALA A 1 652 ? -27.599 -5.571 24.485 1.00 98.75 652 ALA A CA 1
ATOM 4717 C C . ALA A 1 652 ? -27.799 -6.314 25.813 1.00 98.75 652 ALA A C 1
ATOM 4719 O O . ALA A 1 652 ? -28.813 -6.991 26.008 1.00 98.75 652 ALA A O 1
ATOM 4720 N N . GLY A 1 653 ? -26.828 -6.195 26.717 1.00 98.19 653 GLY A N 1
ATOM 4721 C CA . GLY A 1 653 ? -26.840 -6.804 28.046 1.00 98.19 653 GLY A CA 1
ATOM 4722 C C . GLY A 1 653 ? -27.374 -5.874 29.140 1.00 98.19 653 GLY A C 1
ATOM 4723 O O . GLY A 1 653 ? -27.142 -4.668 29.102 1.00 98.19 653 GLY A O 1
ATOM 4724 N N . ALA A 1 654 ? -28.071 -6.448 30.122 1.00 96.88 654 ALA A N 1
ATOM 4725 C CA . ALA A 1 654 ? -28.615 -5.802 31.320 1.00 96.88 654 ALA A CA 1
ATOM 4726 C C . ALA A 1 654 ? -28.226 -6.638 32.553 1.00 96.88 654 ALA A C 1
ATOM 4728 O O . ALA A 1 654 ? -28.979 -7.482 33.045 1.00 96.88 654 ALA A O 1
ATOM 4729 N N . HIS A 1 655 ? -26.979 -6.486 32.994 1.00 93.81 655 HIS A N 1
ATOM 4730 C CA . HIS A 1 655 ? -26.308 -7.444 33.879 1.00 93.81 655 HIS A CA 1
ATOM 4731 C C . HIS A 1 655 ? -26.792 -7.419 35.341 1.00 93.81 655 HIS A C 1
ATOM 4733 O O . HIS A 1 655 ? -26.581 -8.376 36.086 1.00 93.81 655 HIS A O 1
ATOM 4739 N N . VAL A 1 656 ? -27.446 -6.343 35.777 1.00 90.56 656 VAL A N 1
ATOM 4740 C CA . VAL A 1 656 ? -28.000 -6.190 37.138 1.00 90.56 656 VAL A CA 1
ATOM 4741 C C . VAL A 1 656 ? -29.488 -6.523 37.214 1.00 90.56 656 VAL A C 1
ATOM 4743 O O . VAL A 1 656 ? -30.035 -6.617 38.318 1.00 90.56 656 VAL A O 1
ATOM 4746 N N . ARG A 1 657 ? -30.108 -6.830 36.068 1.00 88.69 657 ARG A N 1
ATOM 4747 C CA . ARG A 1 657 ? -31.521 -7.178 35.971 1.00 88.69 657 ARG A CA 1
ATOM 4748 C C . ARG A 1 657 ? -31.923 -8.287 36.942 1.00 88.69 657 ARG A C 1
ATOM 4750 O O . ARG A 1 657 ? -31.257 -9.319 37.061 1.00 88.69 657 ARG A O 1
ATOM 4757 N N . THR A 1 658 ? -33.068 -8.099 37.593 1.00 84.12 658 THR A N 1
ATOM 4758 C CA . THR A 1 658 ? -33.675 -9.096 38.484 1.00 84.12 658 THR A CA 1
ATOM 4759 C C . THR A 1 658 ? -34.790 -9.848 37.766 1.00 84.12 658 THR A C 1
ATOM 4761 O O . THR A 1 658 ? -35.722 -9.246 37.233 1.00 84.12 658 THR A O 1
ATOM 4764 N N . ARG A 1 659 ? -34.729 -11.183 37.771 1.00 79.44 659 ARG A N 1
ATOM 4765 C CA . ARG A 1 659 ? -35.762 -12.041 37.176 1.00 79.44 659 ARG A CA 1
ATOM 4766 C C . ARG A 1 659 ? -36.300 -13.026 38.202 1.00 79.44 659 ARG A C 1
ATOM 4768 O O . ARG A 1 659 ? -35.531 -13.716 38.856 1.00 79.44 659 ARG A O 1
ATOM 4775 N N . LEU A 1 660 ? -37.629 -13.128 38.307 1.00 78.44 660 LEU A N 1
ATOM 4776 C CA . LEU A 1 660 ? -38.317 -14.104 39.170 1.00 78.44 660 LEU A CA 1
ATOM 4777 C C . LEU A 1 660 ? -37.814 -14.094 40.633 1.00 78.44 660 LEU A C 1
ATOM 4779 O O . LEU A 1 660 ? -37.714 -15.137 41.269 1.00 78.44 660 LEU A O 1
ATOM 4783 N N . GLY A 1 661 ? -37.462 -12.914 41.159 1.00 73.69 661 GLY A N 1
ATOM 4784 C CA . GLY A 1 661 ? -36.927 -12.750 42.518 1.00 73.69 661 GLY A CA 1
ATOM 4785 C C . GLY A 1 661 ? -35.433 -13.064 42.681 1.00 73.69 661 GLY A C 1
ATOM 4786 O O . GLY A 1 661 ? -34.882 -12.808 43.747 1.00 73.69 661 GLY A O 1
ATOM 4787 N N . ALA A 1 662 ? -34.751 -13.554 41.641 1.00 76.62 662 ALA A N 1
ATOM 4788 C CA . ALA A 1 662 ? -33.303 -13.742 41.636 1.00 76.62 662 ALA A CA 1
ATOM 4789 C C . ALA A 1 662 ? -32.599 -12.407 41.343 1.00 76.62 662 ALA A C 1
ATOM 4791 O O . ALA A 1 662 ? -32.491 -11.984 40.188 1.00 76.62 662 ALA A O 1
ATOM 4792 N N . SER A 1 663 ? -32.144 -11.721 42.394 1.00 81.38 663 SER A N 1
ATOM 4793 C CA . SER A 1 663 ? -31.445 -10.439 42.267 1.00 81.38 663 SER A CA 1
ATOM 4794 C C . SER A 1 663 ? -30.184 -10.573 41.409 1.00 81.38 663 SER A C 1
ATOM 4796 O O . SER A 1 663 ? -29.426 -11.538 41.546 1.00 81.38 663 SER A O 1
ATOM 4798 N N . SER A 1 664 ? -29.959 -9.615 40.499 1.00 84.19 664 SER A N 1
ATOM 4799 C CA . SER A 1 664 ? -28.790 -9.614 39.599 1.00 84.19 664 SER A CA 1
ATOM 4800 C C . SER A 1 664 ? -28.599 -10.925 38.811 1.00 84.19 664 SER A C 1
ATOM 4802 O O . SER A 1 664 ? -27.470 -11.320 38.507 1.00 84.19 664 SER A O 1
ATOM 4804 N N . SER A 1 665 ? -29.692 -11.627 38.491 1.00 86.19 665 SER A N 1
ATOM 4805 C CA . SER A 1 665 ? -29.657 -12.781 37.588 1.00 86.19 665 SER A CA 1
ATOM 4806 C C . SER A 1 665 ? -29.248 -12.381 36.171 1.00 86.19 665 SER A C 1
ATOM 4808 O O . SER A 1 665 ? -28.694 -13.208 35.461 1.00 86.19 665 SER A O 1
ATOM 4810 N N . GLY A 1 666 ? -29.505 -11.126 35.787 1.00 92.69 666 GLY A N 1
ATOM 4811 C CA . GLY A 1 666 ? -29.139 -10.542 34.506 1.00 92.69 666 GLY A CA 1
ATOM 4812 C C . GLY A 1 666 ? -30.099 -10.870 33.354 1.00 92.69 666 GLY A C 1
ATOM 4813 O O . GLY A 1 666 ? -31.015 -11.687 33.494 1.00 92.69 666 GLY A O 1
ATOM 4814 N N . GLY A 1 667 ? -29.905 -10.210 32.211 1.00 94.50 667 GLY A N 1
ATOM 4815 C CA . GLY A 1 667 ? -30.662 -10.411 30.973 1.00 94.50 667 GLY A CA 1
ATOM 4816 C C . GLY A 1 667 ? -29.894 -9.924 29.741 1.00 94.50 667 GLY A C 1
ATOM 4817 O O . GLY A 1 667 ? -29.014 -9.075 29.850 1.00 94.50 667 GLY A O 1
ATOM 4818 N N . ALA A 1 668 ? -30.228 -10.454 28.565 1.00 97.94 668 ALA A N 1
ATOM 4819 C CA . ALA A 1 668 ? -29.733 -9.948 27.284 1.00 97.94 668 ALA A CA 1
ATOM 4820 C C . ALA A 1 668 ? -30.878 -9.881 26.272 1.00 97.94 668 ALA A C 1
ATOM 4822 O O . ALA A 1 668 ? -31.798 -10.693 26.315 1.00 97.94 668 ALA A O 1
ATOM 4823 N N . TYR A 1 669 ? -30.838 -8.913 25.369 1.00 98.31 669 TYR A N 1
ATOM 4824 C CA . TYR A 1 669 ? -31.959 -8.586 24.495 1.00 98.31 669 TYR A CA 1
ATOM 4825 C C . TYR A 1 669 ? -31.486 -8.521 23.058 1.00 98.31 669 TYR A C 1
ATOM 4827 O O . TYR A 1 669 ? -30.522 -7.817 22.768 1.00 98.31 669 TYR A O 1
ATOM 4835 N N . VAL A 1 670 ? -32.175 -9.231 22.169 1.00 98.25 670 VAL A N 1
ATOM 4836 C CA . VAL A 1 670 ? -31.872 -9.236 20.738 1.00 98.25 670 VAL A CA 1
ATOM 4837 C C . VAL A 1 670 ? -32.865 -8.351 20.004 1.00 98.25 670 VAL A C 1
ATOM 4839 O O . VAL A 1 670 ? -34.082 -8.516 20.136 1.00 98.25 670 VAL A O 1
ATOM 4842 N N . PHE A 1 671 ? -32.325 -7.451 19.195 1.00 97.69 671 PHE A N 1
ATOM 4843 C CA . PHE A 1 671 ? -33.048 -6.562 18.305 1.00 97.69 671 PHE A CA 1
ATOM 4844 C C . PHE A 1 671 ? -32.782 -6.958 16.854 1.00 97.69 671 PHE A C 1
ATOM 4846 O O . PHE A 1 671 ? -31.679 -7.381 16.510 1.00 97.69 671 PHE A O 1
ATOM 4853 N N . GLU A 1 672 ? -33.789 -6.810 16.001 1.00 95.62 672 GLU A N 1
ATOM 4854 C CA . GLU A 1 672 ? -33.688 -7.045 14.561 1.00 95.62 672 GLU A CA 1
ATOM 4855 C C . GLU A 1 672 ? -34.084 -5.773 13.815 1.00 95.62 672 GLU A C 1
ATOM 4857 O O . GLU A 1 672 ? -35.111 -5.156 14.114 1.00 95.62 672 GLU A O 1
ATOM 4862 N N . ARG A 1 673 ? -33.257 -5.370 12.849 1.00 94.50 673 ARG A N 1
ATOM 4863 C CA . ARG A 1 673 ? -33.525 -4.211 11.998 1.00 94.50 673 ARG A CA 1
ATOM 4864 C C . ARG A 1 673 ? -34.589 -4.556 10.962 1.00 94.50 673 ARG A C 1
ATOM 4866 O O . ARG A 1 673 ? -34.407 -5.463 10.152 1.00 94.50 673 ARG A O 1
ATOM 4873 N N . ASN A 1 674 ? -35.663 -3.777 10.919 1.00 90.38 674 ASN A N 1
ATOM 4874 C CA . ASN A 1 674 ? -36.633 -3.829 9.834 1.00 90.38 674 ASN A CA 1
ATOM 4875 C C . ASN A 1 674 ? -36.032 -3.178 8.576 1.00 90.38 674 ASN A C 1
ATOM 4877 O O . ASN A 1 674 ? -35.660 -2.004 8.592 1.00 90.38 674 ASN A O 1
ATOM 4881 N N . SER A 1 675 ? -35.922 -3.924 7.474 1.00 83.44 675 SER A N 1
ATOM 4882 C CA . SER A 1 675 ? -35.300 -3.426 6.239 1.00 83.44 675 SER A CA 1
ATOM 4883 C C . SER A 1 675 ? -36.084 -2.300 5.560 1.00 83.44 675 SER A C 1
ATOM 4885 O O . SER A 1 675 ? -35.468 -1.469 4.900 1.00 83.44 675 SER A O 1
ATOM 4887 N N . GLY A 1 676 ? -37.409 -2.250 5.737 1.00 83.69 676 GLY A N 1
ATOM 4888 C CA . GLY A 1 676 ? -38.275 -1.248 5.117 1.00 83.69 676 GLY A CA 1
ATOM 4889 C C . GLY A 1 676 ? -38.298 0.084 5.865 1.00 83.69 676 GLY A C 1
ATOM 4890 O O . GLY A 1 676 ? -38.273 1.133 5.231 1.00 83.69 676 GLY A O 1
ATOM 4891 N N . SER A 1 677 ? -38.329 0.056 7.202 1.00 86.44 677 SER A N 1
ATOM 4892 C CA . SER A 1 677 ? -38.381 1.277 8.027 1.00 86.44 677 SER A CA 1
ATOM 4893 C C . SER A 1 677 ? -37.023 1.726 8.573 1.00 86.44 677 SER A C 1
ATOM 4895 O O . SER A 1 677 ? -36.888 2.870 8.997 1.00 86.44 677 SER A O 1
ATOM 4897 N N . GLY A 1 678 ? -36.025 0.839 8.607 1.00 85.00 678 GLY A N 1
ATOM 4898 C CA . GLY A 1 678 ? -34.735 1.084 9.258 1.00 85.00 678 GLY A CA 1
ATOM 4899 C C . GLY A 1 678 ? -34.780 1.072 10.790 1.00 85.00 678 GLY A C 1
ATOM 4900 O O . GLY A 1 678 ? -33.760 1.316 11.431 1.00 85.00 678 GLY A O 1
ATOM 4901 N N . VAL A 1 679 ? -35.941 0.774 11.381 1.00 92.69 679 VAL A N 1
ATOM 4902 C CA . VAL A 1 679 ? -36.143 0.732 12.835 1.00 92.69 679 VAL A CA 1
ATOM 4903 C C . VAL A 1 679 ? -35.682 -0.610 13.395 1.00 92.69 679 VAL A C 1
ATOM 4905 O O . VAL A 1 679 ? -35.943 -1.664 12.813 1.00 92.69 679 VAL A O 1
ATOM 4908 N N . TRP A 1 680 ? -35.015 -0.571 14.544 1.00 96.31 680 TRP A N 1
ATOM 4909 C CA . TRP A 1 680 ? -34.615 -1.757 15.294 1.00 96.31 680 TRP A CA 1
ATOM 4910 C C . TRP A 1 680 ? -35.692 -2.150 16.307 1.00 96.31 680 TRP A C 1
ATOM 4912 O O . TRP A 1 680 ? -36.059 -1.365 17.177 1.00 96.31 680 TRP A O 1
ATOM 4922 N N . GLU A 1 681 ? -36.188 -3.381 16.217 1.00 96.19 681 GLU A N 1
ATOM 4923 C CA . GLU A 1 681 ? -37.254 -3.891 17.084 1.00 96.19 681 GLU A CA 1
ATOM 4924 C C . GLU A 1 681 ? -36.735 -5.006 17.985 1.00 96.19 681 GLU A C 1
ATOM 4926 O O . GLU A 1 681 ? -36.055 -5.916 17.513 1.00 96.19 681 GLU A O 1
ATOM 4931 N N . GLN A 1 682 ? -37.105 -4.993 19.267 1.00 97.25 682 GLN A N 1
ATOM 4932 C CA . GLN A 1 682 ? -36.780 -6.099 20.165 1.00 97.25 682 GLN A CA 1
ATOM 4933 C C . GLN A 1 682 ? -37.520 -7.365 19.713 1.00 97.25 682 GLN A C 1
ATOM 4935 O O . GLN A 1 682 ? -38.750 -7.409 19.715 1.00 97.25 682 GLN A O 1
ATOM 4940 N N . LYS A 1 683 ? -36.778 -8.416 19.359 1.00 94.56 683 LYS A N 1
ATOM 4941 C CA . LYS A 1 683 ? -37.340 -9.710 18.947 1.00 94.56 683 LYS A CA 1
ATOM 4942 C C . LYS A 1 683 ? -37.297 -10.759 20.037 1.00 94.56 683 LYS A C 1
ATOM 4944 O O . LYS A 1 683 ? -38.105 -11.683 20.027 1.00 94.56 683 LYS A O 1
ATOM 4949 N N . SER A 1 684 ? -36.342 -10.677 20.955 1.00 96.06 684 SER A N 1
ATOM 4950 C CA . SER A 1 684 ? -36.192 -11.694 21.993 1.00 96.06 684 SER A CA 1
ATOM 4951 C C . SER A 1 684 ? -35.523 -11.149 23.239 1.00 96.06 684 SER A C 1
ATOM 4953 O O . SER A 1 684 ? -34.686 -10.251 23.171 1.00 96.06 684 SER A O 1
ATOM 4955 N N . VAL A 1 685 ? -35.880 -11.753 24.370 1.00 96.12 685 VAL A N 1
ATOM 4956 C CA . VAL A 1 685 ? -35.143 -11.637 25.626 1.00 96.12 685 VAL A CA 1
ATOM 4957 C C . VAL A 1 685 ? -34.526 -13.000 25.908 1.00 96.12 685 VAL A C 1
ATOM 4959 O O . VAL A 1 685 ? -35.229 -14.010 25.952 1.00 96.12 685 VAL A O 1
ATOM 4962 N N . LEU A 1 686 ? -33.208 -13.032 26.046 1.00 96.31 686 LEU A N 1
ATOM 4963 C CA . LEU A 1 686 ? -32.429 -14.231 26.304 1.00 96.31 686 LEU A CA 1
ATOM 4964 C C . LEU A 1 686 ? -32.281 -14.417 27.808 1.00 96.31 686 LEU A C 1
ATOM 4966 O O . LEU A 1 686 ? -31.919 -13.487 28.534 1.00 96.31 686 LEU A O 1
ATOM 4970 N N . PHE A 1 687 ? -32.524 -15.643 28.256 1.00 90.94 687 PHE A N 1
ATOM 4971 C CA . PHE A 1 687 ? -32.339 -16.029 29.642 1.00 90.94 687 PHE A CA 1
ATOM 4972 C C . PHE A 1 687 ? -31.585 -17.353 29.734 1.00 90.94 687 PHE A C 1
ATOM 4974 O O . PHE A 1 687 ? -31.841 -18.247 28.923 1.00 90.94 687 PHE A O 1
ATOM 4981 N N . PRO A 1 688 ? -30.719 -17.512 30.745 1.00 91.31 688 PRO A N 1
ATOM 4982 C CA . PRO A 1 688 ? -30.088 -18.791 31.035 1.00 91.31 688 PRO A CA 1
ATOM 4983 C C . PRO A 1 688 ? -31.142 -19.808 31.496 1.00 91.31 688 PRO A C 1
ATOM 4985 O O . PRO A 1 688 ? -31.987 -19.502 32.346 1.00 91.31 688 PRO A O 1
ATOM 4988 N N . SER A 1 689 ? -31.109 -21.022 30.943 1.00 89.88 689 SER A N 1
ATOM 4989 C CA . SER A 1 689 ? -32.093 -22.074 31.246 1.00 89.88 689 SER A CA 1
ATOM 4990 C C . SER A 1 689 ? -32.010 -22.596 32.684 1.00 89.88 689 SER A C 1
ATOM 4992 O O . SER A 1 689 ? -32.987 -23.131 33.197 1.00 89.88 689 SER A O 1
ATOM 4994 N N . ASP A 1 690 ? -30.849 -22.464 33.323 1.00 89.12 690 ASP A N 1
ATOM 4995 C CA . ASP A 1 690 ? -30.565 -22.901 34.693 1.00 89.12 690 ASP A CA 1
ATOM 4996 C C . ASP A 1 690 ? -30.752 -21.788 35.742 1.00 89.12 690 ASP A C 1
ATOM 4998 O O . ASP A 1 690 ? -30.567 -22.044 36.929 1.00 89.12 690 ASP A O 1
ATOM 5002 N N . LEU A 1 691 ? -31.167 -20.580 35.329 1.00 82.25 691 LEU A N 1
ATOM 5003 C CA . LEU A 1 691 ? -31.566 -19.470 36.213 1.00 82.25 691 LEU A CA 1
ATOM 5004 C C . LEU A 1 691 ? -30.592 -19.163 37.375 1.00 82.25 691 LEU A C 1
ATOM 5006 O O . LEU A 1 691 ? -31.015 -19.061 38.530 1.00 82.25 691 LEU A O 1
ATOM 5010 N N . PRO A 1 692 ? -29.289 -18.973 37.120 1.00 79.25 692 PRO A N 1
ATOM 5011 C CA . PRO A 1 692 ? -28.341 -18.728 38.192 1.00 79.25 692 PRO A CA 1
ATOM 5012 C C . PRO A 1 692 ? -28.582 -17.361 38.854 1.00 79.25 692 PRO A C 1
ATOM 5014 O O . PRO A 1 692 ? -28.619 -16.312 38.201 1.00 79.25 692 PRO A O 1
ATOM 5017 N N . THR A 1 693 ? -28.712 -17.376 40.179 1.00 82.81 693 THR A N 1
ATOM 5018 C CA . THR A 1 693 ? -28.862 -16.182 41.024 1.00 82.81 693 THR A CA 1
ATOM 5019 C C . THR A 1 693 ? -27.574 -15.365 41.058 1.00 82.81 693 THR A C 1
ATOM 5021 O O . THR A 1 693 ? -26.496 -15.954 41.122 1.00 82.81 693 THR A O 1
ATOM 5024 N N . ALA A 1 694 ? -27.676 -14.030 41.066 1.00 85.69 694 ALA A N 1
ATOM 5025 C CA . ALA A 1 694 ? -26.538 -13.106 41.176 1.00 85.69 694 ALA A CA 1
ATOM 5026 C C . ALA A 1 694 ? -25.393 -13.352 40.168 1.00 85.69 694 ALA A C 1
ATOM 5028 O O . ALA A 1 694 ? -24.245 -12.994 40.418 1.00 85.69 694 ALA A O 1
ATOM 5029 N N . SER A 1 695 ? -25.704 -13.962 39.022 1.00 91.25 695 SER A N 1
ATOM 5030 C CA . SER A 1 695 ? -24.719 -14.443 38.050 1.00 91.25 695 SER A CA 1
ATOM 5031 C C . SER A 1 695 ? -24.195 -13.375 37.096 1.00 91.25 695 SER A C 1
ATOM 5033 O O . SER A 1 695 ? -23.187 -13.604 36.425 1.00 91.25 695 SER A O 1
ATOM 5035 N N . LYS A 1 696 ? -24.868 -12.217 37.042 1.00 94.56 696 LYS A N 1
ATOM 5036 C CA . LYS A 1 696 ? -24.580 -11.122 36.109 1.00 94.56 696 LYS A CA 1
ATOM 5037 C C . LYS A 1 696 ? -24.676 -11.544 34.640 1.00 94.56 696 LYS A C 1
ATOM 5039 O O . LYS A 1 696 ? -23.856 -11.137 33.824 1.00 94.56 696 LYS A O 1
ATOM 5044 N N . PHE A 1 697 ? -25.659 -12.371 34.281 1.00 97.12 697 PHE A N 1
ATOM 5045 C CA . PHE A 1 697 ? -25.913 -12.704 32.876 1.00 97.12 697 PHE A CA 1
ATOM 5046 C C . PHE A 1 697 ? -26.135 -11.434 32.036 1.00 97.12 697 PHE A C 1
ATOM 5048 O O . PHE A 1 697 ? -26.897 -10.551 32.419 1.00 97.12 697 PHE A O 1
ATOM 5055 N N . GLY A 1 698 ? -25.478 -11.322 30.885 1.00 97.25 698 GLY A N 1
ATOM 5056 C CA . GLY A 1 698 ? -25.491 -10.085 30.093 1.00 97.25 698 GLY A CA 1
ATOM 5057 C C . GLY A 1 698 ? -24.386 -9.105 30.484 1.00 97.25 698 GLY A C 1
ATOM 5058 O O . GLY A 1 698 ? -24.388 -7.971 30.014 1.00 97.25 698 GLY A O 1
ATOM 5059 N N . TRP A 1 699 ? -23.435 -9.524 31.324 1.00 97.88 699 TRP A N 1
ATOM 5060 C CA . TRP A 1 699 ? -22.218 -8.760 31.599 1.00 97.88 699 TRP A CA 1
ATOM 5061 C C . TRP A 1 699 ? -21.424 -8.492 30.318 1.00 97.88 699 TRP A C 1
ATOM 5063 O O . TRP A 1 699 ? -21.071 -7.352 30.040 1.00 97.88 699 TRP A O 1
ATOM 5073 N N . SER A 1 700 ? -21.241 -9.523 29.495 1.00 98.69 700 SER A N 1
ATOM 5074 C CA . SER A 1 700 ? -20.671 -9.430 28.153 1.00 98.69 700 SER A CA 1
ATOM 5075 C C . SER A 1 700 ? -21.574 -10.145 27.149 1.00 98.69 700 SER A C 1
ATOM 5077 O O . SER A 1 700 ? -22.210 -11.154 27.472 1.00 98.69 700 SER A O 1
ATOM 5079 N N . VAL A 1 701 ? -21.667 -9.606 25.934 1.00 98.75 701 VAL A N 1
ATOM 5080 C CA . VAL A 1 701 ? -22.500 -10.147 24.853 1.00 98.75 701 VAL A CA 1
ATOM 5081 C C . VAL A 1 701 ? -21.758 -10.071 23.525 1.00 98.75 701 VAL A C 1
ATOM 5083 O O . VAL A 1 701 ? -20.966 -9.162 23.301 1.00 98.75 701 VAL A O 1
ATOM 5086 N N . SER A 1 702 ? -22.041 -11.006 22.623 1.00 98.56 702 SER A N 1
ATOM 5087 C CA . SER A 1 702 ? -21.597 -10.946 21.229 1.00 98.56 702 SER A CA 1
ATOM 5088 C C . SER A 1 702 ? -22.603 -11.673 20.333 1.00 98.56 702 SER A C 1
ATOM 5090 O O . SER A 1 702 ? -23.276 -12.605 20.779 1.00 98.56 702 SER A O 1
ATOM 5092 N N . VAL A 1 703 ? -22.746 -11.225 19.084 1.00 97.56 703 VAL A N 1
ATOM 5093 C CA . VAL A 1 703 ? -23.668 -11.788 18.086 1.00 97.56 703 VAL A CA 1
ATOM 5094 C C . VAL A 1 703 ? -22.948 -11.907 16.745 1.00 97.56 703 VAL A C 1
ATOM 5096 O O . VAL A 1 703 ? -22.270 -10.973 16.328 1.00 97.56 703 VAL A O 1
ATOM 5099 N N . SER A 1 704 ? -23.101 -13.042 16.063 1.00 94.50 704 SER A N 1
ATOM 5100 C CA . SER A 1 704 ? -22.591 -13.265 14.705 1.00 94.50 704 SER A CA 1
ATOM 5101 C C . SER A 1 704 ? -23.586 -14.121 13.926 1.00 94.50 704 SER A C 1
ATOM 5103 O O . SER A 1 704 ? -23.860 -15.273 14.277 1.00 94.50 704 SER A O 1
ATOM 5105 N N . GLY A 1 705 ? -24.189 -13.532 12.888 1.00 88.44 705 GLY A N 1
ATOM 5106 C CA . GLY A 1 705 ? -25.240 -14.179 12.104 1.00 88.44 705 GLY A CA 1
ATOM 5107 C C . GLY A 1 705 ? -26.405 -14.661 12.975 1.00 88.44 705 GLY A C 1
ATOM 5108 O O . GLY A 1 705 ? -27.106 -13.864 13.593 1.00 88.44 705 GLY A O 1
ATOM 5109 N N . THR A 1 706 ? -26.627 -15.977 13.016 1.00 91.38 706 THR A N 1
ATOM 5110 C CA . THR A 1 706 ? -27.708 -16.612 13.789 1.00 91.38 706 THR A CA 1
ATOM 5111 C C . THR A 1 706 ? -27.301 -17.033 15.199 1.00 91.38 706 THR A C 1
ATOM 5113 O O . THR A 1 706 ? -28.100 -17.683 15.870 1.00 91.38 706 THR A O 1
ATOM 5116 N N . TYR A 1 707 ? -26.086 -16.717 15.654 1.00 95.44 707 TYR A N 1
ATOM 5117 C CA . TYR A 1 707 ? -25.614 -17.070 16.991 1.00 95.44 707 TYR A CA 1
ATOM 5118 C C . TYR A 1 707 ? -25.435 -15.844 17.873 1.00 95.44 707 TYR A C 1
ATOM 5120 O O . TYR A 1 707 ? -25.009 -14.787 17.416 1.00 95.44 707 TYR A O 1
ATOM 5128 N N . ALA A 1 708 ? -25.709 -16.025 19.160 1.00 97.81 708 ALA A N 1
ATOM 5129 C CA . ALA A 1 708 ? -25.399 -15.067 20.205 1.00 97.81 708 ALA A CA 1
ATOM 5130 C C . ALA A 1 708 ? -24.729 -15.793 21.369 1.00 97.81 708 ALA A C 1
ATOM 5132 O O . ALA A 1 708 ? -25.102 -16.919 21.696 1.00 97.81 708 ALA A O 1
ATOM 5133 N N . ILE A 1 709 ? -23.762 -15.145 22.009 1.00 98.75 709 ILE A N 1
ATOM 5134 C CA . ILE A 1 709 ? -23.139 -15.618 23.243 1.00 98.75 709 ILE A CA 1
ATOM 5135 C C . ILE A 1 709 ? -23.307 -14.570 24.340 1.00 98.75 709 ILE A C 1
ATOM 5137 O O . ILE A 1 709 ? -23.205 -13.370 24.083 1.00 98.75 709 ILE A O 1
ATOM 5141 N N . VAL A 1 710 ? -23.586 -15.029 25.559 1.00 98.75 710 VAL A N 1
ATOM 5142 C CA . VAL A 1 710 ? -23.808 -14.165 26.721 1.00 98.75 710 VAL A CA 1
ATOM 5143 C C . VAL A 1 710 ? -23.014 -14.669 27.922 1.00 98.75 710 VAL A C 1
ATOM 5145 O O . VAL A 1 710 ? -23.155 -15.827 28.315 1.00 98.75 710 VAL A O 1
ATOM 5148 N N . GLY A 1 711 ? -22.194 -13.800 28.508 1.00 98.31 711 GLY A N 1
ATOM 5149 C CA . GLY A 1 711 ? -21.397 -14.070 29.701 1.00 98.31 711 GLY A CA 1
ATOM 5150 C C . GLY A 1 711 ? -22.164 -13.854 31.009 1.00 98.31 711 GLY A C 1
ATOM 5151 O O . GLY A 1 711 ? -23.021 -12.972 31.109 1.00 98.31 711 GLY A O 1
ATOM 5152 N N . ALA A 1 712 ? -21.847 -14.669 32.015 1.00 97.25 712 ALA A N 1
ATOM 5153 C CA . ALA A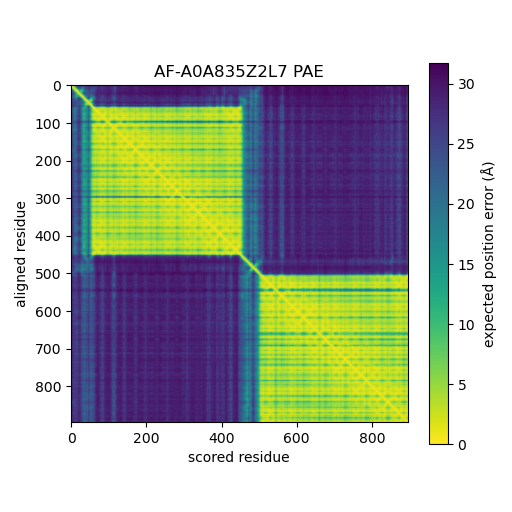 1 712 ? -22.371 -14.626 33.380 1.00 97.25 712 ALA A CA 1
ATOM 5154 C C . ALA A 1 712 ? -21.247 -14.971 34.374 1.00 97.25 712 ALA A C 1
ATOM 5156 O O . ALA A 1 712 ? -21.200 -16.055 34.967 1.00 97.25 712 ALA A O 1
ATOM 5157 N N . TYR A 1 713 ? -20.291 -14.054 34.513 1.00 95.88 713 TYR A N 1
ATOM 5158 C CA . TYR A 1 713 ? -19.016 -14.317 35.184 1.00 95.88 713 TYR A CA 1
ATOM 5159 C C . TYR A 1 713 ? -19.117 -14.632 36.685 1.00 95.88 713 TYR A C 1
ATOM 5161 O O . TYR A 1 713 ? -18.206 -15.248 37.236 1.00 95.88 713 TYR A O 1
ATOM 5169 N N . LEU A 1 714 ? -20.221 -14.258 37.347 1.00 94.50 714 LEU A N 1
ATOM 5170 C CA . LEU A 1 714 ? -20.481 -14.571 38.760 1.00 94.50 714 LEU A CA 1
ATOM 5171 C C . LEU A 1 714 ? -21.368 -15.802 38.962 1.00 94.50 714 LEU A C 1
ATOM 5173 O O . LEU A 1 714 ? -21.776 -16.091 40.088 1.00 94.50 714 LEU A O 1
ATOM 5177 N N . LYS A 1 715 ? -21.681 -16.554 37.900 1.00 93.38 715 LYS A N 1
ATOM 5178 C CA . LYS A 1 715 ? -22.347 -17.850 38.049 1.00 93.38 715 LYS A CA 1
ATOM 5179 C C . LYS A 1 715 ? -21.540 -18.741 39.003 1.00 93.38 715 LYS A C 1
ATOM 5181 O O . LYS A 1 715 ? -20.320 -18.863 38.884 1.00 93.38 715 LYS A O 1
ATOM 5186 N N . THR A 1 716 ? -22.232 -19.398 39.931 1.00 90.31 716 THR A N 1
ATOM 5187 C CA . THR A 1 716 ? -21.619 -20.370 40.844 1.00 90.31 716 THR A CA 1
ATOM 5188 C C . THR A 1 716 ? -20.894 -21.475 40.069 1.00 90.31 716 THR A C 1
ATOM 5190 O O . THR A 1 716 ? -21.363 -21.925 39.022 1.00 90.31 716 THR A O 1
ATOM 5193 N N . GLY A 1 717 ? -19.737 -21.907 40.584 1.00 88.38 717 GLY A N 1
ATOM 5194 C CA . GLY A 1 717 ? -18.870 -22.873 39.897 1.00 88.38 717 GLY A CA 1
ATOM 5195 C C . GLY A 1 717 ? -17.857 -22.244 38.935 1.00 88.38 717 GLY A C 1
ATOM 5196 O O . GLY A 1 717 ? -17.443 -22.901 37.991 1.00 88.38 717 GLY A O 1
ATOM 5197 N N . GLY A 1 718 ? -17.448 -20.992 39.172 1.00 89.88 718 GLY A N 1
ATOM 5198 C CA . GLY A 1 718 ? -16.357 -20.347 38.433 1.00 89.88 718 GLY A CA 1
ATOM 5199 C C . GLY A 1 718 ? -16.768 -19.487 37.245 1.00 89.88 718 GLY A C 1
ATOM 5200 O O . GLY A 1 718 ? -15.876 -19.026 36.539 1.00 89.88 718 GLY A O 1
ATOM 5201 N N . GLY A 1 719 ? -18.064 -19.222 37.058 1.00 95.44 719 GLY A N 1
ATOM 5202 C CA . GLY A 1 719 ? -18.620 -18.442 35.950 1.00 95.44 719 GLY A CA 1
ATOM 5203 C C . GLY A 1 719 ? -19.240 -19.306 34.842 1.00 95.44 719 GLY A C 1
ATOM 5204 O O . GLY A 1 719 ? -19.125 -20.534 34.844 1.00 95.44 719 GLY A O 1
ATOM 5205 N N . GLY A 1 720 ? -19.940 -18.674 33.898 1.00 96.12 720 GLY A N 1
ATOM 5206 C CA . GLY A 1 720 ? -20.546 -19.353 32.752 1.00 96.12 720 GLY A CA 1
ATOM 5207 C C . GLY A 1 720 ? -20.738 -18.453 31.531 1.00 96.12 720 GLY A C 1
ATOM 5208 O O . GLY A 1 720 ? -20.815 -17.233 31.653 1.00 96.12 720 GLY A O 1
ATOM 5209 N N . ALA A 1 721 ? -20.855 -19.067 30.355 1.00 98.19 721 ALA A N 1
ATOM 5210 C CA . ALA A 1 721 ? -21.270 -18.409 29.119 1.00 98.19 721 ALA A CA 1
ATOM 5211 C C . ALA A 1 721 ? -22.312 -19.259 28.385 1.00 98.19 721 ALA A C 1
ATOM 5213 O O . ALA A 1 721 ? -22.259 -20.485 28.412 1.00 98.19 721 ALA A O 1
ATOM 5214 N N . TYR A 1 722 ? -23.269 -18.616 27.728 1.00 98.25 722 TYR A N 1
ATOM 5215 C CA . TYR A 1 722 ? -24.431 -19.279 27.142 1.00 98.25 722 TYR A CA 1
ATOM 5216 C C . TYR A 1 722 ? -24.507 -18.960 25.666 1.00 98.25 722 TYR A C 1
ATOM 5218 O O . TYR A 1 722 ? -24.495 -17.786 25.302 1.00 98.25 722 TYR A O 1
ATOM 5226 N N . ILE A 1 723 ? -24.618 -19.992 24.833 1.00 98.31 723 ILE A N 1
ATOM 5227 C CA . ILE A 1 723 ? -24.776 -19.818 23.391 1.00 98.31 723 ILE A CA 1
ATOM 5228 C C . ILE A 1 723 ? -26.232 -20.037 23.019 1.00 98.31 723 ILE A C 1
ATOM 5230 O O . ILE A 1 723 ? -26.821 -21.065 23.360 1.00 98.31 723 ILE A O 1
ATOM 5234 N N . PHE A 1 724 ? -26.783 -19.081 22.284 1.00 97.44 724 PHE A N 1
ATOM 5235 C CA . PHE A 1 724 ? -28.111 -19.111 21.699 1.00 97.44 724 PHE A CA 1
ATOM 5236 C C . PHE A 1 724 ? -27.996 -19.179 20.177 1.00 97.44 724 PHE A C 1
ATOM 5238 O O . PHE A 1 724 ? -27.103 -18.576 19.585 1.00 97.44 724 PHE A O 1
ATOM 5245 N N . GLU A 1 725 ? -28.910 -19.905 19.545 1.00 95.50 725 GLU A N 1
ATOM 5246 C CA . GLU A 1 725 ? -29.034 -19.999 18.091 1.00 95.50 725 GLU A CA 1
ATOM 5247 C C . GLU A 1 725 ? -30.461 -19.625 17.692 1.00 95.50 725 GLU A C 1
ATOM 5249 O O . GLU A 1 725 ? -31.433 -20.110 18.282 1.00 95.50 725 GLU A O 1
ATOM 5254 N N . ARG A 1 726 ? -30.595 -18.754 16.692 1.00 94.19 726 ARG A N 1
ATOM 5255 C CA . ARG A 1 726 ? -31.887 -18.385 16.122 1.00 94.19 726 ARG A CA 1
ATOM 5256 C C . ARG A 1 726 ? -32.422 -19.533 15.275 1.00 94.19 726 ARG A C 1
ATOM 5258 O O . ARG A 1 726 ? -31.837 -19.901 14.259 1.00 94.19 726 ARG A O 1
ATOM 5265 N N . ASN A 1 727 ? -33.584 -20.048 15.646 1.00 91.25 727 ASN A N 1
ATOM 5266 C CA . ASN A 1 727 ? -34.333 -20.999 14.846 1.00 91.25 727 ASN A CA 1
ATOM 5267 C C . ASN A 1 727 ? -34.874 -20.289 13.595 1.00 91.25 727 ASN A C 1
ATOM 5269 O O . ASN A 1 727 ? -35.677 -19.360 13.686 1.00 91.25 727 ASN A O 1
ATOM 5273 N N . SER A 1 728 ? -34.430 -20.708 12.411 1.00 86.81 728 SER A N 1
ATOM 5274 C CA . SER A 1 728 ? -34.796 -20.064 11.143 1.00 86.81 728 SER A CA 1
ATOM 5275 C C . SER A 1 728 ? -36.280 -20.196 10.796 1.00 86.81 728 SER A C 1
ATOM 5277 O O . SER A 1 728 ? -36.809 -19.341 10.091 1.00 86.81 728 SER A O 1
ATOM 5279 N N . SER A 1 729 ? -36.954 -21.232 11.304 1.00 89.56 729 SER A N 1
ATOM 5280 C CA . SER A 1 729 ? -38.362 -21.517 11.003 1.00 89.56 729 SER A CA 1
ATOM 5281 C C . SER A 1 729 ? -39.322 -20.768 11.923 1.00 89.56 729 SER A C 1
ATOM 5283 O O . SER A 1 729 ? -40.387 -20.345 11.485 1.00 89.56 729 SER A O 1
ATOM 5285 N N . THR A 1 730 ? -38.960 -20.596 13.197 1.00 90.69 730 THR A N 1
ATOM 5286 C CA . THR A 1 730 ? -39.822 -19.935 14.194 1.00 90.69 730 THR A CA 1
ATOM 5287 C C . THR A 1 730 ? -39.397 -18.500 14.501 1.00 90.69 730 THR A C 1
ATOM 5289 O O . THR A 1 730 ? -40.175 -17.741 15.069 1.00 90.69 730 THR A O 1
ATOM 5292 N N . GLY A 1 731 ? -38.161 -18.123 14.163 1.00 87.94 731 GLY A N 1
ATOM 5293 C CA . GLY A 1 731 ? -37.547 -16.854 14.552 1.00 87.94 731 GLY A CA 1
ATOM 5294 C C . GLY A 1 731 ? -37.132 -16.779 16.026 1.00 87.94 731 GLY A C 1
ATOM 5295 O O . GLY A 1 731 ? -36.561 -15.770 16.435 1.00 87.94 731 GLY A O 1
ATOM 5296 N N . ALA A 1 732 ? -37.391 -17.824 16.820 1.00 92.19 732 ALA A N 1
ATOM 5297 C CA . ALA A 1 732 ? -37.070 -17.857 18.241 1.00 92.19 732 ALA A CA 1
ATOM 5298 C C . ALA A 1 732 ? -35.570 -18.075 18.476 1.00 92.19 732 ALA A C 1
ATOM 5300 O O . ALA A 1 732 ? -34.930 -18.859 17.778 1.00 92.19 732 ALA A O 1
ATOM 5301 N N . TRP A 1 733 ? -35.018 -17.420 19.493 1.00 95.56 733 TRP A N 1
ATOM 5302 C CA . TRP A 1 733 ? -33.659 -17.676 19.963 1.00 95.56 733 TRP A CA 1
ATOM 5303 C C . TRP A 1 733 ? -33.668 -18.769 21.030 1.00 95.56 733 TRP A C 1
ATOM 5305 O O . TRP A 1 733 ? -34.297 -18.626 22.077 1.00 95.56 733 TRP A O 1
ATOM 5315 N N . GLU A 1 734 ? -32.964 -19.866 20.767 1.00 95.56 734 GLU A N 1
ATOM 5316 C CA . GLU A 1 734 ? -32.935 -21.047 21.629 1.00 95.56 734 GLU A CA 1
ATOM 5317 C C . GLU A 1 734 ? -31.538 -21.243 22.213 1.00 95.56 734 GLU A C 1
ATOM 5319 O O . GLU A 1 734 ? -30.549 -21.219 21.482 1.00 95.56 734 GLU A O 1
ATOM 5324 N N . GLN A 1 735 ? -31.439 -21.495 23.518 1.00 96.69 735 GLN A N 1
ATOM 5325 C CA . GLN A 1 735 ? -30.160 -21.831 24.139 1.00 96.69 735 GLN A CA 1
ATOM 5326 C C . GLN A 1 735 ? -29.675 -23.203 23.639 1.00 96.69 735 GLN A C 1
ATOM 5328 O O . GLN A 1 735 ? -30.382 -24.202 23.769 1.00 96.69 735 GLN A O 1
ATOM 5333 N N . LYS A 1 736 ? -28.460 -23.259 23.090 1.00 95.12 736 LYS A N 1
ATOM 5334 C CA . LYS A 1 736 ? -27.823 -24.477 22.563 1.00 95.12 736 LYS A CA 1
ATOM 5335 C C . LYS A 1 736 ? -26.709 -25.017 23.445 1.00 95.12 736 LYS A C 1
ATOM 5337 O O . LYS A 1 736 ? -26.432 -26.211 23.388 1.00 95.12 736 LYS A O 1
ATOM 5342 N N . ALA A 1 737 ? -26.070 -24.170 24.247 1.00 96.00 737 ALA A N 1
ATOM 5343 C CA . ALA A 1 737 ? -25.000 -24.605 25.136 1.00 96.00 737 ALA A CA 1
ATOM 5344 C C . ALA A 1 737 ? -24.913 -23.748 26.401 1.00 96.00 737 ALA A C 1
ATOM 5346 O O . ALA A 1 737 ? -25.194 -22.548 26.368 1.00 96.00 737 ALA A O 1
ATOM 5347 N N . ILE A 1 738 ? -24.465 -24.387 27.483 1.00 96.12 738 ILE A N 1
ATOM 5348 C CA . ILE A 1 738 ? -23.941 -23.744 28.689 1.00 96.12 738 ILE A CA 1
ATOM 5349 C C . ILE A 1 738 ? -22.467 -24.132 28.764 1.00 96.12 738 ILE A C 1
ATOM 5351 O O . ILE A 1 738 ? -22.139 -25.315 28.833 1.00 96.12 738 ILE A O 1
ATOM 5355 N N . LEU A 1 739 ? -21.589 -23.141 28.716 1.00 96.62 739 LEU A N 1
ATOM 5356 C CA . LEU A 1 739 ? -20.146 -23.292 28.834 1.00 96.62 739 LEU A CA 1
ATOM 5357 C C . LEU A 1 739 ? -19.748 -22.910 30.260 1.00 96.62 739 LEU A C 1
ATOM 5359 O O . LEU A 1 739 ? -20.140 -21.848 30.745 1.00 96.62 739 LEU A O 1
ATOM 5363 N N . THR A 1 740 ? -18.984 -23.764 30.932 1.00 94.31 740 THR A N 1
ATOM 5364 C CA . THR A 1 740 ? -18.533 -23.563 32.318 1.00 94.31 740 THR A CA 1
ATOM 5365 C C . THR A 1 740 ? -17.025 -23.714 32.407 1.00 94.31 740 THR A C 1
ATOM 5367 O O . THR A 1 740 ? -16.435 -24.452 31.619 1.00 94.31 740 THR A O 1
ATOM 5370 N N . CYS A 1 741 ? -16.403 -23.066 33.392 1.00 91.12 741 CYS A N 1
ATOM 5371 C CA . CYS A 1 741 ? -14.977 -23.247 33.640 1.00 91.12 741 CYS A CA 1
ATOM 5372 C C . CYS A 1 741 ? -14.696 -24.699 34.074 1.00 91.12 741 CYS A C 1
ATOM 5374 O O . CYS A 1 741 ? -15.251 -25.133 35.084 1.00 91.12 741 CYS A O 1
ATOM 5376 N N . PRO A 1 742 ? -13.877 -25.469 33.337 1.00 88.25 742 PRO A N 1
ATOM 5377 C CA . PRO A 1 742 ? -13.665 -26.883 33.642 1.00 88.25 742 PRO A CA 1
ATOM 5378 C C . PRO A 1 742 ? -12.706 -27.117 34.817 1.00 88.25 742 PRO A C 1
ATOM 5380 O O . PRO A 1 742 ? -12.734 -28.189 35.416 1.00 88.25 742 PRO A O 1
ATOM 5383 N N . ASP A 1 743 ? -11.847 -26.149 35.138 1.00 88.38 743 ASP A N 1
ATOM 5384 C CA . ASP A 1 743 ? -10.674 -26.354 35.996 1.00 88.38 743 ASP A CA 1
ATOM 5385 C C . ASP A 1 743 ? -10.529 -25.310 37.125 1.00 88.38 743 ASP A C 1
ATOM 5387 O O . ASP A 1 743 ? -9.520 -25.297 37.830 1.00 88.38 743 ASP A O 1
ATOM 5391 N N . SER A 1 744 ? -11.525 -24.438 37.333 1.00 88.69 744 SER A N 1
ATOM 5392 C CA . SER A 1 744 ? -11.509 -23.444 38.412 1.00 88.69 744 SER A CA 1
ATOM 5393 C C . SER A 1 744 ? -12.910 -23.006 38.840 1.00 88.69 744 SER A C 1
ATOM 5395 O O . SER A 1 744 ? -13.801 -22.801 38.023 1.00 88.69 744 SER A O 1
ATOM 5397 N N . THR A 1 745 ? -13.096 -22.805 40.147 1.00 89.81 745 THR A N 1
ATOM 5398 C CA . THR A 1 745 ? -14.374 -22.392 40.754 1.00 89.81 745 THR A CA 1
ATOM 5399 C C . THR A 1 745 ? -14.465 -20.896 41.062 1.00 89.81 745 THR A C 1
ATOM 5401 O O . THR A 1 745 ? -15.509 -20.438 41.525 1.00 89.81 745 THR A O 1
ATOM 5404 N N . ILE A 1 746 ? -13.400 -20.128 40.812 1.00 88.25 746 ILE 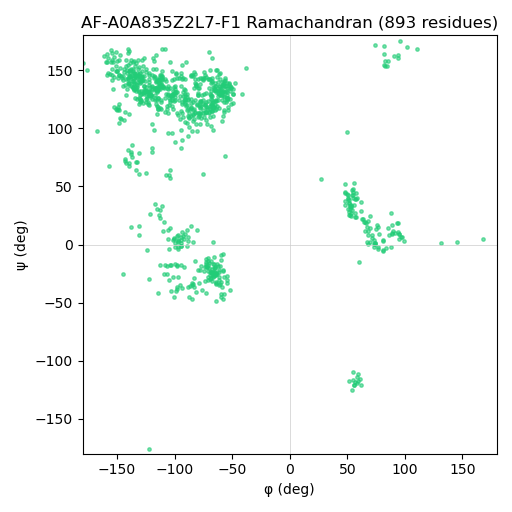A N 1
ATOM 5405 C CA . ILE A 1 746 ? -13.327 -18.672 41.066 1.00 88.25 746 ILE A CA 1
ATOM 5406 C C . ILE A 1 746 ? -12.792 -17.885 39.855 1.00 88.25 746 ILE A C 1
ATOM 5408 O O . ILE A 1 746 ? -12.402 -16.728 39.979 1.00 88.25 746 ILE A O 1
ATOM 5412 N N . ALA A 1 747 ? -12.778 -18.511 38.676 1.00 91.75 747 ALA A N 1
ATOM 5413 C CA . ALA A 1 747 ? -12.098 -18.020 37.478 1.00 91.75 747 ALA A CA 1
ATOM 5414 C C . ALA A 1 747 ? -12.735 -16.779 36.828 1.00 91.75 747 ALA A C 1
ATOM 5416 O O . ALA A 1 747 ? -12.097 -16.137 35.998 1.00 91.75 747 ALA A O 1
ATOM 5417 N N . GLN A 1 748 ? -13.985 -16.456 37.180 1.00 95.62 748 GLN A N 1
ATOM 5418 C CA . GLN A 1 748 ? -14.810 -15.455 36.492 1.00 95.62 748 GLN A CA 1
ATOM 5419 C C . GLN A 1 748 ? -14.993 -15.761 34.996 1.00 95.62 748 GLN A C 1
ATOM 5421 O O . GLN A 1 748 ? -14.883 -14.890 34.139 1.00 95.62 748 GLN A O 1
ATOM 5426 N N . PHE A 1 749 ? -15.262 -17.023 34.673 1.00 97.69 749 PHE A N 1
ATOM 5427 C CA . PHE A 1 749 ? -15.509 -17.484 33.314 1.00 97.69 749 PHE A CA 1
ATOM 5428 C C . PHE A 1 749 ? -16.755 -16.821 32.711 1.00 97.69 749 PHE A C 1
ATOM 5430 O O . PHE A 1 749 ? -17.819 -16.822 33.324 1.00 97.69 749 PHE A O 1
ATOM 5437 N N . GLY A 1 750 ? -16.647 -16.274 31.504 1.00 97.81 750 GLY A N 1
ATOM 5438 C CA . GLY A 1 750 ? -17.696 -15.444 30.908 1.00 97.81 750 GLY A CA 1
ATOM 5439 C C . GLY A 1 750 ? -17.565 -13.963 31.253 1.00 97.81 750 GLY A C 1
ATOM 5440 O O . GLY A 1 750 ? -18.539 -13.229 31.100 1.00 97.81 750 GLY A O 1
ATOM 5441 N N . TYR A 1 751 ? -16.396 -13.512 31.724 1.00 98.38 751 TYR A N 1
ATOM 5442 C CA . TYR A 1 751 ? -16.137 -12.084 31.915 1.00 98.38 751 TYR A CA 1
ATOM 5443 C C . TYR A 1 751 ? -16.157 -11.338 30.578 1.00 98.38 751 TYR A C 1
ATOM 5445 O O . TYR A 1 751 ? -16.912 -10.388 30.411 1.00 98.38 751 TYR A O 1
ATOM 5453 N N . SER A 1 752 ? -15.448 -11.841 29.573 1.00 98.69 752 SER A N 1
ATOM 5454 C CA . SER A 1 752 ? -15.547 -11.373 28.192 1.00 98.69 752 SER A CA 1
ATOM 5455 C C . SER A 1 752 ? -15.856 -12.552 27.267 1.00 98.69 752 SER A C 1
ATOM 5457 O O . SER A 1 752 ? -15.378 -13.671 27.483 1.00 98.69 752 SER A O 1
ATOM 5459 N N . VAL A 1 753 ? -16.710 -12.320 26.268 1.00 98.81 753 VAL A N 1
ATOM 5460 C CA . VAL A 1 753 ? -17.153 -13.331 25.300 1.00 98.81 753 VAL A CA 1
ATOM 5461 C C . VAL A 1 753 ? -17.131 -12.756 23.891 1.00 98.81 753 VAL A C 1
ATOM 5463 O O . VAL A 1 753 ? -17.489 -11.599 23.682 1.00 98.81 753 VAL A O 1
ATOM 5466 N N . SER A 1 754 ? -16.768 -13.576 22.910 1.00 98.56 754 SER A N 1
ATOM 5467 C CA . SER A 1 754 ? -16.865 -13.222 21.491 1.00 98.56 754 SER A CA 1
ATOM 5468 C C . SER A 1 754 ? -17.222 -14.460 20.671 1.00 98.56 754 SER A C 1
ATOM 5470 O O . SER A 1 754 ? -16.773 -15.563 20.993 1.00 98.56 754 SER A O 1
ATOM 5472 N N . ILE A 1 755 ? -18.068 -14.299 19.653 1.00 97.75 755 ILE A N 1
ATOM 5473 C CA . ILE A 1 755 ? -18.507 -15.377 18.760 1.00 97.75 755 ILE A CA 1
ATOM 5474 C C . ILE A 1 755 ? -18.417 -14.917 17.307 1.00 97.75 755 ILE A C 1
ATOM 5476 O O . ILE A 1 755 ? -18.899 -13.839 16.969 1.00 97.75 755 ILE A O 1
ATOM 5480 N N . ASP A 1 756 ? -17.832 -15.747 16.448 1.00 94.19 756 ASP A N 1
ATOM 5481 C CA . ASP A 1 756 ? -17.796 -15.526 15.004 1.00 94.19 756 ASP A CA 1
ATOM 5482 C C . ASP A 1 756 ? -18.014 -16.844 14.257 1.00 94.19 756 ASP A C 1
ATOM 5484 O O . ASP A 1 756 ? -17.203 -17.773 14.331 1.00 94.19 756 ASP A O 1
ATOM 5488 N N . GLY A 1 757 ? -19.152 -16.950 13.565 1.00 87.62 757 GLY A N 1
ATOM 5489 C CA . GLY A 1 757 ? -19.552 -18.167 12.867 1.00 87.62 757 GLY A CA 1
ATOM 5490 C C . GLY A 1 757 ? -19.567 -19.391 13.789 1.00 87.62 757 GLY A C 1
ATOM 5491 O O . GLY A 1 757 ? -20.435 -19.535 14.648 1.00 87.62 757 GLY A O 1
ATOM 5492 N N . THR A 1 758 ? -18.620 -20.307 13.579 1.00 90.56 758 THR A N 1
ATOM 5493 C CA . THR A 1 758 ? -18.497 -21.567 14.331 1.00 90.56 758 THR A CA 1
ATOM 5494 C C . THR A 1 758 ? -17.488 -21.511 15.475 1.00 90.56 758 THR A C 1
ATOM 5496 O O . THR A 1 758 ? -17.272 -22.542 16.112 1.00 90.56 758 THR A O 1
ATOM 5499 N N . TYR A 1 759 ? -16.864 -20.362 15.739 1.00 94.00 759 TYR A N 1
ATOM 5500 C CA . TYR A 1 759 ? -15.892 -20.186 16.817 1.00 94.00 759 TYR A CA 1
ATOM 5501 C C . TYR A 1 759 ? -16.444 -19.287 17.916 1.00 94.00 759 TYR A C 1
ATOM 5503 O O . TYR A 1 759 ? -17.128 -18.305 17.642 1.00 94.00 759 TYR A O 1
ATOM 5511 N N . ALA A 1 760 ? -16.122 -19.616 19.164 1.00 97.25 760 ALA A N 1
ATOM 5512 C CA . ALA A 1 760 ? -16.438 -18.789 20.318 1.00 97.25 760 ALA A CA 1
ATOM 5513 C C . ALA A 1 760 ? -15.266 -18.776 21.297 1.00 97.25 760 ALA A C 1
ATOM 5515 O O . ALA A 1 760 ? -14.668 -19.816 21.575 1.00 97.25 760 ALA A O 1
ATOM 5516 N N . VAL A 1 761 ? -14.970 -17.607 21.855 1.00 98.19 761 VAL A N 1
ATOM 5517 C CA . VAL A 1 761 ? -13.982 -17.433 22.922 1.00 98.19 761 VAL A CA 1
ATOM 5518 C C . VAL A 1 761 ? -14.652 -16.943 24.187 1.00 98.19 761 VAL A C 1
ATOM 5520 O O . VAL A 1 761 ? -15.547 -16.097 24.148 1.00 98.19 761 VAL A O 1
ATOM 5523 N N . VAL A 1 762 ? -14.210 -17.489 25.316 1.00 98.62 762 VAL A N 1
ATOM 5524 C CA . VAL A 1 762 ? -14.713 -17.126 26.638 1.00 98.62 762 VAL A CA 1
ATOM 5525 C C . VAL A 1 762 ? -13.548 -16.938 27.588 1.00 98.62 762 VAL A C 1
ATOM 5527 O O . VAL A 1 762 ? -12.718 -17.835 27.744 1.00 98.62 762 VAL A O 1
ATOM 5530 N N . SER A 1 763 ? -13.486 -15.780 28.235 1.00 97.94 763 SER A N 1
ATOM 5531 C CA . SER A 1 763 ? -12.415 -15.475 29.172 1.00 97.94 763 SER A CA 1
ATOM 5532 C C . SER A 1 763 ? -12.756 -15.817 30.616 1.00 97.94 763 SER A C 1
ATOM 5534 O O . SER A 1 763 ? -13.922 -15.856 31.007 1.00 97.94 763 SER A O 1
ATOM 5536 N N . ALA A 1 764 ? -11.711 -16.058 31.401 1.00 96.75 764 ALA A N 1
ATOM 5537 C CA . ALA A 1 764 ? -11.716 -16.351 32.824 1.00 96.75 764 ALA A CA 1
ATOM 5538 C C . ALA A 1 764 ? -10.546 -15.605 33.492 1.00 96.75 764 ALA A C 1
ATOM 5540 O O . ALA A 1 764 ? -9.563 -16.199 33.937 1.00 96.75 764 ALA A O 1
ATOM 5541 N N . GLN A 1 765 ? -10.636 -14.277 33.516 1.00 95.19 765 GLN A N 1
ATOM 5542 C CA . GLN A 1 765 ? -9.547 -13.375 33.914 1.00 95.19 765 GLN A CA 1
ATOM 5543 C C . GLN A 1 765 ? -8.997 -13.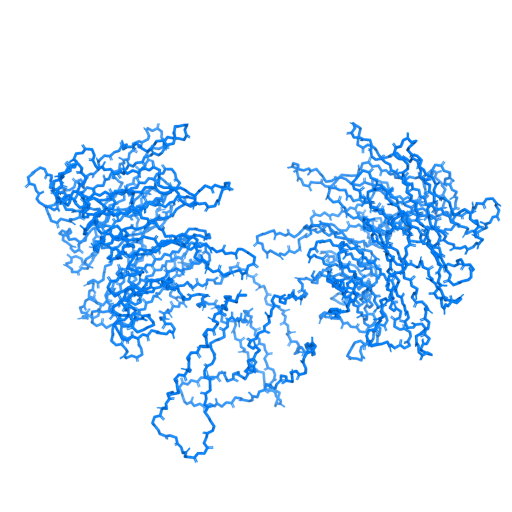589 35.338 1.00 95.19 765 GLN A C 1
ATOM 5545 O O . GLN A 1 765 ? -7.861 -13.227 35.617 1.00 95.19 765 GLN A O 1
ATOM 5550 N N . ASN A 1 766 ? -9.771 -14.204 36.240 1.00 95.00 766 ASN A N 1
ATOM 5551 C CA . ASN A 1 766 ? -9.345 -14.483 37.616 1.00 95.00 766 ASN A CA 1
ATOM 5552 C C . ASN A 1 766 ? -8.828 -15.916 37.799 1.00 95.00 766 ASN A C 1
ATOM 5554 O O . ASN A 1 766 ? -8.579 -16.351 38.926 1.00 95.00 766 ASN A O 1
ATOM 5558 N N . LYS A 1 767 ? -8.670 -16.677 36.711 1.00 93.94 767 LYS A N 1
ATOM 5559 C CA . LYS A 1 767 ? -8.092 -18.019 36.760 1.00 93.94 767 LYS A CA 1
ATOM 5560 C C . LYS A 1 767 ? -6.670 -17.961 37.325 1.00 93.94 767 LYS A C 1
ATOM 5562 O O . LYS A 1 767 ? -5.851 -17.151 36.895 1.00 93.94 767 LYS A O 1
ATOM 5567 N N . SER A 1 768 ? -6.370 -18.854 38.265 1.00 93.19 768 SER A N 1
ATOM 5568 C CA . SER A 1 768 ? -4.994 -19.090 38.696 1.00 93.19 768 SER A CA 1
ATOM 5569 C C . SER A 1 768 ? -4.291 -20.032 37.720 1.00 93.19 768 SER A C 1
ATOM 5571 O O . SER A 1 768 ? -4.859 -21.050 37.317 1.00 93.19 768 SER A O 1
ATOM 5573 N N . VAL A 1 769 ? -3.047 -19.718 37.369 1.00 91.62 769 VAL A N 1
ATOM 5574 C CA . VAL A 1 769 ? -2.213 -20.523 36.463 1.00 91.62 769 VAL A CA 1
ATOM 5575 C C . VAL A 1 769 ? -0.930 -20.875 37.197 1.00 91.62 769 VAL A C 1
ATOM 5577 O O . VAL A 1 769 ? -0.244 -19.985 37.676 1.00 91.62 769 VAL A O 1
ATOM 5580 N N . ASN A 1 770 ? -0.606 -22.163 37.341 1.00 89.69 770 ASN A N 1
ATOM 5581 C CA . ASN A 1 770 ? 0.622 -22.616 38.016 1.00 89.69 770 ASN A CA 1
ATOM 5582 C C . ASN A 1 770 ? 0.850 -21.976 39.405 1.00 89.69 770 ASN A C 1
ATOM 5584 O O . ASN A 1 770 ? 1.954 -21.551 39.734 1.00 89.69 770 ASN A O 1
ATOM 5588 N N . SER A 1 771 ? -0.209 -21.889 40.220 1.00 91.69 771 SER A N 1
ATOM 5589 C CA . SER A 1 771 ? -0.228 -21.218 41.538 1.00 91.69 771 SER A CA 1
ATOM 5590 C C . SER A 1 771 ? -0.067 -19.690 41.517 1.00 91.69 771 SER A C 1
ATOM 5592 O O . SER A 1 771 ? -0.101 -19.067 42.577 1.00 91.69 771 SER A O 1
ATOM 5594 N N . LEU A 1 772 ? 0.035 -19.065 40.342 1.00 93.88 772 LEU A N 1
ATOM 5595 C CA . LEU A 1 772 ? -0.035 -17.616 40.180 1.00 93.88 772 LEU A CA 1
ATOM 5596 C C . LEU A 1 772 ? -1.497 -17.187 40.260 1.00 93.88 772 LEU A C 1
ATOM 5598 O O . LEU A 1 772 ? -2.314 -17.546 39.407 1.00 93.88 772 LEU A O 1
ATOM 5602 N N . ALA A 1 773 ? -1.840 -16.457 41.317 1.00 93.50 773 ALA A N 1
ATOM 5603 C CA . ALA A 1 773 ? -3.191 -15.956 41.516 1.00 93.50 773 ALA A CA 1
ATOM 5604 C C . ALA A 1 773 ? -3.556 -14.949 40.418 1.00 93.50 773 ALA A C 1
ATOM 5606 O O . ALA A 1 773 ? -2.751 -14.079 40.081 1.00 93.50 773 ALA A O 1
ATOM 5607 N N . THR A 1 774 ? -4.778 -15.057 39.884 1.00 92.69 774 THR A N 1
ATOM 5608 C CA . THR A 1 774 ? -5.355 -14.083 38.934 1.00 92.69 774 THR A CA 1
ATOM 5609 C C . THR A 1 774 ? -4.470 -13.787 37.713 1.00 92.69 774 THR A C 1
ATOM 5611 O O . THR A 1 774 ? -4.451 -12.666 37.215 1.00 92.69 774 THR A O 1
ATOM 5614 N N . ALA A 1 775 ? -3.716 -14.786 37.245 1.00 94.38 775 ALA A N 1
ATOM 5615 C CA . ALA A 1 775 ? -2.940 -14.684 36.008 1.00 94.38 775 ALA A CA 1
ATOM 5616 C C . ALA A 1 775 ? -3.857 -14.641 34.771 1.00 94.38 775 ALA A C 1
ATOM 5618 O O . ALA A 1 775 ? -3.533 -13.996 33.779 1.00 94.38 775 ALA A O 1
ATOM 5619 N N . GLY A 1 776 ? -5.029 -15.280 34.857 1.00 95.25 776 GLY A N 1
ATOM 5620 C CA . GLY A 1 776 ? -6.061 -15.270 33.825 1.00 95.25 776 GLY A CA 1
ATOM 5621 C C . GLY A 1 776 ? -6.017 -16.471 32.879 1.00 95.25 776 GLY A C 1
ATOM 5622 O O . GLY A 1 776 ? -5.169 -17.355 32.986 1.00 95.25 776 GLY A O 1
ATOM 5623 N N . GLY A 1 777 ? -6.994 -16.558 31.979 1.00 94.12 777 GLY A N 1
ATOM 5624 C CA . GLY A 1 777 ? -7.112 -17.662 31.027 1.00 94.12 777 GLY A CA 1
ATOM 5625 C C . GLY A 1 777 ? -8.265 -17.477 30.048 1.00 94.12 777 GLY A C 1
ATOM 5626 O O . GLY A 1 777 ? -9.280 -16.865 30.379 1.00 94.12 777 GLY A O 1
ATOM 5627 N N . VAL A 1 778 ? -8.121 -18.016 28.837 1.00 98.06 778 VAL A N 1
ATOM 5628 C CA . VAL A 1 778 ? -9.129 -17.905 27.773 1.00 98.06 778 VAL A CA 1
ATOM 5629 C C . VAL A 1 778 ? -9.387 -19.269 27.148 1.00 98.06 778 VAL A C 1
ATOM 5631 O O . VAL A 1 778 ? -8.473 -20.055 26.931 1.00 98.06 778 VAL A O 1
ATOM 5634 N N . TYR A 1 779 ? -10.649 -19.560 26.858 1.00 97.50 779 TYR A N 1
ATOM 5635 C CA . TYR A 1 779 ? -11.100 -20.847 26.346 1.00 97.50 779 TYR A CA 1
ATOM 5636 C C . TYR A 1 779 ? -11.684 -20.680 24.955 1.00 97.50 779 TYR A C 1
ATOM 5638 O O . TYR A 1 779 ? -12.573 -19.855 24.749 1.00 97.50 779 TYR A O 1
ATOM 5646 N N . MET A 1 780 ? -11.207 -21.496 24.020 1.00 96.62 780 MET A N 1
ATOM 5647 C CA . MET A 1 780 ? -11.663 -21.517 22.636 1.00 96.62 780 MET A CA 1
ATOM 5648 C C . MET A 1 780 ? -12.589 -22.707 22.406 1.00 96.62 780 MET A C 1
ATOM 5650 O O . MET A 1 780 ? -12.228 -23.854 22.683 1.00 96.62 780 MET A O 1
ATOM 5654 N N . TYR A 1 781 ? -13.755 -22.433 21.835 1.00 96.25 781 TYR A N 1
ATOM 5655 C CA . TYR A 1 781 ? -14.775 -23.405 21.480 1.00 96.25 781 TYR A CA 1
ATOM 5656 C C . TYR A 1 781 ? -15.016 -23.399 19.974 1.00 96.25 781 TYR A C 1
ATOM 5658 O O . TYR A 1 781 ? -15.029 -22.351 19.331 1.00 96.25 781 TYR A O 1
ATOM 5666 N N . GLU A 1 782 ? -15.259 -24.582 19.420 1.00 93.94 782 GLU A N 1
ATOM 5667 C CA . GLU A 1 782 ? -15.650 -24.771 18.025 1.00 93.94 782 GLU A CA 1
ATOM 5668 C C . GLU A 1 782 ? -16.954 -25.568 17.973 1.00 93.94 782 GLU A C 1
ATOM 5670 O O . GLU A 1 782 ? -17.116 -26.571 18.684 1.00 93.94 782 GLU A O 1
ATOM 5675 N N . ARG A 1 783 ? -17.889 -25.134 17.127 1.00 93.19 783 ARG A N 1
ATOM 5676 C CA . ARG A 1 783 ? -19.126 -25.867 16.868 1.00 93.19 783 ARG A CA 1
ATOM 5677 C C . ARG A 1 783 ? -18.847 -27.040 15.932 1.00 93.19 783 ARG A C 1
ATOM 5679 O O . ARG A 1 783 ? -18.652 -26.859 14.735 1.00 93.19 783 ARG A O 1
ATOM 5686 N N . VAL A 1 784 ? -18.911 -28.256 16.466 1.00 88.69 784 VAL A N 1
ATOM 5687 C CA . VAL A 1 784 ? -18.756 -29.512 15.724 1.00 88.69 784 VAL A CA 1
ATOM 5688 C C . VAL A 1 784 ? -20.056 -30.308 15.816 1.00 88.69 784 VAL A C 1
ATOM 5690 O O . VAL A 1 784 ? -20.551 -30.570 16.910 1.00 88.69 784 VAL A O 1
ATOM 5693 N N . ALA A 1 785 ? -20.629 -30.681 14.666 1.00 84.25 785 ALA A N 1
ATOM 5694 C CA . ALA A 1 785 ? -21.853 -31.491 14.579 1.00 84.25 785 ALA A CA 1
ATOM 5695 C C . ALA A 1 785 ? -23.009 -30.991 15.485 1.00 84.25 785 ALA A C 1
ATOM 5697 O O . ALA A 1 785 ? -23.669 -31.772 16.163 1.00 84.25 785 ALA A O 1
ATOM 5698 N N . SER A 1 786 ? -23.257 -29.675 15.489 1.00 83.88 786 SER A N 1
ATOM 5699 C CA . SER A 1 786 ? -24.267 -28.976 16.318 1.00 83.88 786 SER A CA 1
ATOM 5700 C C . SER A 1 786 ? -23.963 -28.862 17.817 1.00 83.88 786 SER A C 1
ATOM 5702 O O . SER A 1 786 ? -24.785 -28.334 18.561 1.00 83.88 786 SER A O 1
ATOM 5704 N N . THR A 1 787 ? -22.784 -29.291 18.267 1.00 91.88 787 THR A N 1
ATOM 5705 C CA . THR A 1 787 ? -22.338 -29.162 19.663 1.00 91.88 787 THR A CA 1
ATOM 5706 C C . THR A 1 787 ? -21.154 -28.211 19.770 1.00 91.88 787 THR A C 1
ATOM 5708 O O . THR A 1 787 ? -20.278 -28.206 18.909 1.00 91.88 787 THR A O 1
ATOM 5711 N N . TRP A 1 788 ? -21.105 -27.401 20.824 1.00 94.94 788 TRP A N 1
ATOM 5712 C CA . TRP A 1 788 ? -19.960 -26.536 21.103 1.00 94.94 788 TRP A CA 1
ATOM 5713 C C . TRP A 1 788 ? -18.950 -27.294 21.954 1.00 94.94 788 TRP A C 1
ATOM 5715 O O . TRP A 1 788 ? -19.256 -27.694 23.073 1.00 94.94 788 TRP A O 1
ATOM 5725 N N . THR A 1 789 ? -17.758 -27.526 21.409 1.00 94.31 789 THR A N 1
ATOM 5726 C CA . THR A 1 789 ? -16.698 -28.297 22.072 1.00 94.31 789 THR A CA 1
ATOM 5727 C C . THR A 1 789 ? -15.503 -27.400 22.351 1.00 94.31 789 THR A C 1
ATOM 5729 O O . THR A 1 789 ? -15.051 -26.696 21.449 1.00 94.31 789 THR A O 1
ATOM 5732 N N . GLN A 1 790 ? -14.962 -27.447 23.570 1.00 95.00 790 GLN A N 1
ATOM 5733 C CA . GLN A 1 790 ? -13.702 -26.776 23.892 1.00 95.00 790 GLN A CA 1
ATOM 5734 C C . GLN A 1 790 ? -12.568 -27.408 23.073 1.00 95.00 790 GLN A C 1
ATOM 5736 O O . GLN A 1 790 ? -12.348 -28.617 23.137 1.00 95.00 790 GLN A O 1
ATOM 5741 N N . LYS A 1 791 ? -11.854 -26.595 22.296 1.00 92.75 791 LYS A N 1
ATOM 5742 C CA . LYS A 1 791 ? -10.736 -27.030 21.446 1.00 92.75 791 LYS A CA 1
ATOM 5743 C C . LYS A 1 791 ? -9.377 -26.653 22.001 1.00 92.75 791 LYS A C 1
ATOM 5745 O O . LYS A 1 791 ? -8.415 -27.369 21.750 1.00 92.75 791 LYS A O 1
ATOM 5750 N N . ALA A 1 792 ? -9.297 -25.544 22.728 1.00 93.44 792 ALA A N 1
ATOM 5751 C CA . ALA A 1 792 ? -8.046 -25.073 23.297 1.00 93.44 792 ALA A CA 1
ATOM 5752 C C . ALA A 1 792 ? -8.287 -24.226 24.549 1.00 93.44 792 ALA A C 1
ATOM 5754 O O . ALA A 1 792 ? -9.362 -23.646 24.734 1.00 93.44 792 ALA A O 1
ATOM 5755 N N . ILE A 1 793 ? -7.253 -24.152 25.379 1.00 94.00 793 ILE A N 1
ATOM 5756 C CA . ILE A 1 793 ? -7.048 -23.074 26.341 1.00 94.00 793 ILE A CA 1
ATOM 5757 C C . ILE A 1 793 ? -5.949 -22.205 25.729 1.00 94.00 793 ILE A C 1
ATOM 5759 O O . ILE A 1 793 ? -4.902 -22.723 25.349 1.00 94.00 793 ILE A O 1
ATOM 5763 N N . LEU A 1 794 ? -6.217 -20.915 25.555 1.00 94.56 794 LEU A N 1
ATOM 5764 C CA . LEU A 1 794 ? -5.227 -19.942 25.112 1.00 94.56 794 LEU A CA 1
ATOM 5765 C C . LEU A 1 794 ? -4.526 -19.435 26.374 1.00 94.56 794 LEU A C 1
ATOM 5767 O O . LEU A 1 794 ? -5.153 -18.789 27.215 1.00 94.56 794 LEU A O 1
ATOM 5771 N N . GLU A 1 795 ? -3.264 -19.815 26.542 1.00 84.12 795 GLU A N 1
ATOM 5772 C CA . GLU A 1 795 ? -2.473 -19.523 27.740 1.00 84.12 795 GLU A CA 1
ATOM 5773 C C . GLU A 1 795 ? -1.548 -18.338 27.497 1.00 84.12 795 GLU A C 1
ATOM 5775 O O . GLU A 1 795 ? -0.886 -18.301 26.458 1.00 84.12 795 GLU A O 1
ATOM 5780 N N . ASN A 1 796 ? -1.473 -17.413 28.459 1.00 91.69 796 ASN A N 1
ATOM 5781 C CA . ASN A 1 796 ? -0.462 -16.358 28.473 1.00 91.69 796 ASN A CA 1
ATOM 5782 C C . ASN A 1 796 ? 0.944 -17.006 28.401 1.00 91.69 796 ASN A C 1
ATOM 5784 O O . ASN A 1 796 ? 1.230 -17.845 29.261 1.00 91.69 796 ASN A O 1
ATOM 5788 N N . PRO A 1 797 ? 1.796 -16.679 27.406 1.00 89.62 797 PRO A N 1
ATOM 5789 C CA . PRO A 1 797 ? 3.137 -17.256 27.276 1.00 89.62 797 PRO A CA 1
ATOM 5790 C C . PRO A 1 797 ? 4.062 -16.961 28.461 1.00 89.62 797 PRO A C 1
ATOM 5792 O O . PRO A 1 797 ? 4.957 -17.756 28.750 1.00 89.62 797 PRO A O 1
ATOM 5795 N N . ASP A 1 798 ? 3.849 -15.838 29.143 1.00 90.38 798 ASP A N 1
ATOM 5796 C CA . ASP A 1 798 ? 4.669 -15.363 30.252 1.00 90.38 798 ASP A CA 1
ATOM 5797 C C . ASP A 1 798 ? 3.798 -14.914 31.441 1.00 90.38 798 ASP A C 1
ATOM 5799 O O . ASP A 1 798 ? 3.797 -13.744 31.824 1.00 90.38 798 ASP A O 1
ATOM 5803 N N . PRO A 1 799 ? 3.040 -15.842 32.058 1.00 92.75 799 PRO A N 1
ATOM 5804 C CA . PRO A 1 799 ? 2.064 -15.486 33.074 1.00 92.75 799 PRO A CA 1
ATOM 5805 C C . PRO A 1 799 ? 2.754 -14.977 34.340 1.00 92.75 799 PRO A C 1
ATOM 5807 O O . PRO A 1 799 ? 3.628 -15.649 34.895 1.00 92.75 799 PRO A O 1
ATOM 5810 N N . ALA A 1 800 ? 2.281 -13.850 34.862 1.00 94.31 800 ALA A N 1
ATOM 5811 C CA . ALA A 1 800 ? 2.568 -13.384 36.209 1.00 94.31 800 ALA A CA 1
ATOM 5812 C C . ALA A 1 800 ? 1.292 -13.335 37.062 1.00 94.31 800 ALA A C 1
ATOM 5814 O O . ALA A 1 800 ? 0.156 -13.398 36.580 1.00 94.31 800 ALA A O 1
ATOM 5815 N N . ALA A 1 801 ? 1.477 -13.272 38.382 1.00 94.19 801 ALA A N 1
ATOM 5816 C CA . ALA A 1 801 ? 0.353 -13.052 39.279 1.00 94.19 801 ALA A CA 1
ATOM 5817 C C . ALA A 1 801 ? -0.277 -11.687 38.973 1.00 94.19 801 ALA A C 1
ATOM 5819 O O . ALA A 1 801 ? 0.434 -10.712 38.766 1.00 94.19 801 ALA A O 1
ATOM 5820 N N . THR A 1 802 ? -1.606 -11.619 39.001 1.00 93.75 802 THR A N 1
ATOM 5821 C CA . THR A 1 802 ? -2.412 -10.397 38.794 1.00 93.75 802 THR A CA 1
ATOM 5822 C C . THR A 1 802 ? -2.439 -9.788 37.390 1.00 93.75 802 THR A C 1
ATOM 5824 O O . THR A 1 802 ? -3.179 -8.825 37.212 1.00 93.75 802 THR A O 1
ATOM 5827 N N . ASP A 1 803 ? -1.783 -10.392 36.393 1.00 94.56 803 ASP A N 1
ATOM 5828 C CA . ASP A 1 803 ? -1.780 -9.944 34.985 1.00 94.56 803 ASP A CA 1
ATOM 5829 C C . ASP A 1 803 ? -3.182 -9.786 34.362 1.00 94.56 803 ASP A C 1
ATOM 5831 O O . ASP A 1 803 ? -3.392 -8.939 33.488 1.00 94.56 803 ASP A O 1
ATOM 5835 N N . GLN A 1 804 ? -4.152 -10.592 34.817 1.00 95.56 804 GLN A N 1
ATOM 5836 C CA . GLN A 1 804 ? -5.528 -10.634 34.304 1.00 95.56 804 GLN A CA 1
ATOM 5837 C C . GLN A 1 804 ? -5.613 -10.868 32.784 1.00 95.56 804 GLN A C 1
ATOM 5839 O O . GLN A 1 804 ? -6.371 -10.206 32.070 1.00 95.56 804 GLN A O 1
ATOM 5844 N N . PHE A 1 805 ? -4.873 -11.854 32.275 1.00 97.81 805 PHE A N 1
ATOM 5845 C CA . PHE A 1 805 ? -4.995 -12.297 30.888 1.00 97.81 805 PHE A CA 1
ATOM 5846 C C . PHE A 1 805 ? -6.429 -12.764 30.578 1.00 97.81 805 PHE A C 1
ATOM 5848 O O . PHE A 1 805 ? -7.003 -13.603 31.280 1.00 97.81 805 PHE A O 1
ATOM 5855 N N . GLY A 1 806 ? -7.027 -12.239 29.508 1.00 97.56 806 GLY A N 1
ATOM 5856 C CA . GLY A 1 806 ? -8.440 -12.476 29.210 1.00 97.56 806 GLY A CA 1
ATOM 5857 C C . GLY A 1 806 ? -9.378 -11.412 29.772 1.00 97.56 806 GLY A C 1
ATOM 5858 O O . GLY A 1 806 ? -10.577 -11.665 29.875 1.00 97.56 806 GLY A O 1
ATOM 5859 N N . TYR A 1 807 ? -8.879 -10.228 30.124 1.00 98.12 807 TYR A N 1
ATOM 5860 C CA . TYR A 1 807 ? -9.745 -9.118 30.524 1.00 98.12 807 TYR A CA 1
ATOM 5861 C C . TYR A 1 807 ? -10.760 -8.774 29.419 1.00 98.12 807 TYR A C 1
ATOM 5863 O O . TYR A 1 807 ? -11.958 -8.634 29.664 1.00 98.12 807 TYR A O 1
ATOM 5871 N N . SER A 1 808 ? -10.297 -8.762 28.169 1.00 98.62 808 SER A N 1
ATOM 5872 C CA . SER A 1 808 ? -11.121 -8.600 26.973 1.00 98.62 808 SER A CA 1
ATOM 5873 C C . SER A 1 808 ? -10.730 -9.626 25.904 1.00 98.62 808 SER A C 1
ATOM 5875 O O . SER A 1 808 ? -9.571 -10.044 25.837 1.00 98.62 808 SER A O 1
ATOM 5877 N N . VAL A 1 809 ? -11.695 -10.093 25.101 1.00 98.69 809 VAL A N 1
ATOM 5878 C CA . VAL A 1 809 ? -11.450 -11.066 24.022 1.00 98.69 809 VAL A CA 1
ATOM 5879 C C . VAL A 1 809 ? -12.235 -10.737 22.754 1.00 98.69 809 VAL A C 1
ATOM 5881 O O . VAL A 1 809 ? -13.386 -10.311 22.819 1.00 98.69 809 VAL A O 1
ATOM 5884 N N . ALA A 1 810 ? -11.637 -11.013 21.596 1.00 98.38 810 ALA A N 1
ATOM 5885 C CA . ALA A 1 810 ? -12.293 -10.959 20.290 1.00 98.38 810 ALA A CA 1
ATOM 5886 C C . ALA A 1 810 ? -11.873 -12.159 19.427 1.00 98.38 810 ALA A C 1
ATOM 5888 O O . ALA A 1 810 ? -10.724 -12.595 19.499 1.00 98.38 810 ALA A O 1
ATOM 5889 N N . VAL A 1 811 ? -12.782 -12.694 18.606 1.00 96.62 811 VAL A N 1
ATOM 5890 C CA . VAL A 1 811 ? -12.489 -13.768 17.640 1.00 96.62 811 VAL A CA 1
ATOM 5891 C C . VAL A 1 811 ? -13.013 -13.395 16.257 1.00 96.62 811 VAL A C 1
ATOM 5893 O O . VAL A 1 811 ? -14.107 -12.852 16.134 1.00 96.62 811 VAL A O 1
ATOM 5896 N N . SER A 1 812 ? -12.229 -13.682 15.219 1.00 92.38 812 SER A N 1
ATOM 5897 C CA . SER A 1 812 ? -12.670 -13.596 13.828 1.00 92.38 812 SER A CA 1
ATOM 5898 C C . SER A 1 812 ? -11.946 -14.639 12.985 1.00 92.38 812 SER A C 1
ATOM 5900 O O . SER A 1 812 ? -10.712 -14.673 12.923 1.00 92.38 812 SER A O 1
ATOM 5902 N N . GLY A 1 813 ? -12.712 -15.529 12.354 1.00 87.25 813 GLY A N 1
ATOM 5903 C CA . GLY A 1 813 ? -12.170 -16.658 11.603 1.00 87.25 813 GLY A CA 1
ATOM 5904 C C . GLY A 1 813 ? -11.156 -17.483 12.410 1.00 87.25 813 GLY A C 1
ATOM 5905 O O . GLY A 1 813 ? -11.490 -18.092 13.422 1.00 87.25 813 GLY A O 1
ATOM 5906 N N . VAL A 1 814 ? -9.905 -17.528 11.940 1.00 89.62 814 VAL A N 1
ATOM 5907 C CA . VAL A 1 814 ? -8.805 -18.297 12.558 1.00 89.62 814 VAL A CA 1
ATOM 5908 C C . VAL A 1 814 ? -7.953 -17.485 13.542 1.00 89.62 814 VAL A C 1
ATOM 5910 O O . VAL A 1 814 ? -6.887 -17.956 13.937 1.00 89.62 814 VAL A O 1
ATOM 5913 N N . TYR A 1 815 ? -8.386 -16.283 13.924 1.00 93.56 815 TYR A N 1
ATOM 5914 C CA . TYR A 1 815 ? -7.651 -15.388 14.818 1.00 93.56 815 TYR A CA 1
ATOM 5915 C C . TYR A 1 815 ? -8.440 -15.086 16.090 1.00 93.56 815 TYR A C 1
ATOM 5917 O O . TYR A 1 815 ? -9.665 -14.968 16.063 1.00 93.56 815 TYR A O 1
ATOM 5925 N N . ALA A 1 816 ? -7.718 -14.935 17.199 1.00 96.12 816 ALA A N 1
ATOM 5926 C CA . ALA A 1 816 ? -8.254 -14.477 18.472 1.00 96.12 816 ALA A CA 1
ATOM 5927 C C . ALA A 1 816 ? -7.315 -13.436 19.085 1.00 96.12 816 ALA A C 1
ATOM 5929 O O . ALA A 1 816 ? -6.099 -13.610 19.060 1.00 96.12 816 ALA A O 1
ATOM 5930 N N . VAL A 1 817 ? -7.884 -12.371 19.639 1.00 98.00 817 VAL A N 1
ATOM 5931 C CA . VAL A 1 817 ? -7.157 -11.298 20.325 1.00 98.00 817 VAL A CA 1
ATOM 5932 C C . VAL A 1 817 ? -7.558 -11.301 21.791 1.00 98.00 817 VAL A C 1
ATOM 5934 O O . VAL A 1 817 ? -8.743 -11.432 22.103 1.00 98.00 817 VAL A O 1
ATOM 5937 N N . ILE A 1 818 ? -6.575 -11.169 22.680 1.00 98.62 818 ILE A N 1
ATOM 5938 C CA . ILE A 1 818 ? -6.765 -11.207 24.128 1.00 98.62 818 ILE A CA 1
ATOM 5939 C C . ILE A 1 818 ? -6.074 -10.015 24.790 1.00 98.62 818 ILE A C 1
ATOM 5941 O O . ILE A 1 818 ? -4.874 -9.825 24.627 1.00 98.62 818 ILE A O 1
ATOM 5945 N N . GLY A 1 819 ? -6.820 -9.244 25.576 1.00 98.19 819 GLY A N 1
ATOM 5946 C CA . GLY A 1 819 ? -6.279 -8.185 26.423 1.00 98.19 819 GLY A CA 1
ATOM 5947 C C . GLY A 1 819 ? -5.766 -8.696 27.775 1.00 98.19 819 GLY A C 1
ATOM 5948 O O . GLY A 1 819 ? -6.344 -9.615 28.368 1.00 98.19 819 GLY A O 1
ATOM 5949 N N . CYS A 1 820 ? -4.691 -8.082 28.267 1.00 97.38 820 CYS A N 1
ATOM 5950 C CA . CYS A 1 820 ? -4.021 -8.396 29.527 1.00 97.38 820 CYS A CA 1
ATOM 5951 C C . CYS A 1 820 ? -3.665 -7.094 30.260 1.00 97.38 820 CYS A C 1
ATOM 5953 O O . CYS A 1 820 ? -2.576 -6.547 30.095 1.00 97.38 820 CYS A O 1
ATOM 5955 N N . VAL A 1 821 ? -4.612 -6.564 31.032 1.00 96.00 821 VAL A N 1
ATOM 5956 C CA . VAL A 1 821 ? -4.593 -5.162 31.491 1.00 96.00 821 VAL A CA 1
ATOM 5957 C C . VAL A 1 821 ? -3.530 -4.830 32.532 1.00 96.00 821 VAL A C 1
ATOM 5959 O O . VAL A 1 821 ? -3.071 -3.696 32.579 1.00 96.00 821 VAL A O 1
ATOM 5962 N N . ASN A 1 822 ? -3.115 -5.795 33.348 1.00 95.19 822 ASN A N 1
ATOM 5963 C CA . ASN A 1 822 ? -2.173 -5.557 34.445 1.00 95.19 822 ASN A CA 1
ATOM 5964 C C . ASN A 1 822 ? -0.806 -6.179 34.172 1.00 95.19 822 ASN A C 1
ATOM 5966 O O . ASN A 1 822 ? -0.029 -6.396 35.094 1.00 95.19 822 ASN A O 1
ATOM 5970 N N . LYS A 1 823 ? -0.511 -6.478 32.904 1.00 94.19 823 LYS A N 1
ATOM 5971 C CA . LYS A 1 823 ? 0.827 -6.907 32.522 1.00 94.19 823 LYS A CA 1
ATOM 5972 C C . LYS A 1 823 ? 1.829 -5.803 32.861 1.00 94.19 823 LYS A C 1
ATOM 5974 O O . LYS A 1 823 ? 1.544 -4.619 32.644 1.00 94.19 823 LYS A O 1
ATOM 5979 N N . ASP A 1 824 ? 3.012 -6.217 33.310 1.00 92.69 824 ASP A N 1
ATOM 5980 C CA . ASP A 1 824 ? 4.145 -5.346 33.641 1.00 92.69 824 ASP A CA 1
ATOM 5981 C C . ASP A 1 824 ? 5.246 -5.380 32.554 1.00 92.69 824 ASP A C 1
ATOM 5983 O O . ASP A 1 824 ? 6.367 -5.845 32.808 1.00 92.69 824 ASP A O 1
ATOM 5987 N N . PRO A 1 825 ? 4.987 -4.932 31.308 1.00 84.56 825 PRO A N 1
ATOM 5988 C CA . PRO A 1 825 ? 5.988 -4.977 30.251 1.00 84.56 825 PRO A CA 1
ATOM 5989 C C . PRO A 1 825 ? 7.163 -4.050 30.571 1.00 84.56 825 PRO A C 1
ATOM 5991 O O . PRO A 1 825 ? 6.984 -2.901 30.982 1.00 84.56 825 PRO A O 1
ATOM 5994 N N . ALA A 1 826 ? 8.387 -4.551 30.379 1.00 81.06 826 ALA A N 1
ATOM 5995 C CA . ALA A 1 826 ? 9.627 -3.819 30.660 1.00 81.06 826 ALA A CA 1
ATOM 5996 C C . ALA A 1 826 ? 9.649 -3.145 32.055 1.00 81.06 826 ALA A C 1
ATOM 5998 O O . ALA A 1 826 ? 10.162 -2.035 32.209 1.00 81.06 826 ALA A O 1
ATOM 5999 N N . SER A 1 827 ? 9.076 -3.813 33.066 1.00 83.81 827 SER A N 1
ATOM 6000 C CA . SER A 1 827 ? 8.964 -3.336 34.456 1.00 83.81 827 SER A CA 1
ATOM 6001 C C . SER A 1 827 ? 8.082 -2.091 34.654 1.00 83.81 827 SER A C 1
ATOM 6003 O O . SER A 1 827 ? 8.189 -1.413 35.679 1.00 83.81 827 SER A O 1
ATOM 6005 N N . LYS A 1 828 ? 7.198 -1.771 33.699 1.00 86.81 828 LYS A N 1
ATOM 6006 C CA . LYS A 1 828 ? 6.188 -0.714 33.840 1.00 86.81 828 LYS A CA 1
ATOM 6007 C C . LYS A 1 828 ? 4.930 -1.291 34.488 1.00 86.81 828 LYS A C 1
ATOM 6009 O O . LYS A 1 828 ? 4.130 -1.927 33.811 1.00 86.81 828 LYS A O 1
ATOM 6014 N N . GLY A 1 829 ? 4.764 -1.036 35.786 1.00 90.94 829 GLY A N 1
ATOM 6015 C CA . GLY A 1 829 ? 3.644 -1.553 36.579 1.00 90.94 829 GLY A CA 1
ATOM 6016 C C . GLY A 1 829 ? 2.273 -1.299 35.939 1.00 90.94 829 GLY A C 1
ATOM 6017 O O . GLY A 1 829 ? 1.917 -0.140 35.733 1.00 90.94 829 GLY A O 1
ATOM 6018 N N . ASN A 1 830 ? 1.504 -2.349 35.655 1.00 92.12 830 ASN A N 1
ATOM 6019 C CA . ASN A 1 830 ? 0.165 -2.350 35.063 1.00 92.12 830 ASN A CA 1
ATOM 6020 C C . ASN A 1 830 ? 0.037 -1.542 33.757 1.00 92.12 830 ASN A C 1
ATOM 6022 O O . ASN A 1 830 ? -0.989 -0.904 33.515 1.00 92.12 830 ASN A O 1
ATOM 6026 N N . ALA A 1 831 ? 1.082 -1.488 32.926 1.00 93.12 831 ALA A N 1
ATOM 6027 C CA . ALA A 1 831 ? 0.981 -0.813 31.627 1.00 93.12 831 ALA A CA 1
ATOM 6028 C C . ALA A 1 831 ? 0.071 -1.577 30.646 1.00 93.12 831 ALA A C 1
ATOM 6030 O O . ALA A 1 831 ? -0.545 -0.963 29.775 1.00 93.12 831 ALA A O 1
ATOM 6031 N N . GLY A 1 832 ? -0.059 -2.893 30.830 1.00 96.19 832 GLY A N 1
ATOM 6032 C CA . GLY A 1 832 ? -0.927 -3.761 30.044 1.00 96.19 832 GLY A CA 1
ATOM 6033 C C . GLY A 1 832 ? -0.329 -4.206 28.706 1.00 96.19 832 GLY A C 1
ATOM 6034 O O . GLY A 1 832 ? 0.662 -3.657 28.221 1.00 96.19 832 GLY A O 1
ATOM 6035 N N . ALA A 1 833 ? -0.935 -5.239 28.122 1.00 95.88 833 ALA A N 1
ATOM 6036 C CA . ALA A 1 833 ? -0.534 -5.844 26.855 1.00 95.88 833 ALA A CA 1
ATOM 6037 C C . ALA A 1 833 ? -1.733 -6.457 26.110 1.00 95.88 833 ALA A C 1
ATOM 6039 O O . ALA A 1 833 ? -2.818 -6.660 26.660 1.00 95.88 833 ALA A O 1
ATOM 6040 N N . THR A 1 834 ? -1.550 -6.766 24.828 1.00 97.12 834 THR A N 1
ATOM 6041 C CA . THR A 1 834 ? -2.528 -7.463 23.983 1.00 97.12 834 THR A CA 1
ATOM 6042 C C . THR A 1 834 ? -1.863 -8.579 23.204 1.00 97.12 834 THR A C 1
ATOM 6044 O O . THR A 1 834 ? -0.822 -8.379 22.594 1.00 97.12 834 THR A O 1
ATOM 6047 N N . TYR A 1 835 ? -2.485 -9.750 23.187 1.00 96.06 835 TYR A N 1
ATOM 6048 C CA . TYR A 1 835 ? -1.939 -10.945 22.566 1.00 96.06 835 TYR A CA 1
ATOM 6049 C C . TYR A 1 835 ? -2.773 -11.370 21.361 1.00 96.06 835 TYR A C 1
ATOM 6051 O O . TYR A 1 835 ? -4.004 -11.385 21.423 1.00 96.06 835 TYR A O 1
ATOM 6059 N N . LEU A 1 836 ? -2.102 -11.774 20.284 1.00 94.94 836 LEU A N 1
ATOM 6060 C CA . LEU A 1 836 ? -2.720 -12.361 19.097 1.00 94.94 836 LEU A CA 1
ATOM 6061 C C . LEU A 1 836 ? -2.454 -13.864 19.055 1.00 94.94 836 LEU A C 1
ATOM 6063 O O . LEU A 1 836 ? -1.304 -14.297 19.092 1.00 94.94 836 LEU A O 1
ATOM 6067 N N . TYR A 1 837 ? -3.509 -14.651 18.873 1.00 94.38 837 TYR A N 1
ATOM 6068 C CA . TYR A 1 837 ? -3.441 -16.088 18.628 1.00 94.38 837 TYR A CA 1
ATOM 6069 C C . TYR A 1 837 ? -3.961 -16.401 17.234 1.00 94.38 837 TYR A C 1
ATOM 6071 O O . TYR A 1 837 ? -4.948 -15.824 16.772 1.00 94.38 837 TYR A O 1
ATOM 6079 N N . LYS A 1 838 ? -3.322 -17.371 16.581 1.00 91.88 838 LYS A N 1
ATOM 6080 C CA . LYS A 1 838 ? -3.735 -17.887 15.275 1.00 91.88 838 LYS A CA 1
ATOM 6081 C C . LYS A 1 838 ? -3.901 -19.395 15.345 1.00 91.88 838 LYS A C 1
ATOM 6083 O O . LYS A 1 838 ? -3.006 -20.104 15.805 1.00 91.88 838 LYS A O 1
ATOM 6088 N N . ARG A 1 839 ? -5.020 -19.895 14.828 1.00 88.81 839 ARG A N 1
ATOM 6089 C CA . ARG A 1 839 ? -5.224 -21.324 14.596 1.00 88.81 839 ARG A CA 1
ATOM 6090 C C . ARG A 1 839 ? -4.389 -21.768 13.405 1.00 88.81 839 ARG A C 1
ATOM 6092 O O . ARG A 1 839 ? -4.558 -21.272 12.290 1.00 88.81 839 ARG A O 1
ATOM 6099 N N . ASN A 1 840 ? -3.528 -22.748 13.616 1.00 85.06 840 ASN A N 1
ATOM 6100 C CA . ASN A 1 840 ? -2.872 -23.466 12.540 1.00 85.06 840 ASN A CA 1
ATOM 6101 C C . ASN A 1 840 ? -3.936 -24.273 11.775 1.00 85.06 840 ASN A C 1
ATOM 6103 O O . ASN A 1 840 ? -4.618 -25.127 12.345 1.00 85.06 840 ASN A O 1
ATOM 6107 N N . SER A 1 841 ? -4.125 -23.976 10.489 1.00 79.81 841 SER A N 1
ATOM 6108 C CA . SER A 1 841 ? -5.160 -24.609 9.660 1.00 79.81 841 SER A CA 1
ATOM 6109 C C . SER A 1 841 ? -4.929 -26.108 9.460 1.00 79.81 841 SER A C 1
ATOM 6111 O O . SER A 1 841 ? -5.897 -26.844 9.284 1.00 79.81 841 SER A O 1
ATOM 6113 N N . THR A 1 842 ? -3.675 -26.557 9.534 1.00 81.38 842 THR A N 1
ATOM 6114 C CA . THR A 1 842 ? -3.282 -27.954 9.332 1.00 81.38 842 THR A CA 1
ATOM 6115 C C . THR A 1 842 ? -3.426 -28.772 10.610 1.00 81.38 842 THR A C 1
ATOM 6117 O O . THR A 1 842 ? -3.976 -29.869 10.576 1.00 81.38 842 THR A O 1
ATOM 6120 N N . THR A 1 843 ? -2.937 -28.261 11.744 1.00 84.75 843 THR A N 1
ATOM 6121 C CA . THR A 1 843 ? -2.937 -29.011 13.015 1.00 84.75 843 THR A CA 1
ATOM 6122 C C . THR A 1 843 ? -4.179 -28.751 13.867 1.00 84.75 843 THR A C 1
ATOM 6124 O O . THR A 1 843 ? -4.488 -29.536 14.759 1.00 84.75 843 THR A O 1
ATOM 6127 N N . GLY A 1 844 ? -4.891 -27.647 13.621 1.00 82.56 844 GLY A N 1
ATOM 6128 C CA . GLY A 1 844 ? -6.002 -27.182 14.451 1.00 82.56 844 GLY A CA 1
ATOM 6129 C C . GLY A 1 844 ? -5.579 -26.561 15.787 1.00 82.56 844 GLY A C 1
ATOM 6130 O O . GLY A 1 844 ? -6.448 -26.144 16.553 1.00 82.56 844 GLY A O 1
ATOM 6131 N N . VAL A 1 845 ? -4.273 -26.482 16.063 1.00 88.44 845 VAL A N 1
ATOM 6132 C CA . VAL A 1 845 ? -3.714 -25.919 17.299 1.00 88.44 845 VAL A CA 1
ATOM 6133 C C . VAL A 1 845 ? -3.748 -24.395 17.239 1.00 88.44 845 VAL A C 1
ATOM 6135 O O . VAL A 1 845 ? -3.452 -23.802 16.204 1.00 88.44 845 VAL A O 1
ATOM 6138 N N . TRP A 1 846 ? -4.111 -23.759 18.350 1.00 89.56 846 TRP A N 1
ATOM 6139 C CA . TRP A 1 846 ? -4.024 -22.312 18.513 1.00 89.56 846 TRP A CA 1
ATOM 6140 C C . TRP A 1 846 ? -2.678 -21.946 19.122 1.00 89.56 846 TRP A C 1
ATOM 6142 O O . TRP A 1 846 ? -2.322 -22.445 20.184 1.00 89.56 846 TRP A O 1
ATOM 6152 N N . GLU A 1 847 ? -1.940 -21.076 18.444 1.00 89.88 847 GLU A N 1
ATOM 6153 C CA . GLU A 1 847 ? -0.594 -20.670 18.842 1.00 89.88 847 GLU A CA 1
ATOM 6154 C C . GLU A 1 847 ? -0.577 -19.163 19.091 1.00 89.88 847 GLU A C 1
ATOM 6156 O O . GLU A 1 847 ? -1.130 -18.407 18.283 1.00 89.88 847 GLU A O 1
ATOM 6161 N N . SER A 1 848 ? 0.073 -18.733 20.177 1.00 89.00 848 SER A N 1
ATOM 6162 C CA . SER A 1 848 ? 0.403 -17.318 20.371 1.00 89.00 848 SER A CA 1
ATOM 6163 C C . SER A 1 848 ? 1.332 -16.868 19.245 1.00 89.00 848 SER A C 1
ATOM 6165 O O . SER A 1 848 ? 2.262 -17.588 18.869 1.00 89.00 848 SER A O 1
ATOM 6167 N N . LYS A 1 849 ? 1.037 -15.712 18.656 1.00 83.50 849 LYS A N 1
ATOM 6168 C CA . LYS A 1 849 ? 1.793 -15.134 17.542 1.00 83.50 849 LYS A CA 1
ATOM 6169 C C . LYS A 1 849 ? 2.483 -13.844 17.920 1.00 83.50 849 LYS A C 1
ATOM 6171 O O . LYS A 1 849 ? 3.625 -13.674 17.517 1.00 83.50 849 LYS A O 1
ATOM 6176 N N . MET A 1 850 ? 1.809 -12.973 18.663 1.00 85.50 850 MET A N 1
ATOM 6177 C CA . MET A 1 850 ? 2.336 -11.666 19.044 1.00 85.50 850 MET A CA 1
ATOM 6178 C C . MET A 1 850 ? 1.892 -11.286 20.451 1.00 85.50 850 MET A C 1
ATOM 6180 O O . MET A 1 850 ? 0.775 -11.614 20.854 1.00 85.50 850 MET A O 1
ATOM 6184 N N . GLU A 1 851 ? 2.753 -10.536 21.132 1.00 89.88 851 GLU A N 1
ATOM 6185 C CA . GLU A 1 851 ? 2.432 -9.678 22.271 1.00 89.88 851 GLU A CA 1
ATOM 6186 C C . GLU A 1 851 ? 2.684 -8.234 21.828 1.00 89.88 851 GLU A C 1
ATOM 6188 O O . GLU A 1 851 ? 3.764 -7.904 21.332 1.00 89.88 851 GLU A O 1
ATOM 6193 N N . TRP A 1 852 ? 1.678 -7.385 21.980 1.00 90.25 852 TRP A N 1
ATOM 6194 C CA . TRP A 1 852 ? 1.756 -5.958 21.723 1.00 90.25 852 TRP A CA 1
ATOM 6195 C C . TRP A 1 852 ? 1.624 -5.188 23.027 1.00 90.25 852 TRP A C 1
ATOM 6197 O O . TRP A 1 852 ? 0.721 -5.432 23.828 1.00 90.25 852 TRP A O 1
ATOM 6207 N N . THR A 1 853 ? 2.509 -4.218 23.196 1.00 89.56 853 THR A N 1
ATOM 6208 C CA . THR A 1 853 ? 2.480 -3.230 24.271 1.00 89.56 853 THR A CA 1
ATOM 6209 C C . THR A 1 853 ? 2.432 -1.853 23.635 1.00 89.56 853 THR A C 1
ATOM 6211 O O . THR A 1 853 ? 3.079 -1.647 22.608 1.00 89.56 853 THR A O 1
ATOM 6214 N N . ALA A 1 854 ? 1.744 -0.911 24.269 1.00 80.25 854 ALA A N 1
ATOM 6215 C CA . ALA A 1 854 ? 1.640 0.458 23.790 1.00 80.25 854 ALA A CA 1
ATOM 6216 C C . ALA A 1 854 ? 3.035 1.059 23.563 1.00 80.25 854 ALA A C 1
ATOM 6218 O O . ALA A 1 854 ? 3.853 1.092 24.492 1.00 80.25 854 ALA A O 1
ATOM 6219 N N . SER A 1 855 ? 3.301 1.543 22.346 1.00 78.19 855 SER A N 1
ATOM 6220 C CA . SER A 1 855 ? 4.597 2.130 21.969 1.00 78.19 855 SER A CA 1
ATOM 6221 C C . SER A 1 855 ? 5.033 3.273 22.896 1.00 78.19 855 SER A C 1
ATOM 6223 O O . SER A 1 855 ? 6.212 3.425 23.219 1.00 78.19 855 SER A O 1
ATOM 6225 N N . ASP A 1 856 ? 4.063 4.023 23.403 1.00 80.31 856 ASP A N 1
ATOM 6226 C CA . ASP A 1 856 ? 4.199 5.130 24.342 1.00 80.31 856 ASP A CA 1
ATOM 6227 C C . ASP A 1 856 ? 3.575 4.811 25.719 1.00 80.31 856 ASP A C 1
ATOM 6229 O O . ASP A 1 856 ? 3.204 5.714 26.471 1.00 80.31 856 ASP A O 1
ATOM 6233 N N . GLY A 1 857 ? 3.441 3.521 26.045 1.00 82.38 857 GLY A N 1
ATOM 6234 C CA . GLY A 1 857 ? 2.801 3.045 27.268 1.00 82.38 857 GLY A CA 1
ATOM 6235 C C . GLY A 1 857 ? 3.561 3.441 28.530 1.00 82.38 857 GLY A C 1
ATOM 6236 O O . GLY A 1 857 ? 4.781 3.252 28.634 1.00 82.38 857 GLY A O 1
ATOM 6237 N N . LEU A 1 858 ? 2.836 3.956 29.514 1.00 89.12 858 LEU A N 1
ATOM 6238 C CA . LEU A 1 858 ? 3.311 4.257 30.860 1.00 89.12 858 LEU A CA 1
ATOM 6239 C C . LEU A 1 858 ? 2.732 3.269 31.878 1.00 89.12 858 LEU A C 1
ATOM 6241 O O . LEU A 1 858 ? 1.826 2.489 31.589 1.00 89.12 858 LEU A O 1
ATOM 6245 N N . ALA A 1 859 ? 3.286 3.289 33.091 1.00 91.19 859 ALA A N 1
ATOM 6246 C CA . ALA A 1 859 ? 2.729 2.517 34.192 1.00 91.19 859 ALA A CA 1
ATOM 6247 C C . ALA A 1 859 ? 1.255 2.901 34.411 1.00 91.19 859 ALA A C 1
ATOM 6249 O O . ALA A 1 859 ? 0.923 4.083 34.454 1.00 91.19 859 ALA A O 1
ATOM 6250 N N . SER A 1 860 ? 0.402 1.898 34.610 1.00 92.12 860 SER A N 1
ATOM 6251 C CA . SER A 1 860 ? -1.046 2.026 34.822 1.00 92.12 860 SER A CA 1
ATOM 6252 C C . SER A 1 860 ? -1.871 2.512 33.621 1.00 92.12 860 SER A C 1
ATOM 6254 O O . SER A 1 860 ? -3.054 2.787 33.801 1.00 92.12 860 SER A O 1
ATOM 6256 N N . ASP A 1 861 ? -1.313 2.566 32.405 1.00 92.88 861 ASP A N 1
ATOM 6257 C CA . ASP A 1 861 ? -2.092 2.872 31.189 1.00 92.88 861 ASP A CA 1
ATOM 6258 C C . ASP A 1 861 ? -3.135 1.776 30.869 1.00 92.88 861 ASP A C 1
ATOM 6260 O O . ASP A 1 861 ? -4.191 2.070 30.298 1.00 92.88 861 ASP A O 1
ATOM 6264 N N . GLN A 1 862 ? -2.863 0.532 31.290 1.00 94.69 862 GLN A N 1
ATOM 6265 C CA . GLN A 1 862 ? -3.738 -0.642 31.188 1.00 94.69 862 GLN A CA 1
ATOM 6266 C C . GLN A 1 862 ? -4.210 -0.957 29.762 1.00 94.69 862 GLN A C 1
ATOM 6268 O O . GLN A 1 862 ? -5.404 -1.123 29.498 1.00 94.69 862 GLN A O 1
ATOM 6273 N N . MET A 1 863 ? -3.262 -1.064 28.828 1.00 96.19 863 MET A N 1
ATOM 6274 C CA . MET A 1 863 ? -3.529 -1.562 27.479 1.00 96.19 863 MET A CA 1
ATOM 6275 C C . MET A 1 863 ? -4.157 -2.970 27.508 1.00 96.19 863 MET A C 1
ATOM 6277 O O . MET A 1 863 ? -3.790 -3.814 28.324 1.00 96.19 863 MET A O 1
ATOM 6281 N N . GLY A 1 864 ? -5.090 -3.246 26.594 1.00 97.12 864 GLY A N 1
ATOM 6282 C CA . GLY A 1 864 ? -5.870 -4.486 26.565 1.00 97.12 864 GLY A CA 1
ATOM 6283 C C . GLY A 1 864 ? -7.190 -4.389 27.333 1.00 97.12 864 GLY A C 1
ATOM 6284 O O . GLY A 1 864 ? -7.863 -5.404 27.526 1.00 97.12 864 GLY A O 1
ATOM 6285 N N . TRP A 1 865 ? -7.587 -3.185 27.757 1.00 97.94 865 TRP A N 1
ATOM 6286 C CA . TRP A 1 865 ? -8.846 -2.950 28.470 1.00 97.94 865 TRP A CA 1
ATOM 6287 C C . TRP A 1 865 ? -10.062 -3.372 27.645 1.00 97.94 865 TRP A C 1
ATOM 6289 O O . TRP A 1 865 ? -10.946 -4.083 28.120 1.00 97.94 865 TRP A O 1
ATOM 6299 N N . SER A 1 866 ? -10.068 -3.007 26.369 1.00 98.50 866 SER A N 1
ATOM 6300 C CA . SER A 1 866 ? -11.031 -3.466 25.378 1.00 98.50 866 SER A CA 1
ATOM 6301 C C . SER A 1 866 ? -10.289 -3.809 24.090 1.00 98.50 866 SER A C 1
ATOM 6303 O O . SER A 1 866 ? -9.320 -3.134 23.741 1.00 98.50 866 SER A O 1
ATOM 6305 N N . VAL A 1 867 ? -10.726 -4.860 23.392 1.00 98.56 867 VAL A N 1
ATOM 6306 C CA . VAL A 1 867 ? -10.133 -5.290 22.120 1.00 98.56 867 VAL A CA 1
ATOM 6307 C C . VAL A 1 867 ? -11.202 -5.529 21.058 1.00 98.56 867 VAL A C 1
ATOM 6309 O O . VAL A 1 867 ? -12.294 -6.011 21.356 1.00 98.56 867 VAL A O 1
ATOM 6312 N N . GLY A 1 868 ? -10.861 -5.234 19.807 1.00 97.25 868 GLY A N 1
ATOM 6313 C CA . GLY A 1 868 ? -11.665 -5.520 18.623 1.00 97.25 868 GLY A CA 1
ATOM 6314 C C . GLY A 1 868 ? -10.820 -6.173 17.532 1.00 97.25 868 GLY A C 1
ATOM 6315 O O . GLY A 1 868 ? -9.620 -5.924 17.439 1.00 97.25 868 GLY A O 1
ATOM 6316 N N . LEU A 1 869 ? -11.448 -7.004 16.701 1.00 95.44 869 LEU A N 1
ATOM 6317 C CA . LEU A 1 869 ? -10.790 -7.721 15.610 1.00 95.44 869 LEU A CA 1
ATOM 6318 C C . LEU A 1 869 ? -11.715 -7.780 14.390 1.00 95.44 869 LEU A C 1
ATOM 6320 O O . LEU A 1 869 ? -12.857 -8.223 14.500 1.00 95.44 869 LEU A O 1
ATOM 6324 N N . SER A 1 870 ? -11.206 -7.383 13.223 1.00 88.44 870 SER A N 1
ATOM 6325 C 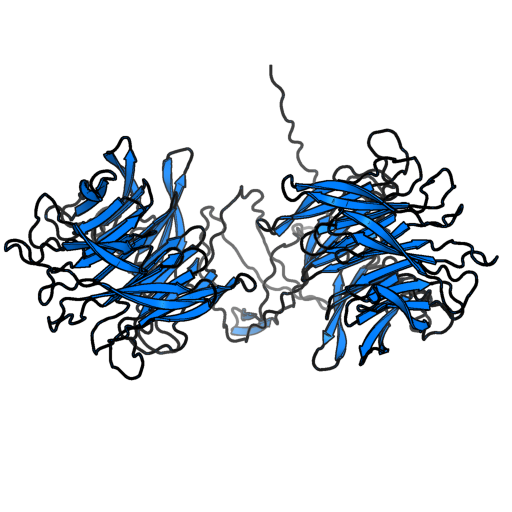CA . SER A 1 870 ? -11.894 -7.549 11.940 1.00 88.44 870 SER A CA 1
ATOM 6326 C C . SER A 1 870 ? -10.889 -7.653 10.798 1.00 88.44 870 SER A C 1
ATOM 6328 O O . SER A 1 870 ? -10.211 -6.680 10.473 1.00 88.44 870 SER A O 1
ATOM 6330 N N . GLY A 1 871 ? -10.880 -8.786 10.093 1.00 80.25 871 GLY A N 1
ATOM 6331 C CA . GLY A 1 871 ? -10.007 -8.976 8.934 1.00 80.25 871 GLY A CA 1
ATOM 6332 C C . GLY A 1 871 ? -8.533 -8.873 9.327 1.00 80.25 871 GLY A C 1
ATOM 6333 O O . GLY A 1 871 ? -8.046 -9.708 10.084 1.00 80.25 871 GLY A O 1
ATOM 6334 N N . THR A 1 872 ? -7.837 -7.862 8.806 1.00 75.94 872 THR A N 1
ATOM 6335 C CA . THR A 1 872 ? -6.416 -7.594 9.080 1.00 75.94 872 THR A CA 1
ATOM 6336 C C . THR A 1 872 ? -6.173 -6.595 10.210 1.00 75.94 872 THR A C 1
ATOM 6338 O O . THR A 1 872 ? -5.015 -6.337 10.495 1.00 75.94 872 THR A O 1
ATOM 6341 N N . HIS A 1 873 ? -7.215 -6.034 10.836 1.00 87.38 873 HIS A N 1
ATOM 6342 C CA . HIS A 1 873 ? -7.064 -4.991 11.856 1.00 87.38 873 HIS A CA 1
ATOM 6343 C C . HIS A 1 873 ? -7.408 -5.498 13.255 1.00 87.38 873 HIS A C 1
ATOM 6345 O O . HIS A 1 873 ? -8.468 -6.105 13.466 1.00 87.38 873 HIS A O 1
ATOM 6351 N N . VAL A 1 874 ? -6.550 -5.164 14.217 1.00 94.31 874 VAL A N 1
ATOM 6352 C CA . VAL A 1 874 ? -6.809 -5.284 15.655 1.00 94.31 874 VAL A CA 1
ATOM 6353 C C . VAL A 1 874 ? -6.858 -3.894 16.264 1.00 94.31 874 VAL A C 1
ATOM 6355 O O . VAL A 1 874 ? -6.032 -3.054 15.944 1.00 94.31 874 VAL A O 1
ATOM 6358 N N . VAL A 1 875 ? -7.794 -3.651 17.177 1.00 96.56 875 VAL A N 1
ATOM 6359 C CA . VAL A 1 875 ? -7.787 -2.442 18.010 1.00 96.56 875 VAL A CA 1
ATOM 6360 C C . VAL A 1 875 ? -7.707 -2.859 19.467 1.00 96.56 875 VAL A C 1
ATOM 6362 O O . VAL A 1 875 ? -8.439 -3.757 19.875 1.00 96.56 875 VAL A O 1
ATOM 6365 N N . SER A 1 876 ? -6.842 -2.221 20.249 1.00 97.75 876 SER A N 1
ATOM 6366 C CA . SER A 1 876 ? -6.698 -2.444 21.688 1.00 97.75 876 SER A CA 1
ATOM 6367 C C . SER A 1 876 ? -6.639 -1.124 22.436 1.00 97.75 876 SER A C 1
ATOM 6369 O O . SER A 1 876 ? -5.928 -0.218 22.020 1.00 97.75 876 SER A O 1
ATOM 6371 N N . SER A 1 877 ? -7.370 -0.986 23.536 1.00 97.38 877 SER A N 1
ATOM 6372 C CA . SER A 1 877 ? -7.402 0.263 24.294 1.00 97.38 877 SER A CA 1
ATOM 6373 C C . SER A 1 877 ? -6.564 0.261 25.562 1.00 97.38 877 SER A C 1
ATOM 6375 O O . SER A 1 877 ? -6.427 -0.763 26.229 1.00 97.38 877 SER A O 1
ATOM 6377 N N . ALA A 1 878 ? -6.055 1.446 25.903 1.00 94.81 878 ALA A N 1
ATOM 6378 C CA . ALA A 1 878 ? -5.408 1.795 27.163 1.00 94.81 878 ALA A CA 1
ATOM 6379 C C . ALA A 1 878 ? -6.208 2.926 27.826 1.00 94.81 878 ALA A C 1
ATOM 6381 O O . ALA A 1 878 ? -5.937 4.115 27.644 1.00 94.81 878 ALA A O 1
ATOM 6382 N N . TYR A 1 879 ? -7.269 2.558 28.540 1.00 88.88 879 TYR A N 1
ATOM 6383 C CA . TYR A 1 879 ? -8.296 3.506 28.988 1.00 88.88 879 TYR A CA 1
ATOM 6384 C C . TYR A 1 879 ? -7.807 4.523 30.040 1.00 88.88 879 TYR A C 1
ATOM 6386 O O . TYR A 1 879 ? -8.419 5.579 30.208 1.00 88.88 879 TYR A O 1
ATOM 6394 N N . ASN A 1 880 ? -6.712 4.220 30.748 1.00 92.00 880 ASN A N 1
ATOM 6395 C CA . ASN A 1 880 ? -6.129 5.086 31.777 1.00 92.00 880 ASN A CA 1
ATOM 6396 C C . ASN A 1 880 ? -4.972 5.943 31.268 1.00 92.00 880 ASN A C 1
ATOM 6398 O O . ASN A 1 880 ? -4.395 6.721 32.035 1.00 92.00 880 ASN A O 1
ATOM 6402 N N . LYS A 1 881 ? -4.664 5.843 29.973 1.00 92.00 881 LYS A N 1
ATOM 6403 C CA . LYS A 1 881 ? -3.570 6.572 29.354 1.00 92.00 881 LYS A CA 1
ATOM 6404 C C . LYS A 1 881 ? -3.620 8.067 29.667 1.00 92.00 881 LYS A C 1
ATOM 6406 O O . LYS A 1 881 ? -4.663 8.721 29.585 1.00 92.00 881 LYS A O 1
ATOM 6411 N N . THR A 1 882 ? -2.458 8.620 29.999 1.00 89.31 882 THR A N 1
ATOM 6412 C CA . THR A 1 882 ? -2.275 10.070 30.118 1.00 89.31 882 THR A CA 1
ATOM 6413 C C . THR A 1 882 ? -1.891 10.657 28.763 1.00 89.31 882 THR A C 1
ATOM 6415 O O . THR A 1 882 ? -0.897 10.246 28.168 1.00 89.31 882 THR A O 1
ATOM 6418 N N . VAL A 1 883 ? -2.641 11.653 28.288 1.00 85.50 883 VAL A N 1
ATOM 6419 C CA . VAL A 1 883 ? -2.407 12.298 26.984 1.00 85.50 883 VAL A CA 1
ATOM 6420 C C . VAL A 1 883 ? -2.000 13.747 27.206 1.00 85.50 883 VAL A C 1
ATOM 6422 O O . VAL A 1 883 ? -2.776 14.540 27.730 1.00 85.50 883 VAL A O 1
ATOM 6425 N N . THR A 1 884 ? -0.780 14.133 26.822 1.00 84.12 884 THR A N 1
ATOM 6426 C CA . THR A 1 884 ? -0.290 15.530 26.924 1.00 84.12 884 THR A CA 1
ATOM 6427 C C . THR A 1 884 ? -0.445 16.167 28.321 1.00 84.12 884 THR A C 1
ATOM 6429 O O . THR A 1 884 ? -0.683 17.363 28.452 1.00 84.12 884 THR A O 1
ATOM 6432 N N . GLY A 1 885 ? -0.327 15.365 29.387 1.00 83.00 885 GLY A N 1
ATOM 6433 C CA . GLY A 1 885 ? -0.517 15.804 30.778 1.00 83.00 885 GLY A CA 1
ATOM 6434 C C . GLY A 1 885 ? -1.962 15.740 31.295 1.00 83.00 885 GLY A C 1
ATOM 6435 O O . GLY A 1 885 ? -2.192 16.009 32.472 1.00 83.00 885 GLY A O 1
ATOM 6436 N N . LEU A 1 886 ? -2.928 15.347 30.461 1.00 86.12 886 LEU A N 1
ATOM 6437 C CA . LEU A 1 886 ? -4.308 15.075 30.860 1.00 86.12 886 LEU A CA 1
ATOM 6438 C C . LEU A 1 886 ? -4.407 13.643 31.388 1.00 86.12 886 LEU A C 1
ATOM 6440 O O . LEU A 1 886 ? -4.343 12.679 30.621 1.00 86.12 886 LEU A O 1
ATOM 6444 N N . SER A 1 887 ? -4.535 13.502 32.706 1.00 87.81 887 SER A N 1
ATOM 6445 C CA . SER A 1 887 ? -4.681 12.201 33.359 1.00 87.81 887 SER A CA 1
ATOM 6446 C C . SER A 1 887 ? -5.943 11.491 32.877 1.00 87.81 887 SER A C 1
ATOM 6448 O O . SER A 1 887 ? -7.014 12.104 32.844 1.00 87.81 887 SER A O 1
ATOM 6450 N N . THR A 1 888 ? -5.853 10.190 32.583 1.00 88.56 888 THR A N 1
ATOM 6451 C CA . THR A 1 888 ? -7.008 9.333 32.235 1.00 88.56 888 THR A CA 1
ATOM 6452 C C . THR A 1 888 ? -7.840 9.827 31.042 1.00 88.56 888 THR A C 1
ATOM 6454 O O . THR A 1 888 ? -9.036 9.560 30.960 1.00 88.56 888 THR A O 1
ATOM 6457 N N . ALA A 1 889 ? -7.220 10.569 30.121 1.00 89.00 889 ALA A N 1
ATOM 6458 C CA . ALA A 1 889 ? -7.835 10.902 28.833 1.00 89.00 889 ALA A CA 1
ATOM 6459 C C . ALA A 1 889 ? -7.922 9.666 27.912 1.00 89.00 889 ALA A C 1
ATOM 6461 O O . ALA A 1 889 ? -8.694 9.634 26.967 1.00 89.00 889 ALA A O 1
ATOM 6462 N N . GLY A 1 890 ? -7.147 8.619 28.200 1.00 92.50 890 GLY A N 1
ATOM 6463 C CA . GLY A 1 890 ? -7.247 7.332 27.528 1.00 92.50 890 GLY A CA 1
ATOM 6464 C C . GLY A 1 890 ? -6.682 7.315 26.100 1.00 92.50 890 GLY A C 1
ATOM 6465 O O . GLY A 1 890 ? -6.248 8.328 25.549 1.00 92.50 890 GLY A O 1
ATOM 6466 N N . GLY A 1 891 ? -6.602 6.119 25.521 1.00 93.75 891 GLY A N 1
ATOM 6467 C CA . GLY A 1 891 ? -6.041 5.877 24.195 1.00 93.75 891 GLY A CA 1
ATOM 6468 C C . GLY A 1 891 ? -6.477 4.535 23.611 1.00 93.75 891 GLY A C 1
ATOM 6469 O O . GLY A 1 891 ? -6.933 3.640 24.326 1.00 93.75 891 GLY A O 1
ATOM 6470 N N . ALA A 1 892 ? -6.324 4.386 22.300 1.00 95.50 892 ALA A N 1
ATOM 6471 C CA . ALA A 1 892 ? -6.495 3.122 21.591 1.00 95.50 892 ALA A CA 1
ATOM 6472 C C . ALA A 1 892 ? -5.369 2.912 20.581 1.00 95.50 892 ALA A C 1
ATOM 6474 O O . ALA A 1 892 ? -4.825 3.870 20.063 1.00 95.50 892 ALA A O 1
ATOM 6475 N N . TYR A 1 893 ? -5.022 1.671 20.288 1.00 93.38 893 TYR A N 1
ATOM 6476 C CA . TYR A 1 893 ? -3.920 1.299 19.414 1.00 93.38 893 TYR A CA 1
ATOM 6477 C C . TYR A 1 893 ? -4.444 0.365 18.340 1.00 93.38 893 TYR A C 1
ATOM 6479 O O . TYR A 1 893 ? -5.179 -0.572 18.656 1.00 93.38 893 TYR A O 1
ATOM 6487 N N . VAL A 1 894 ? -4.090 0.633 17.088 1.00 88.81 894 VAL A N 1
ATOM 6488 C CA . VAL A 1 894 ? -4.445 -0.210 15.948 1.00 88.81 894 VAL A CA 1
ATOM 6489 C C . VAL A 1 894 ? -3.215 -0.978 15.495 1.00 88.81 894 VAL A C 1
ATOM 6491 O O . VAL A 1 894 ? -2.154 -0.373 15.346 1.00 88.81 894 VAL A O 1
ATOM 6494 N N . TYR A 1 895 ? -3.374 -2.279 15.260 1.00 83.75 895 TYR A N 1
ATOM 6495 C CA . TYR A 1 895 ? -2.347 -3.194 14.757 1.00 83.75 895 TYR A CA 1
ATOM 6496 C C . TYR A 1 895 ? -2.794 -3.893 13.477 1.00 83.75 895 TYR A C 1
ATOM 6498 O O . TYR A 1 895 ? -4.026 -4.105 13.322 1.00 83.75 895 TYR A O 1
#

Radius of gyration: 34.21 Å; Cα contacts (8 Å, |Δi|>4): 2790; chains: 1; bounding box: 87×74×95 Å